Protein 9A5B (pdb70)

Sequence (1148 aa):
MEEKLKQLEQEALEQVEAASSLKVVNDIRVQYLGKKGPITEVLRGMGKLSAEERPKMGALANEVRERIANAIADKNEKLEEEEMKQKLAGQTIDVTLPGNPVAVGGRHPLTVVIEEIEDLFIGMGYTVEEGPEVETDYYNFESLNLPKEHPARDMQDSFYITEETLMRTQTSPVQTRTMEKHEGKGPVKIICPGKVYRRDNDDATHSHQFMQIEGLVVDKNISMSDLKGTLELVAKKMFGQDREIRLRPSFFPFTEPSVEVDVTCFKCGGNGCSVCKGTGWIEILGAGMVHPNVLKMAGFDPKEYQGFAFGMGVERIAMLKYGIDDIRHFYTNDVRFISQFKQAMFVSYKWLEDYVDLKGMDPAVLAEKITRAGIEVEGIEYKGEGIKGVVIGHVLEREQHPNADKLNKCLVDIGAEAPVQIICGAPNVDKGQKVAVATVGAVLPGNFKIKKAKLRGEESNGMICSLQELGIESKLVAKEYAEGIFVFPNDAETGSDALAALQLDDAILELGLTPNRADAMNMLGVAYEVAAILDTEVKLPQTDYPAASEQASDYISVKIEDQEANPLYTAKIIKNVTIAPSPLWMQTKLMNAGIRPHNNVVDITNFVLLEYGQPLHAFDYDRFGSKEVVVRKAAENEMIVTLDDQERKLSADHLVITNGTKAQAVAGVMGGAESEVQEDTKTILLEAAYFNGQKVRKASKDLGLRSESSVRFEKGIDPARVRLAAERAAQLIHLYAGGEVLAGTVEEDHLTIEANNIHVSADKVSSVLGLTISKEELISIYKRLGFTVGEADDLLVVTVPSRRGDITIEEDLIEEAARLYGYDNIPSTLPETAGTTGGLTPYQAKRRKVRRFLEGAGLSQAITYSLTNEKKATAFAIEKSLNTVLALPMSEERSILRHSLVPNLLDSVSYNLARQTDSVALYEVGSVFLTKEEDTKPVETERVAGAVTGLWRKQLWQGEKKPVDFFVVKGIVEGLLDKLNVLDSIEFVQSERKQLHPGRTANILLNGSLIGFIGQVHPSLEKELDIKETYVFELDLHALLAAETAPLVYTAIPKYPSVTRDIALVTDKTVTSGQLESVIKEAGGKLLKEVTVFDVYEGEHMEEGKKSVAFSLQYVNPEQTLTEEEVTKAHSKVLKALEDTYQAVLRG

Secondary structure (DSSP, 8-state):
-HHHHHHHHHHHHHHHHH--SHHHHHHHHHHHHSTTSHHHHHHGGGGGS-TTHHHHHHHHHHHHHHHHHHHHHHHHHHHHHHHHHHHHHHT---TTS-------PPPPHHHHHHHHHHHHHHHTT-EE----SEEEHHHHTGGGT--TT-GGGGGG---BSSSSEEE-SSSHHHHHHHHHHTTT-S-EEEEEEEEEE------SS--SEEEEEEEEEEETT--HHHHHHHHHHHHHHHH-TT--EEEEEEEETTEEEEEEEEEE-TTTTTS--TTTTTSSEEEEEEEEEEPHHHHHHTT--TTT-EEEEEEEEHHHHHHHHHT---TTHHHH--HHHHGGGTT-/-EEEHHHHHTTB--TT--HHHHHHHHHHHT-EEEEEEETTTT-EEEEEEEEEEEEE-TT-SS-EEEEEE-SSSS-EEEEE--TT--TT-EEEEEEEEEEEGGGEE---EEETTEEE-EEEPPTGGGT--TTTS-HHHHSS--EE-TTSPTTSBHHHHTTTT-EEEEEE--TT-GGGSSHHHHHHHHHHHHT--B-PPP---PPPSSBGGGT-EEEES-TTT-SEEEEEEEES----PPPHHHHHHHHHTT-----HHHHHHHHHHHHHS--EEEEEHHHH-SSEEEEEEPPTT-EEEBTTS-EEE--TTSEEEESSSSEEEETTTEEBSTT---TT--EEEEEEEE--HHHHHHHHHHHT---HHHHHHHH---TTHHHHHHHHHHHHHHHHH--EEPBS-EEEE------EEEEEEHHHHHHHHTS---HHHHHHHHHHTT-EEEEETTEEEEEE-GGGTT--SHHHHHHHHHHHH-GGGS-------S----B--HHHHHHHHHHHHHHHHTPEEP---SEE-HHHHTTT-SS--B--B-SS-S-GGGSEE-S-SHHHHHHHHHHHHTTT---EEEEEEEEEEEBSSTTSPPEEEEEEEEEEESEEEEEGGGTEEEE--HHHHHHHHHHHHHHTT-GGGEEEEE---TTEEEEEEEEEEETTEEEEEEEEEPHHHHHHTT--SEEEEEEEHHHHHHS--------PPPSS--EEEEEEEEEETTS-HHHHHHHHHHHHGGGEEEEEEEEEE-STTSPTTEEEEEEEEEE--SSSPPPHHHHHHHHHHHHHHHHHHH--EE--

Solvent-accessible surface area: 55040 Å² total; per-residue (Å²): 92,89,156,132,1,116,114,22,14,119,88,0,64,114,71,4,139,84,3,99,45,55,164,63,0,67,87,8,116,98,96,6,51,19,202,200,5,42,0,39,123,21,49,210,29,65,67,201,39,60,95,156,89,96,90,165,29,28,65,36,4,97,91,4,74,118,133,0,41,93,22,8,56,88,44,45,124,141,18,94,92,105,102,112,134,138,136,114,75,69,114,112,134,79,126,117,69,89,59,89,97,130,54,74,4,0,24,0,0,0,8,2,0,21,14,51,0,15,78,24,0,35,70,42,11,0,45,5,48,80,27,37,18,0,0,42,2,77,40,0,1,59,3,3,33,0,72,102,109,43,58,9,30,59,132,25,65,15,5,67,27,46,157,86,14,0,0,6,0,10,0,2,0,6,9,2,57,8,2,59,157,64,146,13,142,24,33,0,19,4,0,1,14,16,16,0,0,75,91,44,111,43,60,44,79,93,4,3,0,28,21,24,0,12,0,1,0,0,20,114,130,1,10,0,0,10,0,22,7,0,2,38,63,2,0,70,110,6,36,33,140,131,40,110,17,24,8,12,6,12,39,52,15,35,2,12,0,0,0,30,0,3,6,14,0,84,130,23,44,30,136,24,32,100,66,7,189,51,81,0,63,15,84,12,7,17,4,0,6,12,20,12,58,4,4,125,82,6,52,4,67,19,191,97,25,23,1,0,9,4,19,0,17,0,3,106,2,0,26,20,63,65,54,18,115,22,10,96,72,0,12,38,1,12,28,132,25,0,38,135,19,105,185,59,43,76,1,4,23,75,5,0,82,81,9,2,82,3,125,77,37,80,22,49,74,0,8,76,80,2,14,120,7,10,2,75,21,112,31,47,92,94,40,17,141,50,11,146,37,2,29,2,0,51,0,67,96,94,110,114,5,89,93,12,138,179,40,14,52,1,58,0,42,27,55,57,195,62,58,31,42,0,13,10,44,12,106,43,0,64,143,34,32,23,0,0,0,0,29,65,56,2,24,7,56,84,116,120,125,12,150,154,51,143,75,159,60,39,90,5,27,9,49,7,0,9,2,65,71,1,50,19,93,78,130,17,0,6,168,89,32,37,146,17,6,5,33,5,61,121,132,20,135,38,29,39,76,0,18,49,37,0,34,8,76,5,5,2,0,66,4,20,32,33,28,28,11,18,18,0,14,8,0,0,3,1,0,55,6,0,5,0,24,13,94,41,150,31,139,99,27,143,34,118,45,91,68,27,114,73,80,0,76,93,50,5,55,19,107,8,105,27,95,154,3,0,20,0,1,2,0,7,0,0,39,86,7,92,26,39,82,7,32,28,76,0,15,2,18,0,9,13,15,39,25,64,5,114,21,0,0,41,1,0,12,33,2,0,8,3,1,13,7,2,7,21,46,12,1,2,26,95,73,0,60,34,130,72,0,10,1,49,92,5,58,111,84,30,98,9,63,0,68,62,123,102,120,35,128,5,32,48,53,5,6,0,3,1,19,39,116,120,12,4,2,1,1,9,8,53,2,5,26,100,1,72,8,78,157,104,4,136,13,0,2,2,10,0,1,50,4,54,20,96,42,3,42,101,2,2,134,86,21,62,16,181,34,84,27,0,37,6,7,30,71,35,20,26,23,50,19,0,92,88,0,5,50,29,0,0,16,4,0,54,103,80,2,50,1,90,0,2,19,43,50,22,72,39,66,73,35,114,86,146,75,46,74,13,101,1,20,21,119,46,0,25,55,6,0,28,18,128,9,56,59,131,87,0,28,54,7,0,127,73,7,44,8,98,27,33,118,49,145,125,76,0,35,0,48,6,40,36,34,5,56,40,2,84,55,47,28,17,0,0,15,2,0,1,10,23,69,19,7,78,90,4,56,56,60,87,14,165,31,72,88,52,132,25,31,53,64,107,50,16,37,47,28,45,113,0,38,124,50,0,9,46,26,11,0,6,8,0,9,5,34,0,3,6,26,119,144,51,0,70,8,13,25,19,86,213,27,78,49,6,73,5,65,123,51,74,52,155,109,64,14,10,0,2,3,1,0,0,10,16,0,1,47,7,0,26,62,1,24,86,104,165,25,88,49,2,19,0,0,1,23,10,21,0,0,17,10,171,118,141,132,64,71,6,80,47,21,30,4,0,0,0,0,1,1,20,62,62,153,116,18,104,131,87,60,76,132,86,76,7,32,32,154,17,0,41,37,12,0,54,22,0,0,92,120,13,88,7,62,157,49,25,102,54,56,127,19,146,46,199,52,1,48,58,51,103,4,8,29,0,35,16,120,60,71,72,5,0,0,0,0,9,0,58,61,74,31,17,178,106,35,127,14,110,80,0,4,0,0,1,0,18,0,96,34,1,7,65,22,184,50,77,110,177,116,174,114,90,142,54,186,78,96,50,38,72,92,94,5,35,1,26,2,68,112,115,16,65,46,44,77,0,40,67,21,0,115,154,31,4,47,208,45,24,136,94,13,70,52,116,76,82,78,86,31,173,152,26,126,182,45,73,23,6,1,10,0,26,0,51,0,16,19,92,148,89,75,17,75,133,147,57,4,80,149,13,26,56,134,0,37,133,27,0,96,109,81,63,141,3,79,87,112,136

Structure (mmCIF, N/CA/C/O backbone):
data_9A5B
#
_entry.id   9A5B
#
loop_
_entity.id
_entity.type
_entity.pdbx_description
1 POLYMER SYFA_BACSU
2 POLYMER SYFB_BACSU
#
loop_
_atom_site.group_PDB
_atom_site.id
_atom_site.type_symbol
_atom_site.label_atom_id
_atom_site.label_alt_id
_atom_site.label_comp_id
_atom_site.label_asym_id
_atom_site.label_entity_id
_atom_site.label_seq_id
_atom_site.pdbx_PDB_ins_code
_atom_site.Cartn_x
_atom_site.Cartn_y
_atom_site.Cartn_z
_atom_site.occupancy
_atom_site.B_iso_or_equiv
_atom_site.auth_seq_id
_atom_site.auth_comp_id
_atom_site.auth_asym_id
_atom_site.auth_atom_id
_atom_site.pdbx_PDB_model_num
ATOM 1 N N . MET A 1 1 ? -26.107 111.690 8.197 1.000 0.720 1 MET A N 1
ATOM 2 C CA . MET A 1 1 ? -25.424 110.645 9.003 1.000 0.720 1 MET A CA 1
ATOM 3 C C . MET A 1 1 ? -25.959 109.275 8.615 1.000 0.720 1 MET A C 1
ATOM 4 O O . MET A 1 1 ? -25.156 108.430 8.255 1.000 0.720 1 MET A O 1
ATOM 20 N N . GLU A 1 2 ? -27.285 109.118 8.561 1.000 0.750 2 GLU A N 1
ATOM 21 C CA . GLU A 1 2 ? -27.970 107.980 7.925 1.000 0.750 2 GLU A CA 1
ATOM 22 C C . GLU A 1 2 ? -27.469 107.719 6.488 1.000 0.750 2 GLU A C 1
ATOM 23 O O . GLU A 1 2 ? -27.072 106.596 6.186 1.000 0.750 2 GLU A O 1
ATOM 35 N N . GLU A 1 3 ? -27.340 108.780 5.663 1.000 0.770 3 GLU A N 1
ATOM 36 C CA . GLU A 1 3 ? -26.726 108.700 4.318 1.000 0.770 3 GLU A CA 1
ATOM 37 C C . GLU A 1 3 ? -25.304 108.110 4.340 1.000 0.770 3 GLU A C 1
ATOM 38 O O . GLU A 1 3 ? -25.000 107.244 3.534 1.000 0.770 3 GLU A O 1
ATOM 50 N N . LYS A 1 4 ? -24.444 108.495 5.297 1.000 0.780 4 LYS A N 1
ATOM 51 C CA . LYS A 1 4 ? -23.063 107.974 5.407 1.000 0.780 4 LYS A CA 1
ATOM 52 C C . LYS A 1 4 ? -22.996 106.539 5.924 1.000 0.780 4 LYS A C 1
ATOM 53 O O . LYS A 1 4 ? -22.109 105.793 5.532 1.000 0.780 4 LYS A O 1
ATOM 72 N N . LEU A 1 5 ? -23.888 106.180 6.846 1.000 0.820 5 LEU A N 1
ATOM 73 C CA . LEU A 1 5 ? -23.940 104.842 7.434 1.000 0.820 5 LEU A CA 1
ATOM 74 C C . LEU A 1 5 ? -24.357 103.794 6.395 1.000 0.820 5 LEU A C 1
ATOM 75 O O . LEU A 1 5 ? -23.665 102.791 6.274 1.000 0.820 5 LEU A O 1
ATOM 91 N N . LYS A 1 6 ? -25.400 104.052 5.595 1.000 0.810 6 LYS A N 1
ATOM 92 C CA . LYS A 1 6 ? -25.767 103.187 4.457 1.000 0.810 6 LYS A CA 1
ATOM 93 C C . LYS A 1 6 ? -24.706 103.176 3.364 1.000 0.810 6 LYS A C 1
ATOM 94 O O . LYS A 1 6 ? -24.460 102.125 2.795 1.000 0.810 6 LYS A O 1
ATOM 113 N N . GLN A 1 7 ? -24.057 104.314 3.093 1.000 0.830 7 GLN A N 1
ATOM 114 C CA . GLN A 1 7 ? -22.962 104.359 2.119 1.000 0.830 7 GLN A CA 1
ATOM 115 C C . GLN A 1 7 ? -21.794 103.452 2.550 1.000 0.830 7 GLN A C 1
ATOM 116 O O . GLN A 1 7 ? -21.266 102.713 1.729 1.000 0.830 7 GLN A O 1
ATOM 130 N N . LEU A 1 8 ? -21.458 103.427 3.847 1.000 0.820 8 LEU A N 1
ATOM 131 C CA . LEU A 1 8 ? -20.473 102.497 4.417 1.000 0.820 8 LEU A CA 1
ATOM 132 C C . LEU A 1 8 ? -20.950 101.038 4.438 1.000 0.820 8 LEU A C 1
ATOM 133 O O . LEU A 1 8 ? -20.138 100.144 4.231 1.000 0.820 8 LEU A O 1
ATOM 149 N N . GLU A 1 9 ? -22.234 100.786 4.708 1.000 0.840 9 GLU A N 1
ATOM 150 C CA . GLU A 1 9 ? -22.832 99.446 4.593 1.000 0.840 9 GLU A CA 1
ATOM 151 C C . GLU A 1 9 ? -22.671 98.908 3.169 1.000 0.840 9 GLU A C 1
ATOM 152 O O . GLU A 1 9 ? -22.227 97.779 2.979 1.000 0.840 9 GLU A O 1
ATOM 164 N N . GLN A 1 10 ? -22.987 99.743 2.179 1.000 0.860 10 GLN A N 1
ATOM 165 C CA . GLN A 1 10 ? -22.931 99.398 0.765 1.000 0.860 10 GLN A CA 1
ATOM 166 C C . GLN A 1 10 ? -21.485 99.148 0.314 1.000 0.860 10 GLN A C 1
ATOM 167 O O . GLN A 1 10 ? -21.210 98.094 -0.254 1.000 0.860 10 GLN A O 1
ATOM 181 N N . GLU A 1 11 ? -20.546 100.034 0.682 1.000 0.840 11 GLU A N 1
ATOM 182 C CA . GLU A 1 11 ? -19.108 99.815 0.449 1.000 0.840 11 GLU A CA 1
ATOM 183 C C . GLU A 1 11 ? -18.597 98.514 1.104 1.000 0.840 11 GLU A C 1
ATOM 184 O O . GLU A 1 11 ? -17.816 97.784 0.495 1.000 0.840 11 GLU A O 1
ATOM 196 N N . ALA A 1 12 ? -19.024 98.190 2.331 1.000 0.850 12 ALA A N 1
ATOM 197 C CA . ALA A 1 12 ? -18.576 96.985 3.034 1.000 0.850 12 ALA A CA 1
ATOM 198 C C . ALA A 1 12 ? -19.143 95.688 2.431 1.000 0.850 12 ALA A C 1
ATOM 199 O O . ALA A 1 12 ? -18.404 94.715 2.274 1.000 0.850 12 ALA A O 1
ATOM 206 N N . LEU A 1 13 ? -20.440 95.661 2.099 1.000 0.880 13 LEU A N 1
ATOM 207 C CA . LEU A 1 13 ? -21.089 94.498 1.485 1.000 0.880 13 LEU A CA 1
ATOM 208 C C . LEU A 1 13 ? -20.469 94.174 0.117 1.000 0.880 13 LEU A C 1
ATOM 209 O O . LEU A 1 13 ? -20.150 93.012 -0.132 1.000 0.880 13 LEU A O 1
ATOM 225 N N . GLU A 1 14 ? -20.201 95.189 -0.714 1.000 0.870 14 GLU A N 1
ATOM 226 C CA . GLU A 1 14 ? -19.509 95.015 -2.002 1.000 0.870 14 GLU A CA 1
ATOM 227 C C . GLU A 1 14 ? -18.086 94.465 -1.823 1.000 0.870 14 GLU A C 1
ATOM 228 O O . GLU A 1 14 ? -17.672 93.562 -2.555 1.000 0.870 14 GLU A O 1
ATOM 240 N N . GLN A 1 15 ? -17.332 94.956 -0.828 1.000 0.860 15 GLN A N 1
ATOM 241 C CA . GLN A 1 15 ? -15.990 94.435 -0.551 1.000 0.860 15 GLN A CA 1
ATOM 242 C C . GLN A 1 15 ? -16.010 92.967 -0.095 1.000 0.860 15 GLN A C 1
ATOM 243 O O . GLN A 1 15 ? -15.139 92.203 -0.508 1.000 0.860 15 GLN A O 1
ATOM 257 N N . VAL A 1 16 ? -16.984 92.540 0.719 1.000 0.860 16 VAL A N 1
ATOM 258 C CA . VAL A 1 16 ? -17.132 91.132 1.149 1.000 0.860 16 VAL A CA 1
ATOM 259 C C . VAL A 1 16 ? -17.523 90.231 -0.024 1.000 0.860 16 VAL A C 1
ATOM 260 O O . VAL A 1 16 ? -17.015 89.115 -0.156 1.000 0.860 16 VAL A O 1
ATOM 273 N N . GLU A 1 17 ? -18.399 90.715 -0.902 1.000 0.840 17 GLU A N 1
ATOM 274 C CA . GLU A 1 17 ? -18.843 89.958 -2.069 1.000 0.840 17 GLU A CA 1
ATOM 275 C C . GLU A 1 17 ? -17.692 89.746 -3.067 1.000 0.840 17 GLU A C 1
ATOM 276 O O . GLU A 1 17 ? -17.495 88.626 -3.545 1.000 0.840 17 GLU A O 1
ATOM 288 N N . ALA A 1 18 ? -16.863 90.771 -3.283 1.000 0.850 18 ALA A N 1
ATOM 289 C CA . ALA A 1 18 ? -15.680 90.726 -4.144 1.000 0.850 18 ALA A CA 1
ATOM 290 C C . ALA A 1 18 ? -14.450 90.067 -3.500 1.000 0.850 18 ALA A C 1
ATOM 291 O O . ALA A 1 18 ? -13.504 89.707 -4.206 1.000 0.850 18 ALA A O 1
ATOM 298 N N . ALA A 1 19 ? -14.430 89.921 -2.173 1.000 0.830 19 ALA A N 1
ATOM 299 C CA . ALA A 1 19 ? -13.346 89.234 -1.490 1.000 0.830 19 ALA A CA 1
ATOM 300 C C . ALA A 1 19 ? -13.214 87.794 -2.027 1.000 0.830 19 ALA A C 1
ATOM 301 O O . ALA A 1 19 ? -14.171 87.021 -2.031 1.000 0.830 19 ALA A O 1
ATOM 308 N N . SER A 1 20 ? -12.018 87.426 -2.486 1.000 0.810 20 SER A N 1
ATOM 309 C CA . SER A 1 20 ? -11.710 86.130 -3.116 1.000 0.810 20 SER A CA 1
ATOM 310 C C . SER A 1 20 ? -10.880 85.195 -2.231 1.000 0.810 20 SER A C 1
ATOM 311 O O . SER A 1 20 ? -10.497 84.109 -2.655 1.000 0.810 20 SER A O 1
ATOM 319 N N . SER A 1 21 ? -10.537 85.635 -1.017 1.000 0.830 21 SER A N 1
ATOM 320 C CA . SER A 1 21 ? -9.734 84.858 -0.073 1.000 0.830 21 SER A CA 1
ATOM 321 C C . SER A 1 21 ? -10.078 85.205 1.374 1.000 0.830 21 SER A C 1
ATOM 322 O O . SER A 1 21 ? -10.485 86.329 1.674 1.000 0.830 21 SER A O 1
ATOM 330 N N . LEU A 1 22 ? -9.847 84.259 2.287 1.000 0.830 22 LEU A N 1
ATOM 331 C CA . LEU A 1 22 ? -10.112 84.415 3.725 1.000 0.830 22 LEU A CA 1
ATOM 332 C C . LEU A 1 22 ? -9.339 85.577 4.357 1.000 0.830 22 LEU A C 1
ATOM 333 O O . LEU A 1 22 ? -9.828 86.250 5.263 1.000 0.830 22 LEU A O 1
ATOM 349 N N . LYS A 1 23 ? -8.133 85.852 3.852 1.000 0.830 23 LYS A N 1
ATOM 350 C CA . LYS A 1 23 ? -7.303 86.963 4.325 1.000 0.830 23 LYS A CA 1
ATOM 351 C C . LYS A 1 23 ? -7.979 88.307 4.054 1.000 0.830 23 LYS A C 1
ATOM 352 O O . LYS A 1 23 ? -8.072 89.137 4.952 1.000 0.830 23 LYS A O 1
ATOM 371 N N . VAL A 1 24 ? -8.531 88.459 2.848 1.000 0.850 24 VAL A N 1
ATOM 372 C CA . VAL A 1 24 ? -9.227 89.680 2.424 1.000 0.850 24 VAL A CA 1
ATOM 373 C C . VAL A 1 24 ? -10.505 89.887 3.236 1.000 0.850 24 VAL A C 1
ATOM 374 O O . VAL A 1 24 ? -10.736 90.986 3.728 1.000 0.850 24 VAL A O 1
ATOM 387 N N . VAL A 1 25 ? -11.304 88.841 3.467 1.000 0.870 25 VAL A N 1
ATOM 388 C CA . VAL A 1 25 ? -12.510 88.938 4.315 1.000 0.870 25 VAL A CA 1
ATOM 389 C C . VAL A 1 25 ? -12.160 89.395 5.738 1.000 0.870 25 VAL A C 1
ATOM 390 O O . VAL A 1 25 ? -12.855 90.221 6.335 1.000 0.870 25 VAL A O 1
ATOM 403 N N . ASN A 1 26 ? -11.045 88.911 6.281 1.000 0.850 26 ASN A N 1
ATOM 404 C CA . ASN A 1 26 ? -10.600 89.274 7.621 1.000 0.850 26 ASN A CA 1
ATOM 405 C C . ASN A 1 26 ? -10.067 90.713 7.694 1.000 0.850 26 ASN A C 1
ATOM 406 O O . ASN A 1 26 ? -10.330 91.418 8.669 1.000 0.850 26 ASN A O 1
ATOM 417 N N . ASP A 1 27 ? -9.378 91.171 6.652 1.000 0.860 27 ASP A N 1
ATOM 418 C CA . ASP A 1 27 ? -8.933 92.558 6.546 1.000 0.860 27 ASP A CA 1
ATOM 419 C C . ASP A 1 27 ? -10.145 93.512 6.522 1.000 0.860 27 ASP A C 1
ATOM 420 O O . ASP A 1 27 ? -10.165 94.485 7.277 1.000 0.860 27 ASP A O 1
ATOM 429 N N . ILE A 1 28 ? -11.218 93.175 5.791 1.000 0.870 28 ILE A N 1
ATOM 430 C CA . ILE A 1 28 ? -12.497 93.916 5.796 1.000 0.870 28 ILE A CA 1
ATOM 431 C C . ILE A 1 28 ? -13.164 93.860 7.182 1.000 0.870 28 ILE A C 1
ATOM 432 O O . ILE A 1 28 ? -13.629 94.887 7.688 1.000 0.870 28 ILE A O 1
ATOM 448 N N . ARG A 1 29 ? -13.162 92.694 7.855 1.000 0.850 29 ARG A N 1
ATOM 449 C CA . ARG A 1 29 ? -13.655 92.543 9.241 1.000 0.850 29 ARG A CA 1
ATOM 450 C C . ARG A 1 29 ? -12.943 93.510 10.183 1.000 0.850 29 ARG A C 1
ATOM 451 O O . ARG A 1 29 ? -13.588 94.203 10.969 1.000 0.850 29 ARG A O 1
ATOM 472 N N . VAL A 1 30 ? -11.617 93.584 10.102 1.000 0.850 30 VAL A N 1
ATOM 473 C CA . VAL A 1 30 ? -10.809 94.498 10.919 1.000 0.850 30 VAL A CA 1
ATOM 474 C C . VAL A 1 30 ? -11.058 95.956 10.516 1.000 0.850 30 VAL A C 1
ATOM 475 O O . VAL A 1 30 ? -11.155 96.821 11.391 1.000 0.850 30 VAL A O 1
ATOM 488 N N . GLN A 1 31 ? -11.221 96.231 9.222 1.000 0.830 31 GLN A N 1
ATOM 489 C CA . GLN A 1 31 ? -11.435 97.572 8.689 1.000 0.830 31 GLN A CA 1
ATOM 490 C C . GLN A 1 31 ? -12.800 98.159 9.081 1.000 0.830 31 GLN A C 1
ATOM 491 O O . GLN A 1 31 ? -12.836 99.307 9.514 1.000 0.830 31 GLN A O 1
ATOM 505 N N . TYR A 1 32 ? -13.906 97.409 9.005 1.000 0.830 32 TYR A N 1
ATOM 506 C CA . TYR A 1 32 ? -15.263 97.923 9.276 1.000 0.830 32 TYR A CA 1
ATOM 507 C C . TYR A 1 32 ? -15.798 97.591 10.679 1.000 0.830 32 TYR A C 1
ATOM 508 O O . TYR A 1 32 ? -16.456 98.437 11.291 1.000 0.830 32 TYR A O 1
ATOM 526 N N . LEU A 1 33 ? -15.504 96.402 11.226 1.000 0.810 33 LEU A N 1
ATOM 527 C CA . LEU A 1 33 ? -15.966 95.974 12.561 1.000 0.810 33 LEU A CA 1
ATOM 528 C C . LEU A 1 33 ? -14.931 96.231 13.678 1.000 0.810 33 LEU A C 1
ATOM 529 O O . LEU A 1 33 ? -15.232 96.038 14.858 1.000 0.810 33 LEU A O 1
ATOM 545 N N . GLY A 1 34 ? -13.722 96.702 13.349 1.000 0.770 34 GLY A N 1
ATOM 546 C CA . GLY A 1 34 ? -12.681 97.035 14.325 1.000 0.770 34 GLY A CA 1
ATOM 547 C C . GLY A 1 34 ? -12.930 98.332 15.114 1.000 0.770 34 GLY A C 1
ATOM 548 O O . GLY A 1 34 ? -13.617 99.257 14.676 1.000 0.770 34 GLY A O 1
ATOM 552 N N . LYS A 1 35 ? -12.281 98.466 16.282 1.000 0.740 35 LYS A N 1
ATOM 553 C CA . LYS A 1 35 ? -12.408 99.637 17.187 1.000 0.740 35 LYS A CA 1
ATOM 554 C C . LYS A 1 35 ? -12.047 101.008 16.564 1.000 0.740 35 LYS A C 1
ATOM 555 O O . LYS A 1 35 ? -12.420 102.029 17.137 1.000 0.740 35 LYS A O 1
ATOM 574 N N . LYS A 1 36 ? -11.309 101.053 15.445 1.000 0.730 36 LYS A N 1
ATOM 575 C CA . LYS A 1 36 ? -10.954 102.273 14.679 1.000 0.730 36 LYS A CA 1
ATOM 576 C C . LYS A 1 36 ? -11.600 102.320 13.277 1.000 0.730 36 LYS A C 1
ATOM 577 O O . LYS A 1 36 ? -11.260 103.212 12.510 1.000 0.730 36 LYS A O 1
ATOM 596 N N . GLY A 1 37 ? -12.501 101.386 12.942 1.000 0.740 37 GLY A N 1
ATOM 597 C CA . GLY A 1 37 ? -13.174 101.357 11.636 1.000 0.740 37 GLY A CA 1
ATOM 598 C C . GLY A 1 37 ? -14.114 102.559 11.408 1.000 0.740 37 GLY A C 1
ATOM 599 O O . GLY A 1 37 ? -14.613 103.105 12.398 1.000 0.740 37 GLY A O 1
ATOM 603 N N . PRO A 1 38 ? -14.402 102.974 10.152 1.000 0.750 38 PRO A N 1
ATOM 604 C CA . PRO A 1 38 ? -15.125 104.208 9.792 1.000 0.750 38 PRO A CA 1
ATOM 605 C C . PRO A 1 38 ? -16.553 104.294 10.364 1.000 0.750 38 PRO A C 1
ATOM 606 O O . PRO A 1 38 ? -17.026 105.391 10.663 1.000 0.750 38 PRO A O 1
ATOM 617 N N . ILE A 1 39 ? -17.210 103.154 10.642 1.000 0.780 39 ILE A N 1
ATOM 618 C CA . ILE A 1 39 ? -18.496 103.089 11.372 1.000 0.780 39 ILE A CA 1
ATOM 619 C C . ILE A 1 39 ? -18.365 103.719 12.776 1.000 0.780 39 ILE A C 1
ATOM 620 O O . ILE A 1 39 ? -19.257 104.424 13.249 1.000 0.780 39 ILE A O 1
ATOM 636 N N . THR A 1 40 ? -17.225 103.521 13.443 1.000 0.760 40 THR A N 1
ATOM 637 C CA . THR A 1 40 ? -16.949 104.065 14.784 1.000 0.760 40 THR A CA 1
ATOM 638 C C . THR A 1 40 ? -16.606 105.560 14.745 1.000 0.760 40 THR A C 1
ATOM 639 O O . THR A 1 40 ? -16.962 106.295 15.670 1.000 0.760 40 THR A O 1
ATOM 650 N N . GLU A 1 41 ? -15.965 106.049 13.676 1.000 0.760 41 GLU A N 1
ATOM 651 C CA . GLU A 1 41 ? -15.752 107.492 13.466 1.000 0.760 41 GLU A CA 1
ATOM 652 C C . GLU A 1 41 ? -17.069 108.240 13.251 1.000 0.760 41 GLU A C 1
ATOM 653 O O . GLU A 1 41 ? -17.241 109.340 13.786 1.000 0.760 41 GLU A O 1
ATOM 665 N N . VAL A 1 42 ? -18.027 107.623 12.548 1.000 0.750 42 VAL A N 1
ATOM 666 C CA . VAL A 1 42 ? -19.367 108.201 12.389 1.000 0.750 42 VAL A CA 1
ATOM 667 C C . VAL A 1 42 ? -20.082 108.317 13.744 1.000 0.750 42 VAL A C 1
ATOM 668 O O . VAL A 1 42 ? -20.717 109.337 14.013 1.000 0.750 42 VAL A O 1
ATOM 681 N N . LEU A 1 43 ? -19.905 107.353 14.653 1.000 0.740 43 LEU A N 1
ATOM 682 C CA . LEU A 1 43 ? -20.499 107.382 15.998 1.000 0.740 43 LEU A CA 1
ATOM 683 C C . LEU A 1 43 ? -19.879 108.430 16.947 1.000 0.740 43 LEU A C 1
ATOM 684 O O . LEU A 1 43 ? -20.579 108.946 17.821 1.000 0.740 43 LEU A O 1
ATOM 700 N N . ARG A 1 44 ? -18.612 108.843 16.766 1.000 0.690 44 ARG A N 1
ATOM 701 C CA . ARG A 1 44 ? -18.021 109.967 17.539 1.000 0.690 44 ARG A CA 1
ATOM 702 C C . ARG A 1 44 ? -18.738 111.303 17.302 1.000 0.690 44 ARG A C 1
ATOM 703 O O . ARG A 1 44 ? -18.603 112.227 18.104 1.000 0.690 44 ARG A O 1
ATOM 724 N N . GLY A 1 45 ? -19.536 111.400 16.239 1.000 0.680 45 GLY A N 1
ATOM 725 C CA . GLY A 1 45 ? -20.376 112.557 15.938 1.000 0.680 45 GLY A CA 1
ATOM 726 C C . GLY A 1 45 ? -21.622 112.729 16.825 1.000 0.680 45 GLY A C 1
ATOM 727 O O . GLY A 1 45 ? -22.304 113.744 16.697 1.000 0.680 45 GLY A O 1
ATOM 731 N N . MET A 1 46 ? -21.933 111.806 17.743 1.000 0.660 46 MET A N 1
ATOM 732 C CA . MET A 1 46 ? -23.186 111.803 18.528 1.000 0.660 46 MET A CA 1
ATOM 733 C C . MET A 1 46 ? -23.395 112.987 19.486 1.000 0.660 46 MET A C 1
ATOM 734 O O . MET A 1 46 ? -24.530 113.250 19.898 1.000 0.660 46 MET A O 1
ATOM 748 N N . GLY A 1 47 ? -22.336 113.716 19.851 1.000 0.670 47 GLY A N 1
ATOM 749 C CA . GLY A 1 47 ? -22.438 114.877 20.743 1.000 0.670 47 GLY A CA 1
ATOM 750 C C . GLY A 1 47 ? -23.332 115.990 20.191 1.000 0.670 47 GLY A C 1
ATOM 751 O O . GLY A 1 47 ? -23.881 116.764 20.967 1.000 0.670 47 GLY A O 1
ATOM 755 N N . LYS A 1 48 ? -23.526 116.024 18.866 1.000 0.680 48 LYS A N 1
ATOM 756 C CA . LYS A 1 48 ? -24.324 117.036 18.164 1.000 0.680 48 LYS A CA 1
ATOM 757 C C . LYS A 1 48 ? -25.777 116.625 17.885 1.000 0.680 48 LYS A C 1
ATOM 758 O O . LYS A 1 48 ? -26.535 117.463 17.415 1.000 0.680 48 LYS A O 1
ATOM 777 N N . LEU A 1 49 ? -26.168 115.371 18.135 1.000 0.680 49 LEU A N 1
ATOM 778 C CA . LEU A 1 49 ? -27.548 114.909 17.924 1.000 0.680 49 LEU A CA 1
ATOM 779 C C . LEU A 1 49 ? -28.442 115.261 19.117 1.000 0.680 49 LEU A C 1
ATOM 780 O O . LEU A 1 49 ? -27.996 115.210 20.270 1.000 0.680 49 LEU A O 1
ATOM 796 N N . SER A 1 50 ? -29.699 115.584 18.808 1.000 0.690 50 SER A N 1
ATOM 797 C CA . SER A 1 50 ? -30.754 115.856 19.783 1.000 0.690 50 SER A CA 1
ATOM 798 C C . SER A 1 50 ? -31.033 114.642 20.678 1.000 0.690 50 SER A C 1
ATOM 799 O O . SER A 1 50 ? -30.619 113.510 20.398 1.000 0.690 50 SER A O 1
ATOM 807 N N . ALA A 1 51 ? -31.751 114.877 21.777 1.000 0.710 51 ALA A N 1
ATOM 808 C CA . ALA A 1 51 ? -32.072 113.824 22.731 1.000 0.710 51 ALA A CA 1
ATOM 809 C C . ALA A 1 51 ? -32.915 112.676 22.122 1.000 0.710 51 ALA A C 1
ATOM 810 O O . ALA A 1 51 ? -32.670 111.526 22.474 1.000 0.710 51 ALA A O 1
ATOM 817 N N . GLU A 1 52 ? -33.846 112.949 21.195 1.000 0.680 52 GLU A N 1
ATOM 818 C CA . GLU A 1 52 ? -34.734 111.931 20.590 1.000 0.680 52 GLU A CA 1
ATOM 819 C C . GLU A 1 52 ? -34.080 111.102 19.466 1.000 0.680 52 GLU A C 1
ATOM 820 O O . GLU A 1 52 ? -34.431 109.938 19.264 1.000 0.680 52 GLU A O 1
ATOM 832 N N . GLU A 1 53 ? -33.117 111.657 18.725 1.000 0.730 53 GLU A N 1
ATOM 833 C CA . GLU A 1 53 ? -32.529 110.976 17.556 1.000 0.730 53 GLU A CA 1
ATOM 834 C C . GLU A 1 53 ? -31.412 109.994 17.908 1.000 0.730 53 GLU A C 1
ATOM 835 O O . GLU A 1 53 ? -31.190 109.014 17.190 1.000 0.730 53 GLU A O 1
ATOM 847 N N . ARG A 1 54 ? -30.705 110.240 19.019 1.000 0.740 54 ARG A N 1
ATOM 848 C CA . ARG A 1 54 ? -29.618 109.370 19.491 1.000 0.740 54 ARG A CA 1
ATOM 849 C C . ARG A 1 54 ? -29.986 107.874 19.505 1.000 0.740 54 ARG A C 1
ATOM 850 O O . ARG A 1 54 ? -29.206 107.104 18.945 1.000 0.740 54 ARG A O 1
ATOM 871 N N . PRO A 1 55 ? -31.122 107.428 20.080 1.000 0.760 55 PRO A N 1
ATOM 872 C CA . PRO A 1 55 ? -31.460 106.003 20.122 1.000 0.760 55 PRO A CA 1
ATOM 873 C C . PRO A 1 55 ? -31.743 105.381 18.742 1.000 0.760 55 PRO A C 1
ATOM 874 O O . PRO A 1 55 ? -31.234 104.296 18.471 1.000 0.760 55 PRO A O 1
ATOM 885 N N . LYS A 1 56 ? -32.477 106.057 17.840 1.000 0.740 56 LYS A N 1
ATOM 886 C CA . LYS A 1 56 ? -32.744 105.541 16.477 1.000 0.740 56 LYS A CA 1
ATOM 887 C C . LYS A 1 56 ? -31.458 105.332 15.680 1.000 0.740 56 LYS A C 1
ATOM 888 O O . LYS A 1 56 ? -31.326 104.342 14.971 1.000 0.740 56 LYS A O 1
ATOM 907 N N . MET A 1 57 ? -30.499 106.245 15.815 1.000 0.760 57 MET A N 1
ATOM 908 C CA . MET A 1 57 ? -29.238 106.157 15.080 1.000 0.760 57 MET A CA 1
ATOM 909 C C . MET A 1 57 ? -28.271 105.135 15.681 1.000 0.760 57 MET A C 1
ATOM 910 O O . MET A 1 57 ? -27.545 104.476 14.944 1.000 0.760 57 MET A O 1
ATOM 924 N N . GLY A 1 58 ? -28.284 104.963 17.007 1.000 0.770 58 GLY A N 1
ATOM 925 C CA . GLY A 1 58 ? -27.574 103.865 17.665 1.000 0.770 58 GLY A CA 1
ATOM 926 C C . GLY A 1 58 ? -28.074 102.484 17.216 1.000 0.770 58 GLY A C 1
ATOM 927 O O . GLY A 1 58 ? -27.258 101.602 16.961 1.000 0.770 58 GLY A O 1
ATOM 931 N N . ALA A 1 59 ? -29.394 102.311 17.057 1.000 0.800 59 ALA A N 1
ATOM 932 C CA . ALA A 1 59 ? -29.990 101.086 16.517 1.000 0.800 59 ALA A CA 1
ATOM 933 C C . ALA A 1 59 ? -29.593 100.848 15.049 1.000 0.800 59 ALA A C 1
ATOM 934 O O . ALA A 1 59 ? -29.117 99.761 14.727 1.000 0.800 59 ALA A O 1
ATOM 941 N N . LEU A 1 60 ? -29.681 101.886 14.200 1.000 0.810 60 LEU A N 1
ATOM 942 C CA . LEU A 1 60 ? -29.259 101.812 12.795 1.000 0.810 60 LEU A CA 1
ATOM 943 C C . LEU A 1 60 ? -27.768 101.456 12.664 1.000 0.810 60 LEU A C 1
ATOM 944 O O . LEU A 1 60 ? -27.387 100.628 11.843 1.000 0.810 60 LEU A O 1
ATOM 960 N N . ALA A 1 61 ? -26.909 102.043 13.504 1.000 0.810 61 ALA A N 1
ATOM 961 C CA . ALA A 1 61 ? -25.487 101.713 13.524 1.000 0.810 61 ALA A CA 1
ATOM 962 C C . ALA A 1 61 ? -25.201 100.249 13.941 1.000 0.810 61 ALA A C 1
ATOM 963 O O . ALA A 1 61 ? -24.198 99.692 13.495 1.000 0.810 61 ALA A O 1
ATOM 970 N N . ASN A 1 62 ? -26.050 99.609 14.760 1.000 0.810 62 ASN A N 1
ATOM 971 C CA . ASN A 1 62 ? -25.944 98.183 15.116 1.000 0.810 62 ASN A CA 1
ATOM 972 C C . ASN A 1 62 ? -26.482 97.261 14.014 1.000 0.810 62 ASN A C 1
ATOM 973 O O . ASN A 1 62 ? -25.871 96.234 13.738 1.000 0.810 62 ASN A O 1
ATOM 984 N N . GLU A 1 63 ? -27.570 97.659 13.357 1.000 0.840 63 GLU A N 1
ATOM 985 C CA . GLU A 1 63 ? -28.171 96.920 12.243 1.000 0.840 63 GLU A CA 1
ATOM 986 C C . GLU A 1 63 ? -27.202 96.829 11.050 1.000 0.840 63 GLU A C 1
ATOM 987 O O . GLU A 1 63 ? -27.003 95.761 10.472 1.000 0.840 63 GLU A O 1
ATOM 999 N N . VAL A 1 64 ? -26.496 97.928 10.749 1.000 0.840 64 VAL A N 1
ATOM 1000 C CA . VAL A 1 64 ? -25.412 97.949 9.751 1.000 0.840 64 VAL A CA 1
ATOM 1001 C C . VAL A 1 64 ? -24.263 97.002 10.144 1.000 0.840 64 VAL A C 1
ATOM 1002 O O . VAL A 1 64 ? -23.743 96.281 9.293 1.000 0.840 64 VAL A O 1
ATOM 1015 N N . ARG A 1 65 ? -23.864 96.950 11.429 1.000 0.830 65 ARG A N 1
ATOM 1016 C CA . ARG A 1 65 ? -22.820 96.014 11.903 1.000 0.830 65 ARG A CA 1
ATOM 1017 C C . ARG A 1 65 ? -23.253 94.553 11.809 1.000 0.830 65 ARG A C 1
ATOM 1018 O O . ARG A 1 65 ? -22.435 93.728 11.414 1.000 0.830 65 ARG A O 1
ATOM 1039 N N . GLU A 1 66 ? -24.496 94.242 12.170 1.000 0.860 66 GLU A N 1
ATOM 1040 C CA . GLU A 1 66 ? -25.055 92.888 12.067 1.000 0.860 66 GLU A CA 1
ATOM 1041 C C . GLU A 1 66 ? -25.085 92.402 10.619 1.000 0.860 66 GLU A C 1
ATOM 1042 O O . GLU A 1 66 ? -24.647 91.286 10.347 1.000 0.860 66 GLU A O 1
ATOM 1054 N N . ARG A 1 67 ? -25.513 93.248 9.671 1.000 0.860 67 ARG A N 1
ATOM 1055 C CA . ARG A 1 67 ? -25.519 92.879 8.246 1.000 0.860 67 ARG A CA 1
ATOM 1056 C C . ARG A 1 67 ? -24.127 92.546 7.717 1.000 0.860 67 ARG A C 1
ATOM 1057 O O . ARG A 1 67 ? -23.966 91.537 7.039 1.000 0.860 67 ARG A O 1
ATOM 1078 N N . ILE A 1 68 ? -23.117 93.342 8.065 1.000 0.860 68 ILE A N 1
ATOM 1079 C CA . ILE A 1 68 ? -21.729 93.080 7.655 1.000 0.860 68 ILE A CA 1
ATOM 1080 C C . ILE A 1 68 ? -21.186 91.822 8.342 1.000 0.860 68 ILE A C 1
ATOM 1081 O O . ILE A 1 68 ? -20.500 91.025 7.710 1.000 0.860 68 ILE A O 1
ATOM 1097 N N . ALA A 1 69 ? -21.489 91.619 9.626 1.000 0.860 69 ALA A N 1
ATOM 1098 C CA . ALA A 1 69 ? -21.044 90.436 10.357 1.000 0.860 69 ALA A CA 1
ATOM 1099 C C . ALA A 1 69 ? -21.621 89.138 9.765 1.000 0.860 69 ALA A C 1
ATOM 1100 O O . ALA A 1 69 ? -20.869 88.181 9.592 1.000 0.860 69 ALA A O 1
ATOM 1107 N N . ASN A 1 70 ? -22.905 89.132 9.389 1.000 0.880 70 ASN A N 1
ATOM 1108 C CA . ASN A 1 70 ? -23.520 88.002 8.691 1.000 0.880 70 ASN A CA 1
ATOM 1109 C C . ASN A 1 70 ? -22.933 87.828 7.288 1.000 0.880 70 ASN A C 1
ATOM 1110 O O . ASN A 1 70 ? -22.569 86.717 6.936 1.000 0.880 70 ASN A O 1
ATOM 1121 N N . ALA A 1 71 ? -22.726 88.915 6.529 1.000 0.880 71 ALA A N 1
ATOM 1122 C CA . ALA A 1 71 ? -22.093 88.833 5.210 1.000 0.880 71 ALA A CA 1
ATOM 1123 C C . ALA A 1 71 ? -20.666 88.262 5.285 1.000 0.880 71 ALA A C 1
ATOM 1124 O O . ALA A 1 71 ? -20.263 87.478 4.433 1.000 0.880 71 ALA A O 1
ATOM 1131 N N . ILE A 1 72 ? -19.902 88.626 6.317 1.000 0.880 72 ILE A N 1
ATOM 1132 C CA . ILE A 1 72 ? -18.560 88.093 6.575 1.000 0.880 72 ILE A CA 1
ATOM 1133 C C . ILE A 1 72 ? -18.625 86.624 6.981 1.000 0.880 72 ILE A C 1
ATOM 1134 O O . ILE A 1 72 ? -17.816 85.841 6.496 1.000 0.880 72 ILE A O 1
ATOM 1150 N N . ALA A 1 73 ? -19.553 86.249 7.862 1.000 0.880 73 ALA A N 1
ATOM 1151 C CA . ALA A 1 73 ? -19.731 84.863 8.277 1.000 0.880 73 ALA A CA 1
ATOM 1152 C C . ALA A 1 73 ? -20.129 83.981 7.083 1.000 0.880 73 ALA A C 1
ATOM 1153 O O . ALA A 1 73 ? -19.446 82.996 6.813 1.000 0.880 73 ALA A O 1
ATOM 1160 N N . ASP A 1 74 ? -21.128 84.412 6.308 1.000 0.880 74 ASP A N 1
ATOM 1161 C CA . ASP A 1 74 ? -21.610 83.733 5.102 1.000 0.880 74 ASP A CA 1
ATOM 1162 C C . ASP A 1 74 ? -20.504 83.599 4.050 1.000 0.880 74 ASP A C 1
ATOM 1163 O O . ASP A 1 74 ? -20.391 82.585 3.358 1.000 0.880 74 ASP A O 1
ATOM 1172 N N . LYS A 1 75 ? -19.665 84.628 3.898 1.000 0.880 75 LYS A N 1
ATOM 1173 C CA . LYS A 1 75 ? -18.535 84.580 2.971 1.000 0.880 75 LYS A CA 1
ATOM 1174 C C . LYS A 1 75 ? -17.417 83.676 3.488 1.000 0.880 75 LYS A C 1
ATOM 1175 O O . LYS A 1 75 ? -16.850 82.936 2.689 1.000 0.880 75 LYS A O 1
ATOM 1194 N N . ASN A 1 76 ? -17.107 83.723 4.784 1.000 0.870 76 ASN A N 1
ATOM 1195 C CA . ASN A 1 76 ? -16.126 82.835 5.406 1.000 0.870 76 ASN A CA 1
ATOM 1196 C C . ASN A 1 76 ? -16.535 81.368 5.253 1.000 0.870 76 ASN A C 1
ATOM 1197 O O . ASN A 1 76 ? -15.719 80.603 4.766 1.000 0.870 76 ASN A O 1
ATOM 1208 N N . GLU A 1 77 ? -17.773 80.983 5.579 1.000 0.870 77 GLU A N 1
ATOM 1209 C CA . GLU A 1 77 ? -18.237 79.587 5.494 1.000 0.870 77 GLU A CA 1
ATOM 1210 C C . GLU A 1 77 ? -18.176 79.057 4.051 1.000 0.870 77 GLU A C 1
ATOM 1211 O O . GLU A 1 77 ? -17.689 77.954 3.811 1.000 0.870 77 GLU A O 1
ATOM 1223 N N . LYS A 1 78 ? -18.556 79.883 3.062 1.000 0.870 78 LYS A N 1
ATOM 1224 C CA . LYS A 1 78 ? -18.389 79.559 1.634 1.000 0.870 78 LYS A CA 1
ATOM 1225 C C . LYS A 1 78 ? -16.926 79.439 1.205 1.000 0.870 78 LYS A C 1
ATOM 1226 O O . LYS A 1 78 ? -16.597 78.499 0.488 1.000 0.870 78 LYS A O 1
ATOM 1245 N N . LEU A 1 79 ? -16.065 80.392 1.589 1.000 0.890 79 LEU A N 1
ATOM 1246 C CA . LEU A 1 79 ? -14.636 80.356 1.246 1.000 0.890 79 LEU A CA 1
ATOM 1247 C C . LEU A 1 79 ? -13.937 79.164 1.918 1.000 0.890 79 LEU A C 1
ATOM 1248 O O . LEU A 1 79 ? -13.102 78.524 1.286 1.000 0.890 79 LEU A O 1
ATOM 1264 N N . GLU A 1 80 ? -14.293 78.840 3.163 1.000 0.880 80 GLU A N 1
ATOM 1265 C CA . GLU A 1 80 ? -13.812 77.658 3.889 1.000 0.880 80 GLU A CA 1
ATOM 1266 C C . GLU A 1 80 ? -14.317 76.344 3.244 1.000 0.880 80 GLU A C 1
ATOM 1267 O O . GLU A 1 80 ? -13.530 75.412 3.060 1.000 0.880 80 GLU A O 1
ATOM 1279 N N . GLU A 1 81 ? -15.589 76.249 2.822 1.000 0.890 81 GLU A N 1
ATOM 1280 C CA . GLU A 1 81 ? -16.110 75.103 2.049 1.000 0.890 81 GLU A CA 1
ATOM 1281 C C . GLU A 1 81 ? -15.402 74.935 0.693 1.000 0.890 81 GLU A C 1
ATOM 1282 O O . GLU A 1 81 ? -15.119 73.805 0.281 1.000 0.890 81 GLU A O 1
ATOM 1294 N N . GLU A 1 82 ? -15.126 76.034 -0.020 1.000 0.870 82 GLU A N 1
ATOM 1295 C CA . GLU A 1 82 ? -14.377 76.012 -1.284 1.000 0.870 82 GLU A CA 1
ATOM 1296 C C . GLU A 1 82 ? -12.951 75.492 -1.075 1.000 0.870 82 GLU A C 1
ATOM 1297 O O . GLU A 1 82 ? -12.503 74.621 -1.827 1.000 0.870 82 GLU A O 1
ATOM 1309 N N . GLU A 1 83 ? -12.256 75.962 -0.037 1.000 0.860 83 GLU A N 1
ATOM 1310 C CA . GLU A 1 83 ? -10.901 75.510 0.286 1.000 0.860 83 GLU A CA 1
ATOM 1311 C C . GLU A 1 83 ? -10.882 74.016 0.660 1.000 0.860 83 GLU A C 1
ATOM 1312 O O . GLU A 1 83 ? -10.027 73.255 0.199 1.000 0.860 83 GLU A O 1
ATOM 1324 N N . MET A 1 84 ? -11.874 73.548 1.421 1.000 0.900 84 MET A N 1
ATOM 1325 C CA . MET A 1 84 ? -12.012 72.139 1.788 1.000 0.900 84 MET A CA 1
ATOM 1326 C C . MET A 1 84 ? -12.356 71.246 0.587 1.000 0.900 84 MET A C 1
ATOM 1327 O O . MET A 1 84 ? -11.765 70.173 0.444 1.000 0.900 84 MET A O 1
ATOM 1341 N N . LYS A 1 85 ? -13.228 71.694 -0.330 1.000 0.890 85 LYS A N 1
ATOM 1342 C CA . LYS A 1 85 ? -13.486 70.996 -1.604 1.000 0.890 85 LYS A CA 1
ATOM 1343 C C . LYS A 1 85 ? -12.233 70.913 -2.471 1.000 0.890 85 LYS A C 1
ATOM 1344 O O . LYS A 1 85 ? -11.968 69.852 -3.034 1.000 0.890 85 LYS A O 1
ATOM 1363 N N . GLN A 1 86 ? -11.442 71.986 -2.557 1.000 0.880 86 GLN A N 1
ATOM 1364 C CA . GLN A 1 86 ? -10.162 71.955 -3.272 1.000 0.880 86 GLN A CA 1
ATOM 1365 C C . GLN A 1 86 ? -9.181 70.966 -2.634 1.000 0.880 86 GLN A C 1
ATOM 1366 O O . GLN A 1 86 ? -8.558 70.172 -3.341 1.000 0.880 86 GLN A O 1
ATOM 1380 N N . LYS A 1 87 ? -9.075 70.966 -1.301 1.000 0.870 87 LYS A N 1
ATOM 1381 C CA . LYS A 1 87 ? -8.192 70.055 -0.565 1.000 0.870 87 LYS A CA 1
ATOM 1382 C C . LYS A 1 87 ? -8.590 68.590 -0.757 1.000 0.870 87 LYS A C 1
ATOM 1383 O O . LYS A 1 87 ? -7.727 67.759 -1.027 1.000 0.870 87 LYS A O 1
ATOM 1402 N N . LEU A 1 88 ? -9.885 68.287 -0.677 1.000 0.890 88 LEU A N 1
ATOM 1403 C CA . LEU A 1 88 ? -10.419 66.942 -0.903 1.000 0.890 88 LEU A CA 1
ATOM 1404 C C . LEU A 1 88 ? -10.164 66.457 -2.335 1.000 0.890 88 LEU A C 1
ATOM 1405 O O . LEU A 1 88 ? -9.717 65.328 -2.516 1.000 0.890 88 LEU A O 1
ATOM 1421 N N . ALA A 1 89 ? -10.367 67.309 -3.346 1.000 0.900 89 ALA A N 1
ATOM 1422 C CA . ALA A 1 89 ? -10.087 66.954 -4.739 1.000 0.900 89 ALA A CA 1
ATOM 1423 C C . ALA A 1 89 ? -8.610 66.564 -4.950 1.000 0.900 89 ALA A C 1
ATOM 1424 O O . ALA A 1 89 ? -8.322 65.590 -5.650 1.000 0.900 89 ALA A O 1
ATOM 1431 N N . GLY A 1 90 ? -7.686 67.270 -4.287 1.000 0.890 90 GLY A N 1
ATOM 1432 C CA . GLY A 1 90 ? -6.248 66.983 -4.325 1.000 0.890 90 GLY A CA 1
ATOM 1433 C C . GLY A 1 90 ? -5.800 65.739 -3.543 1.000 0.890 90 GLY A C 1
ATOM 1434 O O . GLY A 1 90 ? -4.686 65.268 -3.752 1.000 0.890 90 GLY A O 1
ATOM 1438 N N . GLN A 1 91 ? -6.640 65.192 -2.660 1.000 0.900 91 GLN A N 1
ATOM 1439 C CA . GLN A 1 91 ? -6.336 64.013 -1.832 1.000 0.900 91 GLN A CA 1
ATOM 1440 C C . GLN A 1 91 ? -6.926 62.705 -2.386 1.000 0.900 91 GLN A C 1
ATOM 1441 O O . GLN A 1 91 ? -6.924 61.684 -1.700 1.000 0.900 91 GLN A O 1
ATOM 1455 N N . THR A 1 92 ? -7.434 62.717 -3.620 1.000 0.880 92 THR A N 1
ATOM 1456 C CA . THR A 1 92 ? -7.981 61.519 -4.272 1.000 0.880 92 THR A CA 1
ATOM 1457 C C . THR A 1 92 ? -6.887 60.468 -4.488 1.000 0.880 92 THR A C 1
ATOM 1458 O O . THR A 1 92 ? -5.805 60.788 -4.980 1.000 0.880 92 THR A O 1
ATOM 1469 N N . ILE A 1 93 ? -7.185 59.207 -4.159 1.000 0.880 93 ILE A N 1
ATOM 1470 C CA . ILE A 1 93 ? -6.311 58.050 -4.404 1.000 0.880 93 ILE A CA 1
ATOM 1471 C C . ILE A 1 93 ? -6.928 57.109 -5.438 1.000 0.880 93 ILE A C 1
ATOM 1472 O O . ILE A 1 93 ? -8.150 57.029 -5.572 1.000 0.880 93 ILE A O 1
ATOM 1488 N N . ASP A 1 94 ? -6.083 56.357 -6.138 1.000 0.900 94 ASP A N 1
ATOM 1489 C CA . ASP A 1 94 ? -6.537 55.243 -6.965 1.000 0.900 94 ASP A CA 1
ATOM 1490 C C . ASP A 1 94 ? -6.870 54.037 -6.072 1.000 0.900 94 ASP A C 1
ATOM 1491 O O . ASP A 1 94 ? -5.994 53.299 -5.621 1.000 0.900 94 ASP A O 1
ATOM 1500 N N . VAL A 1 95 ? -8.163 53.855 -5.809 1.000 0.870 95 VAL A N 1
ATOM 1501 C CA . VAL A 1 95 ? -8.701 52.757 -4.989 1.000 0.870 95 VAL A CA 1
ATOM 1502 C C . VAL A 1 95 ? -8.624 51.386 -5.667 1.000 0.870 95 VAL A C 1
ATOM 1503 O O . VAL A 1 95 ? -8.939 50.386 -5.029 1.000 0.870 95 VAL A O 1
ATOM 1516 N N . THR A 1 96 ? -8.229 51.320 -6.943 1.000 0.870 96 THR A N 1
ATOM 1517 C CA . THR A 1 96 ? -8.044 50.058 -7.677 1.000 0.870 96 THR A CA 1
ATOM 1518 C C . THR A 1 96 ? -6.633 49.491 -7.525 1.000 0.870 96 THR A C 1
ATOM 1519 O O . THR A 1 96 ? -6.390 48.339 -7.893 1.000 0.870 96 THR A O 1
ATOM 1530 N N . LEU A 1 97 ? -5.706 50.266 -6.946 1.000 0.850 97 LEU A N 1
ATOM 1531 C CA . LEU A 1 97 ? -4.366 49.787 -6.631 1.000 0.850 97 LEU A CA 1
ATOM 1532 C C . LEU A 1 97 ? -4.426 48.643 -5.606 1.000 0.850 97 LEU A C 1
ATOM 1533 O O . LEU A 1 97 ? -5.222 48.702 -4.664 1.000 0.850 97 LEU A O 1
ATOM 1549 N N . PRO A 1 98 ? -3.561 47.617 -5.735 1.000 0.840 98 PRO A N 1
ATOM 1550 C CA . PRO A 1 98 ? -3.487 46.544 -4.755 1.000 0.840 98 PRO A CA 1
ATOM 1551 C C . PRO A 1 98 ? -3.233 47.104 -3.355 1.000 0.840 98 PRO A C 1
ATOM 1552 O O . PRO A 1 98 ? -2.248 47.815 -3.130 1.000 0.840 98 PRO A O 1
ATOM 1563 N N . GLY A 1 99 ? -4.111 46.762 -2.413 1.000 0.810 99 GLY A N 1
ATOM 1564 C CA . GLY A 1 99 ? -3.895 47.019 -0.992 1.000 0.810 99 GLY A CA 1
ATOM 1565 C C . GLY A 1 99 ? -2.722 46.205 -0.439 1.000 0.810 99 GLY A C 1
ATOM 1566 O O . GLY A 1 99 ? -2.115 45.394 -1.144 1.000 0.810 99 GLY A O 1
ATOM 1570 N N . ASN A 1 100 ? -2.404 46.403 0.840 1.000 0.780 100 ASN A N 1
ATOM 1571 C CA . ASN A 1 100 ? -1.304 45.686 1.477 1.000 0.780 100 ASN A CA 1
ATOM 1572 C C . ASN A 1 100 ? -1.693 44.236 1.779 1.000 0.780 100 ASN A C 1
ATOM 1573 O O . ASN A 1 100 ? -2.622 44.003 2.558 1.000 0.780 100 ASN A O 1
ATOM 1584 N N . PRO A 1 101 ? -1.010 43.258 1.160 1.000 0.760 101 PRO A N 1
ATOM 1585 C CA . PRO A 1 101 ? -1.418 41.873 1.270 1.000 0.760 101 PRO A CA 1
ATOM 1586 C C . PRO A 1 101 ? -1.152 41.353 2.683 1.000 0.760 101 PRO A C 1
ATOM 1587 O O . PRO A 1 101 ? -0.092 41.588 3.265 1.000 0.760 101 PRO A O 1
ATOM 1598 N N . VAL A 1 102 ? -2.109 40.589 3.202 1.000 0.760 102 VAL A N 1
ATOM 1599 C CA . VAL A 1 102 ? -1.903 39.719 4.360 1.000 0.760 102 VAL A CA 1
ATOM 1600 C C . VAL A 1 102 ? -1.466 38.364 3.814 1.000 0.760 102 VAL A C 1
ATOM 1601 O O . VAL A 1 102 ? -2.208 37.722 3.070 1.000 0.760 102 VAL A O 1
ATOM 1614 N N . ALA A 1 103 ? -0.233 37.958 4.109 1.000 0.770 103 ALA A N 1
ATOM 1615 C CA . ALA A 1 103 ? 0.286 36.678 3.645 1.000 0.770 103 ALA A CA 1
ATOM 1616 C C . ALA A 1 103 ? -0.392 35.528 4.404 1.000 0.770 103 ALA A C 1
ATOM 1617 O O . ALA A 1 103 ? -0.413 35.526 5.629 1.000 0.770 103 ALA A O 1
ATOM 1624 N N . VAL A 1 104 ? -0.922 34.549 3.668 1.000 0.870 104 VAL A N 1
ATOM 1625 C CA . VAL A 1 104 ? -1.506 33.317 4.219 1.000 0.870 104 VAL A CA 1
ATOM 1626 C C . VAL A 1 104 ? -0.827 32.129 3.549 1.000 0.870 104 VAL A C 1
ATOM 1627 O O . VAL A 1 104 ? -0.735 32.077 2.312 1.000 0.870 104 VAL A O 1
ATOM 1640 N N . GLY A 1 105 ? -0.315 31.217 4.370 1.000 0.920 105 GLY A N 1
ATOM 1641 C CA . GLY A 1 105 ? 0.306 29.971 3.948 1.000 0.920 105 GLY A CA 1
ATOM 1642 C C . GLY A 1 105 ? -0.718 28.967 3.431 1.000 0.920 105 GLY A C 1
ATOM 1643 O O . GLY A 1 105 ? -1.900 29.041 3.759 1.000 0.920 105 GLY A O 1
ATOM 1647 N N . GLY A 1 106 ? -0.276 28.050 2.574 1.000 0.910 106 GLY A N 1
ATOM 1648 C CA . GLY A 1 106 ? -1.111 26.931 2.141 1.000 0.910 106 GLY A CA 1
ATOM 1649 C C . GLY A 1 106 ? -1.073 25.785 3.148 1.000 0.910 106 GLY A C 1
ATOM 1650 O O . GLY A 1 106 ? -0.019 25.485 3.716 1.000 0.910 106 GLY A O 1
ATOM 1654 N N . ARG A 1 107 ? -2.221 25.134 3.341 1.000 0.940 107 ARG A N 1
ATOM 1655 C CA . ARG A 1 107 ? -2.312 23.861 4.059 1.000 0.940 107 ARG A CA 1
ATOM 1656 C C . ARG A 1 107 ? -1.822 22.738 3.167 1.000 0.940 107 ARG A C 1
ATOM 1657 O O . ARG A 1 107 ? -2.049 22.762 1.959 1.000 0.940 107 ARG A O 1
ATOM 1678 N N . HIS A 1 108 ? -1.191 21.734 3.761 1.000 0.970 108 HIS A N 1
ATOM 1679 C CA . HIS A 1 108 ? -0.824 20.557 2.995 1.000 0.970 108 HIS A CA 1
ATOM 1680 C C . HIS A 1 108 ? -2.088 19.742 2.658 1.000 0.970 108 HIS A C 1
ATOM 1681 O O . HIS A 1 108 ? -2.860 19.447 3.575 1.000 0.970 108 HIS A O 1
ATOM 1695 N N . PRO A 1 109 ? -2.324 19.333 1.397 1.000 0.960 109 PRO A N 1
ATOM 1696 C CA . PRO A 1 109 ? -3.545 18.617 1.007 1.000 0.960 109 PRO A CA 1
ATOM 1697 C C . PRO A 1 109 ? -3.772 17.319 1.797 1.000 0.960 109 PRO A C 1
ATOM 1698 O O . PRO A 1 109 ? -4.915 16.991 2.107 1.000 0.960 109 PRO A O 1
ATOM 1709 N N . LEU A 1 110 ? -2.700 16.619 2.192 1.000 0.970 110 LEU A N 1
ATOM 1710 C CA . LEU A 1 110 ? -2.801 15.440 3.066 1.000 0.970 110 LEU A CA 1
ATOM 1711 C C . LEU A 1 110 ? -3.337 15.798 4.458 1.000 0.970 110 LEU A C 1
ATOM 1712 O O . LEU A 1 110 ? -4.233 15.130 4.958 1.000 0.970 110 LEU A O 1
ATOM 1728 N N . THR A 1 111 ? -2.858 16.894 5.054 1.000 0.970 111 THR A N 1
ATOM 1729 C CA . THR A 1 111 ? -3.369 17.390 6.341 1.000 0.970 111 THR A CA 1
ATOM 1730 C C . THR A 1 111 ? -4.841 17.766 6.246 1.000 0.970 111 THR A C 1
ATOM 1731 O O . THR A 1 111 ? -5.592 17.509 7.179 1.000 0.970 111 THR A O 1
ATOM 1742 N N . VAL A 1 112 ? -5.271 18.353 5.125 1.000 0.960 112 VAL A N 1
ATOM 1743 C CA . VAL A 1 112 ? -6.689 18.668 4.896 1.000 0.960 112 VAL A CA 1
ATOM 1744 C C . VAL A 1 112 ? -7.528 17.390 4.908 1.000 0.960 112 VAL A C 1
ATOM 1745 O O . VAL A 1 112 ? -8.539 17.341 5.599 1.000 0.960 112 VAL A O 1
ATOM 1758 N N . VAL A 1 113 ? -7.103 16.355 4.174 1.000 0.960 113 VAL A N 1
ATOM 1759 C CA . VAL A 1 113 ? -7.803 15.062 4.128 1.000 0.960 113 VAL A CA 1
ATOM 1760 C C . VAL A 1 113 ? -7.843 14.399 5.505 1.000 0.960 113 VAL A C 1
ATOM 1761 O O . VAL A 1 113 ? -8.907 13.948 5.918 1.000 0.960 113 VAL A O 1
ATOM 1774 N N . ILE A 1 114 ? -6.723 14.392 6.232 1.000 0.970 114 ILE A N 1
ATOM 1775 C CA . ILE A 1 114 ? -6.652 13.832 7.587 1.000 0.970 114 ILE A CA 1
ATOM 1776 C C . ILE A 1 114 ? -7.605 14.562 8.526 1.000 0.970 114 ILE A C 1
ATOM 1777 O O . ILE A 1 114 ? -8.434 13.916 9.152 1.000 0.970 114 ILE A O 1
ATOM 1793 N N . GLU A 1 115 ? -7.538 15.893 8.599 1.000 0.960 115 GLU A N 1
ATOM 1794 C CA . GLU A 1 115 ? -8.383 16.664 9.516 1.000 0.960 115 GLU A CA 1
ATOM 1795 C C . GLU A 1 115 ? -9.877 16.525 9.178 1.000 0.960 115 GLU A C 1
ATOM 1796 O O . GLU A 1 115 ? -10.698 16.458 10.089 1.000 0.960 115 GLU A O 1
ATOM 1808 N N . GLU A 1 116 ? -10.247 16.429 7.895 1.000 0.960 116 GLU A N 1
ATOM 1809 C CA . GLU A 1 116 ? -11.640 16.191 7.490 1.000 0.960 116 GLU A CA 1
ATOM 1810 C C . GLU A 1 116 ? -12.162 14.810 7.902 1.000 0.960 116 GLU A C 1
ATOM 1811 O O . GLU A 1 116 ? -13.309 14.695 8.346 1.000 0.960 116 GLU A O 1
ATOM 1823 N N . ILE A 1 117 ? -11.342 13.768 7.749 1.000 0.970 117 ILE A N 1
ATOM 1824 C CA . ILE A 1 117 ? -11.689 12.407 8.169 1.000 0.970 117 ILE A CA 1
ATOM 1825 C C . ILE A 1 117 ? -11.730 12.339 9.699 1.000 0.970 117 ILE A C 1
ATOM 1826 O O . ILE A 1 117 ? -12.701 11.830 10.255 1.000 0.970 117 ILE A O 1
ATOM 1842 N N . GLU A 1 118 ? -10.745 12.922 10.387 1.000 0.980 118 GLU A N 1
ATOM 1843 C CA . GLU A 1 118 ? -10.743 13.048 11.846 1.000 0.980 118 GLU A CA 1
ATOM 1844 C C . GLU A 1 118 ? -12.035 13.699 12.351 1.000 0.980 118 GLU A C 1
ATOM 1845 O O . GLU A 1 118 ? -12.705 13.142 13.218 1.000 0.980 118 GLU A O 1
ATOM 1857 N N . ASP A 1 119 ? -12.432 14.838 11.780 1.000 0.970 119 ASP A N 1
ATOM 1858 C CA . ASP A 1 119 ? -13.634 15.563 12.196 1.000 0.970 119 ASP A CA 1
ATOM 1859 C C . ASP A 1 119 ? -14.923 14.756 11.942 1.000 0.970 119 ASP A C 1
ATOM 1860 O O . ASP A 1 119 ? -15.849 14.803 12.758 1.000 0.970 119 ASP A O 1
ATOM 1869 N N . LEU A 1 120 ? -14.991 13.985 10.846 1.000 0.970 120 LEU A N 1
ATOM 1870 C CA . LEU A 1 120 ? -16.112 13.079 10.565 1.000 0.970 120 LEU A CA 1
ATOM 1871 C C . LEU A 1 120 ? -16.248 12.010 11.658 1.000 0.970 120 LEU A C 1
ATOM 1872 O O . LEU A 1 120 ? -17.323 11.848 12.237 1.000 0.970 120 LEU A O 1
ATOM 1888 N N . PHE A 1 121 ? -15.159 11.299 11.946 1.000 0.970 121 PHE A N 1
ATOM 1889 C CA . PHE A 1 121 ? -15.152 10.194 12.902 1.000 0.970 121 PHE A CA 1
ATOM 1890 C C . PHE A 1 121 ? -15.320 10.678 14.349 1.000 0.970 121 PHE A C 1
ATOM 1891 O O . PHE A 1 121 ? -16.066 10.065 15.114 1.000 0.970 121 PHE A O 1
ATOM 1908 N N . ILE A 1 122 ? -14.742 11.826 14.717 1.000 0.960 122 ILE A N 1
ATOM 1909 C CA . ILE A 1 122 ? -15.015 12.489 16.002 1.000 0.960 122 ILE A CA 1
ATOM 1910 C C . ILE A 1 122 ? -16.516 12.772 16.148 1.000 0.960 122 ILE A C 1
ATOM 1911 O O . ILE A 1 122 ? -17.094 12.484 17.197 1.000 0.960 122 ILE A O 1
ATOM 1927 N N . GLY A 1 123 ? -17.170 13.262 15.087 1.000 0.940 123 GLY A N 1
ATOM 1928 C CA . GLY A 1 123 ? -18.622 13.468 15.054 1.000 0.940 123 GLY A CA 1
ATOM 1929 C C . GLY A 1 123 ? -19.442 12.185 15.246 1.000 0.940 123 GLY A C 1
ATOM 1930 O O . GLY A 1 123 ? -20.572 12.248 15.724 1.000 0.940 123 GLY A O 1
ATOM 1934 N N . MET A 1 124 ? -18.864 11.023 14.930 1.000 0.930 124 MET A N 1
ATOM 1935 C CA . MET A 1 124 ? -19.445 9.689 15.136 1.000 0.930 124 MET A CA 1
ATOM 1936 C C . MET A 1 124 ? -19.027 9.032 16.473 1.000 0.930 124 MET A C 1
ATOM 1937 O O . MET A 1 124 ? -19.388 7.879 16.734 1.000 0.930 124 MET A O 1
ATOM 1951 N N . GLY A 1 125 ? -18.277 9.741 17.327 1.000 0.930 125 GLY A N 1
ATOM 1952 C CA . GLY A 1 125 ? -17.884 9.292 18.668 1.000 0.930 125 GLY A CA 1
ATOM 1953 C C . GLY A 1 125 ? -16.554 8.535 18.753 1.000 0.930 125 GLY A C 1
ATOM 1954 O O . GLY A 1 125 ? -16.312 7.873 19.762 1.000 0.930 125 GLY A O 1
ATOM 1958 N N . TYR A 1 126 ? -15.715 8.610 17.718 1.000 0.950 126 TYR A N 1
ATOM 1959 C CA . TYR A 1 126 ? -14.377 8.015 17.717 1.000 0.950 126 TYR A CA 1
ATOM 1960 C C . TYR A 1 126 ? -13.361 8.945 18.391 1.000 0.950 126 TYR A C 1
ATOM 1961 O O . TYR A 1 126 ? -13.475 10.174 18.308 1.000 0.950 126 TYR A O 1
ATOM 1979 N N . THR A 1 127 ? -12.341 8.368 19.023 1.000 0.960 127 THR A N 1
ATOM 1980 C CA . THR A 1 127 ? -11.145 9.103 19.461 1.000 0.960 127 THR A CA 1
ATOM 1981 C C . THR A 1 127 ? -10.022 8.977 18.435 1.000 0.960 127 THR A C 1
ATOM 1982 O O . THR A 1 127 ? -9.978 8.032 17.646 1.000 0.960 127 THR A O 1
ATOM 1993 N N . VAL A 1 128 ? -9.120 9.959 18.424 1.000 0.980 128 VAL A N 1
ATOM 1994 C CA . VAL A 1 128 ? -7.916 9.924 17.586 1.000 0.980 128 VAL A CA 1
ATOM 1995 C C . VAL A 1 128 ? -6.774 9.361 18.419 1.000 0.980 128 VAL A C 1
ATOM 1996 O O . VAL A 1 128 ? -6.329 10.015 19.363 1.000 0.980 128 VAL A O 1
ATOM 2009 N N . GLU A 1 129 ? -6.300 8.171 18.065 1.000 0.980 129 GLU A N 1
ATOM 2010 C CA . GLU A 1 129 ? -5.170 7.509 18.717 1.000 0.980 129 GLU A CA 1
ATOM 2011 C C . GLU A 1 129 ? -3.936 7.561 17.819 1.000 0.980 129 GLU A C 1
ATOM 2012 O O . GLU A 1 129 ? -4.009 7.356 16.610 1.000 0.980 129 GLU A O 1
ATOM 2024 N N . GLU A 1 130 ? -2.777 7.813 18.416 1.000 0.960 130 GLU A N 1
ATOM 2025 C CA . GLU A 1 130 ? -1.498 7.887 17.714 1.000 0.960 130 GLU A CA 1
ATOM 2026 C C . GLU A 1 130 ? -0.493 6.951 18.394 1.000 0.960 130 GLU A C 1
ATOM 2027 O O . GLU A 1 130 ? -0.600 6.633 19.580 1.000 0.960 130 GLU A O 1
ATOM 2039 N N . GLY A 1 131 ? 0.514 6.517 17.645 1.000 0.960 131 GLY A N 1
ATOM 2040 C CA . GLY A 1 131 ? 1.600 5.693 18.158 1.000 0.960 131 GLY A CA 1
ATOM 2041 C C . GLY A 1 131 ? 2.876 5.877 17.343 1.000 0.960 131 GLY A C 1
ATOM 2042 O O . GLY A 1 131 ? 2.871 6.636 16.366 1.000 0.960 131 GLY A O 1
ATOM 2046 N N . PRO A 1 132 ? 3.959 5.202 17.749 1.000 0.970 132 PRO A N 1
ATOM 2047 C CA . PRO A 1 132 ? 5.290 5.431 17.201 1.000 0.970 132 PRO A CA 1
ATOM 2048 C C . PRO A 1 132 ? 5.376 5.009 15.726 1.000 0.970 132 PRO A C 1
ATOM 2049 O O . PRO A 1 132 ? 4.658 4.111 15.282 1.000 0.970 132 PRO A O 1
ATOM 2060 N N . GLU A 1 133 ? 6.225 5.687 14.958 1.000 0.970 133 GLU A N 1
ATOM 2061 C CA . GLU A 1 133 ? 6.544 5.380 13.557 1.000 0.970 133 GLU A CA 1
ATOM 2062 C C . GLU A 1 133 ? 7.574 4.246 13.442 1.000 0.970 133 GLU A C 1
ATOM 2063 O O . GLU A 1 133 ? 7.548 3.478 12.479 1.000 0.970 133 GLU A O 1
ATOM 2075 N N . VAL A 1 134 ? 8.449 4.107 14.437 1.000 0.970 134 VAL A N 1
ATOM 2076 C CA . VAL A 1 134 ? 9.305 2.936 14.617 1.000 0.970 134 VAL A CA 1
ATOM 2077 C C . VAL A 1 134 ? 8.564 1.955 15.515 1.000 0.970 134 VAL A C 1
ATOM 2078 O O . VAL A 1 134 ? 8.145 2.304 16.616 1.000 0.970 134 VAL A O 1
ATOM 2091 N N . GLU A 1 135 ? 8.406 0.710 15.091 1.000 0.960 135 GLU A N 1
ATOM 2092 C CA . GLU A 1 135 ? 7.697 -0.325 15.839 1.000 0.960 135 GLU A CA 1
ATOM 2093 C C . GLU A 1 135 ? 8.556 -1.557 16.114 1.000 0.960 135 GLU A C 1
ATOM 2094 O O . GLU A 1 135 ? 9.651 -1.713 15.572 1.000 0.960 135 GLU A O 1
ATOM 2106 N N . THR A 1 136 ? 8.072 -2.401 17.029 1.000 0.950 136 THR A N 1
ATOM 2107 C CA . THR A 1 136 ? 8.631 -3.745 17.210 1.000 0.950 136 THR A CA 1
ATOM 2108 C C . THR A 1 136 ? 7.919 -4.739 16.300 1.000 0.950 136 THR A C 1
ATOM 2109 O O . THR A 1 136 ? 6.736 -4.566 15.995 1.000 0.950 136 THR A O 1
ATOM 2120 N N . ASP A 1 137 ? 8.617 -5.805 15.912 1.000 0.930 137 ASP A N 1
ATOM 2121 C CA . ASP A 1 137 ? 8.085 -6.877 15.062 1.000 0.930 137 ASP A CA 1
ATOM 2122 C C . ASP A 1 137 ? 6.772 -7.458 15.613 1.000 0.930 137 ASP A C 1
ATOM 2123 O O . ASP A 1 137 ? 5.803 -7.635 14.873 1.000 0.930 137 ASP A O 1
ATOM 2132 N N . TYR A 1 138 ? 6.701 -7.628 16.939 1.000 0.950 138 TYR A N 1
ATOM 2133 C CA . TYR A 1 138 ? 5.492 -8.063 17.635 1.000 0.950 138 TYR A CA 1
ATOM 2134 C C . TYR A 1 138 ? 4.273 -7.185 17.324 1.000 0.950 138 TYR A C 1
ATOM 2135 O O . TYR A 1 138 ? 3.252 -7.700 16.882 1.000 0.950 138 TYR A O 1
ATOM 2153 N N . TYR A 1 139 ? 4.362 -5.865 17.523 1.000 0.960 139 TYR A N 1
ATOM 2154 C CA . TYR A 1 139 ? 3.207 -4.984 17.323 1.000 0.960 139 TYR A CA 1
ATOM 2155 C C . TYR A 1 139 ? 2.879 -4.752 15.845 1.000 0.960 139 TYR A C 1
ATOM 2156 O O . TYR A 1 139 ? 1.713 -4.543 15.517 1.000 0.960 139 TYR A O 1
ATOM 2174 N N . ASN A 1 140 ? 3.884 -4.772 14.960 1.000 0.950 140 ASN A N 1
ATOM 2175 C CA . ASN A 1 140 ? 3.671 -4.574 13.526 1.000 0.950 140 ASN A CA 1
ATOM 2176 C C . ASN A 1 140 ? 3.149 -5.819 12.805 1.000 0.950 140 ASN A C 1
ATOM 2177 O O . ASN A 1 140 ? 2.500 -5.680 11.769 1.000 0.950 140 ASN A O 1
ATOM 2188 N N . PHE A 1 141 ? 3.409 -7.014 13.342 1.000 0.950 141 PHE A N 1
ATOM 2189 C CA . PHE A 1 141 ? 3.066 -8.270 12.685 1.000 0.950 141 PHE A CA 1
ATOM 2190 C C . PHE A 1 141 ? 2.442 -9.304 13.629 1.000 0.950 141 PHE A C 1
ATOM 2191 O O . PHE A 1 141 ? 1.280 -9.653 13.438 1.000 0.950 141 PHE A O 1
ATOM 2208 N N . GLU A 1 142 ? 3.155 -9.819 14.637 1.000 0.940 142 GLU A N 1
ATOM 2209 C CA . GLU A 1 142 ? 2.666 -10.987 15.398 1.000 0.940 142 GLU A CA 1
ATOM 2210 C C . GLU A 1 142 ? 1.315 -10.740 16.085 1.000 0.940 142 GLU A C 1
ATOM 2211 O O . GLU A 1 142 ? 0.416 -11.569 15.956 1.000 0.940 142 GLU A O 1
ATOM 2223 N N . SER A 1 143 ? 1.129 -9.586 16.737 1.000 0.960 143 SER A N 1
ATOM 2224 C CA . SER A 1 143 ? -0.138 -9.199 17.382 1.000 0.960 143 SER A CA 1
ATOM 2225 C C . SER A 1 143 ? -1.295 -8.999 16.395 1.000 0.960 143 SER A C 1
ATOM 2226 O O . SER A 1 143 ? -2.459 -8.984 16.793 1.000 0.960 143 SER A O 1
ATOM 2234 N N . LEU A 1 144 ? -0.977 -8.885 15.104 1.000 0.950 144 LEU A N 1
ATOM 2235 C CA . LEU A 1 144 ? -1.893 -8.772 13.971 1.000 0.950 144 LEU A CA 1
ATOM 2236 C C . LEU A 1 144 ? -1.986 -10.095 13.195 1.000 0.950 144 LEU A C 1
ATOM 2237 O O . LEU A 1 144 ? -2.206 -10.099 11.985 1.000 0.950 144 LEU A O 1
ATOM 2253 N N . ASN A 1 145 ? -1.800 -11.226 13.887 1.000 0.940 145 ASN A N 1
ATOM 2254 C CA . ASN A 1 145 ? -1.937 -12.572 13.325 1.000 0.940 145 ASN A CA 1
ATOM 2255 C C . ASN A 1 145 ? -0.954 -12.850 12.157 1.000 0.940 145 ASN A C 1
ATOM 2256 O O . ASN A 1 145 ? -1.227 -13.672 11.286 1.000 0.940 145 ASN A O 1
ATOM 2267 N N . LEU A 1 146 ? 0.211 -12.180 12.144 1.000 0.900 146 LEU A N 1
ATOM 2268 C CA . LEU A 1 146 ? 1.297 -12.349 11.165 1.000 0.900 146 LEU A CA 1
ATOM 2269 C C . LEU A 1 146 ? 2.570 -12.907 11.836 1.000 0.900 146 LEU A C 1
ATOM 2270 O O . LEU A 1 146 ? 3.532 -12.168 12.087 1.000 0.900 146 LEU A O 1
ATOM 2286 N N . PRO A 1 147 ? 2.627 -14.219 12.125 1.000 0.860 147 PRO A N 1
ATOM 2287 C CA . PRO A 1 147 ? 3.836 -14.836 12.671 1.000 0.860 147 PRO A CA 1
ATOM 2288 C C . PRO A 1 147 ? 5.030 -14.693 11.707 1.000 0.860 147 PRO A C 1
ATOM 2289 O O . PRO A 1 147 ? 4.846 -14.475 10.507 1.000 0.860 147 PRO A O 1
ATOM 2300 N N . LYS A 1 148 ? 6.266 -14.819 12.219 1.000 0.790 148 LYS A N 1
ATOM 2301 C CA . LYS A 1 148 ? 7.516 -14.623 11.445 1.000 0.790 148 LYS A CA 1
ATOM 2302 C C . LYS A 1 148 ? 7.580 -15.418 10.141 1.000 0.790 148 LYS A C 1
ATOM 2303 O O . LYS A 1 148 ? 8.010 -14.894 9.119 1.000 0.790 148 LYS A O 1
ATOM 2322 N N . GLU A 1 149 ? 7.072 -16.643 10.161 1.000 0.730 149 GLU A N 1
ATOM 2323 C CA . GLU A 1 149 ? 7.113 -17.551 9.014 1.000 0.730 149 GLU A CA 1
ATOM 2324 C C . GLU A 1 149 ? 5.970 -17.333 7.998 1.000 0.730 149 GLU A C 1
ATOM 2325 O O . GLU A 1 149 ? 5.905 -18.019 6.974 1.000 0.730 149 GLU A O 1
ATOM 2337 N N . HIS A 1 150 ? 5.045 -16.398 8.250 1.000 0.750 150 HIS A N 1
ATOM 2338 C CA . HIS A 1 150 ? 3.854 -16.234 7.417 1.000 0.750 150 HIS A CA 1
ATOM 2339 C C . HIS A 1 150 ? 4.212 -15.774 5.983 1.000 0.750 150 HIS A C 1
ATOM 2340 O O . HIS A 1 150 ? 5.040 -14.871 5.812 1.000 0.750 150 HIS A O 1
ATOM 2354 N N . PRO A 1 151 ? 3.591 -16.327 4.919 1.000 0.660 151 PRO A N 1
ATOM 2355 C CA . PRO A 1 151 ? 3.849 -15.923 3.529 1.000 0.660 151 PRO A CA 1
ATOM 2356 C C . PRO A 1 151 ? 3.689 -14.418 3.285 1.000 0.660 151 PRO A C 1
ATOM 2357 O O . PRO A 1 151 ? 4.537 -13.793 2.649 1.000 0.660 151 PRO A O 1
ATOM 2368 N N . ALA A 1 152 ? 2.654 -13.816 3.874 1.000 0.660 152 ALA A N 1
ATOM 2369 C CA . ALA A 1 152 ? 2.342 -12.397 3.697 1.000 0.660 152 ALA A CA 1
ATOM 2370 C C . ALA A 1 152 ? 3.367 -11.419 4.316 1.000 0.660 152 ALA A C 1
ATOM 2371 O O . ALA A 1 152 ? 3.286 -10.227 4.038 1.000 0.660 152 ALA A O 1
ATOM 2378 N N . ARG A 1 153 ? 4.362 -11.883 5.093 1.000 0.700 153 ARG A N 1
ATOM 2379 C CA . ARG A 1 153 ? 5.452 -11.013 5.577 1.000 0.700 153 ARG A CA 1
ATOM 2380 C C . ARG A 1 153 ? 6.314 -10.438 4.453 1.000 0.700 153 ARG A C 1
ATOM 2381 O O . ARG A 1 153 ? 6.756 -9.301 4.553 1.000 0.700 153 ARG A O 1
ATOM 2402 N N . ASP A 1 154 ? 6.521 -11.193 3.373 1.000 0.610 154 ASP A N 1
ATOM 2403 C CA . ASP A 1 154 ? 7.335 -10.725 2.240 1.000 0.610 154 ASP A CA 1
ATOM 2404 C C . ASP A 1 154 ? 6.611 -9.669 1.395 1.000 0.610 154 ASP A C 1
ATOM 2405 O O . ASP A 1 154 ? 7.267 -8.872 0.740 1.000 0.610 154 ASP A O 1
ATOM 2414 N N . MET A 1 155 ? 5.275 -9.639 1.428 1.000 0.610 155 MET A N 1
ATOM 2415 C CA . MET A 1 155 ? 4.465 -8.666 0.680 1.000 0.610 155 MET A CA 1
ATOM 2416 C C . MET A 1 155 ? 4.453 -7.273 1.322 1.000 0.610 155 MET A C 1
ATOM 2417 O O . MET A 1 155 ? 3.867 -6.344 0.779 1.000 0.610 155 MET A O 1
ATOM 2431 N N . GLN A 1 156 ? 5.032 -7.139 2.515 1.000 0.670 156 GLN A N 1
ATOM 2432 C CA . GLN A 1 156 ? 4.997 -5.903 3.293 1.000 0.670 156 GLN A CA 1
ATOM 2433 C C . GLN A 1 156 ? 6.204 -5.001 3.029 1.000 0.670 156 GLN A C 1
ATOM 2434 O O . GLN A 1 156 ? 6.219 -3.880 3.534 1.000 0.670 156 GLN A O 1
ATOM 2448 N N . ASP A 1 157 ? 7.214 -5.482 2.290 1.000 0.780 157 ASP A N 1
ATOM 2449 C CA . ASP A 1 157 ? 8.363 -4.693 1.833 1.000 0.780 157 ASP A CA 1
ATOM 2450 C C . ASP A 1 157 ? 8.923 -3.761 2.927 1.000 0.780 157 ASP A C 1
ATOM 2451 O O . ASP A 1 157 ? 8.982 -2.546 2.795 1.000 0.780 157 ASP A O 1
ATOM 2460 N N . SER A 1 158 ? 9.279 -4.312 4.086 1.000 0.880 158 SER A N 1
ATOM 2461 C CA . SER A 1 158 ? 9.486 -3.518 5.309 1.000 0.880 158 SER A CA 1
ATOM 2462 C C . SER A 1 158 ? 10.917 -2.996 5.482 1.000 0.880 158 SER A C 1
ATOM 2463 O O . SER A 1 158 ? 11.889 -3.643 5.084 1.000 0.880 158 SER A O 1
ATOM 2471 N N . PHE A 1 159 ? 11.073 -1.840 6.139 1.000 0.930 159 PHE A N 1
ATOM 2472 C CA . PHE A 1 159 ? 12.379 -1.278 6.504 1.000 0.930 159 PHE A CA 1
ATOM 2473 C C . PHE A 1 159 ? 12.784 -1.668 7.928 1.000 0.930 159 PHE A C 1
ATOM 2474 O O . PHE A 1 159 ? 12.379 -1.029 8.898 1.000 0.930 159 PHE A O 1
ATOM 2491 N N . TYR A 1 160 ? 13.628 -2.689 8.044 1.000 0.920 160 TYR A N 1
ATOM 2492 C CA . TYR A 1 160 ? 14.188 -3.119 9.323 1.000 0.920 160 TYR A CA 1
ATOM 2493 C C . TYR A 1 160 ? 15.385 -2.259 9.751 1.000 0.920 160 TYR A C 1
ATOM 2494 O O . TYR A 1 160 ? 16.220 -1.868 8.930 1.000 0.920 160 TYR A O 1
ATOM 2512 N N . ILE A 1 161 ? 15.462 -1.991 11.054 1.000 0.930 161 ILE A N 1
ATOM 2513 C CA . ILE A 1 161 ? 16.612 -1.388 11.744 1.000 0.930 161 ILE A CA 1
ATOM 2514 C C . ILE A 1 161 ? 17.432 -2.510 12.396 1.000 0.930 161 ILE A C 1
ATOM 2515 O O . ILE A 1 161 ? 18.639 -2.596 12.199 1.000 0.930 161 ILE A O 1
ATOM 2531 N N . THR A 1 162 ? 16.755 -3.408 13.113 1.000 0.910 162 THR A N 1
ATOM 2532 C CA . THR A 1 162 ? 17.297 -4.658 13.675 1.000 0.910 162 THR A CA 1
ATOM 2533 C C . THR A 1 162 ? 16.332 -5.806 13.360 1.000 0.910 162 THR A C 1
ATOM 2534 O O . THR A 1 162 ? 15.306 -5.570 12.732 1.000 0.910 162 THR A O 1
ATOM 2545 N N . GLU A 1 163 ? 16.600 -7.040 13.799 1.000 0.850 163 GLU A N 1
ATOM 2546 C CA . GLU A 1 163 ? 15.644 -8.154 13.621 1.000 0.850 163 GLU A CA 1
ATOM 2547 C C . GLU A 1 163 ? 14.300 -7.941 14.339 1.000 0.850 163 GLU A C 1
ATOM 2548 O O . GLU A 1 163 ? 13.293 -8.514 13.939 1.000 0.850 163 GLU A O 1
ATOM 2560 N N . GLU A 1 164 ? 14.274 -7.115 15.388 1.000 0.900 164 GLU A N 1
ATOM 2561 C CA . GLU A 1 164 ? 13.082 -6.878 16.215 1.000 0.900 164 GLU A CA 1
ATOM 2562 C C . GLU A 1 164 ? 12.495 -5.473 16.043 1.000 0.900 164 GLU A C 1
ATOM 2563 O O . GLU A 1 164 ? 11.384 -5.216 16.499 1.000 0.900 164 GLU A O 1
ATOM 2575 N N . THR A 1 165 ? 13.224 -4.543 15.417 1.000 0.940 165 THR A N 1
ATOM 2576 C CA . THR A 1 165 ? 12.815 -3.134 15.292 1.000 0.940 165 THR A CA 1
ATOM 2577 C C . THR A 1 165 ? 12.763 -2.718 13.828 1.000 0.940 165 THR A C 1
ATOM 2578 O O . THR A 1 165 ? 13.729 -2.915 13.091 1.000 0.940 165 THR A O 1
ATOM 2589 N N . LEU A 1 166 ? 11.661 -2.098 13.410 1.000 0.940 166 LEU A N 1
ATOM 2590 C CA . LEU A 1 166 ? 11.413 -1.699 12.026 1.000 0.940 166 LEU A CA 1
ATOM 2591 C C . LEU A 1 166 ? 10.618 -0.396 11.939 1.000 0.940 166 LEU A C 1
ATOM 2592 O O . LEU A 1 166 ? 9.972 0.024 12.895 1.000 0.940 166 LEU A O 1
ATOM 2608 N N . MET A 1 167 ? 10.621 0.230 10.768 1.000 0.960 167 MET A N 1
ATOM 2609 C CA . MET A 1 167 ? 9.632 1.253 10.437 1.000 0.960 167 MET A CA 1
ATOM 2610 C C . MET A 1 167 ? 8.277 0.580 10.213 1.000 0.960 167 MET A C 1
ATOM 2611 O O . MET A 1 167 ? 8.202 -0.403 9.473 1.000 0.960 167 MET A O 1
ATOM 2625 N N . ARG A 1 168 ? 7.207 1.099 10.820 1.000 0.960 168 ARG A N 1
ATOM 2626 C CA . ARG A 1 168 ? 5.874 0.492 10.696 1.000 0.960 168 ARG A CA 1
ATOM 2627 C C . ARG A 1 168 ? 5.366 0.511 9.251 1.000 0.960 168 ARG A C 1
ATOM 2628 O O . ARG A 1 168 ? 5.509 1.516 8.549 1.000 0.960 168 ARG A O 1
ATOM 2649 N N . THR A 1 169 ? 4.708 -0.564 8.831 1.000 0.950 169 THR A N 1
ATOM 2650 C CA . THR A 1 169 ? 4.146 -0.698 7.470 1.000 0.950 169 THR A CA 1
ATOM 2651 C C . THR A 1 169 ? 2.689 -0.249 7.366 1.000 0.950 169 THR A C 1
ATOM 2652 O O . THR A 1 169 ? 2.169 -0.096 6.260 1.000 0.950 169 THR A O 1
ATOM 2663 N N . GLN A 1 170 ? 2.051 -0.040 8.520 1.000 0.960 170 GLN A N 1
ATOM 2664 C CA . GLN A 1 170 ? 0.628 0.238 8.711 1.000 0.960 170 GLN A CA 1
ATOM 2665 C C . GLN A 1 170 ? 0.410 0.898 10.092 1.000 0.960 170 GLN A C 1
ATOM 2666 O O . GLN A 1 170 ? 1.332 0.909 10.915 1.000 0.960 170 GLN A O 1
ATOM 2680 N N . THR A 1 171 ? -0.759 1.487 10.368 1.000 0.980 171 THR A N 1
ATOM 2681 C CA . THR A 1 171 ? -1.075 2.101 11.681 1.000 0.980 171 THR A CA 1
ATOM 2682 C C . THR A 1 171 ? -1.848 1.175 12.624 1.000 0.980 171 THR A C 1
ATOM 2683 O O . THR A 1 171 ? -2.035 1.514 13.796 1.000 0.980 171 THR A O 1
ATOM 2694 N N . SER A 1 172 ? -2.166 -0.046 12.186 1.000 0.970 172 SER A N 1
ATOM 2695 C CA . SER A 1 172 ? -2.724 -1.133 13.005 1.000 0.970 172 SER A CA 1
ATOM 2696 C C . SER A 1 172 ? -1.980 -1.429 14.329 1.000 0.970 172 SER A C 1
ATOM 2697 O O . SER A 1 172 ? -2.639 -1.819 15.294 1.000 0.970 172 SER A O 1
ATOM 2705 N N . PRO A 1 173 ? -0.654 -1.202 14.482 1.000 0.970 173 PRO A N 1
ATOM 2706 C CA . PRO A 1 173 ? 0.018 -1.311 15.786 1.000 0.970 173 PRO A CA 1
ATOM 2707 C C . PRO A 1 173 ? -0.606 -0.424 16.872 1.000 0.970 173 PRO A C 1
ATOM 2708 O O . PRO A 1 173 ? -0.644 -0.779 18.050 1.000 0.970 173 PRO A O 1
ATOM 2719 N N . VAL A 1 174 ? -1.145 0.736 16.486 1.000 0.980 174 VAL A N 1
ATOM 2720 C CA . VAL A 1 174 ? -1.854 1.645 17.398 1.000 0.980 174 VAL A CA 1
ATOM 2721 C C . VAL A 1 174 ? -3.177 1.030 17.864 1.000 0.980 174 VAL A C 1
ATOM 2722 O O . VAL A 1 174 ? -3.580 1.229 19.014 1.000 0.980 174 VAL A O 1
ATOM 2735 N N . GLN A 1 175 ? -3.824 0.235 17.008 1.000 0.980 175 GLN A N 1
ATOM 2736 C CA . GLN A 1 175 ? -5.063 -0.469 17.327 1.000 0.980 175 GLN A CA 1
ATOM 2737 C C . GLN A 1 175 ? -4.838 -1.556 18.380 1.000 0.980 175 GLN A C 1
ATOM 2738 O O . GLN A 1 175 ? -5.522 -1.555 19.404 1.000 0.980 175 GLN A O 1
ATOM 2752 N N . THR A 1 176 ? -3.846 -2.433 18.188 1.000 0.970 176 THR A N 1
ATOM 2753 C CA . THR A 1 176 ? -3.523 -3.501 19.153 1.000 0.970 176 THR A CA 1
ATOM 2754 C C . THR A 1 176 ? -3.076 -2.929 20.496 1.000 0.970 176 THR A C 1
ATOM 2755 O O . THR A 1 176 ? -3.618 -3.315 21.531 1.000 0.970 176 THR A O 1
ATOM 2766 N N . ARG A 1 177 ? -2.208 -1.906 20.499 1.000 0.970 177 ARG A N 1
ATOM 2767 C CA . ARG A 1 177 ? -1.824 -1.168 21.721 1.000 0.970 177 ARG A CA 1
ATOM 2768 C C . ARG A 1 177 ? -3.019 -0.553 22.450 1.000 0.970 177 ARG A C 1
ATOM 2769 O O . ARG A 1 177 ? -3.030 -0.493 23.678 1.000 0.970 177 ARG A O 1
ATOM 2790 N N . THR A 1 178 ? -4.001 -0.034 21.717 1.000 0.970 178 THR A N 1
ATOM 2791 C CA . THR A 1 178 ? -5.196 0.564 22.324 1.000 0.970 178 THR A CA 1
ATOM 2792 C C . THR A 1 178 ? -6.133 -0.499 22.887 1.000 0.970 178 THR A C 1
ATOM 2793 O O . THR A 1 178 ? -6.632 -0.320 23.998 1.000 0.970 178 THR A O 1
ATOM 2804 N N . MET A 1 179 ? -6.336 -1.614 22.179 1.000 0.980 179 MET A N 1
ATOM 2805 C CA . MET A 1 179 ? -7.106 -2.748 22.695 1.000 0.980 179 MET A CA 1
ATOM 2806 C C . MET A 1 179 ? -6.481 -3.317 23.979 1.000 0.980 179 MET A C 1
ATOM 2807 O O . MET A 1 179 ? -7.195 -3.485 24.962 1.000 0.980 179 MET A O 1
ATOM 2821 N N . GLU A 1 180 ? -5.157 -3.497 24.039 1.000 0.970 180 GLU A N 1
ATOM 2822 C CA . GLU A 1 180 ? -4.471 -3.960 25.260 1.000 0.970 180 GLU A CA 1
ATOM 2823 C C . GLU A 1 180 ? -4.759 -3.055 26.475 1.000 0.970 180 GLU A C 1
ATOM 2824 O O . GLU A 1 180 ? -5.059 -3.544 27.565 1.000 0.970 180 GLU A O 1
ATOM 2836 N N . LYS A 1 181 ? -4.751 -1.724 26.292 1.000 0.950 181 LYS A N 1
ATOM 2837 C CA . LYS A 1 181 ? -5.073 -0.750 27.359 1.000 0.950 181 LYS A CA 1
ATOM 2838 C C . LYS A 1 181 ? -6.517 -0.843 27.868 1.000 0.950 181 LYS A C 1
ATOM 2839 O O . LYS A 1 181 ? -6.796 -0.339 28.952 1.000 0.950 181 LYS A O 1
ATOM 2858 N N . HIS A 1 182 ? -7.430 -1.431 27.095 1.000 0.950 182 HIS A N 1
ATOM 2859 C CA . HIS A 1 182 ? -8.824 -1.637 27.498 1.000 0.950 182 HIS A CA 1
ATOM 2860 C C . HIS A 1 182 ? -9.023 -2.903 28.344 1.000 0.950 182 HIS A C 1
ATOM 2861 O O . HIS A 1 182 ? -10.124 -3.122 28.851 1.000 0.950 182 HIS A O 1
ATOM 2875 N N . GLU A 1 183 ? -7.985 -3.734 28.515 1.000 0.960 183 GLU A N 1
ATOM 2876 C CA . GLU A 1 183 ? -8.010 -4.929 29.371 1.000 0.960 183 GLU A CA 1
ATOM 2877 C C . GLU A 1 183 ? -9.199 -5.866 29.061 1.000 0.960 183 GLU A C 1
ATOM 2878 O O . GLU A 1 183 ? -9.879 -6.365 29.963 1.000 0.960 183 GLU A O 1
ATOM 2890 N N . GLY A 1 184 ? -9.496 -6.060 27.770 1.000 0.940 184 GLY A N 1
ATOM 2891 C CA . GLY A 1 184 ? -10.581 -6.932 27.306 1.000 0.940 184 GLY A CA 1
ATOM 2892 C C . GLY A 1 184 ? -11.997 -6.373 27.486 1.000 0.940 184 GLY A C 1
ATOM 2893 O O . GLY A 1 184 ? -12.969 -7.129 27.414 1.000 0.940 184 GLY A O 1
ATOM 2897 N N . LYS A 1 185 ? -12.150 -5.067 27.753 1.000 0.930 185 LYS A N 1
ATOM 2898 C CA . LYS A 1 185 ? -13.455 -4.414 27.945 1.000 0.930 185 LYS A CA 1
ATOM 2899 C C . LYS A 1 185 ? -13.711 -3.338 26.897 1.000 0.930 185 LYS A C 1
ATOM 2900 O O . LYS A 1 185 ? -13.054 -2.304 26.884 1.000 0.930 185 LYS A O 1
ATOM 2919 N N . GLY A 1 186 ? -14.719 -3.564 26.060 1.000 0.890 186 GLY A N 1
ATOM 2920 C CA . GLY A 1 186 ? -15.208 -2.560 25.117 1.000 0.890 186 GLY A CA 1
ATOM 2921 C C . GLY A 1 186 ? -16.078 -1.477 25.785 1.000 0.890 186 GLY A C 1
ATOM 2922 O O . GLY A 1 186 ? -16.361 -1.553 26.987 1.000 0.890 186 GLY A O 1
ATOM 2926 N N . PRO A 1 187 ? -16.553 -0.489 25.010 1.000 0.940 187 PRO A N 1
ATOM 2927 C CA . PRO A 1 187 ? -16.312 -0.340 23.576 1.000 0.940 187 PRO A CA 1
ATOM 2928 C C . PRO A 1 187 ? -14.936 0.272 23.270 1.000 0.940 187 PRO A C 1
ATOM 2929 O O . PRO A 1 187 ? -14.514 1.214 23.936 1.000 0.940 187 PRO A O 1
ATOM 2940 N N . VAL A 1 188 ? -14.277 -0.209 22.215 1.000 0.950 188 VAL A N 1
ATOM 2941 C CA . VAL A 1 188 ? -13.132 0.467 21.579 1.000 0.950 188 VAL A CA 1
ATOM 2942 C C . VAL A 1 188 ? -13.648 1.138 20.315 1.000 0.950 188 VAL A C 1
ATOM 2943 O O . VAL A 1 188 ? -14.305 0.480 19.514 1.000 0.950 188 VAL A O 1
ATOM 2956 N N . LYS A 1 189 ? -13.392 2.435 20.130 1.000 0.950 189 LYS A N 1
ATOM 2957 C CA . LYS A 1 189 ? -13.874 3.186 18.961 1.000 0.950 189 LYS A CA 1
ATOM 2958 C C . LYS A 1 189 ? -12.884 4.283 18.586 1.000 0.950 189 LYS A C 1
ATOM 2959 O O . LYS A 1 189 ? -12.926 5.378 19.147 1.000 0.950 189 LYS A O 1
ATOM 2978 N N . ILE A 1 190 ? -11.968 3.966 17.673 1.000 0.970 190 ILE A N 1
ATOM 2979 C CA . ILE A 1 190 ? -10.776 4.785 17.409 1.000 0.970 190 ILE A CA 1
ATOM 2980 C C . ILE A 1 190 ? -10.472 4.928 15.920 1.000 0.970 190 ILE A C 1
ATOM 2981 O O . ILE A 1 190 ? -10.836 4.073 15.112 1.000 0.970 190 ILE A O 1
ATOM 2997 N N . ILE A 1 191 ? -9.771 6.003 15.578 1.000 0.980 191 ILE A N 1
ATOM 2998 C CA . ILE A 1 191 ? -9.061 6.159 14.309 1.000 0.980 191 ILE A CA 1
ATOM 2999 C C . ILE A 1 191 ? -7.585 6.467 14.569 1.000 0.980 191 ILE A C 1
ATOM 3000 O O . ILE A 1 191 ? -7.243 7.148 15.535 1.000 0.980 191 ILE A O 1
ATOM 3016 N N . CYS A 1 192 ? -6.722 5.973 13.691 1.000 0.980 192 CYS A N 1
ATOM 3017 C CA . CYS A 1 192 ? -5.273 5.953 13.827 1.000 0.980 192 CYS A CA 1
ATOM 3018 C C . CYS A 1 192 ? -4.614 6.562 12.579 1.000 0.980 192 CYS A C 1
ATOM 3019 O O . CYS A 1 192 ? -4.113 5.822 11.725 1.000 0.980 192 CYS A O 1
ATOM 3027 N N . PRO A 1 193 ? -4.646 7.899 12.413 1.000 0.980 193 PRO A N 1
ATOM 3028 C CA . PRO A 1 193 ? -3.925 8.574 11.342 1.000 0.980 193 PRO A CA 1
ATOM 3029 C C . PRO A 1 193 ? -2.409 8.532 11.589 1.000 0.980 193 PRO A C 1
ATOM 3030 O O . PRO A 1 193 ? -1.946 8.694 12.718 1.000 0.980 193 PRO A O 1
ATOM 3041 N N . GLY A 1 194 ? -1.605 8.369 10.538 1.000 0.980 194 GLY A N 1
ATOM 3042 C CA . GLY A 1 194 ? -0.152 8.440 10.681 1.000 0.980 194 GLY A CA 1
ATOM 3043 C C . GLY A 1 194 ? 0.647 8.107 9.425 1.000 0.980 194 GLY A C 1
ATOM 3044 O O . GLY A 1 194 ? 0.120 7.564 8.458 1.000 0.980 194 GLY A O 1
ATOM 3048 N N . LYS A 1 195 ? 1.948 8.433 9.447 1.000 0.970 195 LYS A N 1
ATOM 3049 C CA . LYS A 1 195 ? 2.907 8.013 8.411 1.000 0.970 195 LYS A CA 1
ATOM 3050 C C . LYS A 1 195 ? 3.229 6.528 8.514 1.000 0.970 195 LYS A C 1
ATOM 3051 O O . LYS A 1 195 ? 3.353 6.021 9.622 1.000 0.970 195 LYS A O 1
ATOM 3070 N N . VAL A 1 196 ? 3.426 5.862 7.390 1.000 0.970 196 VAL A N 1
ATOM 3071 C CA . VAL A 1 196 ? 3.814 4.451 7.284 1.000 0.970 196 VAL A CA 1
ATOM 3072 C C . VAL A 1 196 ? 4.859 4.295 6.175 1.000 0.970 196 VAL A C 1
ATOM 3073 O O . VAL A 1 196 ? 5.064 5.220 5.379 1.000 0.970 196 VAL A O 1
ATOM 3086 N N . TYR A 1 197 ? 5.545 3.152 6.146 1.000 0.960 197 TYR A N 1
ATOM 3087 C CA . TYR A 1 197 ? 6.734 2.951 5.320 1.000 0.960 197 TYR A CA 1
ATOM 3088 C C . TYR A 1 197 ? 6.722 1.608 4.591 1.000 0.960 197 TYR A C 1
ATOM 3089 O O . TYR A 1 197 ? 6.455 0.576 5.201 1.000 0.960 197 TYR A O 1
ATOM 3107 N N . ARG A 1 198 ? 7.078 1.617 3.303 1.000 0.910 198 ARG A N 1
ATOM 3108 C CA . ARG A 1 198 ? 7.261 0.419 2.463 1.000 0.910 198 ARG A CA 1
ATOM 3109 C C . ARG A 1 198 ? 8.460 0.600 1.536 1.000 0.910 198 ARG A C 1
ATOM 3110 O O . ARG A 1 198 ? 8.806 1.723 1.191 1.000 0.910 198 ARG A O 1
ATOM 3131 N N . ARG A 1 199 ? 9.110 -0.480 1.116 1.000 0.880 199 ARG A N 1
ATOM 3132 C CA . ARG A 1 199 ? 10.296 -0.490 0.240 1.000 0.880 199 ARG A CA 1
ATOM 3133 C C . ARG A 1 199 ? 9.927 -0.395 -1.240 1.000 0.880 199 ARG A C 1
ATOM 3134 O O . ARG A 1 199 ? 10.566 -1.014 -2.086 1.000 0.880 199 ARG A O 1
ATOM 3155 N N . ASP A 1 200 ? 8.936 0.428 -1.546 1.000 0.820 200 ASP A N 1
ATOM 3156 C CA . ASP A 1 200 ? 8.550 0.735 -2.913 1.000 0.820 200 ASP A CA 1
ATOM 3157 C C . ASP A 1 200 ? 9.423 1.849 -3.486 1.000 0.820 200 ASP A C 1
ATOM 3158 O O . ASP A 1 200 ? 9.790 2.811 -2.803 1.000 0.820 200 ASP A O 1
ATOM 3167 N N . ASN A 1 201 ? 9.744 1.737 -4.775 1.000 0.830 201 ASN A N 1
ATOM 3168 C CA . ASN A 1 201 ? 10.388 2.829 -5.491 1.000 0.830 201 ASN A CA 1
ATOM 3169 C C . ASN A 1 201 ? 9.420 4.003 -5.643 1.000 0.830 201 ASN A C 1
ATOM 3170 O O . ASN A 1 201 ? 8.266 3.821 -6.018 1.000 0.830 201 ASN A O 1
ATOM 3181 N N . ASP A 1 202 ? 9.928 5.213 -5.400 1.000 0.810 202 ASP A N 1
ATOM 3182 C CA . ASP A 1 202 ? 9.165 6.442 -5.611 1.000 0.810 202 ASP A CA 1
ATOM 3183 C C . ASP A 1 202 ? 8.866 6.625 -7.112 1.000 0.810 202 ASP A C 1
ATOM 3184 O O . ASP A 1 202 ? 9.700 7.119 -7.884 1.000 0.810 202 ASP A O 1
ATOM 3193 N N . ASP A 1 203 ? 7.655 6.264 -7.518 1.000 0.840 203 ASP A N 1
ATOM 3194 C CA . ASP A 1 203 ? 7.127 6.450 -8.865 1.000 0.840 203 ASP A CA 1
ATOM 3195 C C . ASP A 1 203 ? 5.907 7.391 -8.848 1.000 0.840 203 ASP A C 1
ATOM 3196 O O . ASP A 1 203 ? 5.755 8.205 -7.941 1.000 0.840 203 ASP A O 1
ATOM 3205 N N . ALA A 1 204 ? 5.079 7.385 -9.894 1.000 0.810 204 ALA A N 1
ATOM 3206 C CA . ALA A 1 204 ? 3.903 8.259 -9.955 1.000 0.810 204 ALA A CA 1
ATOM 3207 C C . ALA A 1 204 ? 2.778 7.838 -8.985 1.000 0.810 204 ALA A C 1
ATOM 3208 O O . ALA A 1 204 ? 1.901 8.639 -8.661 1.000 0.810 204 ALA A O 1
ATOM 3215 N N . THR A 1 205 ? 2.796 6.583 -8.540 1.000 0.810 205 THR A N 1
ATOM 3216 C CA . THR A 1 205 ? 1.729 5.907 -7.793 1.000 0.810 205 THR A CA 1
ATOM 3217 C C . THR A 1 205 ? 2.160 5.397 -6.420 1.000 0.810 205 THR A C 1
ATOM 3218 O O . THR A 1 205 ? 1.310 5.305 -5.538 1.000 0.810 205 THR A O 1
ATOM 3229 N N . HIS A 1 206 ? 3.450 5.131 -6.215 1.000 0.850 206 HIS A N 1
ATOM 3230 C CA . HIS A 1 206 ? 4.014 4.621 -4.970 1.000 0.850 206 HIS A CA 1
ATOM 3231 C C . HIS A 1 206 ? 5.080 5.562 -4.417 1.000 0.850 206 HIS A C 1
ATOM 3232 O O . HIS A 1 206 ? 5.788 6.255 -5.149 1.000 0.850 206 HIS A O 1
ATOM 3246 N N . SER A 1 207 ? 5.185 5.581 -3.094 1.000 0.920 207 SER A N 1
ATOM 3247 C CA . SER A 1 207 ? 6.202 6.309 -2.346 1.000 0.920 207 SER A CA 1
ATOM 3248 C C . SER A 1 207 ? 6.608 5.454 -1.159 1.000 0.920 207 SER A C 1
ATOM 3249 O O . SER A 1 207 ? 5.746 4.912 -0.466 1.000 0.920 207 SER A O 1
ATOM 3257 N N . HIS A 1 208 ? 7.906 5.385 -0.877 1.000 0.940 208 HIS A N 1
ATOM 3258 C CA . HIS A 1 208 ? 8.426 4.628 0.265 1.000 0.940 208 HIS A CA 1
ATOM 3259 C C . HIS A 1 208 ? 7.918 5.131 1.634 1.000 0.940 208 HIS A C 1
ATOM 3260 O O . HIS A 1 208 ? 8.007 4.430 2.643 1.000 0.940 208 HIS A O 1
ATOM 3274 N N . GLN A 1 209 ? 7.419 6.370 1.676 1.000 0.960 209 GLN A N 1
ATOM 3275 C CA . GLN A 1 209 ? 6.738 6.983 2.811 1.000 0.960 209 GLN A CA 1
ATOM 3276 C C . GLN A 1 209 ? 5.386 7.515 2.341 1.000 0.960 209 GLN A C 1
ATOM 3277 O O . GLN A 1 209 ? 5.322 8.272 1.370 1.000 0.960 209 GLN A O 1
ATOM 3291 N N . PHE A 1 210 ? 4.329 7.183 3.069 1.000 0.960 210 PHE A N 1
ATOM 3292 C CA . PHE A 1 210 ? 2.976 7.672 2.811 1.000 0.960 210 PHE A CA 1
ATOM 3293 C C . PHE A 1 210 ? 2.178 7.755 4.115 1.000 0.960 210 PHE A C 1
ATOM 3294 O O . PHE A 1 210 ? 2.719 7.482 5.189 1.000 0.960 210 PHE A O 1
ATOM 3311 N N . MET A 1 211 ? 0.919 8.180 4.060 1.000 0.970 211 MET A N 1
ATOM 3312 C CA . MET A 1 211 ? 0.055 8.296 5.232 1.000 0.970 211 MET A CA 1
ATOM 3313 C C . MET A 1 211 ? -1.167 7.386 5.114 1.000 0.970 211 MET A C 1
ATOM 3314 O O . MET A 1 211 ? -1.794 7.276 4.061 1.000 0.970 211 MET A O 1
ATOM 3328 N N . GLN A 1 212 ? -1.547 6.770 6.228 1.000 0.970 212 GLN A N 1
ATOM 3329 C CA . GLN A 1 212 ? -2.773 5.988 6.349 1.000 0.970 212 GLN A CA 1
ATOM 3330 C C . GLN A 1 212 ? -3.631 6.494 7.501 1.000 0.970 212 GLN A C 1
ATOM 3331 O O . GLN A 1 212 ? -3.139 7.112 8.445 1.000 0.970 212 GLN A O 1
ATOM 3345 N N . ILE A 1 213 ? -4.929 6.223 7.402 1.000 0.980 213 ILE A N 1
ATOM 3346 C CA . ILE A 1 213 ? -5.868 6.321 8.515 1.000 0.980 213 ILE A CA 1
ATOM 3347 C C . ILE A 1 213 ? -6.521 4.963 8.634 1.000 0.980 213 ILE A C 1
ATOM 3348 O O . ILE A 1 213 ? -7.226 4.530 7.721 1.000 0.980 213 ILE A O 1
ATOM 3364 N N . GLU A 1 214 ? -6.298 4.309 9.760 1.000 0.980 214 GLU A N 1
ATOM 3365 C CA . GLU A 1 214 ? -6.997 3.074 10.063 1.000 0.980 214 GLU A CA 1
ATOM 3366 C C . GLU A 1 214 ? -7.990 3.282 11.189 1.000 0.980 214 GLU A C 1
ATOM 3367 O O . GLU A 1 214 ? -7.685 3.972 12.153 1.000 0.980 214 GLU A O 1
ATOM 3379 N N . GLY A 1 215 ? -9.177 2.703 11.085 1.000 0.980 215 GLY A N 1
ATOM 3380 C CA . GLY A 1 215 ? -10.170 2.747 12.148 1.000 0.980 215 GLY A CA 1
ATOM 3381 C C . GLY A 1 215 ? -10.448 1.372 12.712 1.000 0.980 215 GLY A C 1
ATOM 3382 O O . GLY A 1 215 ? -10.307 0.367 12.020 1.000 0.980 215 GLY A O 1
ATOM 3386 N N . LEU A 1 216 ? -10.873 1.354 13.970 1.000 0.980 216 LEU A N 1
ATOM 3387 C CA . LEU A 1 216 ? -11.242 0.148 14.693 1.000 0.980 216 LEU A CA 1
ATOM 3388 C C . LEU A 1 216 ? -12.483 0.421 15.539 1.000 0.980 216 LEU A C 1
ATOM 3389 O O . LEU A 1 216 ? -12.550 1.419 16.268 1.000 0.980 216 LEU A O 1
ATOM 3405 N N . VAL A 1 217 ? -13.425 -0.518 15.494 1.000 0.970 217 VAL A N 1
ATOM 3406 C CA . VAL A 1 217 ? -14.522 -0.615 16.457 1.000 0.970 217 VAL A CA 1
ATOM 3407 C C . VAL A 1 217 ? -14.557 -2.021 17.032 1.000 0.970 217 VAL A C 1
ATOM 3408 O O . VAL A 1 217 ? -14.566 -2.975 16.265 1.000 0.970 217 VAL A O 1
ATOM 3421 N N . VAL A 1 218 ? -14.620 -2.150 18.358 1.000 0.970 218 VAL A N 1
ATOM 3422 C CA . VAL A 1 218 ? -14.832 -3.428 19.057 1.000 0.970 218 VAL A CA 1
ATOM 3423 C C . VAL A 1 218 ? -15.892 -3.243 20.135 1.000 0.970 218 VAL A C 1
ATOM 3424 O O . VAL A 1 218 ? -15.711 -2.450 21.060 1.000 0.970 218 VAL A O 1
ATOM 3437 N N . ASP A 1 219 ? -16.993 -3.978 20.025 1.000 0.960 219 ASP A N 1
ATOM 3438 C CA . ASP A 1 219 ? -18.075 -4.048 21.013 1.000 0.960 219 ASP A CA 1
ATOM 3439 C C . ASP A 1 219 ? -18.865 -5.360 20.805 1.000 0.960 219 ASP A C 1
ATOM 3440 O O . ASP A 1 219 ? -18.512 -6.185 19.967 1.000 0.960 219 ASP A O 1
ATOM 3449 N N . LYS A 1 220 ? -19.929 -5.607 21.566 1.000 0.930 220 LYS A N 1
ATOM 3450 C CA . LYS A 1 220 ? -20.631 -6.905 21.545 1.000 0.930 220 LYS A CA 1
ATOM 3451 C C . LYS A 1 220 ? -21.407 -7.203 20.260 1.000 0.930 220 LYS A C 1
ATOM 3452 O O . LYS A 1 220 ? -21.504 -8.354 19.857 1.000 0.930 220 LYS A O 1
ATOM 3471 N N . ASN A 1 221 ? -21.959 -6.173 19.623 1.000 0.890 221 ASN A N 1
ATOM 3472 C CA . ASN A 1 221 ? -22.873 -6.307 18.484 1.000 0.890 221 ASN A CA 1
ATOM 3473 C C . ASN A 1 221 ? -22.373 -5.513 17.275 1.000 0.890 221 ASN A C 1
ATOM 3474 O O . ASN A 1 221 ? -23.098 -4.692 16.725 1.000 0.890 221 ASN A O 1
ATOM 3485 N N . ILE A 1 222 ? -21.115 -5.726 16.900 1.000 0.960 222 ILE A N 1
ATOM 3486 C CA . ILE A 1 222 ? -20.528 -5.098 15.715 1.000 0.960 222 ILE A CA 1
ATOM 3487 C C . ILE A 1 222 ? -20.562 -6.083 14.553 1.000 0.960 222 ILE A C 1
ATOM 3488 O O . ILE A 1 222 ? -20.090 -7.214 14.685 1.000 0.960 222 ILE A O 1
ATOM 3504 N N . SER A 1 223 ? -21.097 -5.640 13.420 1.000 0.970 223 SER A N 1
ATOM 3505 C CA . SER A 1 223 ? -21.292 -6.452 12.221 1.000 0.970 223 SER A CA 1
ATOM 3506 C C . SER A 1 223 ? -20.652 -5.831 10.976 1.000 0.970 223 SER A C 1
ATOM 3507 O O . SER A 1 223 ? -20.283 -4.654 10.944 1.000 0.970 223 SER A O 1
ATOM 3515 N N . MET A 1 224 ? -20.578 -6.611 9.900 1.000 0.980 224 MET A N 1
ATOM 3516 C CA . MET A 1 224 ? -20.112 -6.140 8.599 1.000 0.980 224 MET A CA 1
ATOM 3517 C C . MET A 1 224 ? -21.083 -5.131 7.957 1.000 0.980 224 MET A C 1
ATOM 3518 O O . MET A 1 224 ? -20.650 -4.280 7.179 1.000 0.980 224 MET A O 1
ATOM 3532 N N . SER A 1 225 ? -22.372 -5.154 8.327 1.000 0.970 225 SER A N 1
ATOM 3533 C CA . SER A 1 225 ? -23.351 -4.122 7.940 1.000 0.970 225 SER A CA 1
ATOM 3534 C C . SER A 1 225 ? -23.006 -2.748 8.529 1.000 0.970 225 SER A C 1
ATOM 3535 O O . SER A 1 225 ? -23.167 -1.723 7.857 1.000 0.970 225 SER A O 1
ATOM 3543 N N . ASP A 1 226 ? -22.440 -2.728 9.742 1.000 0.980 226 ASP A N 1
ATOM 3544 C CA . ASP A 1 226 ? -21.964 -1.506 10.402 1.000 0.980 226 ASP A CA 1
ATOM 3545 C C . ASP A 1 226 ? -20.684 -0.971 9.759 1.000 0.980 226 ASP A C 1
ATOM 3546 O O . ASP A 1 226 ? -20.518 0.245 9.601 1.000 0.980 226 ASP A O 1
ATOM 3555 N N . LEU A 1 227 ? -19.790 -1.879 9.349 1.000 0.980 227 LEU A N 1
ATOM 3556 C CA . LEU A 1 227 ? -18.619 -1.540 8.544 1.000 0.980 227 LEU A CA 1
ATOM 3557 C C . LEU A 1 227 ? -19.058 -0.889 7.224 1.000 0.980 227 LEU A C 1
ATOM 3558 O O . LEU A 1 227 ? -18.597 0.206 6.895 1.000 0.980 227 LEU A O 1
ATOM 3574 N N . LYS A 1 228 ? -19.995 -1.521 6.500 1.000 0.970 228 LYS A N 1
ATOM 3575 C CA . LYS A 1 228 ? -20.514 -1.028 5.215 1.000 0.970 228 LYS A CA 1
ATOM 3576 C C . LYS A 1 228 ? -21.096 0.379 5.342 1.000 0.970 228 LYS A C 1
ATOM 3577 O O . LYS A 1 228 ? -20.693 1.273 4.598 1.000 0.970 228 LYS A O 1
ATOM 3596 N N . GLY A 1 229 ? -21.987 0.611 6.307 1.000 0.960 229 GLY A N 1
ATOM 3597 C CA . GLY A 1 229 ? -22.594 1.932 6.483 1.000 0.960 229 GLY A CA 1
ATOM 3598 C C . GLY A 1 229 ? -21.612 2.998 6.981 1.000 0.960 229 GLY A C 1
ATOM 3599 O O . GLY A 1 229 ? -21.696 4.150 6.549 1.000 0.960 229 GLY A O 1
ATOM 3603 N N . THR A 1 230 ? -20.628 2.632 7.813 1.000 0.970 230 THR A N 1
ATOM 3604 C CA . THR A 1 230 ? -19.543 3.546 8.221 1.000 0.970 230 THR A CA 1
ATOM 3605 C C . THR A 1 230 ? -18.740 4.015 7.005 1.000 0.970 230 THR A C 1
ATOM 3606 O O . THR A 1 230 ? -18.527 5.217 6.825 1.000 0.970 230 THR A O 1
ATOM 3617 N N . LEU A 1 231 ? -18.341 3.087 6.133 1.000 0.960 231 LEU A N 1
ATOM 3618 C CA . LEU A 1 231 ? -17.549 3.390 4.942 1.000 0.960 231 LEU A CA 1
ATOM 3619 C C . LEU A 1 231 ? -18.339 4.150 3.867 1.000 0.960 231 LEU A C 1
ATOM 3620 O O . LEU A 1 231 ? -17.779 5.034 3.216 1.000 0.960 231 LEU A O 1
ATOM 3636 N N . GLU A 1 232 ? -19.645 3.894 3.719 1.000 0.940 232 GLU A N 1
ATOM 3637 C CA . GLU A 1 232 ? -20.513 4.704 2.851 1.000 0.940 232 GLU A CA 1
ATOM 3638 C C . GLU A 1 232 ? -20.531 6.172 3.286 1.000 0.940 232 GLU A C 1
ATOM 3639 O O . GLU A 1 232 ? -20.538 7.076 2.448 1.000 0.940 232 GLU A O 1
ATOM 3651 N N . LEU A 1 233 ? -20.519 6.424 4.596 1.000 0.940 233 LEU A N 1
ATOM 3652 C CA . LEU A 1 233 ? -20.496 7.772 5.156 1.000 0.940 233 LEU A CA 1
ATOM 3653 C C . LEU A 1 233 ? -19.175 8.487 4.849 1.000 0.940 233 LEU A C 1
ATOM 3654 O O . LEU A 1 233 ? -19.198 9.660 4.466 1.000 0.940 233 LEU A O 1
ATOM 3670 N N . VAL A 1 234 ? -18.045 7.774 4.936 1.000 0.940 234 VAL A N 1
ATOM 3671 C CA . VAL A 1 234 ? -16.725 8.283 4.522 1.000 0.940 234 VAL A CA 1
ATOM 3672 C C . VAL A 1 234 ? -16.724 8.620 3.033 1.000 0.940 234 VAL A C 1
ATOM 3673 O O . VAL A 1 234 ? -16.360 9.737 2.661 1.000 0.940 234 VAL A O 1
ATOM 3686 N N . ALA A 1 235 ? -17.187 7.706 2.175 1.000 0.920 235 ALA A N 1
ATOM 3687 C CA . ALA A 1 235 ? -17.227 7.927 0.732 1.000 0.920 235 ALA A CA 1
ATOM 3688 C C . ALA A 1 235 ? -18.105 9.133 0.362 1.000 0.920 235 ALA A C 1
ATOM 3689 O O . ALA A 1 235 ? -17.670 10.012 -0.387 1.000 0.920 235 ALA A O 1
ATOM 3696 N N . LYS A 1 236 ? -19.301 9.241 0.957 1.000 0.910 236 LYS A N 1
ATOM 3697 C CA . LYS A 1 236 ? -20.207 10.381 0.751 1.000 0.910 236 LYS A CA 1
ATOM 3698 C C . LYS A 1 236 ? -19.605 11.698 1.233 1.000 0.910 236 LYS A C 1
ATOM 3699 O O . LYS A 1 236 ? -19.763 12.726 0.571 1.000 0.910 236 LYS A O 1
ATOM 3718 N N . LYS A 1 237 ? -18.899 11.687 2.369 1.000 0.910 237 LYS A N 1
ATOM 3719 C CA . LYS A 1 237 ? -18.239 12.873 2.931 1.000 0.910 237 LYS A CA 1
ATOM 3720 C C . LYS A 1 237 ? -17.070 13.348 2.068 1.000 0.910 237 LYS A C 1
ATOM 3721 O O . LYS A 1 237 ? -16.950 14.551 1.847 1.000 0.910 237 LYS A O 1
ATOM 3740 N N . MET A 1 238 ? -16.234 12.426 1.594 1.000 0.910 238 MET A N 1
ATOM 3741 C CA . MET A 1 238 ? -14.995 12.760 0.886 1.000 0.910 238 MET A CA 1
ATOM 3742 C C . MET A 1 238 ? -15.196 13.016 -0.609 1.000 0.910 238 MET A C 1
ATOM 3743 O O . MET A 1 238 ? -14.485 13.845 -1.179 1.000 0.910 238 MET A O 1
ATOM 3757 N N . PHE A 1 239 ? -16.164 12.342 -1.239 1.000 0.890 239 PHE A N 1
ATOM 3758 C CA . PHE A 1 239 ? -16.337 12.344 -2.697 1.000 0.890 239 PHE A CA 1
ATOM 3759 C C . PHE A 1 239 ? -17.720 12.820 -3.176 1.000 0.890 239 PHE A C 1
ATOM 3760 O O . PHE A 1 239 ? -17.928 12.973 -4.382 1.000 0.890 239 PHE A O 1
ATOM 3777 N N . GLY A 1 240 ? -18.654 13.080 -2.258 1.000 0.880 240 GLY A N 1
ATOM 3778 C CA . GLY A 1 240 ? -19.985 13.617 -2.551 1.000 0.880 240 GLY A CA 1
ATOM 3779 C C . GLY A 1 240 ? -21.125 12.614 -2.354 1.000 0.880 240 GLY A C 1
ATOM 3780 O O . GLY A 1 240 ? -20.928 11.405 -2.364 1.000 0.880 240 GLY A O 1
ATOM 3784 N N . GLN A 1 241 ? -22.344 13.134 -2.188 1.000 0.880 241 GLN A N 1
ATOM 3785 C CA . GLN A 1 241 ? -23.533 12.362 -1.786 1.000 0.880 241 GLN A CA 1
ATOM 3786 C C . GLN A 1 241 ? -23.977 11.291 -2.795 1.000 0.880 241 GLN A C 1
ATOM 3787 O O . GLN A 1 241 ? -24.546 10.285 -2.384 1.000 0.880 241 GLN A O 1
ATOM 3801 N N . ASP A 1 242 ? -23.682 11.479 -4.083 1.000 0.850 242 ASP A N 1
ATOM 3802 C CA . ASP A 1 242 ? -24.070 10.558 -5.164 1.000 0.850 242 ASP A CA 1
ATOM 3803 C C . ASP A 1 242 ? -23.083 9.387 -5.333 1.000 0.850 242 ASP A C 1
ATOM 3804 O O . ASP A 1 242 ? -23.089 8.690 -6.348 1.000 0.850 242 ASP A O 1
ATOM 3813 N N . ARG A 1 243 ? -22.153 9.216 -4.387 1.000 0.870 243 ARG A N 1
ATOM 3814 C CA . ARG A 1 243 ? -21.119 8.184 -4.449 1.000 0.870 243 ARG A CA 1
ATOM 3815 C C . ARG A 1 243 ? -21.610 6.914 -3.787 1.000 0.870 243 ARG A C 1
ATOM 3816 O O . ARG A 1 243 ? -22.011 6.915 -2.625 1.000 0.870 243 ARG A O 1
ATOM 3837 N N . GLU A 1 244 ? -21.494 5.834 -4.540 1.000 0.880 244 GLU A N 1
ATOM 3838 C CA . GLU A 1 244 ? -21.703 4.479 -4.051 1.000 0.880 244 GLU A CA 1
ATOM 3839 C C . GLU A 1 244 ? -20.366 3.803 -3.771 1.000 0.880 244 GLU A C 1
ATOM 3840 O O . GLU A 1 244 ? -19.355 4.100 -4.429 1.000 0.880 244 GLU A O 1
ATOM 3852 N N . ILE A 1 245 ? -20.397 2.898 -2.795 1.000 0.920 245 ILE A N 1
ATOM 3853 C CA . ILE A 1 245 ? -19.305 1.981 -2.493 1.000 0.920 245 ILE A CA 1
ATOM 3854 C C . ILE A 1 245 ? -19.699 0.572 -2.921 1.000 0.920 245 ILE A C 1
ATOM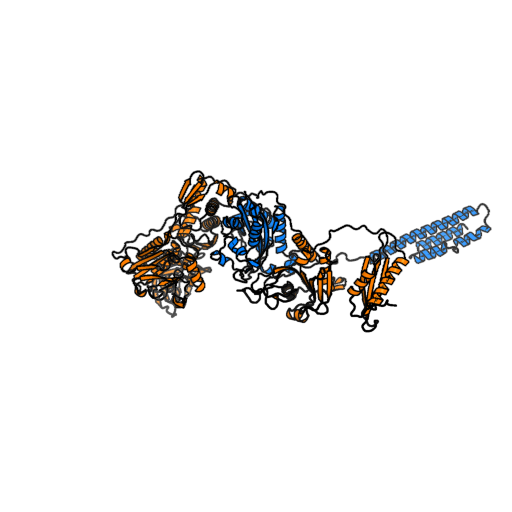 3855 O O . ILE A 1 245 ? -20.876 0.215 -2.930 1.000 0.920 245 ILE A O 1
ATOM 3871 N N . ARG A 1 246 ? -18.697 -0.245 -3.197 1.000 0.900 246 ARG A N 1
ATOM 3872 C CA . ARG A 1 246 ? -18.816 -1.676 -3.448 1.000 0.900 246 ARG A CA 1
ATOM 3873 C C . ARG A 1 246 ? -17.829 -2.386 -2.537 1.000 0.900 246 ARG A C 1
ATOM 3874 O O . ARG A 1 246 ? -16.678 -1.971 -2.473 1.000 0.900 246 ARG A O 1
ATOM 3895 N N . LEU A 1 247 ? -18.274 -3.441 -1.860 1.000 0.940 247 LEU A N 1
ATOM 3896 C CA . LEU A 1 247 ? -17.390 -4.339 -1.119 1.000 0.940 247 LEU A CA 1
ATOM 3897 C C . LEU A 1 247 ? -17.080 -5.547 -2.005 1.000 0.940 247 LEU A C 1
ATOM 3898 O O . LEU A 1 247 ? -17.999 -6.150 -2.562 1.000 0.940 247 LEU A O 1
ATOM 3914 N N . ARG A 1 248 ? -15.806 -5.900 -2.128 1.000 0.930 248 ARG A N 1
ATOM 3915 C CA . ARG A 1 248 ? -15.351 -7.155 -2.730 1.000 0.930 248 ARG A CA 1
ATOM 3916 C C . ARG A 1 248 ? -14.648 -7.987 -1.668 1.000 0.930 248 ARG A C 1
ATOM 3917 O O . ARG A 1 248 ? -13.928 -7.391 -0.872 1.000 0.930 248 ARG A O 1
ATOM 3938 N N . PRO A 1 249 ? -14.802 -9.317 -1.662 1.000 0.940 249 PRO A N 1
ATOM 3939 C CA . PRO A 1 249 ? -13.976 -10.166 -0.812 1.000 0.940 249 PRO A CA 1
ATOM 3940 C C . PRO A 1 249 ? -12.491 -9.954 -1.143 1.000 0.940 249 PRO A C 1
ATOM 3941 O O . PRO A 1 249 ? -12.142 -9.739 -2.306 1.000 0.940 249 PRO A O 1
ATOM 3952 N N . SER A 1 250 ? -11.645 -9.971 -0.120 1.000 0.930 250 SER A N 1
ATOM 3953 C CA . SER A 1 250 ? -10.183 -9.868 -0.223 1.000 0.930 250 SER A CA 1
ATOM 3954 C C . SER A 1 250 ? -9.571 -10.591 0.983 1.000 0.930 250 SER A C 1
ATOM 3955 O O . SER A 1 250 ? -10.275 -11.304 1.686 1.000 0.930 250 SER A O 1
ATOM 3963 N N . PHE A 1 251 ? -8.279 -10.428 1.252 1.000 0.920 251 PHE A N 1
ATOM 3964 C CA . PHE A 1 251 ? -7.600 -11.122 2.344 1.000 0.920 251 PHE A CA 1
ATOM 3965 C C . PHE A 1 251 ? -6.658 -10.202 3.118 1.000 0.920 251 PHE A C 1
ATOM 3966 O O . PHE A 1 251 ? -5.691 -9.677 2.563 1.000 0.920 251 PHE A O 1
ATOM 3983 N N . PHE A 1 252 ? -6.868 -10.113 4.432 1.000 0.930 252 PHE A N 1
ATOM 3984 C CA . PHE A 1 252 ? -5.912 -9.538 5.372 1.000 0.930 252 PHE A CA 1
ATOM 3985 C C . PHE A 1 252 ? -5.788 -10.455 6.597 1.000 0.930 252 PHE A C 1
ATOM 3986 O O . PHE A 1 252 ? -6.798 -10.767 7.209 1.000 0.930 252 PHE A O 1
ATOM 4003 N N . PRO A 1 253 ? -4.580 -10.838 7.046 1.000 0.920 253 PRO A N 1
ATOM 4004 C CA . PRO A 1 253 ? -4.414 -11.804 8.144 1.000 0.920 253 PRO A CA 1
ATOM 4005 C C . PRO A 1 253 ? -5.088 -11.417 9.471 1.000 0.920 253 PRO A C 1
ATOM 4006 O O . PRO A 1 253 ? -5.366 -12.273 10.307 1.000 0.920 253 PRO A O 1
ATOM 4017 N N . PHE A 1 254 ? -5.312 -10.121 9.689 1.000 0.960 254 PHE A N 1
ATOM 4018 C CA . PHE A 1 254 ? -5.890 -9.558 10.908 1.000 0.960 254 PHE A CA 1
ATOM 4019 C C . PHE A 1 254 ? -7.402 -9.304 10.816 1.000 0.960 254 PHE A C 1
ATOM 4020 O O . PHE A 1 254 ? -7.998 -8.900 11.818 1.000 0.960 254 PHE A O 1
ATOM 4037 N N . THR A 1 255 ? -8.037 -9.564 9.669 1.000 0.970 255 THR A N 1
ATOM 4038 C CA . THR A 1 255 ? -9.495 -9.505 9.522 1.000 0.970 255 THR A CA 1
ATOM 4039 C C . THR A 1 255 ? -10.058 -10.740 8.833 1.000 0.970 255 THR A C 1
ATOM 4040 O O . THR A 1 255 ? -9.456 -11.252 7.907 1.000 0.970 255 THR A O 1
ATOM 4051 N N . GLU A 1 256 ? -11.229 -11.201 9.259 1.000 0.970 256 GLU A N 1
ATOM 4052 C CA . GLU A 1 256 ? -11.943 -12.327 8.662 1.000 0.970 256 GLU A CA 1
ATOM 4053 C C . GLU A 1 256 ? -13.441 -12.247 9.026 1.000 0.970 256 GLU A C 1
ATOM 4054 O O . GLU A 1 256 ? -13.771 -12.293 10.217 1.000 0.970 256 GLU A O 1
ATOM 4066 N N . PRO A 1 257 ? -14.369 -12.079 8.062 1.000 0.970 257 PRO A N 1
ATOM 4067 C CA . PRO A 1 257 ? -14.143 -11.874 6.627 1.000 0.970 257 PRO A CA 1
ATOM 4068 C C . PRO A 1 257 ? -13.436 -10.550 6.294 1.000 0.970 257 PRO A C 1
ATOM 4069 O O . PRO A 1 257 ? -13.650 -9.531 6.964 1.000 0.970 257 PRO A O 1
ATOM 4080 N N . SER A 1 258 ? -12.654 -10.548 5.214 1.000 0.960 258 SER A N 1
ATOM 4081 C CA . SER A 1 258 ? -11.913 -9.392 4.690 1.000 0.960 258 SER A CA 1
ATOM 4082 C C . SER A 1 258 ? -12.559 -8.810 3.423 1.000 0.960 258 SER A C 1
ATOM 4083 O O . SER A 1 258 ? -13.197 -9.520 2.648 1.000 0.960 258 SER A O 1
ATOM 4091 N N . VAL A 1 259 ? -12.420 -7.499 3.201 1.000 0.960 259 VAL A N 1
ATOM 4092 C CA . VAL A 1 259 ? -12.953 -6.800 2.023 1.000 0.960 259 VAL A CA 1
ATOM 4093 C C . VAL A 1 259 ? -12.045 -5.704 1.492 1.000 0.960 259 VAL A C 1
ATOM 4094 O O . VAL A 1 259 ? -11.445 -4.938 2.241 1.000 0.960 259 VAL A O 1
ATOM 4107 N N . GLU A 1 260 ? -12.057 -5.544 0.179 1.000 0.940 260 GLU A N 1
ATOM 4108 C CA . GLU A 1 260 ? -11.663 -4.313 -0.493 1.000 0.940 260 GLU A CA 1
ATOM 4109 C C . GLU A 1 260 ? -12.879 -3.475 -0.837 1.000 0.940 260 GLU A C 1
ATOM 4110 O O . GLU A 1 260 ? -13.982 -3.982 -1.070 1.000 0.940 260 GLU A O 1
ATOM 4122 N N . VAL A 1 261 ? -12.671 -2.164 -0.867 1.000 0.940 261 VAL A N 1
ATOM 4123 C CA . VAL A 1 261 ? -13.755 -1.209 -1.025 1.000 0.940 261 VAL A CA 1
ATOM 4124 C C . VAL A 1 261 ? -13.473 -0.321 -2.214 1.000 0.940 261 VAL A C 1
ATOM 4125 O O . VAL A 1 261 ? -12.538 0.484 -2.224 1.000 0.940 261 VAL A O 1
ATOM 4138 N N . ASP A 1 262 ? -14.336 -0.460 -3.209 1.000 0.920 262 ASP A N 1
ATOM 4139 C CA . ASP A 1 262 ? -14.313 0.349 -4.409 1.000 0.920 262 ASP A CA 1
ATOM 4140 C C . ASP A 1 262 ? -15.327 1.487 -4.288 1.000 0.920 262 ASP A C 1
ATOM 4141 O O . ASP A 1 262 ? -16.414 1.318 -3.739 1.000 0.920 262 ASP A O 1
ATOM 4150 N N . VAL A 1 263 ? -15.014 2.643 -4.865 1.000 0.920 263 VAL A N 1
ATOM 4151 C CA . VAL A 1 263 ? -15.947 3.768 -5.013 1.000 0.920 263 VAL A CA 1
ATOM 4152 C C . VAL A 1 263 ? -16.179 4.053 -6.487 1.000 0.920 263 VAL A C 1
ATOM 4153 O O . VAL A 1 263 ? -15.277 3.924 -7.321 1.000 0.920 263 VAL A O 1
ATOM 4166 N N . THR A 1 264 ? -17.397 4.473 -6.825 1.000 0.890 264 THR A N 1
ATOM 4167 C CA . THR A 1 264 ? -17.715 4.935 -8.184 1.000 0.890 264 THR A CA 1
ATOM 4168 C C . THR A 1 264 ? -16.750 6.033 -8.644 1.000 0.890 264 THR A C 1
ATOM 4169 O O . THR A 1 264 ? -16.512 7.033 -7.964 1.000 0.890 264 THR A O 1
ATOM 4180 N N . CYS A 1 265 ? -16.196 5.860 -9.842 1.000 0.830 265 CYS A N 1
ATOM 4181 C CA . CYS A 1 265 ? -15.175 6.735 -10.401 1.000 0.830 265 CYS A CA 1
ATOM 4182 C C . CYS A 1 265 ? -15.659 8.190 -10.461 1.000 0.830 265 CYS A C 1
ATOM 4183 O O . CYS A 1 265 ? -16.629 8.505 -11.151 1.000 0.830 265 CYS A O 1
ATOM 4191 N N . PHE A 1 266 ? -14.924 9.099 -9.820 1.000 0.770 266 PHE A N 1
ATOM 4192 C CA . PHE A 1 266 ? -15.253 10.527 -9.763 1.000 0.770 266 PHE A CA 1
ATOM 4193 C C . PHE A 1 266 ? -15.354 11.190 -11.148 1.000 0.770 266 PHE A C 1
ATOM 4194 O O . PHE A 1 266 ? -16.141 12.115 -11.334 1.000 0.770 266 PHE A O 1
ATOM 4211 N N . LYS A 1 267 ? -14.574 10.710 -12.128 1.000 0.770 267 LYS A N 1
ATOM 4212 C CA . LYS A 1 267 ? -14.500 11.301 -13.470 1.000 0.770 267 LYS A CA 1
ATOM 4213 C C . LYS A 1 267 ? -15.667 10.901 -14.371 1.000 0.770 267 LYS A C 1
ATOM 4214 O O . LYS A 1 267 ? -16.158 11.736 -15.121 1.000 0.770 267 LYS A O 1
ATOM 4233 N N . CYS A 1 268 ? -16.082 9.634 -14.339 1.000 0.830 268 CYS A N 1
ATOM 4234 C CA . CYS A 1 268 ? -17.143 9.119 -15.215 1.000 0.830 268 CYS A CA 1
ATOM 4235 C C . CYS A 1 268 ? -18.461 8.830 -14.490 1.000 0.830 268 CYS A C 1
ATOM 4236 O O . CYS A 1 268 ? -19.443 8.503 -15.150 1.000 0.830 268 CYS A O 1
ATOM 4244 N N . GLY A 1 269 ? -18.489 8.923 -13.158 1.000 0.800 269 GLY A N 1
ATOM 4245 C CA . GLY A 1 269 ? -19.658 8.618 -12.336 1.000 0.800 269 GLY A CA 1
ATOM 4246 C C . GLY A 1 269 ? -20.088 7.150 -12.379 1.000 0.800 269 GLY A C 1
ATOM 4247 O O . GLY A 1 269 ? -21.268 6.888 -12.202 1.000 0.800 269 GLY A O 1
ATOM 4251 N N . GLY A 1 270 ? -19.170 6.217 -12.662 1.000 0.820 270 GLY A N 1
ATOM 4252 C CA . GLY A 1 270 ? -19.471 4.781 -12.779 1.000 0.820 270 GLY A CA 1
ATOM 4253 C C . GLY A 1 270 ? -19.608 4.245 -14.211 1.000 0.820 270 GLY A C 1
ATOM 4254 O O . GLY A 1 270 ? -19.681 3.040 -14.394 1.000 0.820 270 GLY A O 1
ATOM 4258 N N . ASN A 1 271 ? -19.575 5.097 -15.241 1.000 0.840 271 ASN A N 1
ATOM 4259 C CA . ASN A 1 271 ? -19.789 4.674 -16.639 1.000 0.840 271 ASN A CA 1
ATOM 4260 C C . ASN A 1 271 ? -18.583 4.000 -17.332 1.000 0.840 271 ASN A C 1
ATOM 4261 O O . ASN A 1 271 ? -18.707 3.559 -18.471 1.000 0.840 271 ASN A O 1
ATOM 4272 N N . GLY A 1 272 ? -17.410 3.979 -16.696 1.000 0.820 272 GLY A N 1
ATOM 4273 C CA . GLY A 1 272 ? -16.158 3.522 -17.306 1.000 0.820 272 GLY A CA 1
ATOM 4274 C C . GLY A 1 272 ? -15.415 4.625 -18.074 1.000 0.820 272 GLY A C 1
ATOM 4275 O O . GLY A 1 272 ? -15.974 5.351 -18.893 1.000 0.820 272 GLY A O 1
ATOM 4279 N N . CYS A 1 273 ? -14.124 4.800 -17.788 1.000 0.840 273 CYS A N 1
ATOM 4280 C CA . CYS A 1 273 ? -13.228 5.710 -18.508 1.000 0.840 273 CYS A CA 1
ATOM 4281 C C . CYS A 1 273 ? -11.763 5.295 -18.311 1.000 0.840 273 CYS A C 1
ATOM 4282 O O . CYS A 1 273 ? -11.475 4.346 -17.589 1.000 0.840 273 CYS A O 1
ATOM 4290 N N . SER A 1 274 ? -10.824 6.048 -18.886 1.000 0.770 274 SER A N 1
ATOM 4291 C CA . SER A 1 274 ? -9.389 5.754 -18.778 1.000 0.770 274 SER A CA 1
ATOM 4292 C C . SER A 1 274 ? -8.842 5.749 -17.343 1.000 0.770 274 SER A C 1
ATOM 4293 O O . SER A 1 274 ? -7.854 5.078 -17.087 1.000 0.770 274 SER A O 1
ATOM 4301 N N . VAL A 1 275 ? -9.459 6.485 -16.408 1.000 0.750 275 VAL A N 1
ATOM 4302 C CA . VAL A 1 275 ? -8.984 6.580 -15.010 1.000 0.750 275 VAL A CA 1
ATOM 4303 C C . VAL A 1 275 ? -9.306 5.313 -14.220 1.000 0.750 275 VAL A C 1
ATOM 4304 O O . VAL A 1 275 ? -8.464 4.826 -13.481 1.000 0.750 275 VAL A O 1
ATOM 4317 N N . CYS A 1 276 ? -10.503 4.758 -14.403 1.000 0.790 276 CYS A N 1
ATOM 4318 C CA . CYS A 1 276 ? -10.920 3.497 -13.787 1.000 0.790 276 CYS A CA 1
ATOM 4319 C C . CYS A 1 276 ? -10.679 2.287 -14.704 1.000 0.790 276 CYS A C 1
ATOM 4320 O O . CYS A 1 276 ? -11.341 1.270 -14.548 1.000 0.790 276 CYS A O 1
ATOM 4328 N N . LYS A 1 277 ? -9.809 2.405 -15.719 1.000 0.760 277 LYS A N 1
ATOM 4329 C CA . LYS A 1 277 ? -9.539 1.340 -16.707 1.000 0.760 277 LYS A CA 1
ATOM 4330 C C . LYS A 1 277 ? -10.814 0.726 -17.328 1.000 0.760 277 LYS A C 1
ATOM 4331 O O . LYS A 1 277 ? -10.852 -0.448 -17.662 1.000 0.760 277 LYS A O 1
ATOM 4350 N N . GLY A 1 278 ? -11.872 1.525 -17.484 1.000 0.790 278 GLY A N 1
ATOM 4351 C CA . GLY A 1 278 ? -13.150 1.101 -18.064 1.000 0.790 278 GLY A CA 1
ATOM 4352 C C . GLY A 1 278 ? -14.162 0.480 -17.093 1.000 0.790 278 GLY A C 1
ATOM 4353 O O . GLY A 1 278 ? -15.321 0.370 -17.472 1.000 0.790 278 GLY A O 1
ATOM 4357 N N . THR A 1 279 ? -13.798 0.165 -15.846 1.000 0.790 279 THR A N 1
ATOM 4358 C CA . THR A 1 279 ? -14.683 -0.569 -14.911 1.000 0.790 279 THR A CA 1
ATOM 4359 C C . THR A 1 279 ? -15.768 0.311 -14.287 1.000 0.790 279 THR A C 1
ATOM 4360 O O . THR A 1 279 ? -16.802 -0.174 -13.848 1.000 0.790 279 THR A O 1
ATOM 4371 N N . GLY A 1 280 ? -15.522 1.622 -14.201 1.000 0.860 280 GLY A N 1
ATOM 4372 C CA . GLY A 1 280 ? -16.378 2.544 -13.450 1.000 0.860 280 GLY A CA 1
ATOM 4373 C C . GLY A 1 280 ? -16.075 2.597 -11.949 1.000 0.860 280 GLY A C 1
ATOM 4374 O O . GLY A 1 280 ? -16.571 3.504 -11.284 1.000 0.860 280 GLY A O 1
ATOM 4378 N N . TRP A 1 281 ? -15.200 1.730 -11.444 1.000 0.880 281 TRP A N 1
ATOM 4379 C CA . TRP A 1 281 ? -14.885 1.561 -10.025 1.000 0.880 281 TRP A CA 1
ATOM 4380 C C . TRP A 1 281 ? -13.410 1.843 -9.741 1.000 0.880 281 TRP A C 1
ATOM 4381 O O . TRP A 1 281 ? -12.556 1.684 -10.614 1.000 0.880 281 TRP A O 1
ATOM 4402 N N . ILE A 1 282 ? -13.112 2.324 -8.537 1.000 0.850 282 ILE A N 1
ATOM 4403 C CA . ILE A 1 282 ? -11.747 2.592 -8.080 1.000 0.850 282 ILE A CA 1
ATOM 4404 C C . ILE A 1 282 ? -11.610 2.084 -6.649 1.000 0.850 282 ILE A C 1
ATOM 4405 O O . ILE A 1 282 ? -12.317 2.575 -5.772 1.000 0.850 282 ILE A O 1
ATOM 4421 N N . GLU A 1 283 ? -10.673 1.169 -6.422 1.000 0.870 283 GLU A N 1
ATOM 4422 C CA . GLU A 1 283 ? -10.281 0.716 -5.086 1.000 0.870 283 GLU A CA 1
ATOM 4423 C C . GLU A 1 283 ? -9.656 1.870 -4.285 1.000 0.870 283 GLU A C 1
ATOM 4424 O O . GLU A 1 283 ? -8.806 2.627 -4.793 1.000 0.870 283 GLU A O 1
ATOM 4436 N N . ILE A 1 284 ? -10.109 2.029 -3.039 1.000 0.850 284 ILE A N 1
ATOM 4437 C CA . ILE A 1 284 ? -9.677 3.115 -2.152 1.000 0.850 284 ILE A CA 1
ATOM 4438 C C . ILE A 1 284 ? -9.161 2.662 -0.784 1.000 0.850 284 ILE A C 1
ATOM 4439 O O . ILE A 1 284 ? -8.398 3.415 -0.173 1.000 0.850 284 ILE A O 1
ATOM 4455 N N . LEU A 1 285 ? -9.598 1.507 -0.274 1.000 0.870 285 LEU A N 1
ATOM 4456 C CA . LEU A 1 285 ? -9.249 1.029 1.066 1.000 0.870 285 LEU A CA 1
ATOM 4457 C C . LEU A 1 285 ? -9.528 -0.468 1.240 1.000 0.870 285 LEU A C 1
ATOM 4458 O O . LEU A 1 285 ? -10.364 -1.032 0.533 1.000 0.870 285 LEU A O 1
ATOM 4474 N N . GLY A 1 286 ? -8.873 -1.060 2.240 1.000 0.950 286 GLY A N 1
ATOM 4475 C CA . GLY A 1 286 ? -9.159 -2.401 2.752 1.000 0.950 286 GLY A CA 1
ATOM 4476 C C . GLY A 1 286 ? -9.874 -2.339 4.102 1.000 0.950 286 GLY A C 1
ATOM 4477 O O . GLY A 1 286 ? -9.719 -1.373 4.854 1.000 0.950 286 GLY A O 1
ATOM 4481 N N . ALA A 1 287 ? -10.682 -3.345 4.411 1.000 0.980 287 ALA A N 1
ATOM 4482 C CA . ALA A 1 287 ? -11.405 -3.464 5.669 1.000 0.980 287 ALA A CA 1
ATOM 4483 C C . ALA A 1 287 ? -11.791 -4.916 5.968 1.000 0.980 287 ALA A C 1
ATOM 4484 O O . ALA A 1 287 ? -11.535 -5.813 5.175 1.000 0.980 287 ALA A O 1
ATOM 4491 N N . GLY A 1 288 ? -12.435 -5.155 7.104 1.000 0.980 288 GLY A N 1
ATOM 4492 C CA . GLY A 1 288 ? -12.981 -6.464 7.435 1.000 0.980 288 GLY A CA 1
ATOM 4493 C C . GLY A 1 288 ? -13.411 -6.568 8.888 1.000 0.980 288 GLY A C 1
ATOM 4494 O O . GLY A 1 288 ? -13.271 -5.620 9.664 1.000 0.980 288 GLY A O 1
ATOM 4498 N N . MET A 1 289 ? -13.943 -7.728 9.257 1.000 0.980 289 MET A N 1
ATOM 4499 C CA . MET A 1 289 ? -14.244 -8.048 10.653 1.000 0.980 289 MET A CA 1
ATOM 4500 C C . MET A 1 289 ? -12.951 -8.432 11.364 1.000 0.980 289 MET A C 1
ATOM 4501 O O . MET A 1 289 ? -12.168 -9.180 10.809 1.000 0.980 289 MET A O 1
ATOM 4515 N N . VAL A 1 290 ? -12.674 -7.927 12.564 1.000 0.980 290 VAL A N 1
ATOM 4516 C CA . VAL A 1 290 ? -11.409 -8.210 13.269 1.000 0.980 290 VAL A CA 1
ATOM 4517 C C . VAL A 1 290 ? -11.286 -9.712 13.528 1.000 0.980 290 VAL A C 1
ATOM 4518 O O . VAL A 1 290 ? -12.157 -10.298 14.171 1.000 0.980 290 VAL A O 1
ATOM 4531 N N . HIS A 1 291 ? -10.193 -10.322 13.064 1.000 0.980 291 HIS A N 1
ATOM 4532 C CA . HIS A 1 291 ? -9.971 -11.762 13.170 1.000 0.980 291 HIS A CA 1
ATOM 4533 C C . HIS A 1 291 ? -9.962 -12.190 14.657 1.000 0.980 291 HIS A C 1
ATOM 4534 O O . HIS A 1 291 ? -9.321 -11.529 15.486 1.000 0.980 291 HIS A O 1
ATOM 4548 N N . PRO A 1 292 ? -10.601 -13.314 15.043 1.000 0.970 292 PRO A N 1
ATOM 4549 C CA . PRO A 1 292 ? -10.744 -13.730 16.445 1.000 0.970 292 PRO A CA 1
ATOM 4550 C C . PRO A 1 292 ? -9.406 -13.898 17.182 1.000 0.970 292 PRO A C 1
ATOM 4551 O O . PRO A 1 292 ? -9.323 -13.642 18.383 1.000 0.970 292 PRO A O 1
ATOM 4562 N N . ASN A 1 293 ? -8.342 -14.306 16.483 1.000 0.970 293 ASN A N 1
ATOM 4563 C CA . ASN A 1 293 ? -6.986 -14.352 17.047 1.000 0.970 293 ASN A CA 1
ATOM 4564 C C . ASN A 1 293 ? -6.459 -12.973 17.463 1.000 0.970 293 ASN A C 1
ATOM 4565 O O . ASN A 1 293 ? -5.871 -12.872 18.534 1.000 0.970 293 ASN A O 1
ATOM 4576 N N . VAL A 1 294 ? -6.705 -11.917 16.683 1.000 0.980 294 VAL A N 1
ATOM 4577 C CA . VAL A 1 294 ? -6.268 -10.552 17.028 1.000 0.980 294 VAL A CA 1
ATOM 4578 C C . VAL A 1 294 ? -6.994 -10.067 18.281 1.000 0.980 294 VAL A C 1
ATOM 4579 O O . VAL A 1 294 ? -6.364 -9.533 19.193 1.000 0.980 294 VAL A O 1
ATOM 4592 N N . LEU A 1 295 ? -8.303 -10.337 18.379 1.000 0.980 295 LEU A N 1
ATOM 4593 C CA . LEU A 1 295 ? -9.082 -10.050 19.588 1.000 0.980 295 LEU A CA 1
ATOM 4594 C C . LEU A 1 295 ? -8.508 -10.784 20.810 1.000 0.980 295 LEU A C 1
ATOM 4595 O O . LEU A 1 295 ? -8.214 -10.144 21.820 1.000 0.980 295 LEU A O 1
ATOM 4611 N N . LYS A 1 296 ? -8.276 -12.101 20.701 1.000 0.970 296 LYS A N 1
ATOM 4612 C CA . LYS A 1 296 ? -7.684 -12.917 21.779 1.000 0.970 296 LYS A CA 1
ATOM 4613 C C . LYS A 1 296 ? -6.312 -12.400 22.209 1.000 0.970 296 LYS A C 1
ATOM 4614 O O . LYS A 1 296 ? -6.065 -12.286 23.407 1.000 0.970 296 LYS A O 1
ATOM 4633 N N . MET A 1 297 ? -5.430 -12.091 21.254 1.000 0.970 297 MET A N 1
ATOM 4634 C CA . MET A 1 297 ? -4.080 -11.581 21.530 1.000 0.970 297 MET A CA 1
ATOM 4635 C C . MET A 1 297 ? -4.113 -10.226 22.241 1.000 0.970 297 MET A C 1
ATOM 4636 O O . MET A 1 297 ? -3.271 -9.974 23.097 1.000 0.970 297 MET A O 1
ATOM 4650 N N . ALA A 1 298 ? -5.119 -9.395 21.960 1.000 0.960 298 ALA A N 1
ATOM 4651 C CA . ALA A 1 298 ? -5.334 -8.126 22.647 1.000 0.960 298 ALA A CA 1
ATOM 4652 C C . ALA A 1 298 ? -6.162 -8.237 23.949 1.000 0.960 298 ALA A C 1
ATOM 4653 O O . ALA A 1 298 ? -6.488 -7.218 24.560 1.000 0.960 298 ALA A O 1
ATOM 4660 N N . GLY A 1 299 ? -6.512 -9.453 24.387 1.000 0.970 299 GLY A N 1
ATOM 4661 C CA . GLY A 1 299 ? -7.207 -9.722 25.652 1.000 0.970 299 GLY A CA 1
ATOM 4662 C C . GLY A 1 299 ? -8.738 -9.698 25.594 1.000 0.970 299 GLY A C 1
ATOM 4663 O O . GLY A 1 299 ? -9.383 -9.802 26.636 1.000 0.970 299 GLY A O 1
ATOM 4667 N N . PHE A 1 300 ? -9.335 -9.581 24.409 1.000 0.970 300 PHE A N 1
ATOM 4668 C CA . PHE A 1 300 ? -10.784 -9.646 24.214 1.000 0.970 300 PHE A CA 1
ATOM 4669 C C . PHE A 1 300 ? -11.247 -11.084 23.959 1.000 0.970 300 PHE A C 1
ATOM 4670 O O . PHE A 1 300 ? -10.556 -11.869 23.312 1.000 0.970 300 PHE A O 1
ATOM 4687 N N . ASP A 1 301 ? -12.448 -11.429 24.430 1.000 0.970 301 ASP A N 1
ATOM 4688 C CA . ASP A 1 301 ? -13.079 -12.708 24.093 1.000 0.970 301 ASP A CA 1
ATOM 4689 C C . ASP A 1 301 ? -13.893 -12.570 22.795 1.000 0.970 301 ASP A C 1
ATOM 4690 O O . ASP A 1 301 ? -14.923 -11.891 22.811 1.000 0.970 301 ASP A O 1
ATOM 4699 N N . PRO A 1 302 ? -13.505 -13.229 21.687 1.000 0.950 302 PRO A N 1
ATOM 4700 C CA . PRO A 1 302 ? -14.255 -13.178 20.431 1.000 0.950 302 PRO A CA 1
ATOM 4701 C C . PRO A 1 302 ? -15.639 -13.852 20.499 1.000 0.950 302 PRO A C 1
ATOM 4702 O O . PRO A 1 302 ? -16.430 -13.736 19.563 1.000 0.950 302 PRO A O 1
ATOM 4713 N N . LYS A 1 303 ? -15.961 -14.564 21.592 1.000 0.930 303 LYS A N 1
ATOM 4714 C CA . LYS A 1 303 ? -17.321 -15.066 21.854 1.000 0.930 303 LYS A CA 1
ATOM 4715 C C . LYS A 1 303 ? -18.251 -13.998 22.420 1.000 0.930 303 LYS A C 1
ATOM 4716 O O . LYS A 1 303 ? -19.463 -14.125 22.276 1.000 0.930 303 LYS A O 1
ATOM 4735 N N . GLU A 1 304 ? -17.699 -12.979 23.077 1.000 0.950 304 GLU A N 1
ATOM 4736 C CA . GLU A 1 304 ? -18.470 -11.863 23.631 1.000 0.950 304 GLU A CA 1
ATOM 4737 C C . GLU A 1 304 ? -18.358 -10.586 22.798 1.000 0.950 304 GLU A C 1
ATOM 4738 O O . GLU A 1 304 ? -19.289 -9.783 22.806 1.000 0.950 304 GLU A O 1
ATOM 4750 N N . TYR A 1 305 ? -17.231 -10.385 22.116 1.000 0.960 305 TYR A N 1
ATOM 4751 C CA . TYR A 1 305 ? -16.924 -9.174 21.369 1.000 0.960 305 TYR A CA 1
ATOM 4752 C C . TYR A 1 305 ? -16.681 -9.478 19.898 1.000 0.960 305 TYR A C 1
ATOM 4753 O O . TYR A 1 305 ? -16.059 -10.471 19.535 1.000 0.960 305 TYR A O 1
ATOM 4771 N N . GLN A 1 306 ? -17.135 -8.561 19.057 1.000 0.960 306 GLN A N 1
ATOM 4772 C CA . GLN A 1 306 ? -16.843 -8.508 17.636 1.000 0.960 306 GLN A CA 1
ATOM 4773 C C . GLN A 1 306 ? -16.314 -7.120 17.303 1.000 0.960 306 GLN A C 1
ATOM 4774 O O . GLN A 1 306 ? -16.451 -6.166 18.071 1.000 0.960 306 GLN A O 1
ATOM 4788 N N . GLY A 1 307 ? -15.716 -6.985 16.135 1.000 0.970 307 GLY A N 1
ATOM 4789 C CA . GLY A 1 307 ? -15.268 -5.691 15.675 1.000 0.970 307 GLY A CA 1
ATOM 4790 C C . GLY A 1 307 ? -15.088 -5.661 14.182 1.000 0.970 307 GLY A C 1
ATOM 4791 O O . GLY A 1 307 ? -15.005 -6.708 13.549 1.000 0.970 307 GLY A O 1
ATOM 4795 N N . PHE A 1 308 ? -14.977 -4.460 13.637 1.000 0.980 308 PHE A N 1
ATOM 4796 C CA . PHE A 1 308 ? -14.451 -4.259 12.297 1.000 0.980 308 PHE A CA 1
ATOM 4797 C C . PHE A 1 308 ? -13.253 -3.322 12.356 1.000 0.980 308 PHE A C 1
ATOM 4798 O O . PHE A 1 308 ? -13.162 -2.455 13.231 1.000 0.980 308 PHE A O 1
ATOM 4815 N N . ALA A 1 309 ? -12.365 -3.478 11.387 1.000 0.990 309 ALA A N 1
ATOM 4816 C CA . ALA A 1 309 ? -11.277 -2.559 11.127 1.000 0.990 309 ALA A CA 1
ATOM 4817 C C . ALA A 1 309 ? -11.288 -2.148 9.653 1.000 0.990 309 ALA A C 1
ATOM 4818 O O . ALA A 1 309 ? -11.836 -2.845 8.799 1.000 0.990 309 ALA A O 1
ATOM 4825 N N . PHE A 1 310 ? -10.701 -0.998 9.353 1.000 0.980 310 PHE A N 1
ATOM 4826 C CA . PHE A 1 310 ? -10.491 -0.526 7.987 1.000 0.980 310 PHE A CA 1
ATOM 4827 C C . PHE A 1 310 ? -9.213 0.296 7.909 1.000 0.980 310 PHE A C 1
ATOM 4828 O O . PHE A 1 310 ? -8.808 0.882 8.908 1.000 0.980 310 PHE A O 1
ATOM 4845 N N . GLY A 1 311 ? -8.615 0.396 6.725 1.000 0.980 311 GLY A N 1
ATOM 4846 C CA . GLY A 1 311 ? -7.405 1.170 6.479 1.000 0.980 311 GLY A CA 1
ATOM 4847 C C . GLY A 1 311 ? -7.400 1.820 5.106 1.000 0.980 311 GLY A C 1
ATOM 4848 O O . GLY A 1 311 ? -7.503 1.139 4.090 1.000 0.980 311 GLY A O 1
ATOM 4852 N N . MET A 1 312 ? -7.268 3.148 5.075 1.000 0.970 312 MET A N 1
ATOM 4853 C CA . MET A 1 312 ? -7.316 3.943 3.846 1.000 0.970 312 MET A CA 1
ATOM 4854 C C . MET A 1 312 ? -6.058 4.794 3.650 1.000 0.970 312 MET A C 1
ATOM 4855 O O . MET A 1 312 ? -5.556 5.407 4.594 1.000 0.970 312 MET A O 1
ATOM 4869 N N . GLY A 1 313 ? -5.558 4.851 2.412 1.000 0.950 313 GLY A N 1
ATOM 4870 C CA . GLY A 1 313 ? -4.400 5.668 2.035 1.000 0.950 313 GLY A CA 1
ATOM 4871 C C . GLY A 1 313 ? -4.771 7.139 1.831 1.000 0.950 313 GLY A C 1
ATOM 4872 O O . GLY A 1 313 ? -5.619 7.467 0.997 1.000 0.950 313 GLY A O 1
ATOM 4876 N N . VAL A 1 314 ? -4.117 8.047 2.557 1.000 0.970 314 VAL A N 1
ATOM 4877 C CA . VAL A 1 314 ? -4.428 9.488 2.537 1.000 0.970 314 VAL A CA 1
ATOM 4878 C C . VAL A 1 314 ? -4.059 10.114 1.194 1.000 0.970 314 VAL A C 1
ATOM 4879 O O . VAL A 1 314 ? -4.841 10.893 0.649 1.000 0.970 314 VAL A O 1
ATOM 4892 N N . GLU A 1 315 ? -2.906 9.756 0.627 1.000 0.960 315 GLU A N 1
ATOM 4893 C CA . GLU A 1 315 ? -2.464 10.207 -0.695 1.000 0.960 315 GLU A CA 1
ATOM 4894 C C . GLU A 1 315 ? -3.460 9.792 -1.769 1.000 0.960 315 GLU A C 1
ATOM 4895 O O . GLU A 1 315 ? -3.860 10.617 -2.588 1.000 0.960 315 GLU A O 1
ATOM 4907 N N . ARG A 1 316 ? -3.922 8.538 -1.724 1.000 0.910 316 ARG A N 1
ATOM 4908 C CA . ARG A 1 316 ? -4.907 8.008 -2.669 1.000 0.910 316 ARG A CA 1
ATOM 4909 C C . ARG A 1 316 ? -6.203 8.814 -2.616 1.000 0.910 316 ARG A C 1
ATOM 4910 O O . ARG A 1 316 ? -6.695 9.249 -3.656 1.000 0.910 316 ARG A O 1
ATOM 4931 N N . ILE A 1 317 ? -6.722 9.085 -1.417 1.000 0.940 317 ILE A N 1
ATOM 4932 C CA . ILE A 1 317 ? -7.918 9.919 -1.232 1.000 0.940 317 ILE A CA 1
ATOM 4933 C C . ILE A 1 317 ? -7.678 11.347 -1.737 1.000 0.940 317 ILE A C 1
ATOM 4934 O O . ILE A 1 317 ? -8.520 11.890 -2.453 1.000 0.940 317 ILE A O 1
ATOM 4950 N N . ALA A 1 318 ? -6.534 11.955 -1.412 1.000 0.930 318 ALA A N 1
ATOM 4951 C CA . ALA A 1 318 ? -6.193 13.308 -1.846 1.000 0.930 318 ALA A CA 1
ATOM 4952 C C . ALA A 1 318 ? -6.075 13.416 -3.377 1.000 0.930 318 ALA A C 1
ATOM 4953 O O . ALA A 1 318 ? -6.607 14.359 -3.966 1.000 0.930 318 ALA A O 1
ATOM 4960 N N . MET A 1 319 ? -5.433 12.442 -4.028 1.000 0.890 319 MET A N 1
ATOM 4961 C CA . MET A 1 319 ? -5.323 12.358 -5.486 1.000 0.890 319 MET A CA 1
ATOM 4962 C C . MET A 1 319 ? -6.693 12.273 -6.148 1.000 0.890 319 MET A C 1
ATOM 4963 O O . MET A 1 319 ? -6.980 13.047 -7.060 1.000 0.890 319 MET A O 1
ATOM 4977 N N . LEU A 1 320 ? -7.569 11.397 -5.651 1.000 0.850 320 LEU A N 1
ATOM 4978 C CA . LEU A 1 320 ? -8.922 11.238 -6.185 1.000 0.850 320 LEU A CA 1
ATOM 4979 C C . LEU A 1 320 ? -9.800 12.477 -5.939 1.000 0.850 320 LEU A C 1
ATOM 4980 O O . LEU A 1 320 ? -10.542 12.880 -6.833 1.000 0.850 320 LEU A O 1
ATOM 4996 N N . LYS A 1 321 ? -9.705 13.108 -4.760 1.000 0.880 321 LYS A N 1
ATOM 4997 C CA . LYS A 1 321 ? -10.508 14.286 -4.388 1.000 0.880 321 LYS A CA 1
ATOM 4998 C C . LYS A 1 321 ? -10.100 15.549 -5.150 1.000 0.880 321 LYS A C 1
ATOM 4999 O O . LYS A 1 321 ? -10.966 16.332 -5.535 1.000 0.880 321 LYS A O 1
ATOM 5018 N N . TYR A 1 322 ? -8.798 15.760 -5.350 1.000 0.890 322 TYR A N 1
ATOM 5019 C CA . TYR A 1 322 ? -8.257 16.997 -5.926 1.000 0.890 322 TYR A CA 1
ATOM 5020 C C . TYR A 1 322 ? -7.727 16.849 -7.358 1.000 0.890 322 TYR A C 1
ATOM 5021 O O . TYR A 1 322 ? -7.323 17.842 -7.956 1.000 0.890 322 TYR A O 1
ATOM 5039 N N . GLY A 1 323 ? -7.744 15.638 -7.922 1.000 0.840 323 GLY A N 1
ATOM 5040 C CA . GLY A 1 323 ? -7.251 15.367 -9.274 1.000 0.840 323 GLY A CA 1
ATOM 5041 C C . GLY A 1 323 ? -5.730 15.463 -9.400 1.000 0.840 323 GLY A C 1
ATOM 5042 O O . GLY A 1 323 ? -5.242 15.911 -10.434 1.000 0.840 323 GLY A O 1
ATOM 5046 N N . ILE A 1 324 ? -4.994 15.083 -8.350 1.000 0.880 324 ILE A N 1
ATOM 5047 C CA . ILE A 1 324 ? -3.524 15.045 -8.358 1.000 0.880 324 ILE A CA 1
ATOM 5048 C C . ILE A 1 324 ? -3.089 13.737 -9.022 1.000 0.880 324 ILE A C 1
ATOM 5049 O O . ILE A 1 324 ? -3.618 12.674 -8.705 1.000 0.880 324 ILE A O 1
ATOM 5065 N N . ASP A 1 325 ? -2.149 13.821 -9.953 1.000 0.820 325 ASP A N 1
ATOM 5066 C CA . ASP A 1 325 ? -1.738 12.740 -10.852 1.000 0.820 325 ASP A CA 1
ATOM 5067 C C . ASP A 1 325 ? -0.405 12.077 -10.477 1.000 0.820 325 ASP A C 1
ATOM 5068 O O . ASP A 1 325 ? -0.136 10.968 -10.930 1.000 0.820 325 ASP A O 1
ATOM 5077 N N . ASP A 1 326 ? 0.399 12.718 -9.630 1.000 0.900 326 ASP A N 1
ATOM 5078 C CA . ASP A 1 326 ? 1.699 12.213 -9.188 1.000 0.900 326 ASP A CA 1
ATOM 5079 C C . ASP A 1 326 ? 1.846 12.345 -7.667 1.000 0.900 326 ASP A C 1
ATOM 5080 O O . ASP A 1 326 ? 1.847 13.450 -7.111 1.000 0.900 326 ASP A O 1
ATOM 5089 N N . ILE A 1 327 ? 1.996 11.207 -6.985 1.000 0.900 327 ILE A N 1
ATOM 5090 C CA . ILE A 1 327 ? 2.128 11.141 -5.525 1.000 0.900 327 ILE A CA 1
ATOM 5091 C C . ILE A 1 327 ? 3.349 11.920 -5.005 1.000 0.900 327 ILE A C 1
ATOM 5092 O O . ILE A 1 327 ? 3.330 12.468 -3.901 1.000 0.900 327 ILE A O 1
ATOM 5108 N N . ARG A 1 328 ? 4.407 12.066 -5.811 1.000 0.900 328 ARG A N 1
ATOM 5109 C CA . ARG A 1 328 ? 5.642 12.760 -5.407 1.000 0.900 328 ARG A CA 1
ATOM 5110 C C . ARG A 1 328 ? 5.417 14.255 -5.204 1.000 0.900 328 ARG A C 1
ATOM 5111 O O . ARG A 1 328 ? 6.176 14.905 -4.480 1.000 0.900 328 ARG A O 1
ATOM 5132 N N . HIS A 1 329 ? 4.357 14.823 -5.782 1.000 0.930 329 HIS A N 1
ATOM 5133 C CA . HIS A 1 329 ? 3.989 16.219 -5.546 1.000 0.930 329 HIS A CA 1
ATOM 5134 C C . HIS A 1 329 ? 3.731 16.519 -4.065 1.000 0.930 329 HIS A C 1
ATOM 5135 O O . HIS A 1 329 ? 4.093 17.605 -3.613 1.000 0.930 329 HIS A O 1
ATOM 5149 N N . PHE A 1 330 ? 3.249 15.547 -3.284 1.000 0.960 330 PHE A N 1
ATOM 5150 C CA . PHE A 1 330 ? 3.058 15.696 -1.838 1.000 0.960 330 PHE A CA 1
ATOM 5151 C C . PHE A 1 330 ? 4.362 15.853 -1.041 1.000 0.960 330 PHE A C 1
ATOM 5152 O O . PHE A 1 330 ? 4.333 16.376 0.064 1.000 0.960 330 PHE A O 1
ATOM 5169 N N . TYR A 1 331 ? 5.507 15.433 -1.584 1.000 0.950 331 TYR A N 1
ATOM 5170 C CA . TYR A 1 331 ? 6.774 15.381 -0.840 1.000 0.950 331 TYR A CA 1
ATOM 5171 C C . TYR A 1 331 ? 7.871 16.282 -1.413 1.000 0.950 331 TYR A C 1
ATOM 5172 O O . TYR A 1 331 ? 8.883 16.538 -0.764 1.000 0.950 331 TYR A O 1
ATOM 5190 N N . THR A 1 332 ? 7.663 16.823 -2.616 1.000 0.930 332 THR A N 1
ATOM 5191 C CA . THR A 1 332 ? 8.537 17.864 -3.190 1.000 0.930 332 THR A CA 1
ATOM 5192 C C . THR A 1 332 ? 8.389 19.225 -2.508 1.000 0.930 332 THR A C 1
ATOM 5193 O O . THR A 1 332 ? 9.271 20.070 -2.649 1.000 0.930 332 THR A O 1
ATOM 5204 N N . ASN A 1 333 ? 7.287 19.450 -1.780 1.000 0.960 333 ASN A N 1
ATOM 5205 C CA . ASN A 1 333 ? 6.992 20.704 -1.079 1.000 0.960 333 ASN A CA 1
ATOM 5206 C C . ASN A 1 333 ? 7.095 21.955 -1.979 1.000 0.960 333 ASN A C 1
ATOM 5207 O O . ASN A 1 333 ? 7.557 23.019 -1.556 1.000 0.960 333 ASN A O 1
ATOM 5218 N N . ASP A 1 334 ? 6.673 21.840 -3.243 1.000 0.960 334 ASP A N 1
ATOM 5219 C CA . ASP A 1 334 ? 6.604 22.979 -4.161 1.000 0.960 334 ASP A CA 1
ATOM 5220 C C . ASP A 1 334 ? 5.534 23.963 -3.672 1.000 0.960 334 ASP A C 1
ATOM 5221 O O . ASP A 1 334 ? 4.348 23.633 -3.571 1.000 0.960 334 ASP A O 1
ATOM 5230 N N . VAL A 1 335 ? 5.933 25.202 -3.389 1.000 0.940 335 VAL A N 1
ATOM 5231 C CA . VAL A 1 335 ? 5.014 26.223 -2.876 1.000 0.940 335 VAL A CA 1
ATOM 5232 C C . VAL A 1 335 ? 3.891 26.499 -3.878 1.000 0.940 335 VAL A C 1
ATOM 5233 O O . VAL A 1 335 ? 2.768 26.797 -3.474 1.000 0.940 335 VAL A O 1
ATOM 5246 N N . ARG A 1 336 ? 4.134 26.346 -5.186 1.000 0.930 336 ARG A N 1
ATOM 5247 C CA . ARG A 1 336 ? 3.112 26.523 -6.231 1.000 0.930 336 ARG A CA 1
ATOM 5248 C C . ARG A 1 336 ? 2.063 25.414 -6.181 1.000 0.930 336 ARG A C 1
ATOM 5249 O O . ARG A 1 336 ? 0.898 25.688 -6.449 1.000 0.930 336 ARG A O 1
ATOM 5270 N N . PHE A 1 337 ? 2.451 24.200 -5.796 1.000 0.940 337 PHE A N 1
ATOM 5271 C CA . PHE A 1 337 ? 1.524 23.100 -5.531 1.000 0.940 337 PHE A CA 1
ATOM 5272 C C . PHE A 1 337 ? 0.729 23.362 -4.243 1.000 0.940 337 PHE A C 1
ATOM 5273 O O . PHE A 1 337 ? -0.492 23.483 -4.293 1.000 0.940 337 PHE A O 1
ATOM 5290 N N . ILE A 1 338 ? 1.409 23.584 -3.112 1.000 0.940 338 ILE A N 1
ATOM 5291 C CA . ILE A 1 338 ? 0.763 23.777 -1.798 1.000 0.940 338 ILE A CA 1
ATOM 5292 C C . ILE A 1 338 ? -0.161 25.014 -1.785 1.000 0.940 338 ILE A C 1
ATOM 5293 O O . ILE A 1 338 ? -1.229 25.005 -1.174 1.000 0.940 338 ILE A O 1
ATOM 5309 N N . SER A 1 339 ? 0.199 26.087 -2.499 1.000 0.910 339 SER A N 1
ATOM 5310 C CA . SER A 1 339 ? -0.594 27.327 -2.553 1.000 0.910 339 SER A CA 1
ATOM 5311 C C . SER A 1 339 ? -1.979 27.177 -3.195 1.000 0.910 339 SER A C 1
ATOM 5312 O O . SER A 1 339 ? -2.832 28.040 -2.971 1.000 0.910 339 SER A O 1
ATOM 5320 N N . GLN A 1 340 ? -2.229 26.093 -3.939 1.000 0.920 340 GLN A N 1
ATOM 5321 C CA . GLN A 1 340 ? -3.545 25.788 -4.513 1.000 0.920 340 GLN A CA 1
ATOM 5322 C C . GLN A 1 340 ? -4.562 25.364 -3.443 1.000 0.920 340 GLN A C 1
ATOM 5323 O O . GLN A 1 340 ? -5.763 25.508 -3.645 1.000 0.920 340 GLN A O 1
ATOM 5337 N N . PHE A 1 341 ? -4.092 24.941 -2.266 1.000 0.900 341 PHE A N 1
ATOM 5338 C CA . PHE A 1 341 ? -4.922 24.470 -1.155 1.000 0.900 341 PHE A CA 1
ATOM 5339 C C . PHE A 1 341 ? -5.126 25.536 -0.064 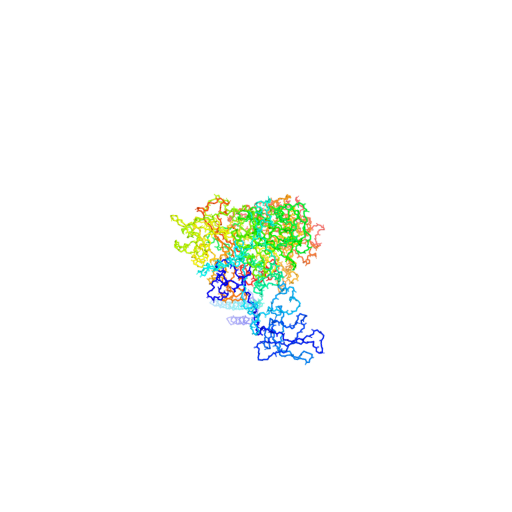1.000 0.900 341 PHE A C 1
ATOM 5340 O O . PHE A 1 341 ? -5.439 25.213 1.075 1.000 0.900 341 PHE A O 1
ATOM 5357 N N . LYS A 1 342 ? -4.971 26.833 -0.387 1.000 0.820 342 LYS A N 1
ATOM 5358 C CA . LYS A 1 342 ? -5.220 27.944 0.562 1.000 0.820 342 LYS A CA 1
ATOM 5359 C C . LYS A 1 342 ? -6.690 28.119 0.960 1.000 0.820 342 LYS A C 1
ATOM 5360 O O . LYS A 1 342 ? -6.958 28.731 1.988 1.000 0.820 342 LYS A O 1
ATOM 5379 N N . GLN A 1 343 ? -7.624 27.673 0.116 1.000 0.710 343 GLN A N 1
ATOM 5380 C CA . GLN A 1 343 ? -9.071 27.808 0.351 1.000 0.710 343 GLN A CA 1
ATOM 5381 C C . GLN A 1 343 ? -9.712 26.583 1.004 1.000 0.710 343 GLN A C 1
ATOM 5382 O O . GLN A 1 343 ? -10.873 26.661 1.396 1.000 0.710 343 GLN A O 1
ATOM 5396 N N . ALA A 1 344 ? -8.983 25.473 1.081 1.000 0.650 344 ALA A N 1
ATOM 5397 C CA . ALA A 1 344 ? -9.420 24.290 1.798 1.000 0.650 344 ALA A CA 1
ATOM 5398 C C . ALA A 1 344 ? -9.074 24.495 3.270 1.000 0.650 344 ALA A C 1
ATOM 5399 O O . ALA A 1 344 ? -9.927 24.685 4.150 1.000 0.650 344 ALA A O 1
ATOM 5407 N N . MET B 2 1 ? -2.376 -15.647 -12.100 1.000 0.910 1 MET B N 1
ATOM 5408 C CA . MET B 2 1 ? -2.591 -16.991 -12.702 1.000 0.910 1 MET B CA 1
ATOM 5409 C C . MET B 2 1 ? -3.308 -16.800 -14.021 1.000 0.910 1 MET B C 1
ATOM 5410 O O . MET B 2 1 ? -4.283 -16.065 -14.041 1.000 0.910 1 MET B O 1
ATOM 5426 N N . PHE B 2 2 ? -2.852 -17.442 -15.095 1.000 0.960 2 PHE B N 1
ATOM 5427 C CA . PHE B 2 2 ? -3.498 -17.343 -16.404 1.000 0.960 2 PHE B CA 1
ATOM 5428 C C . PHE B 2 2 ? -4.497 -18.480 -16.600 1.000 0.960 2 PHE B C 1
ATOM 5429 O O . PHE B 2 2 ? -4.132 -19.654 -16.551 1.000 0.960 2 PHE B O 1
ATOM 5446 N N . VAL B 2 3 ? -5.758 -18.124 -16.822 1.000 0.970 3 VAL B N 1
ATOM 5447 C CA . VAL B 2 3 ? -6.859 -19.066 -17.017 1.000 0.970 3 VAL B CA 1
ATOM 5448 C C . VAL B 2 3 ? -7.405 -18.892 -18.422 1.000 0.970 3 VAL B C 1
ATOM 5449 O O . VAL B 2 3 ? -8.032 -17.885 -18.739 1.000 0.970 3 VAL B O 1
ATOM 5462 N N . SER B 2 4 ? -7.170 -19.889 -19.269 1.000 0.970 4 SER B N 1
ATOM 5463 C CA . SER B 2 4 ? -7.786 -19.968 -20.594 1.000 0.970 4 SER B CA 1
ATOM 5464 C C . SER B 2 4 ? -9.284 -20.226 -20.460 1.000 0.970 4 SER B C 1
ATOM 5465 O O . SER B 2 4 ? -9.691 -21.172 -19.782 1.000 0.970 4 SER B O 1
ATOM 5473 N N . TYR B 2 5 ? -10.097 -19.403 -21.121 1.000 0.960 5 TYR B N 1
ATOM 5474 C CA . TYR B 2 5 ? -11.548 -19.545 -21.130 1.000 0.960 5 TYR B CA 1
ATOM 5475 C C . TYR B 2 5 ? -11.965 -20.884 -21.758 1.000 0.960 5 TYR B C 1
ATOM 5476 O O . TYR B 2 5 ? -12.666 -21.664 -21.116 1.000 0.960 5 TYR B O 1
ATOM 5494 N N . LYS B 2 6 ? -11.470 -21.212 -22.961 1.000 0.940 6 LYS B N 1
ATOM 5495 C CA . LYS B 2 6 ? -11.782 -22.490 -23.629 1.000 0.940 6 LYS B CA 1
ATOM 5496 C C . LYS B 2 6 ? -11.286 -23.713 -22.865 1.000 0.940 6 LYS B C 1
ATOM 5497 O O . LYS B 2 6 ? -11.938 -24.749 -22.882 1.000 0.940 6 LYS B O 1
ATOM 5516 N N . TRP B 2 7 ? -10.132 -23.631 -22.198 1.000 0.960 7 TRP B N 1
ATOM 5517 C CA . TRP B 2 7 ? -9.672 -24.738 -21.358 1.000 0.960 7 TRP B CA 1
ATOM 5518 C C . TRP B 2 7 ? -10.578 -24.906 -20.134 1.000 0.960 7 TRP B C 1
ATOM 5519 O O . TRP B 2 7 ? -10.875 -26.028 -19.736 1.000 0.960 7 TRP B O 1
ATOM 5540 N N . LEU B 2 8 ? -11.072 -23.813 -19.554 1.000 0.970 8 LEU B N 1
ATOM 5541 C CA . LEU B 2 8 ? -12.002 -23.886 -18.431 1.000 0.970 8 LEU B CA 1
ATOM 5542 C C . LEU B 2 8 ? -13.320 -24.593 -18.808 1.000 0.970 8 LEU B C 1
ATOM 5543 O O . LEU B 2 8 ? -13.864 -25.333 -17.985 1.000 0.970 8 LEU B O 1
ATOM 5559 N N . GLU B 2 9 ? -13.780 -24.446 -20.056 1.000 0.960 9 GLU B N 1
ATOM 5560 C CA . GLU B 2 9 ? -14.955 -25.155 -20.593 1.000 0.960 9 GLU B CA 1
ATOM 5561 C C . GLU B 2 9 ? -14.806 -26.688 -20.608 1.000 0.960 9 GLU B C 1
ATOM 5562 O O . GLU B 2 9 ? -15.814 -27.397 -20.547 1.000 0.960 9 GLU B O 1
ATOM 5574 N N . ASP B 2 10 ? -13.574 -27.221 -20.625 1.000 0.950 10 ASP B N 1
ATOM 5575 C CA . ASP B 2 10 ? -13.334 -28.669 -20.521 1.000 0.950 10 ASP B CA 1
ATOM 5576 C C . ASP B 2 10 ? -13.832 -29.227 -19.167 1.000 0.950 10 ASP B C 1
ATOM 5577 O O . ASP B 2 10 ? -14.181 -30.408 -19.071 1.000 0.950 10 ASP B O 1
ATOM 5586 N N . TYR B 2 11 ? -13.893 -28.383 -18.125 1.000 0.980 11 TYR B N 1
ATOM 5587 C CA . TYR B 2 11 ? -14.225 -28.781 -16.752 1.000 0.980 11 TYR B CA 1
ATOM 5588 C C . TYR B 2 11 ? -15.562 -28.228 -16.249 1.000 0.980 11 TYR B C 1
ATOM 5589 O O . TYR B 2 11 ? -16.197 -28.872 -15.415 1.000 0.980 11 TYR B O 1
ATOM 5607 N N . VAL B 2 12 ? -16.012 -27.062 -16.722 1.000 0.970 12 VAL B N 1
ATOM 5608 C CA . VAL B 2 12 ? -17.253 -26.415 -16.263 1.000 0.970 12 VAL B CA 1
ATOM 5609 C C . VAL B 2 12 ? -18.049 -25.851 -17.426 1.000 0.970 12 VAL B C 1
ATOM 5610 O O . VAL B 2 12 ? -17.513 -25.210 -18.321 1.000 0.970 12 VAL B O 1
ATOM 5623 N N . ASP B 2 13 ? -19.369 -26.027 -17.368 1.000 0.960 13 ASP B N 1
ATOM 5624 C CA . ASP B 2 13 ? -20.275 -25.363 -18.300 1.000 0.960 13 ASP B CA 1
ATOM 5625 C C . ASP B 2 13 ? -20.410 -23.873 -17.962 1.000 0.960 13 ASP B C 1
ATOM 5626 O O . ASP B 2 13 ? -21.070 -23.483 -16.993 1.000 0.960 13 ASP B O 1
ATOM 5635 N N . LEU B 2 14 ? -19.802 -23.039 -18.801 1.000 0.950 14 LEU B N 1
ATOM 5636 C CA . LEU B 2 14 ? -19.843 -21.585 -18.688 1.000 0.950 14 LEU B CA 1
ATOM 5637 C C . LEU B 2 14 ? -21.147 -20.975 -19.234 1.000 0.950 14 LEU B C 1
ATOM 5638 O O . LEU B 2 14 ? -21.292 -19.753 -19.241 1.000 0.950 14 LEU B O 1
ATOM 5654 N N . LYS B 2 15 ? -22.121 -21.786 -19.681 1.000 0.900 15 LYS B N 1
ATOM 5655 C CA . LYS B 2 15 ? -23.445 -21.360 -20.183 1.000 0.900 15 LYS B CA 1
ATOM 5656 C C . LYS B 2 15 ? -23.363 -20.362 -21.356 1.000 0.900 15 LYS B C 1
ATOM 5657 O O . LYS B 2 15 ? -24.272 -19.552 -21.541 1.000 0.900 15 LYS B O 1
ATOM 5676 N N . GLY B 2 16 ? -22.278 -20.409 -22.140 1.000 0.900 16 GLY B N 1
ATOM 5677 C CA . GLY B 2 16 ? -22.015 -19.504 -23.271 1.000 0.900 16 GLY B CA 1
ATOM 5678 C C . GLY B 2 16 ? -21.791 -18.043 -22.867 1.000 0.900 16 GLY B C 1
ATOM 5679 O O . GLY B 2 16 ? -22.077 -17.132 -23.644 1.000 0.900 16 GLY B O 1
ATOM 5683 N N . MET B 2 17 ? -21.362 -17.810 -21.627 1.000 0.930 17 MET B N 1
ATOM 5684 C CA . MET B 2 17 ? -21.205 -16.479 -21.053 1.000 0.930 17 MET B CA 1
ATOM 5685 C C . MET B 2 17 ? -19.977 -15.764 -21.609 1.000 0.930 17 MET B C 1
ATOM 5686 O O . MET B 2 17 ? -18.900 -16.341 -21.662 1.000 0.930 17 MET B O 1
ATOM 5700 N N . ASP B 2 18 ? -20.110 -14.487 -21.958 1.000 0.950 18 ASP B N 1
ATOM 5701 C CA . ASP B 2 18 ? -18.973 -13.689 -22.422 1.000 0.950 18 ASP B CA 1
ATOM 5702 C C . ASP B 2 18 ? -17.829 -13.654 -21.374 1.000 0.950 18 ASP B C 1
ATOM 5703 O O . ASP B 2 18 ? -18.124 -13.519 -20.177 1.000 0.950 18 ASP B O 1
ATOM 5712 N N . PRO B 2 19 ? -16.542 -13.747 -21.777 1.000 0.950 19 PRO B N 1
ATOM 5713 C CA . PRO B 2 19 ? -15.404 -13.739 -20.854 1.000 0.950 19 PRO B CA 1
ATOM 5714 C C . PRO B 2 19 ? -15.383 -12.531 -19.918 1.000 0.950 19 PRO B C 1
ATOM 5715 O O . PRO B 2 19 ? -15.037 -12.679 -18.747 1.000 0.950 19 PRO B O 1
ATOM 5726 N N . ALA B 2 20 ? -15.809 -11.352 -20.387 1.000 0.920 20 ALA B N 1
ATOM 5727 C CA . ALA B 2 20 ? -15.875 -10.153 -19.555 1.000 0.920 20 ALA B CA 1
ATOM 5728 C C . ALA B 2 20 ? -16.933 -10.268 -18.450 1.000 0.920 20 ALA B C 1
ATOM 5729 O O . ALA B 2 20 ? -16.738 -9.781 -17.338 1.000 0.920 20 ALA B O 1
ATOM 5736 N N . VAL B 2 21 ? -18.044 -10.955 -18.723 1.000 0.940 21 VAL B N 1
ATOM 5737 C CA . VAL B 2 21 ? -19.101 -11.188 -17.729 1.000 0.940 21 VAL B CA 1
ATOM 5738 C C . VAL B 2 21 ? -18.670 -12.247 -16.719 1.000 0.940 21 VAL B C 1
ATOM 5739 O O . VAL B 2 21 ? -18.955 -12.105 -15.527 1.000 0.940 21 VAL B O 1
ATOM 5752 N N . LEU B 2 22 ? -17.971 -13.291 -17.174 1.000 0.950 22 LEU B N 1
ATOM 5753 C CA . LEU B 2 22 ? -17.377 -14.282 -16.282 1.000 0.950 22 LEU B CA 1
ATOM 5754 C C . LEU B 2 22 ? -16.334 -13.628 -15.367 1.000 0.950 22 LEU B C 1
ATOM 5755 O O . LEU B 2 22 ? -16.396 -13.824 -14.155 1.000 0.950 22 LEU B O 1
ATOM 5771 N N . ALA B 2 23 ? -15.444 -12.807 -15.929 1.000 0.940 23 ALA B N 1
ATOM 5772 C CA . ALA B 2 23 ? -14.435 -12.067 -15.182 1.000 0.940 23 ALA B CA 1
ATOM 5773 C C . ALA B 2 23 ? -15.058 -11.206 -14.078 1.000 0.940 23 ALA B C 1
ATOM 5774 O O . ALA B 2 23 ? -14.672 -11.317 -12.919 1.000 0.940 23 ALA B O 1
ATOM 5781 N N . GLU B 2 24 ? -16.088 -10.418 -14.404 1.000 0.900 24 GLU B N 1
ATOM 5782 C CA . GLU B 2 24 ? -16.775 -9.575 -13.420 1.000 0.900 24 GLU B CA 1
ATOM 5783 C C . GLU B 2 24 ? -17.434 -10.408 -12.305 1.000 0.900 24 GLU B C 1
ATOM 5784 O O . GLU B 2 24 ? -17.426 -10.011 -11.139 1.000 0.900 24 GLU B O 1
ATOM 5796 N N . LYS B 2 25 ? -17.989 -11.585 -12.631 1.000 0.930 25 LYS B N 1
ATOM 5797 C CA . LYS B 2 25 ? -18.559 -12.508 -11.635 1.000 0.930 25 LYS B CA 1
ATOM 5798 C C . LYS B 2 25 ? -17.497 -13.116 -10.717 1.000 0.930 25 LYS B C 1
ATOM 5799 O O . LYS B 2 25 ? -17.759 -13.223 -9.523 1.000 0.930 25 LYS B O 1
ATOM 5818 N N . ILE B 2 26 ? -16.337 -13.495 -11.252 1.000 0.950 26 ILE B N 1
ATOM 5819 C CA . ILE B 2 26 ? -15.210 -14.031 -10.472 1.000 0.950 26 ILE B CA 1
ATOM 5820 C C . ILE B 2 26 ? -14.651 -12.941 -9.541 1.000 0.950 26 ILE B C 1
ATOM 5821 O O . ILE B 2 26 ? -14.565 -13.161 -8.332 1.000 0.950 26 ILE B O 1
ATOM 5837 N N . THR B 2 27 ? -14.427 -11.729 -10.062 1.000 0.920 27 THR B N 1
ATOM 5838 C CA . THR B 2 27 ? -13.998 -10.554 -9.281 1.000 0.920 27 THR B CA 1
ATOM 5839 C C . THR B 2 27 ? -14.968 -10.220 -8.151 1.000 0.920 27 THR B C 1
ATOM 5840 O O . THR B 2 27 ? -14.545 -9.957 -7.027 1.000 0.920 27 THR B O 1
ATOM 5851 N N . ARG B 2 28 ? -16.283 -10.263 -8.404 1.000 0.900 28 ARG B N 1
ATOM 5852 C CA . ARG B 2 28 ? -17.299 -10.023 -7.360 1.000 0.900 28 ARG B CA 1
ATOM 5853 C C . ARG B 2 28 ? -17.381 -11.133 -6.310 1.000 0.900 28 ARG B C 1
ATOM 5854 O O . ARG B 2 28 ? -17.878 -10.869 -5.220 1.000 0.900 28 ARG B O 1
ATOM 5875 N N . ALA B 2 29 ? -16.922 -12.342 -6.627 1.000 0.920 29 ALA B N 1
ATOM 5876 C CA . ALA B 2 29 ? -16.965 -13.497 -5.734 1.000 0.920 29 ALA B CA 1
ATOM 5877 C C . ALA B 2 29 ? -15.668 -13.716 -4.930 1.000 0.920 29 ALA B C 1
ATOM 5878 O O . ALA B 2 29 ? -15.654 -14.599 -4.069 1.000 0.920 29 ALA B O 1
ATOM 5885 N N . GLY B 2 30 ? -14.620 -12.915 -5.174 1.000 0.910 30 GLY B N 1
ATOM 5886 C CA . GLY B 2 30 ? -13.426 -12.844 -4.321 1.000 0.910 30 GLY B CA 1
ATOM 5887 C C . GLY B 2 30 ? -12.083 -13.143 -4.987 1.000 0.910 30 GLY B C 1
ATOM 5888 O O . GLY B 2 30 ? -11.077 -13.177 -4.289 1.000 0.910 30 GLY B O 1
ATOM 5892 N N . ILE B 2 31 ? -12.028 -13.362 -6.304 1.000 0.940 31 ILE B N 1
ATOM 5893 C CA . ILE B 2 31 ? -10.752 -13.466 -7.027 1.000 0.940 31 ILE B CA 1
ATOM 5894 C C . ILE B 2 31 ? -10.689 -12.350 -8.056 1.000 0.940 31 ILE B C 1
ATOM 5895 O O . ILE B 2 31 ? -11.446 -12.365 -9.023 1.000 0.940 31 ILE B O 1
ATOM 5911 N N . GLU B 2 32 ? -9.790 -11.392 -7.875 1.000 0.900 32 GLU B N 1
ATOM 5912 C CA . GLU B 2 32 ? -9.659 -10.289 -8.819 1.000 0.900 32 GLU B CA 1
ATOM 5913 C C . GLU B 2 32 ? -9.193 -10.795 -10.190 1.000 0.900 32 GLU B C 1
ATOM 5914 O O . GLU B 2 32 ? -8.186 -11.490 -10.305 1.000 0.900 32 GLU B O 1
ATOM 5926 N N . VAL B 2 33 ? -9.928 -10.437 -11.244 1.000 0.930 33 VAL B N 1
ATOM 5927 C CA . VAL B 2 33 ? -9.452 -10.566 -12.623 1.000 0.930 33 VAL B CA 1
ATOM 5928 C C . VAL B 2 33 ? -8.844 -9.235 -13.051 1.000 0.930 33 VAL B C 1
ATOM 5929 O O . VAL B 2 33 ? -9.569 -8.288 -13.357 1.000 0.930 33 VAL B O 1
ATOM 5942 N N . GLU B 2 34 ? -7.516 -9.165 -13.086 1.000 0.860 34 GLU B N 1
ATOM 5943 C CA . GLU B 2 34 ? -6.764 -7.938 -13.381 1.000 0.860 34 GLU B CA 1
ATOM 5944 C C . GLU B 2 34 ? -6.914 -7.501 -14.847 1.000 0.860 34 GLU B C 1
ATOM 5945 O O . GLU B 2 34 ? -6.897 -6.307 -15.170 1.000 0.860 34 GLU B O 1
ATOM 5957 N N . GLY B 2 35 ? -7.083 -8.473 -15.748 1.000 0.880 35 GLY B N 1
ATOM 5958 C CA . GLY B 2 35 ? -7.208 -8.244 -17.179 1.000 0.880 35 GLY B CA 1
ATOM 5959 C C . GLY B 2 35 ? -7.679 -9.474 -17.946 1.000 0.880 35 GLY B C 1
ATOM 5960 O O . GLY B 2 35 ? -7.634 -10.606 -17.463 1.000 0.880 35 GLY B O 1
ATOM 5964 N N . ILE B 2 36 ? -8.146 -9.229 -19.169 1.000 0.930 36 ILE B N 1
ATOM 5965 C CA . ILE B 2 36 ? -8.495 -10.270 -20.134 1.000 0.930 36 ILE B CA 1
ATOM 5966 C C . ILE B 2 36 ? -7.664 -10.018 -21.382 1.000 0.930 36 ILE B C 1
ATOM 5967 O O . ILE B 2 36 ? -7.806 -8.977 -22.027 1.000 0.930 36 ILE B O 1
ATOM 5983 N N . GLU B 2 37 ? -6.805 -10.968 -21.725 1.000 0.920 37 GLU B N 1
ATOM 5984 C CA . GLU B 2 37 ? -6.055 -10.942 -22.971 1.000 0.920 37 GLU B CA 1
ATOM 5985 C C . GLU B 2 37 ? -6.819 -11.749 -24.022 1.000 0.920 37 GLU B C 1
ATOM 5986 O O . GLU B 2 37 ? -6.876 -12.980 -23.972 1.000 0.920 37 GLU B O 1
ATOM 5998 N N . TYR B 2 38 ? -7.411 -11.055 -24.989 1.000 0.910 38 TYR B N 1
ATOM 5999 C CA . TYR B 2 38 ? -7.996 -11.706 -26.153 1.000 0.910 38 TYR B CA 1
ATOM 6000 C C . TYR B 2 38 ? -6.878 -12.090 -27.113 1.000 0.910 38 TYR B C 1
ATOM 6001 O O . TYR B 2 38 ? -6.265 -11.236 -27.765 1.000 0.910 38 TYR B O 1
ATOM 6019 N N . LYS B 2 39 ? -6.605 -13.392 -27.204 1.000 0.870 39 LYS B N 1
ATOM 6020 C CA . LYS B 2 39 ? -5.628 -13.895 -28.163 1.000 0.870 39 LYS B CA 1
ATOM 6021 C C . LYS B 2 39 ? -6.127 -13.573 -29.574 1.000 0.870 39 LYS B C 1
ATOM 6022 O O . LYS B 2 39 ? -7.326 -13.477 -29.829 1.000 0.870 39 LYS B O 1
ATOM 6041 N N . GLY B 2 40 ? -5.187 -13.292 -30.474 1.000 0.820 40 GLY B N 1
ATOM 6042 C CA . GLY B 2 40 ? -5.483 -12.999 -31.877 1.000 0.820 40 GLY B CA 1
ATOM 6043 C C . GLY B 2 40 ? -6.325 -11.747 -32.143 1.000 0.820 40 GLY B C 1
ATOM 6044 O O . GLY B 2 40 ? -6.775 -11.564 -33.279 1.000 0.820 40 GLY B O 1
ATOM 6048 N N . GLU B 2 41 ? -6.537 -10.864 -31.159 1.000 0.820 41 GLU B N 1
ATOM 6049 C CA . GLU B 2 41 ? -7.304 -9.637 -31.368 1.000 0.820 41 GLU B CA 1
ATOM 6050 C C . GLU B 2 41 ? -6.715 -8.813 -32.531 1.000 0.820 41 GLU B C 1
ATOM 6051 O O . GLU B 2 41 ? -5.527 -8.488 -32.588 1.000 0.820 41 GLU B O 1
ATOM 6063 N N . GLY B 2 42 ? -7.560 -8.501 -33.518 1.000 0.840 42 GLY B N 1
ATOM 6064 C CA . GLY B 2 42 ? -7.157 -7.786 -34.731 1.000 0.840 42 GLY B CA 1
ATOM 6065 C C . GLY B 2 42 ? -6.523 -8.649 -35.831 1.000 0.840 42 GLY B C 1
ATOM 6066 O O . GLY B 2 42 ? -6.290 -8.120 -36.921 1.000 0.840 42 GLY B O 1
ATOM 6070 N N . ILE B 2 43 ? -6.304 -9.951 -35.609 1.000 0.910 43 ILE B N 1
ATOM 6071 C CA . ILE B 2 43 ? -5.798 -10.882 -36.626 1.000 0.910 43 ILE B CA 1
ATOM 6072 C C . ILE B 2 43 ? -6.959 -11.439 -37.452 1.000 0.910 43 ILE B C 1
ATOM 6073 O O . ILE B 2 43 ? -7.977 -11.869 -36.915 1.000 0.910 43 ILE B O 1
ATOM 6089 N N . LYS B 2 44 ? -6.836 -11.422 -38.784 1.000 0.900 44 LYS B N 1
ATOM 6090 C CA . LYS B 2 44 ? -7.853 -11.965 -39.701 1.000 0.900 44 LYS B CA 1
ATOM 6091 C C . LYS B 2 44 ? -7.226 -12.553 -40.950 1.000 0.900 44 LYS B C 1
ATOM 6092 O O . LYS B 2 44 ? -6.271 -11.993 -41.475 1.000 0.900 44 LYS B O 1
ATOM 6111 N N . GLY B 2 45 ? -7.843 -13.601 -41.494 1.000 0.920 45 GLY B N 1
ATOM 6112 C CA . GLY B 2 45 ? -7.485 -14.157 -42.803 1.000 0.920 45 GLY B CA 1
ATOM 6113 C C . GLY B 2 45 ? -6.222 -15.022 -42.802 1.000 0.920 45 GLY B C 1
ATOM 6114 O O . GLY B 2 45 ? -5.542 -15.088 -43.830 1.000 0.920 45 GLY B O 1
ATOM 6118 N N . VAL B 2 46 ? -5.905 -15.658 -41.670 1.000 0.940 46 VAL B N 1
ATOM 6119 C CA . VAL B 2 46 ? -4.805 -16.623 -41.542 1.000 0.940 46 VAL B CA 1
ATOM 6120 C C . VAL B 2 46 ? -5.384 -18.035 -41.587 1.000 0.940 46 VAL B C 1
ATOM 6121 O O . VAL B 2 46 ? -6.244 -18.378 -40.783 1.000 0.940 46 VAL B O 1
ATOM 6134 N N . VAL B 2 47 ? -4.931 -18.844 -42.539 1.000 0.950 47 VAL B N 1
ATOM 6135 C CA . VAL B 2 47 ? -5.426 -20.213 -42.771 1.000 0.950 47 VAL B CA 1
ATOM 6136 C C . VAL B 2 47 ? -4.273 -21.207 -42.806 1.000 0.950 47 VAL B C 1
ATOM 6137 O O . VAL B 2 47 ? -3.119 -20.814 -42.987 1.000 0.950 47 VAL B O 1
ATOM 6150 N N . ILE B 2 48 ? -4.562 -22.496 -42.653 1.000 0.960 48 ILE B N 1
ATOM 6151 C CA . ILE B 2 48 ? -3.551 -23.551 -42.782 1.000 0.960 48 ILE B CA 1
ATOM 6152 C C . ILE B 2 48 ? -3.292 -23.825 -44.268 1.000 0.960 48 ILE B C 1
ATOM 6153 O O . ILE B 2 48 ? -4.179 -24.274 -44.990 1.000 0.960 48 ILE B O 1
ATOM 6169 N N . GLY B 2 49 ? -2.076 -23.562 -44.745 1.000 0.950 49 GLY B N 1
ATOM 6170 C CA . GLY B 2 49 ? -1.634 -23.885 -46.100 1.000 0.950 49 GLY B CA 1
ATOM 6171 C C . GLY B 2 49 ? -0.746 -25.131 -46.148 1.000 0.950 49 GLY B C 1
ATOM 6172 O O . GLY B 2 49 ? -0.043 -25.431 -45.189 1.000 0.950 49 GLY B O 1
ATOM 6176 N N . HIS B 2 50 ? -0.734 -25.852 -47.266 1.000 0.960 50 HIS B N 1
ATOM 6177 C CA . HIS B 2 50 ? 0.136 -27.007 -47.501 1.000 0.960 50 HIS B CA 1
ATOM 6178 C C . HIS B 2 50 ? 1.131 -26.716 -48.634 1.000 0.960 50 HIS B C 1
ATOM 6179 O O . HIS B 2 50 ? 0.722 -26.423 -49.757 1.000 0.960 50 HIS B O 1
ATOM 6193 N N . VAL B 2 51 ? 2.437 -26.779 -48.360 1.000 0.950 51 VAL B N 1
ATOM 6194 C CA . VAL B 2 51 ? 3.496 -26.469 -49.338 1.000 0.950 51 VAL B CA 1
ATOM 6195 C C . VAL B 2 51 ? 3.707 -27.651 -50.288 1.000 0.950 51 VAL B C 1
ATOM 6196 O O . VAL B 2 51 ? 4.361 -28.638 -49.951 1.000 0.950 51 VAL B O 1
ATOM 6209 N N . LEU B 2 52 ? 3.171 -27.550 -51.501 1.000 0.950 52 LEU B N 1
ATOM 6210 C CA . LEU B 2 52 ? 3.248 -28.596 -52.523 1.000 0.950 52 LEU B CA 1
ATOM 6211 C C . LEU B 2 52 ? 4.655 -28.708 -53.120 1.000 0.950 52 LEU B C 1
ATOM 6212 O O . LEU B 2 52 ? 5.186 -29.806 -53.319 1.000 0.950 52 LEU B O 1
ATOM 6228 N N . GLU B 2 53 ? 5.256 -27.553 -53.401 1.000 0.930 53 GLU B N 1
ATOM 6229 C CA . GLU B 2 53 ? 6.561 -27.433 -54.038 1.000 0.930 53 GLU B CA 1
ATOM 6230 C C . GLU B 2 53 ? 7.344 -26.263 -53.451 1.000 0.930 53 GLU B C 1
ATOM 6231 O O . GLU B 2 53 ? 6.780 -25.234 -53.069 1.000 0.930 53 GLU B O 1
ATOM 6243 N N . ARG B 2 54 ? 8.665 -26.436 -53.415 1.000 0.900 54 ARG B N 1
ATOM 6244 C CA . ARG B 2 54 ? 9.632 -25.425 -53.009 1.000 0.900 54 ARG B CA 1
ATOM 6245 C C . ARG B 2 54 ? 10.754 -25.394 -54.038 1.000 0.900 54 ARG B C 1
ATOM 6246 O O . ARG B 2 54 ? 11.433 -26.395 -54.247 1.000 0.900 54 ARG B O 1
ATOM 6267 N N . GLU B 2 55 ? 10.978 -24.228 -54.623 1.000 0.890 55 GLU B N 1
ATOM 6268 C CA . GLU B 2 55 ? 12.093 -23.957 -55.528 1.000 0.890 55 GLU B CA 1
ATOM 6269 C C . GLU B 2 55 ? 12.922 -22.767 -55.019 1.000 0.890 55 GLU B C 1
ATOM 6270 O O . GLU B 2 55 ? 12.415 -21.871 -54.339 1.000 0.890 55 GLU B O 1
ATOM 6282 N N . GLN B 2 56 ? 14.217 -22.734 -55.340 1.000 0.870 56 GLN B N 1
ATOM 6283 C CA . GLN B 2 56 ? 15.089 -21.598 -55.023 1.000 0.870 56 GLN B CA 1
ATOM 6284 C C . GLN B 2 56 ? 14.638 -20.363 -55.819 1.000 0.870 56 GLN B C 1
ATOM 6285 O O . GLN B 2 56 ? 14.335 -20.456 -57.009 1.000 0.870 56 GLN B O 1
ATOM 6299 N N . HIS B 2 57 ? 14.623 -19.184 -55.199 1.000 0.850 57 HIS B N 1
ATOM 6300 C CA . HIS B 2 57 ? 14.276 -17.962 -55.918 1.000 0.850 57 HIS B CA 1
ATOM 6301 C C . HIS B 2 57 ? 15.322 -17.643 -57.016 1.000 0.850 57 HIS B C 1
ATOM 6302 O O . HIS B 2 57 ? 16.512 -17.557 -56.712 1.000 0.850 57 HIS B O 1
ATOM 6316 N N . PRO B 2 58 ? 14.922 -17.363 -58.276 1.000 0.800 58 PRO B N 1
ATOM 6317 C CA . PRO B 2 58 ? 15.856 -17.257 -59.409 1.000 0.800 58 PRO B CA 1
ATOM 6318 C C . PRO B 2 58 ? 16.851 -16.092 -59.282 1.000 0.800 58 PRO B C 1
ATOM 6319 O O . PRO B 2 58 ? 17.976 -16.174 -59.759 1.000 0.800 58 PRO B O 1
ATOM 6330 N N . ASN B 2 59 ? 16.440 -15.010 -58.611 1.000 0.820 59 ASN B N 1
ATOM 6331 C CA . ASN B 2 59 ? 17.241 -13.792 -58.413 1.000 0.820 59 ASN B CA 1
ATOM 6332 C C . ASN B 2 59 ? 17.629 -13.525 -56.936 1.000 0.820 59 ASN B C 1
ATOM 6333 O O . ASN B 2 59 ? 17.859 -12.364 -56.560 1.000 0.820 59 ASN B O 1
ATOM 6344 N N . ALA B 2 60 ? 17.588 -14.533 -56.049 1.000 0.770 60 ALA B N 1
ATOM 6345 C CA . ALA B 2 60 ? 17.856 -14.323 -54.617 1.000 0.770 60 ALA B CA 1
ATOM 6346 C C . ALA B 2 60 ? 18.285 -15.585 -53.842 1.000 0.770 60 ALA B C 1
ATOM 6347 O O . ALA B 2 60 ? 17.610 -16.605 -53.894 1.000 0.770 60 ALA B O 1
ATOM 6354 N N . ASP B 2 61 ? 19.325 -15.464 -53.009 1.000 0.800 61 ASP B N 1
ATOM 6355 C CA . ASP B 2 61 ? 19.912 -16.621 -52.304 1.000 0.800 61 ASP B CA 1
ATOM 6356 C C . ASP B 2 61 ? 19.185 -17.014 -51.005 1.000 0.800 61 ASP B C 1
ATOM 6357 O O . ASP B 2 61 ? 19.186 -18.178 -50.623 1.000 0.800 61 ASP B O 1
ATOM 6366 N N . LYS B 2 62 ? 18.556 -16.057 -50.311 1.000 0.830 62 LYS B N 1
ATOM 6367 C CA . LYS B 2 62 ? 17.883 -16.284 -49.012 1.000 0.830 62 LYS B CA 1
ATOM 6368 C C . LYS B 2 62 ? 16.363 -16.438 -49.106 1.000 0.830 62 LYS B C 1
ATOM 6369 O O . LYS B 2 62 ? 15.692 -16.446 -48.082 1.000 0.830 62 LYS B O 1
ATOM 6388 N N . LEU B 2 63 ? 15.806 -16.462 -50.315 1.000 0.880 63 LEU B N 1
ATOM 6389 C CA . LEU B 2 63 ? 14.363 -16.546 -50.531 1.000 0.880 63 LEU B CA 1
ATOM 6390 C C . LEU B 2 63 ? 14.029 -17.845 -51.257 1.000 0.880 63 LEU B C 1
ATOM 6391 O O . LEU B 2 63 ? 14.719 -18.240 -52.196 1.000 0.880 63 LEU B O 1
ATOM 6407 N N . ASN B 2 64 ? 12.934 -18.467 -50.843 1.000 0.920 64 ASN B N 1
ATOM 6408 C CA . ASN B 2 64 ? 12.375 -19.659 -51.455 1.000 0.920 64 ASN B CA 1
ATOM 6409 C C . ASN B 2 64 ? 11.034 -19.311 -52.106 1.000 0.920 64 ASN B C 1
ATOM 6410 O O . ASN B 2 64 ? 10.230 -18.555 -51.553 1.000 0.920 64 ASN B O 1
ATOM 6421 N N . LYS B 2 65 ? 10.796 -19.878 -53.284 1.000 0.920 65 LYS B N 1
ATOM 6422 C CA . LYS B 2 65 ? 9.541 -19.809 -54.021 1.000 0.920 65 LYS B CA 1
ATOM 6423 C C . LYS B 2 65 ? 8.715 -21.037 -53.654 1.000 0.920 65 LYS B C 1
ATOM 6424 O O . LYS B 2 65 ? 9.101 -22.158 -53.967 1.000 0.920 65 LYS B O 1
ATOM 6443 N N . CYS B 2 66 ? 7.614 -20.822 -52.950 1.000 0.940 66 CYS B N 1
ATOM 6444 C CA . CYS B 2 66 ? 6.766 -21.886 -52.431 1.000 0.940 66 CYS B CA 1
ATOM 6445 C C . CYS B 2 66 ? 5.422 -21.861 -53.157 1.000 0.940 66 CYS B C 1
ATOM 6446 O O . CYS B 2 66 ? 4.812 -20.800 -53.309 1.000 0.940 66 CYS B O 1
ATOM 6454 N N . LEU B 2 67 ? 4.955 -23.024 -53.595 1.000 0.950 67 LEU B N 1
ATOM 6455 C CA . LEU B 2 67 ? 3.594 -23.202 -54.081 1.000 0.950 67 LEU B CA 1
ATOM 6456 C C . LEU B 2 67 ? 2.767 -23.811 -52.952 1.000 0.950 67 LEU B C 1
ATOM 6457 O O . LEU B 2 67 ? 3.060 -24.917 -52.500 1.000 0.950 67 LEU B O 1
ATOM 6473 N N . VAL B 2 68 ? 1.763 -23.081 -52.476 1.000 0.960 68 VAL B N 1
ATOM 6474 C CA . VAL B 2 68 ? 1.018 -23.441 -51.267 1.000 0.960 68 VAL B CA 1
ATOM 6475 C C . VAL B 2 68 ? -0.458 -23.590 -51.599 1.000 0.960 68 VAL B C 1
ATOM 6476 O O . VAL B 2 68 ? -1.084 -22.671 -52.128 1.000 0.960 68 VAL B O 1
ATOM 6489 N N . ASP B 2 69 ? -1.019 -24.753 -51.295 1.000 0.960 69 ASP B N 1
ATOM 6490 C CA . ASP B 2 69 ? -2.462 -24.963 -51.303 1.000 0.960 69 ASP B CA 1
ATOM 6491 C C . ASP B 2 69 ? -3.061 -24.359 -50.028 1.000 0.960 69 ASP B C 1
ATOM 6492 O O . ASP B 2 69 ? -2.684 -24.754 -48.931 1.000 0.960 69 ASP B O 1
ATOM 6501 N N . ILE B 2 70 ? -3.961 -23.387 -50.170 1.000 0.940 70 ILE B N 1
ATOM 6502 C CA . ILE B 2 70 ? -4.652 -22.698 -49.065 1.000 0.940 70 ILE B CA 1
ATOM 6503 C C . ILE B 2 70 ? -6.142 -23.073 -48.991 1.000 0.940 70 ILE B C 1
ATOM 6504 O O . ILE B 2 70 ? -6.928 -22.332 -48.406 1.000 0.940 70 ILE B O 1
ATOM 6520 N N . GLY B 2 71 ? -6.556 -24.168 -49.640 1.000 0.920 71 GLY B N 1
ATOM 6521 C CA . GLY B 2 71 ? -7.962 -24.582 -49.722 1.000 0.920 71 GLY B CA 1
ATOM 6522 C C . GLY B 2 71 ? -8.795 -23.782 -50.731 1.000 0.920 71 GLY B C 1
ATOM 6523 O O . GLY B 2 71 ? -10.023 -23.783 -50.670 1.000 0.920 71 GLY B O 1
ATOM 6527 N N . ALA B 2 72 ? -8.141 -23.075 -51.656 1.000 0.880 72 ALA B N 1
ATOM 6528 C CA . ALA B 2 72 ? -8.789 -22.378 -52.767 1.000 0.880 72 ALA B CA 1
ATOM 6529 C C . ALA B 2 72 ? -8.860 -23.276 -54.019 1.000 0.880 72 ALA B C 1
ATOM 6530 O O . ALA B 2 72 ? -8.292 -24.362 -54.051 1.000 0.880 72 ALA B O 1
ATOM 6537 N N . GLU B 2 73 ? -9.516 -22.812 -55.089 1.000 0.880 73 GLU B N 1
ATOM 6538 C CA . GLU B 2 73 ? -9.596 -23.569 -56.354 1.000 0.880 73 GLU B CA 1
ATOM 6539 C C . GLU B 2 73 ? -8.223 -23.893 -56.965 1.000 0.880 73 GLU B C 1
ATOM 6540 O O . GLU B 2 73 ? -8.060 -24.919 -57.624 1.000 0.880 73 GLU B O 1
ATOM 6552 N N . ALA B 2 74 ? -7.244 -23.007 -56.775 1.000 0.890 74 ALA B N 1
ATOM 6553 C CA . ALA B 2 74 ? -5.887 -23.174 -57.270 1.000 0.890 74 ALA B CA 1
ATOM 6554 C C . ALA B 2 74 ? -4.870 -22.794 -56.183 1.000 0.890 74 ALA B C 1
ATOM 6555 O O . ALA B 2 74 ? -5.109 -21.839 -55.434 1.000 0.890 74 ALA B O 1
ATOM 6562 N N . PRO B 2 75 ? -3.721 -23.491 -56.116 1.000 0.930 75 PRO B N 1
ATOM 6563 C CA . PRO B 2 75 ? -2.657 -23.150 -55.186 1.000 0.930 75 PRO B CA 1
ATOM 6564 C C . PRO B 2 75 ? -2.064 -21.779 -55.521 1.000 0.930 75 PRO B C 1
ATOM 6565 O O . PRO B 2 75 ? -2.061 -21.332 -56.671 1.000 0.930 75 PRO B O 1
ATOM 6576 N N . VAL B 2 76 ? -1.531 -21.109 -54.505 1.000 0.940 76 VAL B N 1
ATOM 6577 C CA . VAL B 2 76 ? -0.958 -19.768 -54.623 1.000 0.940 76 VAL B CA 1
ATOM 6578 C C . VAL B 2 76 ? 0.553 -19.798 -54.477 1.000 0.940 76 VAL B C 1
ATOM 6579 O O . VAL B 2 76 ? 1.120 -20.533 -53.672 1.000 0.940 76 VAL B O 1
ATOM 6592 N N . GLN B 2 77 ? 1.221 -18.949 -55.250 1.000 0.940 77 GLN B N 1
ATOM 6593 C CA . GLN B 2 77 ? 2.652 -18.731 -55.109 1.000 0.940 77 GLN B CA 1
ATOM 6594 C C . GLN B 2 77 ? 2.934 -17.744 -53.978 1.000 0.940 77 GLN B C 1
ATOM 6595 O O . GLN B 2 77 ? 2.389 -16.633 -53.966 1.000 0.940 77 GLN B O 1
ATOM 6609 N N . ILE B 2 78 ? 3.828 -18.130 -53.074 1.000 0.940 78 ILE B N 1
ATOM 6610 C CA . ILE B 2 78 ? 4.290 -17.321 -51.949 1.000 0.940 78 ILE B CA 1
ATOM 6611 C C . ILE B 2 78 ? 5.816 -17.352 -51.912 1.000 0.940 78 ILE B C 1
ATOM 6612 O O . ILE B 2 78 ? 6.439 -18.400 -52.068 1.000 0.940 78 ILE B O 1
ATOM 6628 N N . ILE B 2 79 ? 6.431 -16.192 -51.702 1.000 0.920 79 ILE B N 1
ATOM 6629 C CA . ILE B 2 79 ? 7.875 -16.079 -51.497 1.000 0.920 79 ILE B CA 1
ATOM 6630 C C . ILE B 2 79 ? 8.144 -16.019 -49.992 1.000 0.920 79 ILE B C 1
ATOM 6631 O O . ILE B 2 79 ? 7.626 -15.136 -49.313 1.000 0.920 79 ILE B O 1
ATOM 6647 N N . CYS B 2 80 ? 8.956 -16.938 -49.469 1.000 0.900 80 CYS B N 1
ATOM 6648 C CA . CYS B 2 80 ? 9.262 -17.043 -48.042 1.000 0.900 80 CYS B CA 1
ATOM 6649 C C . CYS B 2 80 ? 10.778 -17.075 -47.813 1.000 0.900 80 CYS B C 1
ATOM 6650 O O . CYS B 2 80 ? 11.506 -17.790 -48.501 1.000 0.900 80 CYS B O 1
ATOM 6658 N N . GLY B 2 81 ? 11.257 -16.283 -46.854 1.000 0.870 81 GLY B N 1
ATOM 6659 C CA . GLY B 2 81 ? 12.675 -16.206 -46.487 1.000 0.870 81 GLY B CA 1
ATOM 6660 C C . GLY B 2 81 ? 13.071 -17.067 -45.290 1.000 0.870 81 GLY B C 1
ATOM 6661 O O . GLY B 2 81 ? 14.189 -16.935 -44.803 1.000 0.870 81 GLY B O 1
ATOM 6665 N N . ALA B 2 82 ? 12.161 -17.896 -44.781 1.000 0.890 82 ALA B N 1
ATOM 6666 C CA . ALA B 2 82 ? 12.412 -18.673 -43.578 1.000 0.890 82 ALA B CA 1
ATOM 6667 C C . ALA B 2 82 ? 13.414 -19.814 -43.833 1.000 0.890 82 ALA B C 1
ATOM 6668 O O . ALA B 2 82 ? 13.343 -20.457 -44.886 1.000 0.890 82 ALA B O 1
ATOM 6675 N N . PRO B 2 83 ? 14.333 -20.091 -42.885 1.000 0.870 83 PRO B N 1
ATOM 6676 C CA . PRO B 2 83 ? 15.355 -21.124 -43.052 1.000 0.870 83 PRO B CA 1
ATOM 6677 C C . PRO B 2 83 ? 14.776 -22.547 -43.026 1.000 0.870 83 PRO B C 1
ATOM 6678 O O . PRO B 2 83 ? 15.364 -23.448 -43.617 1.000 0.870 83 PRO B O 1
ATOM 6689 N N . ASN B 2 84 ? 13.620 -22.740 -42.388 1.000 0.890 84 ASN B N 1
ATOM 6690 C CA . ASN B 2 84 ? 12.985 -24.037 -42.157 1.000 0.890 84 ASN B CA 1
ATOM 6691 C C . ASN B 2 84 ? 11.799 -24.349 -43.092 1.000 0.890 84 ASN B C 1
ATOM 6692 O O . ASN B 2 84 ? 11.206 -25.419 -42.963 1.000 0.890 84 ASN B O 1
ATOM 6703 N N . VAL B 2 85 ? 11.443 -23.452 -44.025 1.000 0.910 85 VAL B N 1
ATOM 6704 C CA . VAL B 2 85 ? 10.348 -23.713 -44.976 1.000 0.910 85 VAL B CA 1
ATOM 6705 C C . VAL B 2 85 ? 10.745 -24.813 -45.957 1.000 0.910 85 VAL B C 1
ATOM 6706 O O . VAL B 2 85 ? 11.800 -24.745 -46.591 1.000 0.910 85 VAL B O 1
ATOM 6719 N N . ASP B 2 86 ? 9.891 -25.817 -46.108 1.000 0.910 86 ASP B N 1
ATOM 6720 C CA . ASP B 2 86 ? 10.156 -26.962 -46.964 1.000 0.910 86 ASP B CA 1
ATOM 6721 C C . ASP B 2 86 ? 8.894 -27.607 -47.537 1.000 0.910 86 ASP B C 1
ATOM 6722 O O . ASP B 2 86 ? 7.760 -27.299 -47.167 1.000 0.910 86 ASP B O 1
ATOM 6731 N N . LYS B 2 87 ? 9.107 -28.515 -48.487 1.000 0.920 87 LYS B N 1
ATOM 6732 C CA . LYS B 2 87 ? 8.036 -29.277 -49.124 1.000 0.920 87 LYS B CA 1
ATOM 6733 C C . LYS B 2 87 ? 7.323 -30.203 -48.133 1.000 0.920 87 LYS B C 1
ATOM 6734 O O . LYS B 2 87 ? 7.954 -30.864 -47.315 1.000 0.920 87 LYS B O 1
ATOM 6753 N N . GLY B 2 88 ? 6.008 -30.334 -48.312 1.000 0.920 88 GLY B N 1
ATOM 6754 C CA . GLY B 2 88 ? 5.159 -31.254 -47.553 1.000 0.920 88 GLY B CA 1
ATOM 6755 C C . GLY B 2 88 ? 4.729 -30.710 -46.195 1.000 0.920 88 GLY B C 1
ATOM 6756 O O . GLY B 2 88 ? 4.047 -31.406 -45.456 1.000 0.920 88 GLY B O 1
ATOM 6760 N N . GLN B 2 89 ? 5.110 -29.475 -45.867 1.000 0.930 89 GLN B N 1
ATOM 6761 C CA . GLN B 2 89 ? 4.792 -28.848 -44.590 1.000 0.930 89 GLN B CA 1
ATOM 6762 C C . GLN B 2 89 ? 3.391 -28.225 -44.587 1.000 0.930 89 GLN B C 1
ATOM 6763 O O . GLN B 2 89 ? 2.962 -27.622 -45.579 1.000 0.930 89 GLN B O 1
ATOM 6777 N N . LYS B 2 90 ? 2.711 -28.326 -43.438 1.000 0.950 90 LYS B N 1
ATOM 6778 C CA . LYS B 2 90 ? 1.496 -27.572 -43.098 1.000 0.950 90 LYS B CA 1
ATOM 6779 C C . LYS B 2 90 ? 1.906 -26.300 -42.367 1.000 0.950 90 LYS B C 1
ATOM 6780 O O . LYS B 2 90 ? 2.580 -26.378 -41.351 1.000 0.950 90 LYS B O 1
ATOM 6799 N N . VAL B 2 91 ? 1.544 -25.132 -42.880 1.000 0.950 91 VAL B N 1
ATOM 6800 C CA . VAL B 2 91 ? 2.069 -23.842 -42.407 1.000 0.950 91 VAL B CA 1
ATOM 6801 C C . VAL B 2 91 ? 0.952 -22.814 -42.224 1.000 0.950 91 VAL B C 1
ATOM 6802 O O . VAL B 2 91 ? -0.077 -22.893 -42.892 1.000 0.950 91 VAL B O 1
ATOM 6815 N N . ALA B 2 92 ? 1.139 -21.826 -41.346 1.000 0.940 92 ALA B N 1
ATOM 6816 C CA . ALA B 2 92 ? 0.197 -20.710 -41.214 1.000 0.940 92 ALA B CA 1
ATOM 6817 C C . ALA B 2 92 ? 0.380 -19.732 -42.384 1.000 0.940 92 ALA B C 1
ATOM 6818 O O . ALA B 2 92 ? 1.457 -19.160 -42.535 1.000 0.940 92 ALA B O 1
ATOM 6825 N N . VAL B 2 93 ? -0.651 -19.522 -43.207 1.000 0.950 93 VAL B N 1
ATOM 6826 C CA . VAL B 2 93 ? -0.630 -18.597 -44.348 1.000 0.950 93 VAL B CA 1
ATOM 6827 C C . VAL B 2 93 ? -1.578 -17.429 -44.102 1.000 0.950 93 VAL B C 1
ATOM 6828 O O . VAL B 2 93 ? -2.798 -17.582 -44.151 1.000 0.950 93 VAL B O 1
ATOM 6841 N N . ALA B 2 94 ? -1.026 -16.232 -43.914 1.000 0.950 94 ALA B N 1
ATOM 6842 C CA . ALA B 2 94 ? -1.788 -14.993 -43.994 1.000 0.950 94 ALA B CA 1
ATOM 6843 C C . ALA B 2 94 ? -2.101 -14.687 -45.471 1.000 0.950 94 ALA B C 1
ATOM 6844 O O . ALA B 2 94 ? -1.214 -14.384 -46.278 1.000 0.950 94 ALA B O 1
ATOM 6851 N N . THR B 2 95 ? -3.374 -14.813 -45.843 1.000 0.950 95 THR B N 1
ATOM 6852 C CA . THR B 2 95 ? -3.858 -14.663 -47.227 1.000 0.950 95 THR B CA 1
ATOM 6853 C C . THR B 2 95 ? -3.849 -13.205 -47.708 1.000 0.950 95 THR B C 1
ATOM 6854 O O . THR B 2 95 ? -3.688 -12.264 -46.931 1.000 0.950 95 THR B O 1
ATOM 6865 N N . VAL B 2 96 ? -4.023 -12.962 -49.014 1.000 0.930 96 VAL B N 1
ATOM 6866 C CA . VAL B 2 96 ? -4.160 -11.586 -49.529 1.000 0.930 96 VAL B CA 1
ATOM 6867 C C . VAL B 2 96 ? -5.407 -10.929 -48.935 1.000 0.930 96 VAL B C 1
ATOM 6868 O O . VAL B 2 96 ? -6.523 -11.365 -49.193 1.000 0.930 96 VAL B O 1
ATOM 6881 N N . GLY B 2 97 ? -5.217 -9.827 -48.210 1.000 0.920 97 GLY B N 1
ATOM 6882 C CA . GLY B 2 97 ? -6.272 -9.142 -47.461 1.000 0.920 97 GLY B CA 1
ATOM 6883 C C . GLY B 2 97 ? -6.262 -9.436 -45.959 1.000 0.920 97 GLY B C 1
ATOM 6884 O O . GLY B 2 97 ? -6.974 -8.748 -45.228 1.000 0.920 97 GLY B O 1
ATOM 6888 N N . ALA B 2 98 ? -5.439 -10.384 -45.497 1.000 0.920 98 ALA B N 1
ATOM 6889 C CA . ALA B 2 98 ? -5.248 -10.685 -44.084 1.000 0.920 98 ALA B CA 1
ATOM 6890 C C . ALA B 2 98 ? -4.688 -9.490 -43.299 1.000 0.920 98 ALA B C 1
ATOM 6891 O O . ALA B 2 98 ? -4.021 -8.610 -43.857 1.000 0.920 98 ALA B O 1
ATOM 6898 N N . VAL B 2 99 ? -4.953 -9.482 -41.995 1.000 0.940 99 VAL B N 1
ATOM 6899 C CA . VAL B 2 99 ? -4.450 -8.497 -41.035 1.000 0.940 99 VAL B CA 1
ATOM 6900 C C . VAL B 2 99 ? -3.703 -9.251 -39.945 1.000 0.940 99 VAL B C 1
ATOM 6901 O O . VAL B 2 99 ? -4.243 -10.204 -39.396 1.000 0.940 99 VAL B O 1
ATOM 6914 N N . LEU B 2 100 ? -2.470 -8.839 -39.670 1.000 0.920 100 LEU B N 1
ATOM 6915 C CA . LEU B 2 100 ? -1.617 -9.360 -38.602 1.000 0.920 100 LEU B CA 1
ATOM 6916 C C . LEU B 2 100 ? -1.514 -8.340 -37.449 1.000 0.920 100 LEU B C 1
ATOM 6917 O O . LEU B 2 100 ? -1.952 -7.188 -37.613 1.000 0.920 100 LEU B O 1
ATOM 6933 N N . PRO B 2 101 ? -0.928 -8.719 -36.297 1.000 0.880 101 PRO B N 1
ATOM 6934 C CA . PRO B 2 101 ? -0.682 -7.803 -35.187 1.000 0.880 101 PRO B CA 1
ATOM 6935 C C . PRO B 2 101 ? -0.006 -6.501 -35.643 1.000 0.880 101 PRO B C 1
ATOM 6936 O O . PRO B 2 101 ? 0.764 -6.468 -36.606 1.000 0.880 101 PRO B O 1
ATOM 6947 N N . GLY B 2 102 ? -0.343 -5.388 -34.988 1.000 0.840 102 GLY B N 1
ATOM 6948 C CA . GLY B 2 102 ? 0.094 -4.057 -35.430 1.000 0.840 102 GLY B CA 1
ATOM 6949 C C . GLY B 2 102 ? -0.621 -3.545 -36.690 1.000 0.840 102 GLY B C 1
ATOM 6950 O O . GLY B 2 102 ? -0.160 -2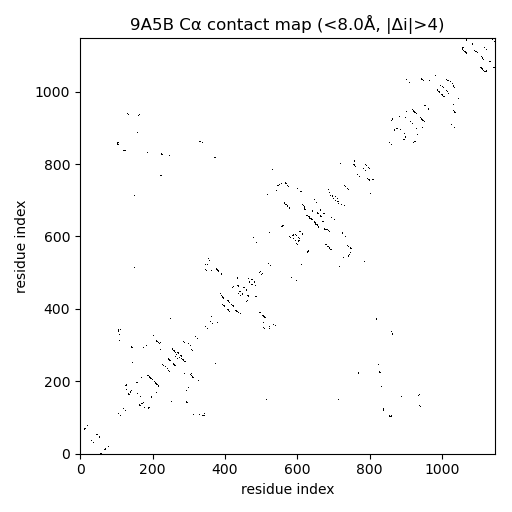.589 -37.313 1.000 0.840 102 GLY B O 1
ATOM 6954 N N . ASN B 2 103 ? -1.759 -4.147 -37.062 1.000 0.860 103 ASN B N 1
ATOM 6955 C CA . ASN B 2 103 ? -2.587 -3.752 -38.209 1.000 0.860 103 ASN B CA 1
ATOM 6956 C C . ASN B 2 103 ? -1.858 -3.912 -39.569 1.000 0.860 103 ASN B C 1
ATOM 6957 O O . ASN B 2 103 ? -2.121 -3.175 -40.528 1.000 0.860 103 ASN B O 1
ATOM 6968 N N . PHE B 2 104 ? -0.926 -4.871 -39.662 1.000 0.900 104 PHE B N 1
ATOM 6969 C CA . PHE B 2 104 ? -0.136 -5.142 -40.866 1.000 0.900 104 PHE B CA 1
ATOM 6970 C C . PHE B 2 104 ? -0.975 -5.899 -41.902 1.000 0.900 104 PHE B C 1
ATOM 6971 O O . PHE B 2 104 ? -1.305 -7.072 -41.735 1.000 0.900 104 PHE B O 1
ATOM 6988 N N . LYS B 2 105 ? -1.355 -5.206 -42.980 1.000 0.920 105 LYS B N 1
ATOM 6989 C CA . LYS B 2 105 ? -2.218 -5.758 -44.033 1.000 0.920 105 LYS B CA 1
ATOM 6990 C C . LYS B 2 105 ? -1.414 -6.449 -45.125 1.000 0.920 105 LYS B C 1
ATOM 6991 O O . LYS B 2 105 ? -0.618 -5.799 -45.807 1.000 0.920 105 LYS B O 1
ATOM 7010 N N . ILE B 2 106 ? -1.721 -7.716 -45.380 1.000 0.920 106 ILE B N 1
ATOM 7011 C CA . ILE B 2 106 ? -1.116 -8.498 -46.458 1.000 0.920 106 ILE B CA 1
ATOM 7012 C C . ILE B 2 106 ? -1.726 -8.102 -47.803 1.000 0.920 106 ILE B C 1
ATOM 7013 O O . ILE B 2 106 ? -2.942 -8.099 -48.000 1.000 0.920 106 ILE B O 1
ATOM 7029 N N . LYS B 2 107 ? -0.868 -7.770 -48.765 1.000 0.900 107 LYS B N 1
ATOM 7030 C CA . LYS B 2 107 ? -1.254 -7.375 -50.125 1.000 0.900 107 LYS B CA 1
ATOM 7031 C C . LYS B 2 107 ? -0.510 -8.227 -51.148 1.000 0.900 107 LYS B C 1
ATOM 7032 O O . LYS B 2 107 ? 0.550 -8.766 -50.845 1.000 0.900 107 LYS B O 1
ATOM 7051 N N . LYS B 2 108 ? -1.027 -8.282 -52.383 1.000 0.890 108 LYS B N 1
ATOM 7052 C CA . LYS B 2 108 ? -0.261 -8.809 -53.523 1.000 0.890 108 LYS B CA 1
ATOM 7053 C C . LYS B 2 108 ? 1.005 -7.980 -53.711 1.000 0.890 108 LYS B C 1
ATOM 7054 O O . LYS B 2 108 ? 0.927 -6.752 -53.780 1.000 0.890 108 LYS B O 1
ATOM 7073 N N . ALA B 2 109 ? 2.144 -8.649 -53.820 1.000 0.860 109 ALA B N 1
ATOM 7074 C CA . ALA B 2 109 ? 3.443 -8.005 -53.959 1.000 0.860 109 ALA B CA 1
ATOM 7075 C C . ALA B 2 109 ? 4.297 -8.691 -55.030 1.000 0.860 109 ALA B C 1
ATOM 7076 O O . ALA B 2 109 ? 4.042 -9.831 -55.422 1.000 0.860 109 ALA B O 1
ATOM 7083 N N . LYS B 2 110 ? 5.337 -7.984 -55.484 1.000 0.840 110 LYS B N 1
ATOM 7084 C CA . LYS B 2 110 ? 6.428 -8.558 -56.275 1.000 0.840 110 LYS B CA 1
ATOM 7085 C C . LYS B 2 110 ? 7.730 -8.461 -55.497 1.000 0.840 110 LYS B C 1
ATOM 7086 O O . LYS B 2 110 ? 8.205 -7.360 -55.223 1.000 0.840 110 LYS B O 1
ATOM 7105 N N . LEU B 2 111 ? 8.311 -9.608 -55.171 1.000 0.840 111 LEU B N 1
ATOM 7106 C CA . LEU B 2 111 ? 9.605 -9.722 -54.508 1.000 0.840 111 LEU B CA 1
ATOM 7107 C C . LEU B 2 111 ? 10.631 -10.134 -55.569 1.000 0.840 111 LEU B C 1
ATOM 7108 O O . LEU B 2 111 ? 10.590 -11.239 -56.087 1.000 0.840 111 LEU B O 1
ATOM 7124 N N . ARG B 2 112 ? 11.520 -9.205 -55.953 1.000 0.830 112 ARG B N 1
ATOM 7125 C CA . ARG B 2 112 ? 12.617 -9.429 -56.927 1.000 0.830 112 ARG B CA 1
ATOM 7126 C C . ARG B 2 112 ? 12.195 -10.049 -58.274 1.000 0.830 112 ARG B C 1
ATOM 7127 O O . ARG B 2 112 ? 12.934 -10.829 -58.875 1.000 0.830 112 ARG B O 1
ATOM 7148 N N . GLY B 2 113 ? 11.029 -9.632 -58.764 1.000 0.830 113 GLY B N 1
ATOM 7149 C CA . GLY B 2 113 ? 10.484 -10.016 -60.070 1.000 0.830 113 GLY B CA 1
ATOM 7150 C C . GLY B 2 113 ? 9.420 -11.109 -60.005 1.000 0.830 113 GLY B C 1
ATOM 7151 O O . GLY B 2 113 ? 8.595 -11.182 -60.911 1.000 0.830 113 GLY B O 1
ATOM 7155 N N . GLU B 2 114 ? 9.372 -11.871 -58.915 1.000 0.890 114 GLU B N 1
ATOM 7156 C CA . GLU B 2 114 ? 8.401 -12.944 -58.702 1.000 0.890 114 GLU B CA 1
ATOM 7157 C C . GLU B 2 114 ? 7.202 -12.453 -57.879 1.000 0.890 114 GLU B C 1
ATOM 7158 O O . GLU B 2 114 ? 7.338 -11.584 -57.016 1.000 0.890 114 GLU B O 1
ATOM 7170 N N . GLU B 2 115 ? 6.010 -12.988 -58.145 1.000 0.890 115 GLU B N 1
ATOM 7171 C CA . GLU B 2 115 ? 4.785 -12.637 -57.411 1.000 0.890 115 GLU B CA 1
ATOM 7172 C C . GLU B 2 115 ? 4.678 -13.393 -56.077 1.000 0.890 115 GLU B C 1
ATOM 7173 O O . GLU B 2 115 ? 5.034 -14.567 -55.997 1.000 0.890 115 GLU B O 1
ATOM 7185 N N . SER B 2 116 ? 4.161 -12.730 -55.036 1.000 0.910 116 SER B N 1
ATOM 7186 C CA . SER B 2 116 ? 3.821 -13.341 -53.743 1.000 0.910 116 SER B CA 1
ATOM 7187 C C . SER B 2 116 ? 2.384 -12.990 -53.356 1.000 0.910 116 SER B C 1
ATOM 7188 O O . SER B 2 116 ? 2.028 -11.809 -53.271 1.000 0.910 116 SER B O 1
ATOM 7196 N N . ASN B 2 117 ? 1.558 -14.011 -53.128 1.000 0.920 117 ASN B N 1
ATOM 7197 C CA . ASN B 2 117 ? 0.117 -13.901 -52.872 1.000 0.920 117 ASN B CA 1
ATOM 7198 C C . ASN B 2 117 ? -0.247 -14.300 -51.435 1.000 0.920 117 ASN B C 1
ATOM 7199 O O . ASN B 2 117 ? -1.203 -15.034 -51.199 1.000 0.920 117 ASN B O 1
ATOM 7210 N N . GLY B 2 118 ? 0.526 -13.816 -50.474 1.000 0.920 118 GLY B N 1
ATOM 7211 C CA . GLY B 2 118 ? 0.360 -14.141 -49.068 1.000 0.920 118 GLY B CA 1
ATOM 7212 C C . GLY B 2 118 ? 1.699 -14.117 -48.358 1.000 0.920 118 GLY B C 1
ATOM 7213 O O . GLY B 2 118 ? 2.717 -13.710 -48.932 1.000 0.920 118 GLY B O 1
ATOM 7217 N N . MET B 2 119 ? 1.677 -14.570 -47.116 1.000 0.930 119 MET B N 1
ATOM 7218 C CA . MET B 2 119 ? 2.850 -14.685 -46.270 1.000 0.930 119 MET B CA 1
ATOM 7219 C C . MET B 2 119 ? 2.710 -15.931 -45.405 1.000 0.930 119 MET B C 1
ATOM 7220 O O . MET B 2 119 ? 1.661 -16.148 -44.807 1.000 0.930 119 MET B O 1
ATOM 7234 N N . ILE B 2 120 ? 3.759 -16.747 -45.370 1.000 0.940 120 ILE B N 1
ATOM 7235 C CA . ILE B 2 120 ? 3.862 -17.840 -44.403 1.000 0.940 120 ILE B CA 1
ATOM 7236 C C . ILE B 2 120 ? 4.376 -17.232 -43.092 1.000 0.940 120 ILE B C 1
ATOM 7237 O O . ILE B 2 120 ? 5.376 -16.516 -43.146 1.000 0.940 120 ILE B O 1
ATOM 7253 N N . CYS B 2 121 ? 3.700 -17.489 -41.968 1.000 0.930 121 CYS B N 1
ATOM 7254 C CA . CYS B 2 121 ? 3.922 -16.800 -40.695 1.000 0.930 121 CYS B CA 1
ATOM 7255 C C . CYS B 2 121 ? 4.714 -17.628 -39.674 1.000 0.930 121 CYS B C 1
ATOM 7256 O O . CYS B 2 121 ? 4.522 -18.841 -39.533 1.000 0.930 121 CYS B O 1
ATOM 7264 N N . SER B 2 122 ? 5.564 -16.948 -38.911 1.000 0.920 122 SER B N 1
ATOM 7265 C CA . SER B 2 122 ? 6.051 -17.441 -37.622 1.000 0.920 122 SER B CA 1
ATOM 7266 C C . SER B 2 122 ? 5.009 -17.241 -36.517 1.000 0.920 122 SER B C 1
ATOM 7267 O O . SER B 2 122 ? 4.054 -16.477 -36.666 1.000 0.920 122 SER B O 1
ATOM 7275 N N . LEU B 2 123 ? 5.212 -17.885 -35.365 1.000 0.910 123 LEU B N 1
ATOM 7276 C CA . LEU B 2 123 ? 4.371 -17.645 -34.187 1.000 0.910 123 LEU B CA 1
ATOM 7277 C C . LEU B 2 123 ? 4.513 -16.214 -33.649 1.000 0.910 123 LEU B C 1
ATOM 7278 O O . LEU B 2 123 ? 3.522 -15.634 -33.207 1.000 0.910 123 LEU B O 1
ATOM 7294 N N . GLN B 2 124 ? 5.706 -15.609 -33.741 1.000 0.890 124 GLN B N 1
ATOM 7295 C CA . GLN B 2 124 ? 5.890 -14.212 -33.327 1.000 0.890 124 GLN B CA 1
ATOM 7296 C C . GLN B 2 124 ? 5.125 -13.243 -34.238 1.000 0.890 124 GLN B C 1
ATOM 7297 O O . GLN B 2 124 ? 4.550 -12.271 -33.754 1.000 0.890 124 GLN B O 1
ATOM 7311 N N . GLU B 2 125 ? 5.063 -13.523 -35.546 1.000 0.890 125 GLU B N 1
ATOM 7312 C CA . GLU B 2 125 ? 4.280 -12.739 -36.515 1.000 0.890 125 GLU B CA 1
ATOM 7313 C C . GLU B 2 125 ? 2.763 -12.881 -36.313 1.000 0.890 125 GLU B C 1
ATOM 7314 O O . GLU B 2 125 ? 2.003 -12.036 -36.783 1.000 0.890 125 GLU B O 1
ATOM 7326 N N . LEU B 2 126 ? 2.327 -13.917 -35.590 1.000 0.900 126 LEU B N 1
ATOM 7327 C CA . LEU B 2 126 ? 0.951 -14.115 -35.128 1.000 0.900 126 LEU B CA 1
ATOM 7328 C C . LEU B 2 126 ? 0.711 -13.596 -33.696 1.000 0.900 126 LEU B C 1
ATOM 7329 O O . LEU B 2 126 ? -0.393 -13.741 -33.183 1.000 0.900 126 LEU B O 1
ATOM 7345 N N . GLY B 2 127 ? 1.702 -12.959 -33.060 1.000 0.880 127 GLY B N 1
ATOM 7346 C CA . GLY B 2 127 ? 1.548 -12.270 -31.772 1.000 0.880 127 GLY B CA 1
ATOM 7347 C C . GLY B 2 127 ? 2.020 -13.039 -30.534 1.000 0.880 127 GLY B C 1
ATOM 7348 O O . GLY B 2 127 ? 1.888 -12.518 -29.432 1.000 0.880 127 GLY B O 1
ATOM 7352 N N . ILE B 2 128 ? 2.596 -14.238 -30.680 1.000 0.900 128 ILE B N 1
ATOM 7353 C CA . ILE B 2 128 ? 3.149 -14.995 -29.544 1.000 0.900 128 ILE B CA 1
ATOM 7354 C C . ILE B 2 128 ? 4.530 -14.445 -29.169 1.000 0.900 128 ILE B C 1
ATOM 7355 O O . ILE B 2 128 ? 5.416 -14.310 -30.014 1.000 0.900 128 ILE B O 1
ATOM 7371 N N . GLU B 2 129 ? 4.749 -14.155 -27.887 1.000 0.880 129 GLU B N 1
ATOM 7372 C CA . GLU B 2 129 ? 6.041 -13.662 -27.407 1.000 0.880 129 GLU B CA 1
ATOM 7373 C C . GLU B 2 129 ? 7.182 -14.649 -27.693 1.000 0.880 129 GLU B C 1
ATOM 7374 O O . GLU B 2 129 ? 7.075 -15.850 -27.447 1.000 0.880 129 GLU B O 1
ATOM 7386 N N . SER B 2 130 ? 8.336 -14.134 -28.126 1.000 0.890 130 SER B N 1
ATOM 7387 C CA . SER B 2 130 ? 9.512 -14.948 -28.468 1.000 0.890 130 SER B CA 1
ATOM 7388 C C . SER B 2 130 ? 9.991 -15.858 -27.330 1.000 0.890 130 SER B C 1
ATOM 7389 O O . SER B 2 130 ? 10.506 -16.941 -27.604 1.000 0.890 130 SER B O 1
ATOM 7397 N N . LYS B 2 131 ? 9.788 -15.455 -26.066 1.000 0.890 131 LYS B N 1
ATOM 7398 C CA . LYS B 2 131 ? 10.127 -16.244 -24.866 1.000 0.890 131 LYS B CA 1
ATOM 7399 C C . LYS B 2 131 ? 9.290 -17.528 -24.725 1.000 0.890 131 LYS B C 1
ATOM 7400 O O . LYS B 2 131 ? 9.754 -18.478 -24.104 1.000 0.890 131 LYS B O 1
ATOM 7419 N N . LEU B 2 132 ? 8.096 -17.561 -25.325 1.000 0.910 132 LEU B N 1
ATOM 7420 C CA . LEU B 2 132 ? 7.142 -18.675 -25.264 1.000 0.910 132 LEU B CA 1
ATOM 7421 C C . LEU B 2 132 ? 7.212 -19.589 -26.495 1.000 0.910 132 LEU B C 1
ATOM 7422 O O . LEU B 2 132 ? 6.747 -20.722 -26.445 1.000 0.910 132 LEU B O 1
ATOM 7438 N N . VAL B 2 133 ? 7.824 -19.133 -27.594 1.000 0.890 133 VAL B N 1
ATOM 7439 C CA . VAL B 2 133 ? 7.976 -19.931 -28.821 1.000 0.890 133 VAL B CA 1
ATOM 7440 C C . VAL B 2 133 ? 8.988 -21.058 -28.602 1.000 0.890 133 VAL B C 1
ATOM 7441 O O . VAL B 2 133 ? 10.138 -20.787 -28.247 1.000 0.890 133 VAL B O 1
ATOM 7454 N N . ALA B 2 134 ? 8.603 -22.318 -28.836 1.000 0.850 134 ALA B N 1
ATOM 7455 C CA . ALA B 2 134 ? 9.500 -23.480 -28.766 1.000 0.850 134 ALA B CA 1
ATOM 7456 C C . ALA B 2 134 ? 10.778 -23.269 -29.609 1.000 0.850 134 ALA B C 1
ATOM 7457 O O . ALA B 2 134 ? 10.748 -22.601 -30.644 1.000 0.850 134 ALA B O 1
ATOM 7464 N N . LYS B 2 135 ? 11.929 -23.809 -29.173 1.000 0.810 135 LYS B N 1
ATOM 7465 C CA . LYS B 2 135 ? 13.243 -23.541 -29.809 1.000 0.810 135 LYS B CA 1
ATOM 7466 C C . LYS B 2 135 ? 13.261 -23.842 -31.313 1.000 0.810 135 LYS B C 1
ATOM 7467 O O . LYS B 2 135 ? 13.866 -23.097 -32.075 1.000 0.810 135 LYS B O 1
ATOM 7486 N N . GLU B 2 136 ? 12.569 -24.894 -31.723 1.000 0.800 136 GLU B N 1
ATOM 7487 C CA . GLU B 2 136 ? 12.461 -25.360 -33.110 1.000 0.800 136 GLU B CA 1
ATOM 7488 C C . GLU B 2 136 ? 11.812 -24.355 -34.079 1.000 0.800 136 GLU B C 1
ATOM 7489 O O . GLU B 2 136 ? 12.199 -24.297 -35.245 1.000 0.800 136 GLU B O 1
ATOM 7501 N N . TYR B 2 137 ? 10.885 -23.516 -33.606 1.000 0.860 137 TYR B N 1
ATOM 7502 C CA . TYR B 2 137 ? 10.229 -22.476 -34.415 1.000 0.860 137 TYR B CA 1
ATOM 7503 C C . TYR B 2 137 ? 10.719 -21.066 -34.077 1.000 0.860 137 TYR B C 1
ATOM 7504 O O . TYR B 2 137 ? 10.192 -20.088 -34.607 1.000 0.860 137 TYR B O 1
ATOM 7522 N N . ALA B 2 138 ? 11.708 -20.941 -33.183 1.000 0.820 138 ALA B N 1
ATOM 7523 C CA . ALA B 2 138 ? 12.214 -19.646 -32.738 1.000 0.820 138 ALA B CA 1
ATOM 7524 C C . ALA B 2 138 ? 12.830 -18.846 -33.898 1.000 0.820 138 ALA B C 1
ATOM 7525 O O . ALA B 2 138 ? 12.633 -17.632 -33.974 1.000 0.820 138 ALA B O 1
ATOM 7532 N N . GLU B 2 139 ? 13.523 -19.536 -34.811 1.000 0.830 139 GLU B N 1
ATOM 7533 C CA . GLU B 2 139 ? 14.074 -18.978 -36.047 1.000 0.830 139 GLU B CA 1
ATOM 7534 C C . GLU B 2 139 ? 13.363 -19.564 -37.278 1.000 0.830 139 GLU B C 1
ATOM 7535 O O . GLU B 2 139 ? 13.809 -20.549 -37.864 1.000 0.830 139 GLU B O 1
ATOM 7547 N N . GLY B 2 140 ? 12.256 -18.953 -37.709 1.000 0.880 140 GLY B N 1
ATOM 7548 C CA . GLY B 2 140 ? 11.585 -19.324 -38.958 1.000 0.880 140 GLY B CA 1
ATOM 7549 C C . GLY B 2 140 ? 10.068 -19.352 -38.857 1.000 0.880 140 GLY B C 1
ATOM 7550 O O . GLY B 2 140 ? 9.485 -18.655 -38.036 1.000 0.880 140 GLY B O 1
ATOM 7554 N N . ILE B 2 141 ? 9.429 -20.125 -39.735 1.000 0.900 141 ILE B N 1
ATOM 7555 C CA . ILE B 2 141 ? 7.965 -20.262 -39.784 1.000 0.900 141 ILE B CA 1
ATOM 7556 C C . ILE B 2 141 ? 7.483 -21.391 -38.877 1.000 0.900 141 ILE B C 1
ATOM 7557 O O . ILE B 2 141 ? 8.253 -22.286 -38.524 1.000 0.900 141 ILE B O 1
ATOM 7573 N N . PHE B 2 142 ? 6.205 -21.358 -38.508 1.000 0.910 142 PHE B N 1
ATOM 7574 C CA . PHE B 2 142 ? 5.579 -22.447 -37.764 1.000 0.910 142 PHE B CA 1
ATOM 7575 C C . PHE B 2 142 ? 5.136 -23.578 -38.700 1.000 0.910 142 PHE B C 1
ATOM 7576 O O . PHE B 2 142 ? 4.575 -23.315 -39.771 1.000 0.910 142 PHE B O 1
ATOM 7593 N N . VAL B 2 143 ? 5.349 -24.826 -38.274 1.000 0.910 143 VAL B N 1
ATOM 7594 C CA . VAL B 2 143 ? 4.910 -26.024 -38.998 1.000 0.910 143 VAL B CA 1
ATOM 7595 C C . VAL B 2 143 ? 3.888 -26.772 -38.142 1.000 0.910 143 VAL B C 1
ATOM 7596 O O . VAL B 2 143 ? 4.202 -27.254 -37.060 1.000 0.910 143 VAL B O 1
ATOM 7609 N N . PHE B 2 144 ? 2.653 -26.857 -38.625 1.000 0.910 144 PHE B N 1
ATOM 7610 C CA . PHE B 2 144 ? 1.586 -27.637 -38.005 1.000 0.910 144 PHE B CA 1
ATOM 7611 C C . PHE B 2 144 ? 1.822 -29.151 -38.169 1.000 0.910 144 PHE B C 1
ATOM 7612 O O . PHE B 2 144 ? 2.501 -29.575 -39.111 1.000 0.910 144 PHE B O 1
ATOM 7629 N N . PRO B 2 145 ? 1.182 -29.980 -37.323 1.000 0.840 145 PRO B N 1
ATOM 7630 C CA . PRO B 2 145 ? 1.074 -31.422 -37.544 1.000 0.840 145 PRO B CA 1
ATOM 7631 C C . PRO B 2 145 ? 0.498 -31.759 -38.936 1.000 0.840 145 PRO B C 1
ATOM 7632 O O . PRO B 2 145 ? -0.365 -31.044 -39.447 1.000 0.840 145 PRO B O 1
ATOM 7643 N N . ASN B 2 146 ? 0.960 -32.846 -39.569 1.000 0.780 146 ASN B N 1
ATOM 7644 C CA . ASN B 2 146 ? 0.590 -33.215 -40.952 1.000 0.780 146 ASN B CA 1
ATOM 7645 C C . ASN B 2 146 ? -0.909 -33.499 -41.156 1.000 0.780 146 ASN B C 1
ATOM 7646 O O . ASN B 2 146 ? -1.418 -33.368 -42.271 1.000 0.780 146 ASN B O 1
ATOM 7657 N N . ASP B 2 147 ? -1.599 -33.905 -40.097 1.000 0.820 147 ASP B N 1
ATOM 7658 C CA . ASP B 2 147 ? -3.037 -34.156 -40.030 1.000 0.820 147 ASP B CA 1
ATOM 7659 C C . ASP B 2 147 ? -3.884 -32.871 -39.954 1.000 0.820 147 ASP B C 1
ATOM 7660 O O . ASP B 2 147 ? -5.102 -32.951 -40.100 1.000 0.820 147 ASP B O 1
ATOM 7669 N N . ALA B 2 148 ? -3.269 -31.683 -39.824 1.000 0.880 148 ALA B N 1
ATOM 7670 C CA . ALA B 2 148 ? -3.971 -30.401 -39.891 1.000 0.880 148 ALA B CA 1
ATOM 7671 C C . ALA B 2 148 ? -4.676 -30.216 -41.246 1.000 0.880 148 ALA B C 1
ATOM 7672 O O . ALA B 2 148 ? -4.070 -30.369 -42.312 1.000 0.880 148 ALA B O 1
ATOM 7679 N N . GLU B 2 149 ? -5.961 -29.872 -41.228 1.000 0.900 149 GLU B N 1
ATOM 7680 C CA . GLU B 2 149 ? -6.771 -29.760 -42.440 1.000 0.900 149 GLU B CA 1
ATOM 7681 C C . GLU B 2 149 ? -6.378 -28.512 -43.251 1.000 0.900 149 GLU B C 1
ATOM 7682 O O . GLU B 2 149 ? -6.236 -27.416 -42.719 1.000 0.900 149 GLU B O 1
ATOM 7694 N N . THR B 2 150 ? -6.144 -28.659 -44.557 1.000 0.920 150 THR B N 1
ATOM 7695 C CA . THR B 2 150 ? -5.757 -27.509 -45.391 1.000 0.920 150 THR B CA 1
ATOM 7696 C C . THR B 2 150 ? -6.951 -26.575 -45.593 1.000 0.920 150 THR B C 1
ATOM 7697 O O . THR B 2 150 ? -8.046 -27.031 -45.906 1.000 0.920 150 THR B O 1
ATOM 7708 N N . GLY B 2 151 ? -6.731 -25.265 -45.483 1.000 0.920 151 GLY B N 1
ATOM 7709 C CA . GLY B 2 151 ? -7.740 -24.220 -45.673 1.000 0.920 151 GLY B CA 1
ATOM 7710 C C . GLY B 2 151 ? -8.570 -23.909 -44.430 1.000 0.920 151 GLY B C 1
ATOM 7711 O O . GLY B 2 151 ? -9.320 -22.932 -44.433 1.000 0.920 151 GLY B O 1
ATOM 7715 N N . SER B 2 152 ? -8.422 -24.688 -43.358 1.000 0.930 152 SER B N 1
ATOM 7716 C CA . SER B 2 152 ? -9.054 -24.380 -42.080 1.000 0.930 152 SER B CA 1
ATOM 7717 C C . SER B 2 152 ? -8.462 -23.110 -41.457 1.000 0.930 152 SER B C 1
ATOM 7718 O O . SER B 2 152 ? -7.362 -22.670 -41.808 1.000 0.930 152 SER B O 1
ATOM 7726 N N . ASP B 2 153 ? -9.188 -22.521 -40.506 1.000 0.920 153 ASP B N 1
ATOM 7727 C CA . ASP B 2 153 ? -8.727 -21.348 -39.762 1.000 0.920 153 ASP B CA 1
ATOM 7728 C C . ASP B 2 153 ? -7.499 -21.706 -38.908 1.000 0.920 153 ASP B C 1
ATOM 7729 O O . ASP B 2 153 ? -7.560 -22.576 -38.034 1.000 0.920 153 ASP B O 1
ATOM 7738 N N . ALA B 2 154 ? -6.368 -21.049 -39.173 1.000 0.920 154 ALA B N 1
ATOM 7739 C CA . ALA B 2 154 ? -5.137 -21.287 -38.429 1.000 0.920 154 ALA B CA 1
ATOM 7740 C C . ALA B 2 154 ? -5.207 -20.723 -37.003 1.000 0.920 154 ALA B C 1
ATOM 7741 O O . ALA B 2 154 ? -4.533 -21.250 -36.123 1.000 0.920 154 ALA B O 1
ATOM 7748 N N . LEU B 2 155 ? -6.012 -19.679 -36.759 1.000 0.900 155 LEU B N 1
ATOM 7749 C CA . LEU B 2 155 ? -6.176 -19.088 -35.429 1.000 0.900 155 LEU B CA 1
ATOM 7750 C C . LEU B 2 155 ? -6.892 -20.059 -34.495 1.000 0.900 155 LEU B C 1
ATOM 7751 O O . LEU B 2 155 ? -6.413 -20.291 -33.391 1.000 0.900 155 LEU B O 1
ATOM 7767 N N . ALA B 2 156 ? -7.971 -20.693 -34.964 1.000 0.880 156 ALA B N 1
ATOM 7768 C CA . ALA B 2 156 ? -8.683 -21.717 -34.199 1.000 0.880 156 ALA B CA 1
ATOM 7769 C C . ALA B 2 156 ? -7.792 -22.939 -33.916 1.000 0.880 156 ALA B C 1
ATOM 7770 O O . ALA B 2 156 ? -7.783 -23.465 -32.804 1.000 0.880 156 ALA B O 1
ATOM 7777 N N . ALA B 2 157 ? -6.990 -23.364 -34.900 1.000 0.870 157 ALA B N 1
ATOM 7778 C CA . ALA B 2 157 ? -6.035 -24.457 -34.717 1.000 0.870 157 ALA B CA 1
ATOM 7779 C C . ALA B 2 157 ? -4.922 -24.115 -33.707 1.000 0.870 157 ALA B C 1
ATOM 7780 O O . ALA B 2 157 ? -4.458 -24.990 -32.979 1.000 0.870 157 ALA B O 1
ATOM 7787 N N . LEU B 2 158 ? -4.516 -22.845 -33.640 1.000 0.880 158 LEU B N 1
ATOM 7788 C CA . LEU B 2 158 ? -3.544 -22.315 -32.681 1.000 0.880 158 LEU B CA 1
ATO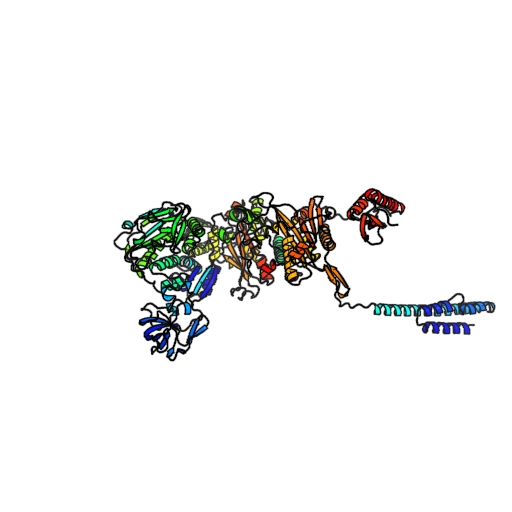M 7789 C C . LEU B 2 158 ? -4.189 -21.742 -31.405 1.000 0.880 158 LEU B C 1
ATOM 7790 O O . LEU B 2 158 ? -3.493 -21.045 -30.678 1.000 0.880 158 LEU B O 1
ATOM 7806 N N . GLN B 2 159 ? -5.482 -21.974 -31.130 1.000 0.870 159 GLN B N 1
ATOM 7807 C CA . GLN B 2 159 ? -6.236 -21.383 -30.000 1.000 0.870 159 GLN B CA 1
ATOM 7808 C C . GLN B 2 159 ? -5.981 -19.878 -29.780 1.000 0.870 159 GLN B C 1
ATOM 7809 O O . GLN B 2 159 ? -5.995 -19.374 -28.658 1.000 0.870 159 GLN B O 1
ATOM 7823 N N . LEU B 2 160 ? -5.747 -19.152 -30.875 1.000 0.880 160 LEU B N 1
ATOM 7824 C CA . LEU B 2 160 ? -5.625 -17.698 -30.897 1.000 0.880 160 LEU B CA 1
ATOM 7825 C C . LEU B 2 160 ? -6.998 -17.020 -30.993 1.000 0.880 160 LEU B C 1
ATOM 7826 O O . LEU B 2 160 ? -7.064 -15.827 -31.230 1.000 0.880 160 LEU B O 1
ATOM 7842 N N . ASP B 2 161 ? -8.088 -17.769 -30.856 1.000 0.870 161 ASP B N 1
ATOM 7843 C CA . ASP B 2 161 ? -9.464 -17.285 -30.738 1.000 0.870 161 ASP B CA 1
ATOM 7844 C C . ASP B 2 161 ? -10.008 -17.454 -29.301 1.000 0.870 161 ASP B C 1
ATOM 7845 O O . ASP B 2 161 ? -11.218 -17.524 -29.088 1.000 0.870 161 ASP B O 1
ATOM 7854 N N . ASP B 2 162 ? -9.104 -17.564 -28.323 1.000 0.920 162 ASP B N 1
ATOM 7855 C CA . ASP B 2 162 ? -9.389 -17.749 -26.899 1.000 0.920 162 ASP B CA 1
ATOM 7856 C C . ASP B 2 162 ? -9.189 -16.449 -26.093 1.000 0.920 162 ASP B C 1
ATOM 7857 O O . ASP B 2 162 ? -8.503 -15.520 -26.530 1.000 0.920 162 ASP B O 1
ATOM 7866 N N . ALA B 2 163 ? -9.772 -16.394 -24.896 1.000 0.950 163 ALA B N 1
ATOM 7867 C CA . ALA B 2 163 ? -9.602 -15.304 -23.940 1.000 0.950 163 ALA B CA 1
ATOM 7868 C C . ALA B 2 163 ? -8.884 -15.821 -22.692 1.000 0.950 163 ALA B C 1
ATOM 7869 O O . ALA B 2 163 ? -9.316 -16.799 -22.081 1.000 0.950 163 ALA B O 1
ATOM 7876 N N . ILE B 2 164 ? -7.793 -15.164 -22.302 1.000 0.970 164 ILE B N 1
ATOM 7877 C CA . ILE B 2 164 ? -7.039 -15.523 -21.100 1.000 0.970 164 ILE B CA 1
ATOM 7878 C C . ILE B 2 164 ? -7.393 -14.543 -19.991 1.000 0.970 164 ILE B C 1
ATOM 7879 O O . ILE B 2 164 ? -7.133 -13.348 -20.115 1.000 0.970 164 ILE B O 1
ATOM 7895 N N . LEU B 2 165 ? -7.985 -15.051 -18.914 1.000 0.970 165 LEU B N 1
ATOM 7896 C CA . LEU B 2 165 ? -8.234 -14.290 -17.696 1.000 0.970 165 LEU B CA 1
ATOM 7897 C C . LEU B 2 165 ? -6.977 -14.314 -16.820 1.000 0.970 165 LEU B C 1
ATOM 7898 O O . LEU B 2 165 ? -6.460 -15.390 -16.508 1.000 0.970 165 LEU B O 1
ATOM 7914 N N . GLU B 2 166 ? -6.498 -13.147 -16.400 1.000 0.960 166 GLU B N 1
ATOM 7915 C CA . GLU B 2 166 ? -5.404 -13.026 -15.436 1.000 0.960 166 GLU B CA 1
ATOM 7916 C C . GLU B 2 166 ? -5.964 -12.833 -14.027 1.000 0.960 166 GLU B C 1
ATOM 7917 O O . GLU B 2 166 ? -6.534 -11.794 -13.707 1.000 0.960 166 GLU B O 1
ATOM 7929 N N . LEU B 2 167 ? -5.822 -13.859 -13.190 1.000 0.950 167 LEU B N 1
ATOM 7930 C CA . LEU B 2 167 ? -6.281 -13.836 -11.805 1.000 0.950 167 LEU B CA 1
ATOM 7931 C C . LEU B 2 167 ? -5.192 -13.293 -10.870 1.000 0.950 167 LEU B C 1
ATOM 7932 O O . LEU B 2 167 ? -4.125 -13.918 -10.750 1.000 0.950 167 LEU B O 1
ATOM 7948 N N . GLY B 2 168 ? -5.505 -12.204 -10.171 1.000 0.910 168 GLY B N 1
ATOM 7949 C CA . GLY B 2 168 ? -4.789 -11.669 -9.016 1.000 0.910 168 GLY B CA 1
ATOM 7950 C C . GLY B 2 168 ? -5.179 -12.450 -7.763 1.000 0.910 168 GLY B C 1
ATOM 7951 O O . GLY B 2 168 ? -6.237 -12.245 -7.172 1.000 0.910 168 GLY B O 1
ATOM 7955 N N . LEU B 2 169 ? -4.351 -13.430 -7.392 1.000 0.900 169 LEU B N 1
ATOM 7956 C CA . LEU B 2 169 ? -4.654 -14.352 -6.296 1.000 0.900 169 LEU B CA 1
ATOM 7957 C C . LEU B 2 169 ? -4.089 -13.860 -4.967 1.000 0.900 169 LEU B C 1
ATOM 7958 O O . LEU B 2 169 ? -2.873 -13.690 -4.821 1.000 0.900 169 LEU B O 1
ATOM 7974 N N . THR B 2 170 ? -4.963 -13.767 -3.971 1.000 0.850 170 THR B N 1
ATOM 7975 C CA . THR B 2 170 ? -4.592 -13.552 -2.575 1.000 0.850 170 THR B CA 1
ATOM 7976 C C . THR B 2 170 ? -3.865 -14.774 -1.985 1.000 0.850 170 THR B C 1
ATOM 7977 O O . THR B 2 170 ? -3.961 -15.888 -2.514 1.000 0.850 170 THR B O 1
ATOM 7988 N N . PRO B 2 171 ? -3.107 -14.605 -0.884 1.000 0.800 171 PRO B N 1
ATOM 7989 C CA . PRO B 2 171 ? -2.352 -15.690 -0.255 1.000 0.800 171 PRO B CA 1
ATOM 7990 C C . PRO B 2 171 ? -3.187 -16.903 0.182 1.000 0.800 171 PRO B C 1
ATOM 7991 O O . PRO B 2 171 ? -2.674 -18.016 0.112 1.000 0.800 171 PRO B O 1
ATOM 8002 N N . ASN B 2 172 ? -4.443 -16.708 0.601 1.000 0.860 172 ASN B N 1
ATOM 8003 C CA . ASN B 2 172 ? -5.347 -17.789 1.016 1.000 0.860 172 ASN B CA 1
ATOM 8004 C C . ASN B 2 172 ? -5.924 -18.587 -0.168 1.000 0.860 172 ASN B C 1
ATOM 8005 O O . ASN B 2 172 ? -6.277 -19.750 -0.012 1.000 0.860 172 ASN B O 1
ATOM 8016 N N . ARG B 2 173 ? -5.955 -18.025 -1.383 1.000 0.920 173 ARG B N 1
ATOM 8017 C CA . ARG B 2 173 ? -6.541 -18.672 -2.571 1.000 0.920 173 ARG B CA 1
ATOM 8018 C C . ARG B 2 173 ? -5.536 -19.516 -3.362 1.000 0.920 173 ARG B C 1
ATOM 8019 O O . ARG B 2 173 ? -5.417 -19.406 -4.586 1.000 0.920 173 ARG B O 1
ATOM 8040 N N . ALA B 2 174 ? -4.786 -20.372 -2.664 1.000 0.900 174 ALA B N 1
ATOM 8041 C CA . ALA B 2 174 ? -3.856 -21.322 -3.288 1.000 0.900 174 ALA B CA 1
ATOM 8042 C C . ALA B 2 174 ? -4.588 -22.382 -4.137 1.000 0.900 174 ALA B C 1
ATOM 8043 O O . ALA B 2 174 ? -4.057 -22.855 -5.147 1.000 0.900 174 ALA B O 1
ATOM 8050 N N . ASP B 2 175 ? -5.836 -22.692 -3.774 1.000 0.930 175 ASP B N 1
ATOM 8051 C CA . ASP B 2 175 ? -6.736 -23.580 -4.508 1.000 0.930 175 ASP B CA 1
ATOM 8052 C C . ASP B 2 175 ? -6.907 -23.150 -5.971 1.000 0.930 175 ASP B C 1
ATOM 8053 O O . ASP B 2 175 ? -6.918 -24.002 -6.858 1.000 0.930 175 ASP B O 1
ATOM 8062 N N . ALA B 2 176 ? -6.943 -21.843 -6.240 1.000 0.950 176 ALA B N 1
ATOM 8063 C CA . ALA B 2 176 ? -7.126 -21.266 -7.568 1.000 0.950 176 ALA B CA 1
ATOM 8064 C C . ALA B 2 176 ? -5.827 -21.116 -8.396 1.000 0.950 176 ALA B C 1
ATOM 8065 O O . ALA B 2 176 ? -5.855 -20.568 -9.497 1.000 0.950 176 ALA B O 1
ATOM 8072 N N . MET B 2 177 ? -4.684 -21.655 -7.946 1.000 0.950 177 MET B N 1
ATOM 8073 C CA . MET B 2 177 ? -3.440 -21.714 -8.748 1.000 0.950 177 MET B CA 1
ATOM 8074 C C . MET B 2 177 ? -3.404 -22.852 -9.783 1.000 0.950 177 MET B C 1
ATOM 8075 O O . MET B 2 177 ? -2.337 -23.254 -10.263 1.000 0.950 177 MET B O 1
ATOM 8089 N N . ASN B 2 178 ? -4.567 -23.410 -10.104 1.000 0.970 178 ASN B N 1
ATOM 8090 C CA . ASN B 2 178 ? -4.730 -24.496 -11.056 1.000 0.970 178 ASN B CA 1
ATOM 8091 C C . ASN B 2 178 ? -6.133 -24.482 -11.671 1.000 0.970 178 ASN B C 1
ATOM 8092 O O . ASN B 2 178 ? -7.092 -24.025 -11.047 1.000 0.970 178 ASN B O 1
ATOM 8103 N N . MET B 2 179 ? -6.254 -25.018 -12.884 1.000 0.980 179 MET B N 1
ATOM 8104 C CA . MET B 2 179 ? -7.495 -24.992 -13.660 1.000 0.980 179 MET B CA 1
ATOM 8105 C C . MET B 2 179 ? -8.648 -25.700 -12.949 1.000 0.980 179 MET B C 1
ATOM 8106 O O . MET B 2 179 ? -9.766 -25.197 -12.971 1.000 0.980 179 MET B O 1
ATOM 8120 N N . LEU B 2 180 ? -8.396 -26.825 -12.272 1.000 0.980 180 LEU B N 1
ATOM 8121 C CA . LEU B 2 180 ? -9.449 -27.549 -11.555 1.000 0.980 180 LEU B CA 1
ATOM 8122 C C . LEU B 2 180 ? -9.985 -26.780 -10.342 1.000 0.980 180 LEU B C 1
ATOM 8123 O O . LEU B 2 180 ? -11.167 -26.873 -10.033 1.000 0.980 180 LEU B O 1
ATOM 8139 N N . GLY B 2 181 ? -9.140 -26.049 -9.620 1.000 0.970 181 GLY B N 1
ATOM 8140 C CA . GLY B 2 181 ? -9.551 -25.231 -8.481 1.000 0.970 181 GLY B CA 1
ATOM 8141 C C . GLY B 2 181 ? -10.335 -24.003 -8.921 1.000 0.970 181 GLY B C 1
ATOM 8142 O O . GLY B 2 181 ? -11.398 -23.733 -8.367 1.000 0.970 181 GLY B O 1
ATOM 8146 N N . VAL B 2 182 ? -9.898 -23.356 -10.005 1.000 0.980 182 VAL B N 1
ATOM 8147 C CA . VAL B 2 182 ? -10.690 -22.313 -10.671 1.000 0.980 182 VAL B CA 1
ATOM 8148 C C . VAL B 2 182 ? -12.019 -22.881 -11.182 1.000 0.980 182 VAL B C 1
ATOM 8149 O O . VAL B 2 182 ? -13.050 -22.235 -11.034 1.000 0.980 182 VAL B O 1
ATOM 8162 N N . ALA B 2 183 ? -12.043 -24.108 -11.712 1.000 0.980 183 ALA B N 1
ATOM 8163 C CA . ALA B 2 183 ? -13.283 -24.762 -12.125 1.000 0.980 183 ALA B CA 1
ATOM 8164 C C . ALA B 2 183 ? -14.243 -24.973 -10.942 1.000 0.980 183 ALA B C 1
ATOM 8165 O O . ALA B 2 183 ? -15.422 -24.667 -11.075 1.000 0.980 183 ALA B O 1
ATOM 8172 N N . TYR B 2 184 ? -13.768 -25.416 -9.770 1.000 0.970 184 TYR B N 1
ATOM 8173 C CA . TYR B 2 184 ? -14.606 -25.493 -8.561 1.000 0.970 184 TYR B CA 1
ATOM 8174 C C . TYR B 2 184 ? -15.157 -24.128 -8.135 1.000 0.970 184 TYR B C 1
ATOM 8175 O O . TYR B 2 184 ? -16.327 -24.036 -7.766 1.000 0.970 184 TYR B O 1
ATOM 8193 N N . GLU B 2 185 ? -14.346 -23.074 -8.214 1.000 0.960 185 GLU B N 1
ATOM 8194 C CA . GLU B 2 185 ? -14.781 -21.712 -7.901 1.000 0.960 185 GLU B CA 1
ATOM 8195 C C . GLU B 2 185 ? -15.876 -21.237 -8.867 1.000 0.960 185 GLU B C 1
ATOM 8196 O O . GLU B 2 185 ? -16.951 -20.802 -8.449 1.000 0.960 185 GLU B O 1
ATOM 8208 N N . VAL B 2 186 ? -15.644 -21.377 -10.174 1.000 0.970 186 VAL B N 1
ATOM 8209 C CA . VAL B 2 186 ? -16.608 -20.970 -11.201 1.000 0.970 186 VAL B CA 1
ATOM 8210 C C . VAL B 2 186 ? -17.877 -21.819 -11.142 1.000 0.970 186 VAL B C 1
ATOM 8211 O O . VAL B 2 186 ? -18.974 -21.283 -11.296 1.000 0.970 186 VAL B O 1
ATOM 8224 N N . ALA B 2 187 ? -17.764 -23.114 -10.847 1.000 0.970 187 ALA B N 1
ATOM 8225 C CA . ALA B 2 187 ? -18.911 -23.987 -10.625 1.000 0.970 187 ALA B CA 1
ATOM 8226 C C . ALA B 2 187 ? -19.790 -23.495 -9.466 1.000 0.970 187 ALA B C 1
ATOM 8227 O O . ALA B 2 187 ? -21.012 -23.402 -9.618 1.000 0.970 187 ALA B O 1
ATOM 8234 N N . ALA B 2 188 ? -19.175 -23.095 -8.347 1.000 0.970 188 ALA B N 1
ATOM 8235 C CA . ALA B 2 188 ? -19.890 -22.539 -7.206 1.000 0.970 188 ALA B CA 1
ATOM 8236 C C . ALA B 2 188 ? -20.602 -21.226 -7.571 1.000 0.970 188 ALA B C 1
ATOM 8237 O O . ALA B 2 188 ? -21.786 -21.066 -7.267 1.000 0.970 188 ALA B O 1
ATOM 8244 N N . ILE B 2 189 ? -19.932 -20.317 -8.292 1.000 0.960 189 ILE B N 1
ATOM 8245 C CA . ILE B 2 189 ? -20.493 -19.032 -8.751 1.000 0.960 189 ILE B CA 1
ATOM 8246 C C . ILE B 2 189 ? -21.674 -19.232 -9.718 1.000 0.960 189 ILE B C 1
ATOM 8247 O O . ILE B 2 189 ? -22.669 -18.505 -9.636 1.000 0.960 189 ILE B O 1
ATOM 8263 N N . LEU B 2 190 ? -21.579 -20.204 -10.633 1.000 0.950 190 LEU B N 1
ATOM 8264 C CA . LEU B 2 190 ? -22.569 -20.449 -11.690 1.000 0.950 190 LEU B CA 1
ATOM 8265 C C . LEU B 2 190 ? -23.669 -21.453 -11.322 1.000 0.950 190 LEU B C 1
ATOM 8266 O O . LEU B 2 190 ? -24.594 -21.618 -12.127 1.000 0.950 190 LEU B O 1
ATOM 8282 N N . ASP B 2 191 ? -23.582 -22.083 -10.148 1.000 0.940 191 ASP B N 1
ATOM 8283 C CA . ASP B 2 191 ? -24.471 -23.162 -9.699 1.000 0.940 191 ASP B CA 1
ATOM 8284 C C . ASP B 2 191 ? -24.531 -24.298 -10.739 1.000 0.940 191 ASP B C 1
ATOM 8285 O O . ASP B 2 191 ? -25.518 -24.487 -11.459 1.000 0.940 191 ASP B O 1
ATOM 8294 N N . THR B 2 192 ? -23.388 -24.970 -10.919 1.000 0.940 192 THR B N 1
ATOM 8295 C CA . THR B 2 192 ? -23.184 -26.080 -11.866 1.000 0.940 192 THR B CA 1
ATOM 8296 C C . THR B 2 192 ? -22.159 -27.088 -11.320 1.000 0.940 192 THR B C 1
ATOM 8297 O O . THR B 2 192 ? -21.585 -26.873 -10.256 1.000 0.940 192 THR B O 1
ATOM 8308 N N . GLU B 2 193 ? -21.932 -28.200 -12.020 1.000 0.940 193 GLU B N 1
ATOM 8309 C CA . GLU B 2 193 ? -21.017 -29.273 -11.597 1.000 0.940 193 GLU B CA 1
ATOM 8310 C C . GLU B 2 193 ? -19.649 -29.203 -12.296 1.000 0.940 193 GLU B C 1
ATOM 8311 O O . GLU B 2 193 ? -19.545 -28.790 -13.453 1.000 0.940 193 GLU B O 1
ATOM 8323 N N . VAL B 2 194 ? -18.602 -29.669 -11.602 1.000 0.960 194 VAL B N 1
ATOM 8324 C CA . VAL B 2 194 ? -17.245 -29.816 -12.155 1.000 0.960 194 VAL B CA 1
ATOM 8325 C C . VAL B 2 194 ? -17.069 -31.200 -12.763 1.000 0.960 194 VAL B C 1
ATOM 8326 O O . VAL B 2 194 ? -17.286 -32.222 -12.110 1.000 0.960 194 VAL B O 1
ATOM 8339 N N . LYS B 2 195 ? -16.581 -31.237 -13.998 1.000 0.960 195 LYS B N 1
ATOM 8340 C CA . LYS B 2 195 ? -16.135 -32.453 -14.674 1.000 0.960 195 LYS B CA 1
ATOM 8341 C C . LYS B 2 195 ? -14.637 -32.617 -14.472 1.000 0.960 195 LYS B C 1
ATOM 8342 O O . LYS B 2 195 ? -13.853 -31.816 -14.961 1.000 0.960 195 LYS B O 1
ATOM 8361 N N . LEU B 2 196 ? -14.236 -33.667 -13.763 1.000 0.950 196 LEU B N 1
ATOM 8362 C CA . LEU B 2 196 ? -12.827 -34.033 -13.622 1.000 0.950 196 LEU B CA 1
ATOM 8363 C C . LEU B 2 196 ? -12.348 -34.829 -14.848 1.000 0.950 196 LEU B C 1
ATOM 8364 O O . LEU B 2 196 ? -13.142 -35.566 -15.442 1.000 0.950 196 LEU B O 1
ATOM 8380 N N . PRO B 2 197 ? -11.066 -34.720 -15.233 1.000 0.940 197 PRO B N 1
ATOM 8381 C CA . PRO B 2 197 ? -10.518 -35.506 -16.328 1.000 0.940 197 PRO B CA 1
ATOM 8382 C C . PRO B 2 197 ? -10.427 -36.987 -15.937 1.000 0.940 197 PRO B C 1
ATOM 8383 O O . PRO B 2 197 ? -10.196 -37.331 -14.778 1.000 0.940 197 PRO B O 1
ATOM 8394 N N . GLN B 2 198 ? -10.585 -37.879 -16.915 1.000 0.910 198 GLN B N 1
ATOM 8395 C CA . GLN B 2 198 ? -10.373 -39.313 -16.704 1.000 0.910 198 GLN B CA 1
ATOM 8396 C C . GLN B 2 198 ? -8.885 -39.656 -16.713 1.000 0.910 198 GLN B C 1
ATOM 8397 O O . GLN B 2 198 ? -8.154 -39.155 -17.567 1.000 0.910 198 GLN B O 1
ATOM 8411 N N . THR B 2 199 ? -8.460 -40.548 -15.817 1.000 0.910 199 THR B N 1
ATOM 8412 C CA . THR B 2 199 ? -7.047 -40.907 -15.587 1.000 0.910 199 THR B CA 1
ATOM 8413 C C . THR B 2 199 ? -6.738 -42.381 -15.857 1.000 0.910 199 THR B C 1
ATOM 8414 O O . THR B 2 199 ? -5.689 -42.871 -15.455 1.000 0.910 199 THR B O 1
ATOM 8425 N N . ASP B 2 200 ? -7.633 -43.109 -16.523 1.000 0.910 200 ASP B N 1
ATOM 8426 C CA . ASP B 2 200 ? -7.443 -44.536 -16.789 1.000 0.910 200 ASP B CA 1
ATOM 8427 C C . ASP B 2 200 ? -6.407 -44.779 -17.904 1.000 0.910 200 ASP B C 1
ATOM 8428 O O . ASP B 2 200 ? -6.416 -44.099 -18.936 1.000 0.910 200 ASP B O 1
ATOM 8437 N N . TYR B 2 201 ? -5.538 -45.778 -17.710 1.000 0.930 201 TYR B N 1
ATOM 8438 C CA . TYR B 2 201 ? -4.560 -46.283 -18.685 1.000 0.930 201 TYR B CA 1
ATOM 8439 C C . TYR B 2 201 ? -4.256 -47.781 -18.435 1.000 0.930 201 TYR B C 1
ATOM 8440 O O . TYR B 2 201 ? -4.493 -48.286 -17.334 1.000 0.930 201 TYR B O 1
ATOM 8458 N N . PRO B 2 202 ? -3.739 -48.535 -19.428 1.000 0.930 202 PRO B N 1
ATOM 8459 C CA . PRO B 2 202 ? -3.395 -49.948 -19.256 1.000 0.930 202 PRO B CA 1
ATOM 8460 C C . PRO B 2 202 ? -2.044 -50.130 -18.541 1.000 0.930 202 PRO B C 1
ATOM 8461 O O . PRO B 2 202 ? -1.007 -49.713 -19.051 1.000 0.930 202 PRO B O 1
ATOM 8472 N N . ALA B 2 203 ? -2.039 -50.799 -17.383 1.000 0.920 203 ALA B N 1
ATOM 8473 C CA . ALA B 2 203 ? -0.807 -51.100 -16.652 1.000 0.920 203 ALA B CA 1
ATOM 8474 C C . ALA B 2 203 ? -0.004 -52.234 -17.313 1.000 0.920 203 ALA B C 1
ATOM 8475 O O . ALA B 2 203 ? -0.550 -53.285 -17.669 1.000 0.920 203 ALA B O 1
ATOM 8482 N N . ALA B 2 204 ? 1.307 -52.031 -17.432 1.000 0.930 204 ALA B N 1
ATOM 8483 C CA . ALA B 2 204 ? 2.241 -53.063 -17.854 1.000 0.930 204 ALA B CA 1
ATOM 8484 C C . ALA B 2 204 ? 2.342 -54.179 -16.801 1.000 0.930 204 ALA B C 1
ATOM 8485 O O . ALA B 2 204 ? 2.001 -54.002 -15.632 1.000 0.930 204 ALA B O 1
ATOM 8492 N N . SER B 2 205 ? 2.825 -55.351 -17.218 1.000 0.920 205 SER B N 1
ATOM 8493 C CA . SER B 2 205 ? 2.926 -56.531 -16.347 1.000 0.920 205 SER B CA 1
ATOM 8494 C C . SER B 2 205 ? 4.024 -56.434 -15.285 1.000 0.920 205 SER B C 1
ATOM 8495 O O . SER B 2 205 ? 3.949 -57.107 -14.260 1.000 0.920 205 SER B O 1
ATOM 8503 N N . GLU B 2 206 ? 5.067 -55.652 -15.551 1.000 0.950 206 GLU B N 1
ATOM 8504 C CA . GLU B 2 206 ? 6.192 -55.441 -14.639 1.000 0.950 206 GLU B CA 1
ATOM 8505 C C . GLU B 2 206 ? 5.813 -54.440 -13.521 1.000 0.950 206 GLU B C 1
ATOM 8506 O O . GLU B 2 206 ? 4.975 -53.559 -13.724 1.000 0.950 206 GLU B O 1
ATOM 8518 N N . GLN B 2 207 ? 6.429 -54.568 -12.340 1.000 0.960 207 GLN B N 1
ATOM 8519 C CA . GLN B 2 207 ? 6.138 -53.730 -11.169 1.000 0.960 207 GLN B CA 1
ATOM 8520 C C . GLN B 2 207 ? 7.162 -52.604 -11.012 1.000 0.960 207 GLN B C 1
ATOM 8521 O O . GLN B 2 207 ? 8.364 -52.832 -11.144 1.000 0.960 207 GLN B O 1
ATOM 8535 N N . ALA B 2 208 ? 6.713 -51.404 -10.631 1.000 0.960 208 ALA B N 1
ATOM 8536 C CA . ALA B 2 208 ? 7.616 -50.296 -10.309 1.000 0.960 208 ALA B CA 1
ATOM 8537 C C . ALA B 2 208 ? 8.545 -50.618 -9.112 1.000 0.960 208 ALA B C 1
ATOM 8538 O O . ALA B 2 208 ? 9.701 -50.190 -9.110 1.000 0.960 208 ALA B O 1
ATOM 8545 N N . SER B 2 209 ? 8.088 -51.448 -8.156 1.000 0.950 209 SER B N 1
ATOM 8546 C CA . SER B 2 209 ? 8.855 -51.879 -6.967 1.000 0.950 209 SER B CA 1
ATOM 8547 C C . SER B 2 209 ? 10.119 -52.678 -7.280 1.000 0.950 209 SER B C 1
ATOM 8548 O O . SER B 2 209 ? 10.993 -52.818 -6.428 1.000 0.950 209 SER B O 1
ATOM 8556 N N . ASP B 2 210 ? 10.227 -53.210 -8.497 1.000 0.960 210 ASP B N 1
ATOM 8557 C CA . ASP B 2 210 ? 11.387 -53.997 -8.924 1.000 0.960 210 ASP B CA 1
ATOM 8558 C C . ASP B 2 210 ? 12.519 -53.109 -9.469 1.000 0.960 210 ASP B C 1
ATOM 8559 O O . ASP B 2 210 ? 13.677 -53.528 -9.608 1.000 0.960 210 ASP B O 1
ATOM 8568 N N . TYR B 2 211 ? 12.177 -51.866 -9.795 1.000 0.950 211 TYR B N 1
ATOM 8569 C CA . TYR B 2 211 ? 13.060 -50.902 -10.432 1.000 0.950 211 TYR B CA 1
ATOM 8570 C C . TYR B 2 211 ? 13.485 -49.794 -9.474 1.000 0.950 211 TYR B C 1
ATOM 8571 O O . TYR B 2 211 ? 14.587 -49.265 -9.637 1.000 0.950 211 TYR B O 1
ATOM 8589 N N . ILE B 2 212 ? 12.660 -49.463 -8.479 1.000 0.950 212 ILE B N 1
ATOM 8590 C CA . ILE B 2 212 ? 12.941 -48.361 -7.563 1.000 0.950 212 ILE B CA 1
ATOM 8591 C C . ILE B 2 212 ? 12.411 -48.619 -6.144 1.000 0.950 212 ILE B C 1
ATOM 8592 O O . ILE B 2 212 ? 11.378 -49.262 -5.960 1.000 0.950 212 ILE B O 1
ATOM 8608 N N . SER B 2 213 ? 13.098 -48.062 -5.147 1.000 0.970 213 SER B N 1
ATOM 8609 C CA . SER B 2 213 ? 12.613 -47.847 -3.780 1.000 0.970 213 SER B CA 1
ATOM 8610 C C . SER B 2 213 ? 12.670 -46.362 -3.414 1.000 0.970 213 SER B C 1
ATOM 8611 O O . SER B 2 213 ? 13.533 -45.641 -3.908 1.000 0.970 213 SER B O 1
ATOM 8619 N N . VAL B 2 214 ? 11.788 -45.912 -2.524 1.000 0.970 214 VAL B N 1
ATOM 8620 C CA . VAL B 2 214 ? 11.766 -44.540 -1.992 1.000 0.970 214 VAL B CA 1
ATOM 8621 C C . VAL B 2 214 ? 12.068 -44.600 -0.500 1.000 0.970 214 VAL B C 1
ATOM 8622 O O . VAL B 2 214 ? 11.565 -45.492 0.184 1.000 0.970 214 VAL B O 1
ATOM 8635 N N . LYS B 2 215 ? 12.911 -43.681 -0.022 1.000 0.970 215 LYS B N 1
ATOM 8636 C CA . LYS B 2 215 ? 13.224 -43.498 1.390 1.000 0.970 215 LYS B CA 1
ATOM 8637 C C . LYS B 2 215 ? 13.195 -42.015 1.783 1.000 0.970 215 LYS B C 1
ATOM 8638 O O . LYS B 2 215 ? 13.827 -41.202 1.114 1.000 0.970 215 LYS B O 1
ATOM 8657 N N . ILE B 2 216 ? 12.552 -41.665 2.890 1.000 0.970 216 ILE B N 1
ATOM 8658 C CA . ILE B 2 216 ? 12.464 -40.306 3.431 1.000 0.970 216 ILE B CA 1
ATOM 8659 C C . ILE B 2 216 ? 13.162 -40.269 4.791 1.000 0.970 216 ILE B C 1
ATOM 8660 O O . ILE B 2 216 ? 12.773 -40.957 5.733 1.000 0.970 216 ILE B O 1
ATOM 8676 N N . GLU B 2 217 ? 14.212 -39.459 4.913 1.000 0.960 217 GLU B N 1
ATOM 8677 C CA . GLU B 2 217 ? 14.915 -39.279 6.189 1.000 0.960 217 GLU B CA 1
ATOM 8678 C C . GLU B 2 217 ? 14.299 -38.175 7.070 1.000 0.960 217 GLU B C 1
ATOM 8679 O O . GLU B 2 217 ? 14.326 -38.310 8.292 1.000 0.960 217 GLU B O 1
ATOM 8691 N N . ASP B 2 218 ? 13.728 -37.109 6.482 1.000 0.940 218 ASP B N 1
ATOM 8692 C CA . ASP B 2 218 ? 13.028 -36.020 7.197 1.000 0.940 218 ASP B CA 1
ATOM 8693 C C . ASP B 2 218 ? 11.526 -36.010 6.859 1.000 0.940 218 ASP B C 1
ATOM 8694 O O . ASP B 2 218 ? 11.089 -35.412 5.873 1.000 0.940 218 ASP B O 1
ATOM 8703 N N . GLN B 2 219 ? 10.745 -36.688 7.702 1.000 0.940 219 GLN B N 1
ATOM 8704 C CA . GLN B 2 219 ? 9.305 -36.916 7.523 1.000 0.940 219 GLN B CA 1
ATOM 8705 C C . GLN B 2 219 ? 8.455 -35.649 7.708 1.000 0.940 219 GLN B C 1
ATOM 8706 O O . GLN B 2 219 ? 7.376 -35.554 7.132 1.000 0.940 219 GLN B O 1
ATOM 8720 N N . GLU B 2 220 ? 8.928 -34.658 8.475 1.000 0.930 220 GLU B N 1
ATOM 8721 C CA . GLU B 2 220 ? 8.243 -33.361 8.604 1.000 0.930 220 GLU B CA 1
ATOM 8722 C C . GLU B 2 220 ? 8.459 -32.496 7.358 1.000 0.930 220 GLU B C 1
ATOM 8723 O O . GLU B 2 220 ? 7.550 -31.789 6.913 1.000 0.930 220 GLU B O 1
ATOM 8735 N N . ALA B 2 221 ? 9.666 -32.544 6.782 1.000 0.940 221 ALA B N 1
ATOM 8736 C CA . ALA B 2 221 ? 9.988 -31.792 5.574 1.000 0.940 221 ALA B CA 1
ATOM 8737 C C . ALA B 2 221 ? 9.408 -32.425 4.301 1.000 0.940 221 ALA B C 1
ATOM 8738 O O . ALA B 2 221 ? 9.097 -31.701 3.351 1.000 0.940 221 ALA B O 1
ATOM 8745 N N . ASN B 2 222 ? 9.248 -33.750 4.269 1.000 0.960 222 ASN B N 1
ATOM 8746 C CA . ASN B 2 222 ? 8.625 -34.473 3.165 1.000 0.960 222 ASN B CA 1
ATOM 8747 C C . ASN B 2 222 ? 7.654 -35.559 3.668 1.000 0.960 222 ASN B C 1
ATOM 8748 O O . ASN B 2 222 ? 8.021 -36.723 3.742 1.000 0.960 222 ASN B O 1
ATOM 8759 N N . PRO B 2 223 ? 6.399 -35.204 3.985 1.000 0.960 223 PRO B N 1
ATOM 8760 C CA . PRO B 2 223 ? 5.400 -36.159 4.475 1.000 0.960 223 PRO B CA 1
ATOM 8761 C C . PRO B 2 223 ? 5.004 -37.264 3.486 1.000 0.960 223 PRO B C 1
ATOM 8762 O O . PRO B 2 223 ? 4.544 -38.317 3.909 1.000 0.960 223 PRO B O 1
ATOM 8773 N N . LEU B 2 224 ? 5.130 -37.033 2.177 1.000 0.970 224 LEU B N 1
ATOM 8774 C CA . LEU B 2 224 ? 4.765 -38.010 1.150 1.000 0.970 224 LEU B CA 1
ATOM 8775 C C . LEU B 2 224 ? 5.685 -37.872 -0.055 1.000 0.970 224 LEU B C 1
ATOM 8776 O O . LEU B 2 224 ? 5.853 -36.777 -0.599 1.000 0.970 224 LEU B O 1
ATOM 8792 N N . TYR B 2 225 ? 6.213 -38.991 -0.527 1.000 0.980 225 TYR B N 1
ATOM 8793 C CA . TYR B 2 225 ? 6.910 -39.062 -1.803 1.000 0.980 225 TYR B CA 1
ATOM 8794 C C . TYR B 2 225 ? 6.448 -40.304 -2.555 1.000 0.980 225 TYR B C 1
ATOM 8795 O O . TYR B 2 225 ? 6.502 -41.414 -2.026 1.000 0.980 225 TYR B O 1
ATOM 8813 N N . THR B 2 226 ? 5.996 -40.119 -3.792 1.000 0.970 226 THR B N 1
ATOM 8814 C CA . THR B 2 226 ? 5.535 -41.198 -4.668 1.000 0.970 226 THR B CA 1
ATOM 8815 C C . THR B 2 226 ? 6.337 -41.203 -5.963 1.000 0.970 226 THR B C 1
ATOM 8816 O O . THR B 2 226 ? 6.715 -40.155 -6.489 1.000 0.970 226 THR B O 1
ATOM 8827 N N . ALA B 2 227 ? 6.591 -42.401 -6.472 1.000 0.970 227 ALA B N 1
ATOM 8828 C CA . ALA B 2 227 ? 7.376 -42.653 -7.662 1.000 0.970 227 ALA B CA 1
ATOM 8829 C C . ALA B 2 227 ? 6.687 -43.698 -8.552 1.000 0.970 227 ALA B C 1
ATOM 8830 O O . ALA B 2 227 ? 6.277 -44.770 -8.092 1.000 0.970 227 ALA B O 1
ATOM 8837 N N . LYS B 2 228 ? 6.616 -43.417 -9.853 1.000 0.970 228 LYS B N 1
ATOM 8838 C CA . LYS B 2 228 ? 6.215 -44.366 -10.902 1.000 0.970 228 LYS B CA 1
ATOM 8839 C C . LYS B 2 228 ? 7.341 -44.551 -11.905 1.000 0.970 228 LYS B C 1
ATOM 8840 O O . LYS B 2 228 ? 8.123 -43.637 -12.138 1.000 0.970 228 LYS B O 1
ATOM 8859 N N . ILE B 2 229 ? 7.387 -45.714 -12.543 1.000 0.980 229 ILE B N 1
ATOM 8860 C CA . ILE B 2 229 ? 8.328 -45.982 -13.631 1.000 0.980 229 ILE B CA 1
ATOM 8861 C C . ILE B 2 229 ? 7.534 -46.185 -14.924 1.000 0.980 229 ILE B C 1
ATOM 8862 O O . ILE B 2 229 ? 6.560 -46.942 -14.954 1.000 0.980 229 ILE B O 1
ATOM 8878 N N . ILE B 2 230 ? 7.942 -45.503 -15.992 1.000 0.980 230 ILE B N 1
ATOM 8879 C CA . ILE B 2 230 ? 7.293 -45.553 -17.305 1.000 0.980 230 ILE B CA 1
ATOM 8880 C C . ILE B 2 230 ? 8.361 -45.846 -18.358 1.000 0.980 230 ILE B C 1
ATOM 8881 O O . ILE B 2 230 ? 9.280 -45.054 -18.552 1.000 0.980 230 ILE B O 1
ATOM 8897 N N . LYS B 2 231 ? 8.265 -47.000 -19.020 1.000 0.970 231 LYS B N 1
ATOM 8898 C CA . LYS B 2 231 ? 9.273 -47.497 -19.971 1.000 0.970 231 LYS B CA 1
ATOM 8899 C C . LYS B 2 231 ? 8.916 -47.202 -21.423 1.000 0.970 231 LYS B C 1
ATOM 8900 O O . LYS B 2 231 ? 7.764 -46.940 -21.746 1.000 0.970 231 LYS B O 1
ATOM 8919 N N . ASN B 2 232 ? 9.905 -47.351 -22.302 1.000 0.970 232 ASN B N 1
ATOM 8920 C CA . ASN B 2 232 ? 9.761 -47.298 -23.757 1.000 0.970 232 ASN B CA 1
ATOM 8921 C C . ASN B 2 232 ? 9.152 -45.981 -24.273 1.000 0.970 232 ASN B C 1
ATOM 8922 O O . ASN B 2 232 ? 8.486 -45.974 -25.307 1.000 0.970 232 ASN B O 1
ATOM 8933 N N . VAL B 2 233 ? 9.398 -44.866 -23.574 1.000 0.980 233 VAL B N 1
ATOM 8934 C CA . VAL B 2 233 ? 8.943 -43.544 -24.024 1.000 0.980 233 VAL B CA 1
ATOM 8935 C C . VAL B 2 233 ? 9.705 -43.095 -25.275 1.000 0.980 233 VAL B C 1
ATOM 8936 O O . VAL B 2 233 ? 10.865 -43.454 -25.478 1.000 0.980 233 VAL B O 1
ATOM 8949 N N . THR B 2 234 ? 9.049 -42.306 -26.123 1.000 0.980 234 THR B N 1
ATOM 8950 C CA . THR B 2 234 ? 9.664 -41.630 -27.273 1.000 0.980 234 THR B CA 1
ATOM 8951 C C . THR B 2 234 ? 9.534 -40.131 -27.083 1.000 0.980 234 THR B C 1
ATOM 8952 O O . THR B 2 234 ? 8.423 -39.599 -27.121 1.000 0.980 234 THR B O 1
ATOM 8963 N N . ILE B 2 235 ? 10.661 -39.453 -26.882 1.000 0.960 235 ILE B N 1
ATOM 8964 C CA . ILE B 2 235 ? 10.683 -38.004 -26.706 1.000 0.960 235 ILE B CA 1
ATOM 8965 C C . ILE B 2 235 ? 10.445 -37.327 -28.051 1.000 0.960 235 ILE B C 1
ATOM 8966 O O . ILE B 2 235 ? 11.114 -37.610 -29.044 1.000 0.960 235 ILE B O 1
ATOM 8982 N N . ALA B 2 236 ? 9.441 -36.461 -28.086 1.000 0.920 236 ALA B N 1
ATOM 8983 C CA . ALA B 2 236 ? 8.996 -35.764 -29.283 1.000 0.920 236 ALA B CA 1
ATOM 8984 C C . ALA B 2 236 ? 8.302 -34.449 -28.890 1.000 0.920 236 ALA B C 1
ATOM 8985 O O . ALA B 2 236 ? 7.986 -34.257 -27.711 1.000 0.920 236 ALA B O 1
ATOM 8992 N N . PRO B 2 237 ? 8.026 -33.546 -29.845 1.000 0.900 237 PRO B N 1
ATOM 8993 C CA . PRO B 2 237 ? 7.173 -32.393 -29.590 1.000 0.900 237 PRO B CA 1
ATOM 8994 C C . PRO B 2 237 ? 5.787 -32.811 -29.085 1.000 0.900 237 PRO B C 1
ATOM 8995 O O . PRO B 2 237 ? 5.218 -33.815 -29.523 1.000 0.900 237 PRO B O 1
ATOM 9006 N N . SER B 2 238 ? 5.229 -32.019 -28.175 1.000 0.930 238 SER B N 1
ATOM 9007 C CA . SER B 2 238 ? 3.907 -32.270 -27.594 1.000 0.930 238 SER B CA 1
ATOM 9008 C C . SER B 2 238 ? 2.783 -32.063 -28.610 1.000 0.930 238 SER B C 1
ATOM 9009 O O . SER B 2 238 ? 2.957 -31.305 -29.569 1.000 0.930 238 SER B O 1
ATOM 9017 N N . PRO B 2 239 ? 1.596 -32.663 -28.400 1.000 0.920 239 PRO B N 1
ATOM 9018 C CA . PRO B 2 239 ? 0.420 -32.347 -29.200 1.000 0.920 239 PRO B CA 1
ATOM 9019 C C . PRO B 2 239 ? 0.156 -30.845 -29.208 1.000 0.920 239 PRO B C 1
ATOM 9020 O O . PRO B 2 239 ? 0.303 -30.190 -28.172 1.000 0.920 239 PRO B O 1
ATOM 9031 N N . LEU B 2 240 ? -0.299 -30.322 -30.350 1.000 0.890 240 LEU B N 1
ATOM 9032 C CA . LEU B 2 240 ? -0.489 -28.884 -30.525 1.000 0.890 240 LEU B CA 1
ATOM 9033 C C . LEU B 2 240 ? -1.328 -28.284 -29.394 1.000 0.890 240 LEU B C 1
ATOM 9034 O O . LEU B 2 240 ? -0.874 -27.342 -28.766 1.000 0.890 240 LEU B O 1
ATOM 9050 N N . TRP B 2 241 ? -2.467 -28.901 -29.060 1.000 0.910 241 TRP B N 1
ATOM 9051 C CA . TRP B 2 241 ? -3.371 -28.434 -28.002 1.000 0.910 241 TRP B CA 1
ATOM 9052 C C . TRP B 2 241 ? -2.688 -28.258 -26.633 1.000 0.910 241 TRP B C 1
ATOM 9053 O O . TRP B 2 241 ? -3.052 -27.362 -25.876 1.000 0.910 241 TRP B O 1
ATOM 9074 N N . MET B 2 242 ? -1.705 -29.100 -26.302 1.000 0.950 242 MET B N 1
ATOM 9075 C CA . MET B 2 242 ? -0.966 -29.019 -25.042 1.000 0.950 242 MET B CA 1
ATOM 9076 C C . MET B 2 242 ? 0.064 -27.893 -25.106 1.000 0.950 242 MET B C 1
ATOM 9077 O O . MET B 2 242 ? 0.160 -27.105 -24.167 1.000 0.950 242 MET B O 1
ATOM 9091 N N . GLN B 2 243 ? 0.772 -27.767 -26.237 1.000 0.930 243 GLN B N 1
ATOM 9092 C CA . GLN B 2 243 ? 1.691 -26.653 -26.470 1.000 0.930 243 GLN B CA 1
ATOM 9093 C C . GLN B 2 243 ? 0.968 -25.306 -26.354 1.000 0.930 243 GLN B C 1
ATOM 9094 O O . GLN B 2 243 ? 1.470 -24.394 -25.702 1.000 0.930 243 GLN B O 1
ATOM 9108 N N . THR B 2 244 ? -0.226 -25.174 -26.940 1.000 0.920 244 THR B N 1
ATOM 9109 C CA . THR B 2 244 ? -1.007 -23.934 -26.887 1.000 0.920 244 THR B CA 1
ATOM 9110 C C . THR B 2 244 ? -1.460 -23.590 -25.481 1.000 0.920 244 THR B C 1
ATOM 9111 O O . THR B 2 244 ? -1.303 -22.447 -25.059 1.000 0.920 244 THR B O 1
ATOM 9122 N N . LYS B 2 245 ? -1.969 -24.580 -24.736 1.000 0.950 245 LYS B N 1
ATOM 9123 C CA . LYS B 2 245 ? -2.367 -24.387 -23.337 1.000 0.950 245 LYS B CA 1
ATOM 9124 C C . LYS B 2 245 ? -1.183 -23.939 -22.468 1.000 0.950 245 LYS B C 1
ATOM 9125 O O . LYS B 2 245 ? -1.353 -23.033 -21.660 1.000 0.950 245 LYS B O 1
ATOM 9144 N N . LEU B 2 246 ? 0.017 -24.494 -22.677 1.000 0.960 246 LEU B N 1
ATOM 9145 C CA . LEU B 2 246 ? 1.238 -24.056 -21.985 1.000 0.960 246 LEU B CA 1
ATOM 9146 C C . LEU B 2 246 ? 1.638 -22.623 -22.351 1.000 0.960 246 LEU B C 1
ATOM 9147 O O . LEU B 2 246 ? 1.853 -21.807 -21.457 1.000 0.960 246 LEU B O 1
ATOM 9163 N N . MET B 2 247 ? 1.677 -22.293 -23.645 1.000 0.940 247 MET B N 1
ATOM 9164 C CA . MET B 2 247 ? 2.009 -20.938 -24.102 1.000 0.940 247 MET B CA 1
ATOM 9165 C C . MET B 2 247 ? 1.016 -19.902 -23.569 1.000 0.940 247 MET B C 1
ATOM 9166 O O . MET B 2 247 ? 1.429 -18.844 -23.100 1.000 0.940 247 MET B O 1
ATOM 9180 N N . ASN B 2 248 ? -0.282 -20.215 -23.580 1.000 0.930 248 ASN B N 1
ATOM 9181 C CA . ASN B 2 248 ? -1.330 -19.358 -23.023 1.000 0.930 248 ASN B CA 1
ATOM 9182 C C . ASN B 2 248 ? -1.208 -19.181 -21.502 1.000 0.930 248 ASN B C 1
ATOM 9183 O O . ASN B 2 248 ? -1.657 -18.168 -20.975 1.000 0.930 248 ASN B O 1
ATOM 9194 N N . ALA B 2 249 ? -0.564 -20.126 -20.815 1.000 0.940 249 ALA B N 1
ATOM 9195 C CA . ALA B 2 249 ? -0.229 -20.036 -19.399 1.000 0.940 249 ALA B CA 1
ATOM 9196 C C . ALA B 2 249 ? 1.151 -19.402 -19.122 1.000 0.940 249 ALA B C 1
ATOM 9197 O O . ALA B 2 249 ? 1.595 -19.377 -17.977 1.000 0.940 249 ALA B O 1
ATOM 9204 N N . GLY B 2 250 ? 1.851 -18.897 -20.143 1.000 0.930 250 GLY B N 1
ATOM 9205 C CA . GLY B 2 250 ? 3.168 -18.276 -19.985 1.000 0.930 250 GLY B CA 1
ATOM 9206 C C . GLY B 2 250 ? 4.329 -19.267 -19.835 1.000 0.930 250 GLY B C 1
ATOM 9207 O O . GLY B 2 250 ? 5.427 -18.864 -19.451 1.000 0.930 250 GLY B O 1
ATOM 9211 N N . ILE B 2 251 ? 4.122 -20.544 -20.166 1.000 0.950 251 ILE B N 1
ATOM 9212 C CA . ILE B 2 251 ? 5.146 -21.594 -20.114 1.000 0.950 251 ILE B CA 1
ATOM 9213 C C . ILE B 2 251 ? 5.574 -21.970 -21.536 1.000 0.950 251 ILE B C 1
ATOM 9214 O O . ILE B 2 251 ? 4.750 -22.214 -22.416 1.000 0.950 251 ILE B O 1
ATOM 9230 N N . ARG B 2 252 ? 6.888 -22.036 -21.773 1.000 0.940 252 ARG B N 1
ATOM 9231 C CA . ARG B 2 252 ? 7.453 -22.459 -23.060 1.000 0.940 252 ARG B CA 1
ATOM 9232 C C . ARG B 2 252 ? 7.351 -23.986 -23.213 1.000 0.940 252 ARG B C 1
ATOM 9233 O O . ARG B 2 252 ? 7.854 -24.686 -22.337 1.000 0.940 252 ARG B O 1
ATOM 9254 N N . PRO B 2 253 ? 6.794 -24.507 -24.319 1.000 0.940 253 PRO B N 1
ATOM 9255 C CA . PRO B 2 253 ? 6.833 -25.935 -24.615 1.000 0.940 253 PRO B CA 1
ATOM 9256 C C . PRO B 2 253 ? 8.268 -26.423 -24.863 1.000 0.940 253 PRO B C 1
ATOM 9257 O O . PRO B 2 253 ? 9.080 -25.724 -25.482 1.000 0.940 253 PRO B O 1
ATOM 9268 N N . HIS B 2 254 ? 8.561 -27.632 -24.403 1.000 0.920 254 HIS B N 1
ATOM 9269 C CA . HIS B 2 254 ? 9.847 -28.308 -24.509 1.000 0.920 254 HIS B CA 1
ATOM 9270 C C . HIS B 2 254 ? 9.716 -29.641 -25.253 1.000 0.920 254 HIS B C 1
ATOM 9271 O O . HIS B 2 254 ? 10.166 -29.748 -26.391 1.000 0.920 254 HIS B O 1
ATOM 9285 N N . ASN B 2 255 ? 9.133 -30.656 -24.612 1.000 0.930 255 ASN B N 1
ATOM 9286 C CA . ASN B 2 255 ? 8.900 -31.988 -25.173 1.000 0.930 255 ASN B CA 1
ATOM 9287 C C . ASN B 2 255 ? 7.719 -32.660 -24.466 1.000 0.930 255 ASN B C 1
ATOM 9288 O O . ASN B 2 255 ? 7.345 -32.247 -23.373 1.000 0.930 255 ASN B O 1
ATOM 9299 N N . ASN B 2 256 ? 7.178 -33.727 -25.053 1.000 0.960 256 ASN B N 1
ATOM 9300 C CA . ASN B 2 256 ? 5.999 -34.431 -24.554 1.000 0.960 256 ASN B CA 1
ATOM 9301 C C . ASN B 2 256 ? 6.074 -34.824 -23.076 1.000 0.960 256 ASN B C 1
ATOM 9302 O O . ASN B 2 256 ? 5.068 -34.710 -22.394 1.000 0.960 256 ASN B O 1
ATOM 9313 N N . VAL B 2 257 ? 7.222 -35.220 -22.535 1.000 0.980 257 VAL B N 1
ATOM 9314 C CA . VAL B 2 257 ? 7.315 -35.589 -21.115 1.000 0.980 257 VAL B CA 1
ATOM 9315 C C . VAL B 2 257 ? 7.349 -34.354 -20.208 1.000 0.980 257 VAL B C 1
ATOM 9316 O O . VAL B 2 257 ? 6.565 -34.265 -19.263 1.000 0.980 257 VAL B O 1
ATOM 9329 N N . VAL B 2 258 ? 8.210 -33.380 -20.507 1.000 0.950 258 VAL B N 1
ATOM 9330 C CA . VAL B 2 258 ? 8.360 -32.147 -19.706 1.000 0.950 258 VAL B CA 1
ATOM 9331 C C . VAL B 2 258 ? 7.101 -31.273 -19.773 1.000 0.950 258 VAL B C 1
ATOM 9332 O O . VAL B 2 258 ? 6.666 -30.674 -18.785 1.000 0.950 258 VAL B O 1
ATOM 9345 N N . ASP B 2 259 ? 6.467 -31.220 -20.937 1.000 0.970 259 ASP B N 1
ATOM 9346 C CA . ASP B 2 259 ? 5.238 -30.464 -21.148 1.000 0.970 259 ASP B CA 1
ATOM 9347 C C . ASP B 2 259 ? 4.069 -31.088 -20.404 1.000 0.970 259 ASP B C 1
ATOM 9348 O O . ASP B 2 259 ? 3.237 -30.357 -19.880 1.000 0.970 259 ASP B O 1
ATOM 9357 N N . ILE B 2 260 ? 4.027 -32.417 -20.277 1.000 0.980 260 ILE B N 1
ATOM 9358 C CA . ILE B 2 260 ? 3.023 -33.093 -19.454 1.000 0.980 260 ILE B CA 1
ATOM 9359 C C . ILE B 2 260 ? 3.186 -32.722 -17.982 1.000 0.980 260 ILE B C 1
ATOM 9360 O O . ILE B 2 260 ? 2.183 -32.449 -17.325 1.000 0.980 260 ILE B O 1
ATOM 9376 N N . THR B 2 261 ? 4.412 -32.671 -17.450 1.000 0.980 261 THR B N 1
ATOM 9377 C CA . THR B 2 261 ? 4.609 -32.282 -16.044 1.000 0.980 261 THR B CA 1
ATOM 9378 C C . THR B 2 261 ? 4.160 -30.842 -15.798 1.000 0.980 261 THR B C 1
ATOM 9379 O O . THR B 2 261 ? 3.471 -30.579 -14.815 1.000 0.980 261 THR B O 1
ATOM 9390 N N . ASN B 2 262 ? 4.445 -29.930 -16.732 1.000 0.970 262 ASN B N 1
ATOM 9391 C CA . ASN B 2 262 ? 3.972 -28.544 -16.661 1.000 0.970 262 ASN B CA 1
ATOM 9392 C C . ASN B 2 262 ? 2.454 -28.426 -16.883 1.000 0.970 262 ASN B C 1
ATOM 9393 O O . ASN B 2 262 ? 1.785 -27.619 -16.243 1.000 0.970 262 ASN B O 1
ATOM 9404 N N . PHE B 2 263 ? 1.882 -29.242 -17.765 1.000 0.980 263 PHE B N 1
ATOM 9405 C CA . PHE B 2 263 ? 0.449 -29.257 -18.033 1.000 0.980 263 PHE B CA 1
ATOM 9406 C C . PHE B 2 263 ? -0.332 -29.747 -16.812 1.000 0.980 263 PHE B C 1
ATOM 9407 O O . PHE B 2 263 ? -1.304 -29.114 -16.410 1.000 0.980 263 PHE B O 1
ATOM 9424 N N . VAL B 2 264 ? 0.109 -30.837 -16.180 1.000 0.980 264 VAL B N 1
ATOM 9425 C CA . VAL B 2 264 ? -0.540 -31.377 -14.978 1.000 0.980 264 VAL B CA 1
ATOM 9426 C C . VAL B 2 264 ? -0.340 -30.459 -13.772 1.000 0.980 264 VAL B C 1
ATOM 9427 O O . VAL B 2 264 ? -1.270 -30.299 -12.983 1.000 0.980 264 VAL B O 1
ATOM 9440 N N . LEU B 2 265 ? 0.806 -29.778 -13.666 1.000 0.980 265 LEU B N 1
ATOM 9441 C CA . LEU B 2 265 ? 1.010 -28.688 -12.706 1.000 0.980 265 LEU B CA 1
ATOM 9442 C C . LEU B 2 265 ? -0.086 -27.621 -12.838 1.000 0.980 265 LEU B C 1
ATOM 9443 O O . LEU B 2 265 ? -0.673 -27.219 -11.835 1.000 0.980 265 LEU B O 1
ATOM 9459 N N . LEU B 2 266 ? -0.392 -27.181 -14.059 1.000 0.980 266 LEU B N 1
ATOM 9460 C CA . LEU B 2 266 ? -1.446 -26.197 -14.317 1.000 0.980 266 LEU B CA 1
ATOM 9461 C C . LEU B 2 266 ? -2.859 -26.773 -14.127 1.000 0.980 266 LEU B C 1
ATOM 9462 O O . LEU B 2 266 ? -3.742 -26.069 -13.645 1.000 0.980 266 LEU B O 1
ATOM 9478 N N . GLU B 2 267 ? -3.090 -28.037 -14.486 1.000 0.980 267 GLU B N 1
ATOM 9479 C CA . GLU B 2 267 ? -4.397 -28.698 -14.383 1.000 0.980 267 GLU B CA 1
ATOM 9480 C C . GLU B 2 267 ? -4.768 -28.982 -12.915 1.000 0.980 267 GLU B C 1
ATOM 9481 O O . GLU B 2 267 ? -5.829 -28.565 -12.450 1.000 0.980 267 GLU B O 1
ATOM 9493 N N . TYR B 2 268 ? -3.875 -29.634 -12.163 1.000 0.980 268 TYR B N 1
ATOM 9494 C CA . TYR B 2 268 ? -4.113 -30.123 -10.798 1.000 0.980 268 TYR B CA 1
ATOM 9495 C C . TYR B 2 268 ? -3.524 -29.245 -9.695 1.000 0.980 268 TYR B C 1
ATOM 9496 O O . TYR B 2 268 ? -3.958 -29.361 -8.548 1.000 0.980 268 TYR B O 1
ATOM 9514 N N . GLY B 2 269 ? -2.550 -28.389 -10.004 1.000 0.970 269 GLY B N 1
ATOM 9515 C CA . GLY B 2 269 ? -1.815 -27.608 -9.003 1.000 0.970 269 GLY B CA 1
ATOM 9516 C C . GLY B 2 269 ? -0.700 -28.381 -8.308 1.000 0.970 269 GLY B C 1
ATOM 9517 O O . GLY B 2 269 ? -0.063 -27.828 -7.420 1.000 0.970 269 GLY B O 1
ATOM 9521 N N . GLN B 2 270 ? -0.459 -29.633 -8.705 1.000 0.980 270 GLN B N 1
ATOM 9522 C CA . GLN B 2 270 ? 0.573 -30.492 -8.137 1.000 0.980 270 GLN B CA 1
ATOM 9523 C C . GLN B 2 270 ? 1.854 -30.393 -8.969 1.000 0.980 270 GLN B C 1
ATOM 9524 O O . GLN B 2 270 ? 1.846 -30.816 -10.128 1.000 0.980 270 GLN B O 1
ATOM 9538 N N . PRO B 2 271 ? 2.968 -29.913 -8.398 1.000 0.980 271 PRO B N 1
ATOM 9539 C CA . PRO B 2 271 ? 4.255 -30.006 -9.059 1.000 0.980 271 PRO B CA 1
ATOM 9540 C C . PRO B 2 271 ? 4.710 -31.454 -9.195 1.000 0.980 271 PRO B C 1
ATOM 9541 O O . PRO B 2 271 ? 4.599 -32.255 -8.264 1.000 0.980 271 PRO B O 1
ATOM 9552 N N . LEU B 2 272 ? 5.220 -31.773 -10.377 1.000 0.980 272 LEU B N 1
ATOM 9553 C CA . LEU B 2 272 ? 5.746 -33.082 -10.729 1.000 0.980 272 LEU B CA 1
ATOM 9554 C C . LEU B 2 272 ? 7.162 -32.918 -11.264 1.000 0.980 272 LEU B C 1
ATOM 9555 O O . LEU B 2 272 ? 7.510 -31.868 -11.813 1.000 0.980 272 LEU B O 1
ATOM 9571 N N . HIS B 2 273 ? 7.952 -33.979 -11.153 1.000 0.960 273 HIS B N 1
ATOM 9572 C CA . HIS B 2 273 ? 9.272 -34.040 -11.761 1.000 0.960 273 HIS B CA 1
ATOM 9573 C C . HIS B 2 273 ? 9.448 -35.356 -12.513 1.000 0.960 273 HIS B C 1
ATOM 9574 O O . HIS B 2 273 ? 9.015 -36.405 -12.046 1.000 0.960 273 HIS B O 1
ATOM 9588 N N . ALA B 2 274 ? 10.064 -35.308 -13.689 1.000 0.970 274 ALA B N 1
ATOM 9589 C CA . ALA B 2 274 ? 10.380 -36.490 -14.479 1.000 0.970 274 ALA B CA 1
ATOM 9590 C C . ALA B 2 274 ? 11.899 -36.611 -14.573 1.000 0.970 274 ALA B C 1
ATOM 9591 O O . ALA B 2 274 ? 12.550 -35.750 -15.159 1.000 0.970 274 ALA B O 1
ATOM 9598 N N . PHE B 2 275 ? 12.450 -37.674 -13.999 1.000 0.970 275 PHE B N 1
ATOM 9599 C CA . PHE B 2 275 ? 13.860 -38.016 -14.127 1.000 0.970 275 PHE B CA 1
ATOM 9600 C C . PHE B 2 275 ? 14.051 -39.037 -15.254 1.000 0.970 275 PHE B C 1
ATOM 9601 O O . PHE B 2 275 ? 13.221 -39.934 -15.442 1.000 0.970 275 PHE B O 1
ATOM 9618 N N . ASP B 2 276 ? 15.177 -38.958 -15.958 1.000 0.970 276 ASP B N 1
ATOM 9619 C CA . ASP B 2 276 ? 15.684 -40.071 -16.757 1.000 0.970 276 ASP B CA 1
ATOM 9620 C C . ASP B 2 276 ? 16.196 -41.168 -15.809 1.000 0.970 276 ASP B C 1
ATOM 9621 O O . ASP B 2 276 ? 17.215 -41.005 -15.133 1.000 0.970 276 ASP B O 1
ATOM 9630 N N . TYR B 2 277 ? 15.486 -42.298 -15.752 1.000 0.970 277 TYR B N 1
ATOM 9631 C CA . TYR B 2 277 ? 15.816 -43.409 -14.856 1.000 0.970 277 TYR B CA 1
ATOM 9632 C C . TYR B 2 277 ? 17.201 -44.008 -15.145 1.000 0.970 277 TYR B C 1
ATOM 9633 O O . TYR B 2 277 ? 17.905 -44.417 -14.220 1.000 0.970 277 TYR B O 1
ATOM 9651 N N . ASP B 2 278 ? 17.615 -44.034 -16.413 1.000 0.950 278 ASP B N 1
ATOM 9652 C CA . ASP B 2 278 ? 18.887 -44.621 -16.827 1.000 0.950 278 ASP B CA 1
ATOM 9653 C C . ASP B 2 278 ? 20.074 -43.728 -16.422 1.000 0.950 278 ASP B C 1
ATOM 9654 O O . ASP B 2 278 ? 21.145 -44.236 -16.078 1.000 0.950 278 ASP B O 1
ATOM 9663 N N . ARG B 2 279 ? 19.886 -42.403 -16.386 1.000 0.950 279 ARG B N 1
ATOM 9664 C CA . ARG B 2 279 ? 20.904 -41.448 -15.907 1.000 0.950 279 ARG B CA 1
ATOM 9665 C C . ARG B 2 279 ? 20.861 -41.176 -14.408 1.000 0.950 279 ARG B C 1
ATOM 9666 O O . ARG B 2 279 ? 21.902 -40.873 -13.827 1.000 0.950 279 ARG B O 1
ATOM 9687 N N . PHE B 2 280 ? 19.699 -41.330 -13.769 1.000 0.930 280 PHE B N 1
ATOM 9688 C CA . PHE B 2 280 ? 19.546 -41.230 -12.312 1.000 0.930 280 PHE B CA 1
ATOM 9689 C C . PHE B 2 280 ? 20.551 -42.129 -11.574 1.000 0.930 280 PHE B C 1
ATOM 9690 O O . PHE B 2 280 ? 21.096 -41.764 -10.526 1.000 0.930 280 PHE B O 1
ATOM 9707 N N . GLY B 2 281 ? 20.857 -43.287 -12.169 1.000 0.880 281 GLY B N 1
ATOM 9708 C CA . GLY B 2 281 ? 22.048 -44.068 -11.845 1.000 0.880 281 GLY B CA 1
ATOM 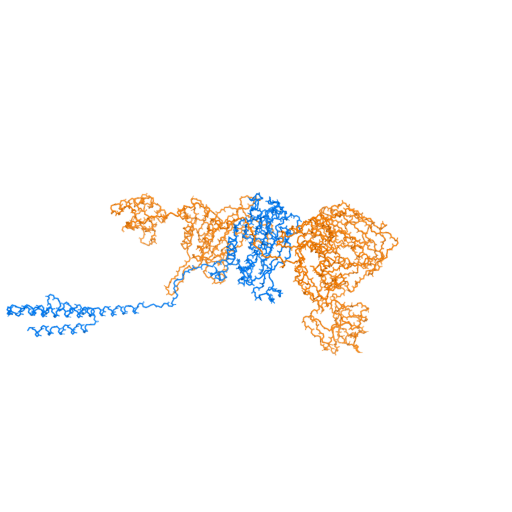9709 C C . GLY B 2 281 ? 21.950 -44.895 -10.562 1.000 0.880 281 GLY B C 1
ATOM 9710 O O . GLY B 2 281 ? 22.970 -45.375 -10.069 1.000 0.880 281 GLY B O 1
ATOM 9714 N N . SER B 2 282 ? 20.755 -45.088 -10.006 1.000 0.930 282 SER B N 1
ATOM 9715 C CA . SER B 2 282 ? 20.518 -46.012 -8.892 1.000 0.930 282 SER B CA 1
ATOM 9716 C C . SER B 2 282 ? 19.091 -46.573 -8.932 1.000 0.930 282 SER B C 1
ATOM 9717 O O . SER B 2 282 ? 18.291 -46.206 -9.789 1.000 0.930 282 SER B O 1
ATOM 9725 N N . LYS B 2 283 ? 18.784 -47.494 -8.012 1.000 0.950 283 LYS B N 1
ATOM 9726 C CA . LYS B 2 283 ? 17.441 -48.060 -7.811 1.000 0.950 283 LYS B CA 1
ATOM 9727 C C . LYS B 2 283 ? 16.762 -47.537 -6.544 1.000 0.950 283 LYS B C 1
ATOM 9728 O O . LYS B 2 283 ? 15.836 -48.158 -6.038 1.000 0.950 283 LYS B O 1
ATOM 9747 N N . GLU B 2 284 ? 17.248 -46.433 -6.002 1.000 0.950 284 GLU B N 1
ATOM 9748 C CA . GLU B 2 284 ? 16.842 -45.914 -4.705 1.000 0.950 284 GLU B CA 1
ATOM 9749 C C . GLU B 2 284 ? 16.778 -44.388 -4.762 1.000 0.950 284 GLU B C 1
ATOM 9750 O O . GLU B 2 284 ? 17.775 -43.723 -5.039 1.000 0.950 284 GLU B O 1
ATOM 9762 N N . VAL B 2 285 ? 15.603 -43.840 -4.475 1.000 0.960 285 VAL B N 1
ATOM 9763 C CA . VAL B 2 285 ? 15.399 -42.421 -4.198 1.000 0.960 285 VAL B CA 1
ATOM 9764 C C . VAL B 2 285 ? 15.499 -42.234 -2.691 1.000 0.960 285 VAL B C 1
ATOM 9765 O O . VAL B 2 285 ? 14.725 -42.833 -1.949 1.000 0.960 285 VAL B O 1
ATOM 9778 N N . VAL B 2 286 ? 16.427 -41.394 -2.237 1.000 0.970 286 VAL B N 1
ATOM 9779 C CA . VAL B 2 286 ? 16.492 -40.960 -0.836 1.000 0.970 286 VAL B CA 1
ATOM 9780 C C . VAL B 2 286 ? 16.275 -39.464 -0.771 1.000 0.970 286 VAL B C 1
ATOM 9781 O O . VAL B 2 286 ? 17.079 -38.693 -1.305 1.000 0.970 286 VAL B O 1
ATOM 9794 N N . VAL B 2 287 ? 15.217 -39.059 -0.081 1.000 0.970 287 VAL B N 1
ATOM 9795 C CA . VAL B 2 287 ? 14.932 -37.664 0.236 1.000 0.970 287 VAL B CA 1
ATOM 9796 C C . VAL B 2 287 ? 15.515 -37.354 1.609 1.000 0.970 287 VAL B C 1
ATOM 9797 O O . VAL B 2 287 ? 15.160 -37.985 2.608 1.000 0.970 287 VAL B O 1
ATOM 9810 N N . ARG B 2 288 ? 16.433 -36.388 1.664 1.000 0.950 288 ARG B N 1
ATOM 9811 C CA . ARG B 2 288 ? 17.138 -36.000 2.894 1.000 0.950 288 ARG B CA 1
ATOM 9812 C C . ARG B 2 288 ? 17.476 -34.514 2.908 1.000 0.950 288 ARG B C 1
ATOM 9813 O O . ARG B 2 288 ? 17.358 -33.827 1.893 1.000 0.950 288 ARG B O 1
ATOM 9834 N N . LYS B 2 289 ? 17.957 -34.019 4.050 1.000 0.960 289 LYS B N 1
ATOM 9835 C CA . LYS B 2 289 ? 18.615 -32.706 4.104 1.000 0.960 289 LYS B CA 1
ATOM 9836 C C . LYS B 2 289 ? 19.949 -32.751 3.367 1.000 0.960 289 LYS B C 1
ATOM 9837 O O . LYS B 2 289 ? 20.653 -33.768 3.394 1.000 0.960 289 LYS B O 1
ATOM 9856 N N . ALA B 2 290 ? 20.292 -31.645 2.722 1.000 0.950 290 ALA B N 1
ATOM 9857 C CA . ALA B 2 290 ? 21.613 -31.452 2.153 1.000 0.950 290 ALA B CA 1
ATOM 9858 C C . ALA B 2 290 ? 22.672 -31.407 3.267 1.000 0.950 290 ALA B C 1
ATOM 9859 O O . ALA B 2 290 ? 22.383 -31.073 4.416 1.000 0.950 290 ALA B O 1
ATOM 9866 N N . ALA B 2 291 ? 23.909 -31.772 2.944 1.000 0.940 291 ALA B N 1
ATOM 9867 C CA . ALA B 2 291 ? 25.039 -31.550 3.834 1.000 0.940 291 ALA B CA 1
ATOM 9868 C C . ALA B 2 291 ? 25.534 -30.100 3.721 1.000 0.940 291 ALA B C 1
ATOM 9869 O O . ALA B 2 291 ? 25.384 -29.446 2.688 1.000 0.940 291 ALA B O 1
ATOM 9876 N N . GLU B 2 292 ? 26.178 -29.601 4.775 1.000 0.940 292 GLU B N 1
ATOM 9877 C CA . GLU B 2 292 ? 26.734 -28.250 4.776 1.000 0.940 292 GLU B CA 1
ATOM 9878 C C . GLU B 2 292 ? 27.814 -28.111 3.691 1.000 0.940 292 GLU B C 1
ATOM 9879 O O . GLU B 2 292 ? 28.837 -28.798 3.743 1.000 0.940 292 GLU B O 1
ATOM 9891 N N . ASN B 2 293 ? 27.625 -27.192 2.739 1.000 0.930 293 ASN B N 1
ATOM 9892 C CA . ASN B 2 293 ? 28.465 -27.029 1.545 1.000 0.930 293 ASN B CA 1
ATOM 9893 C C . ASN B 2 293 ? 28.370 -28.177 0.516 1.000 0.930 293 ASN B C 1
ATOM 9894 O O . ASN B 2 293 ? 29.297 -28.339 -0.284 1.000 0.930 293 ASN B O 1
ATOM 9905 N N . GLU B 2 294 ? 27.284 -28.961 0.507 1.000 0.940 294 GLU B N 1
ATOM 9906 C CA . GLU B 2 294 ? 26.989 -29.899 -0.588 1.000 0.940 294 GLU B CA 1
ATOM 9907 C C . GLU B 2 294 ? 26.798 -29.127 -1.906 1.000 0.940 294 GLU B C 1
ATOM 9908 O O . GLU B 2 294 ? 26.214 -28.044 -1.926 1.000 0.940 294 GLU B O 1
ATOM 9920 N N . MET B 2 295 ? 27.337 -29.662 -3.004 1.000 0.940 295 MET B N 1
ATOM 9921 C CA . MET B 2 295 ? 27.312 -29.026 -4.325 1.000 0.940 295 MET B CA 1
ATOM 9922 C C . MET B 2 295 ? 26.388 -29.810 -5.260 1.000 0.940 295 MET B C 1
ATOM 9923 O O . MET B 2 295 ? 26.438 -31.040 -5.285 1.000 0.940 295 MET B O 1
ATOM 9937 N N . ILE B 2 296 ? 25.585 -29.103 -6.052 1.000 0.940 296 ILE B N 1
ATOM 9938 C CA . ILE B 2 296 ? 24.729 -29.670 -7.103 1.000 0.940 296 ILE B CA 1
ATOM 9939 C C . ILE B 2 296 ? 24.816 -28.791 -8.354 1.000 0.940 296 ILE B C 1
ATOM 9940 O O . ILE B 2 296 ? 24.950 -27.574 -8.241 1.000 0.940 296 ILE B O 1
ATOM 9956 N N . VAL B 2 297 ? 24.735 -29.391 -9.543 1.000 0.940 297 VAL B N 1
ATOM 9957 C CA . VAL B 2 297 ? 24.561 -28.648 -10.800 1.000 0.940 297 VAL B CA 1
ATOM 9958 C C . VAL B 2 297 ? 23.092 -28.708 -11.182 1.000 0.940 297 VAL B C 1
ATOM 9959 O O . VAL B 2 297 ? 22.555 -29.797 -11.398 1.000 0.940 297 VAL B O 1
ATOM 9972 N N . THR B 2 298 ? 22.439 -27.551 -11.214 1.000 0.910 298 THR B N 1
ATOM 9973 C CA . THR B 2 298 ? 21.024 -27.431 -11.578 1.000 0.910 298 THR B CA 1
ATOM 9974 C C . THR B 2 298 ? 20.825 -27.421 -13.096 1.000 0.910 298 THR B C 1
ATOM 9975 O O . THR B 2 298 ? 21.781 -27.287 -13.854 1.000 0.910 298 THR B O 1
ATOM 9986 N N . LEU B 2 299 ? 19.577 -27.586 -13.550 1.000 0.870 299 LEU B N 1
ATOM 9987 C CA . LEU B 2 299 ? 19.192 -27.643 -14.976 1.000 0.870 299 LEU B CA 1
ATOM 9988 C C . LEU B 2 299 ? 19.594 -26.412 -15.814 1.000 0.870 299 LEU B C 1
ATOM 9989 O O . LEU B 2 299 ? 19.590 -26.466 -17.037 1.000 0.870 299 LEU B O 1
ATOM 10005 N N . ASP B 2 300 ? 19.919 -25.294 -15.172 1.000 0.850 300 ASP B N 1
ATOM 10006 C CA . ASP B 2 300 ? 20.449 -24.078 -15.798 1.000 0.850 300 ASP B CA 1
ATOM 10007 C C . ASP B 2 300 ? 21.982 -24.105 -15.974 1.000 0.850 300 ASP B C 1
ATOM 10008 O O . ASP B 2 300 ? 22.595 -23.055 -16.184 1.000 0.850 300 ASP B O 1
ATOM 10017 N N . ASP B 2 301 ? 22.597 -25.288 -15.853 1.000 0.900 301 ASP B N 1
ATOM 10018 C CA . ASP B 2 301 ? 24.044 -25.533 -15.883 1.000 0.900 301 ASP B CA 1
ATOM 10019 C C . ASP B 2 301 ? 24.830 -24.739 -14.825 1.000 0.900 301 ASP B C 1
ATOM 10020 O O . ASP B 2 301 ? 26.047 -24.556 -14.935 1.000 0.900 301 ASP B O 1
ATOM 10029 N N . GLN B 2 302 ? 24.158 -24.256 -13.775 1.000 0.920 302 GLN B N 1
ATOM 10030 C CA . GLN B 2 302 ? 24.819 -23.553 -12.685 1.000 0.920 302 GLN B CA 1
ATOM 10031 C C . GLN B 2 302 ? 25.173 -24.488 -11.541 1.000 0.920 302 GLN B C 1
ATOM 10032 O O . GLN B 2 302 ? 24.366 -25.279 -11.057 1.000 0.920 302 GLN B O 1
ATOM 10046 N N . GLU B 2 303 ? 26.403 -24.343 -11.063 1.000 0.930 303 GLU B N 1
ATOM 10047 C CA . GLU B 2 303 ? 26.867 -25.023 -9.867 1.000 0.930 303 GLU B CA 1
ATOM 10048 C C . GLU B 2 303 ? 26.432 -24.233 -8.625 1.000 0.930 303 GLU B C 1
ATOM 10049 O O . GLU B 2 303 ? 26.711 -23.037 -8.498 1.000 0.930 303 GLU B O 1
ATOM 10061 N N . ARG B 2 304 ? 25.719 -24.895 -7.710 1.000 0.920 304 ARG B N 1
ATOM 10062 C CA . ARG B 2 304 ? 25.087 -24.262 -6.548 1.000 0.920 304 ARG B CA 1
ATOM 10063 C C . ARG B 2 304 ? 25.502 -24.928 -5.249 1.000 0.920 304 ARG B C 1
ATOM 10064 O O . ARG B 2 304 ? 25.631 -26.148 -5.167 1.000 0.920 304 ARG B O 1
ATOM 10085 N N . LYS B 2 305 ? 25.682 -24.089 -4.227 1.000 0.940 305 LYS B N 1
ATOM 10086 C CA . LYS B 2 305 ? 26.123 -24.479 -2.888 1.000 0.940 305 LYS B CA 1
ATOM 10087 C C . LYS B 2 305 ? 24.928 -24.547 -1.941 1.000 0.940 305 LYS B C 1
ATOM 10088 O O . LYS B 2 305 ? 24.228 -23.552 -1.769 1.000 0.940 305 LYS B O 1
ATOM 10107 N N . LEU B 2 306 ? 24.719 -25.709 -1.336 1.000 0.950 306 LEU B N 1
ATOM 10108 C CA . LEU B 2 306 ? 23.603 -25.989 -0.437 1.000 0.950 306 LEU B CA 1
ATOM 10109 C C . LEU B 2 306 ? 24.018 -25.844 1.036 1.000 0.950 306 LEU B C 1
ATOM 10110 O O . LEU B 2 306 ? 25.202 -25.946 1.382 1.000 0.950 306 LEU B O 1
ATOM 10126 N N . SER B 2 307 ? 23.031 -25.626 1.905 1.000 0.940 307 SER B N 1
ATOM 10127 C CA . SER B 2 307 ? 23.178 -25.638 3.368 1.000 0.940 307 SER B CA 1
ATOM 10128 C C . SER B 2 307 ? 22.407 -26.806 3.987 1.000 0.940 307 SER B C 1
ATOM 10129 O O . SER B 2 307 ? 21.537 -27.389 3.338 1.000 0.940 307 SER B O 1
ATOM 10137 N N . ALA B 2 308 ? 22.652 -27.110 5.266 1.000 0.930 308 ALA B N 1
ATOM 10138 C CA . ALA B 2 308 ? 21.906 -28.138 5.995 1.000 0.930 308 ALA B CA 1
ATOM 10139 C C . ALA B 2 308 ? 20.397 -27.861 6.138 1.000 0.930 308 ALA B C 1
ATOM 10140 O O . ALA B 2 308 ? 19.648 -28.732 6.586 1.000 0.930 308 ALA B O 1
ATOM 10147 N N . ASP B 2 309 ? 19.926 -26.666 5.770 1.000 0.910 309 ASP B N 1
ATOM 10148 C CA . ASP B 2 309 ? 18.507 -26.328 5.790 1.000 0.910 309 ASP B CA 1
ATOM 10149 C C . ASP B 2 309 ? 17.746 -26.777 4.538 1.000 0.910 309 ASP B C 1
ATOM 10150 O O . ASP B 2 309 ? 16.518 -26.898 4.607 1.000 0.910 309 ASP B O 1
ATOM 10159 N N . HIS B 2 310 ? 18.437 -27.045 3.427 1.000 0.950 310 HIS B N 1
ATOM 10160 C CA . HIS B 2 310 ? 17.825 -27.402 2.145 1.000 0.950 310 HIS B CA 1
ATOM 10161 C C . HIS B 2 310 ? 17.490 -28.889 2.069 1.000 0.950 310 HIS B C 1
ATOM 10162 O O . HIS B 2 310 ? 18.202 -29.734 2.611 1.000 0.950 310 HIS B O 1
ATOM 10176 N N . LEU B 2 311 ? 16.408 -29.211 1.366 1.000 0.960 311 LEU B N 1
ATOM 10177 C CA . LEU B 2 311 ? 15.978 -30.584 1.133 1.000 0.960 311 LEU B CA 1
ATOM 10178 C C . LEU B 2 311 ? 16.366 -31.012 -0.287 1.000 0.960 311 LEU B C 1
ATOM 10179 O O . LEU B 2 311 ? 16.193 -30.250 -1.240 1.000 0.960 311 LEU B O 1
ATOM 10195 N N . VAL B 2 312 ? 16.897 -32.222 -0.431 1.000 0.970 312 VAL B N 1
ATOM 10196 C CA . VAL B 2 312 ? 17.384 -32.761 -1.704 1.000 0.970 312 VAL B CA 1
ATOM 10197 C C . VAL B 2 312 ? 16.835 -34.151 -1.963 1.000 0.970 312 VAL B C 1
ATOM 10198 O O . VAL B 2 312 ? 16.695 -34.974 -1.057 1.000 0.970 312 VAL B O 1
ATOM 10211 N N . ILE B 2 313 ? 16.574 -34.412 -3.238 1.000 0.960 313 ILE B N 1
ATOM 10212 C CA . ILE B 2 313 ? 16.260 -35.742 -3.745 1.000 0.960 313 ILE B CA 1
ATOM 10213 C C . ILE B 2 313 ? 17.568 -36.317 -4.259 1.000 0.960 313 ILE B C 1
ATOM 10214 O O . ILE B 2 313 ? 18.247 -35.711 -5.089 1.000 0.960 313 ILE B O 1
ATOM 10230 N N . THR B 2 314 ? 17.960 -37.466 -3.734 1.000 0.960 314 THR B N 1
ATOM 10231 C CA . THR B 2 314 ? 19.247 -38.089 -4.039 1.000 0.960 314 THR B CA 1
ATOM 10232 C C . THR B 2 314 ? 19.034 -39.495 -4.582 1.000 0.960 314 THR B C 1
ATOM 10233 O O . THR B 2 314 ? 18.026 -40.135 -4.292 1.000 0.960 314 THR B O 1
ATOM 10244 N N . ASN B 2 315 ? 20.012 -40.016 -5.319 1.000 0.940 315 ASN B N 1
ATOM 10245 C CA . ASN B 2 315 ? 20.031 -41.416 -5.762 1.000 0.940 315 ASN B CA 1
ATOM 10246 C C . ASN B 2 315 ? 20.641 -42.369 -4.709 1.000 0.940 315 ASN B C 1
ATOM 10247 O O . ASN B 2 315 ? 21.229 -43.399 -5.051 1.000 0.940 315 ASN B O 1
ATOM 10258 N N . GLY B 2 316 ? 20.599 -41.965 -3.434 1.000 0.920 316 GLY B N 1
ATOM 10259 C CA . GLY B 2 316 ? 21.279 -42.612 -2.310 1.000 0.920 316 GLY B CA 1
ATOM 10260 C C . GLY B 2 316 ? 22.738 -42.183 -2.114 1.000 0.920 316 GLY B C 1
ATOM 10261 O O . GLY B 2 316 ? 23.313 -42.435 -1.058 1.000 0.920 316 GLY B O 1
ATOM 10265 N N . THR B 2 317 ? 23.353 -41.500 -3.089 1.000 0.880 317 THR B N 1
ATOM 10266 C CA . THR B 2 317 ? 24.722 -40.963 -2.947 1.000 0.880 317 THR B CA 1
ATOM 10267 C C . THR B 2 317 ? 24.813 -39.478 -3.274 1.000 0.880 317 THR B C 1
ATOM 10268 O O . THR B 2 317 ? 25.197 -38.691 -2.409 1.000 0.880 317 THR B O 1
ATOM 10279 N N . LYS B 2 318 ? 24.445 -39.078 -4.493 1.000 0.910 318 LYS B N 1
ATOM 10280 C CA . LYS B 2 318 ? 24.495 -37.688 -4.967 1.000 0.910 318 LYS B CA 1
ATOM 10281 C C . LYS B 2 318 ? 23.103 -37.066 -5.012 1.000 0.910 318 LYS B C 1
ATOM 10282 O O . LYS B 2 318 ? 22.138 -37.741 -5.374 1.000 0.910 318 LYS B O 1
ATOM 10301 N N . ALA B 2 319 ? 23.022 -35.771 -4.715 1.000 0.940 319 ALA B N 1
ATOM 10302 C CA . ALA B 2 319 ? 21.837 -34.973 -4.997 1.000 0.940 319 ALA B CA 1
ATOM 10303 C C . ALA B 2 319 ? 21.567 -34.920 -6.507 1.000 0.940 319 ALA B C 1
ATOM 10304 O O . ALA B 2 319 ? 22.452 -34.600 -7.297 1.000 0.940 319 ALA B O 1
ATOM 10311 N N . GLN B 2 320 ? 20.338 -35.266 -6.879 1.000 0.950 320 GLN B N 1
ATOM 10312 C CA . GLN B 2 320 ? 19.821 -35.270 -8.246 1.000 0.950 320 GLN B CA 1
ATOM 10313 C C . GLN B 2 320 ? 18.801 -34.148 -8.469 1.000 0.950 320 GLN B C 1
ATOM 10314 O O . GLN B 2 320 ? 18.536 -33.796 -9.609 1.000 0.950 320 GLN B O 1
ATOM 10328 N N . ALA B 2 321 ? 18.252 -33.554 -7.404 1.000 0.950 321 ALA B N 1
ATOM 10329 C CA . ALA B 2 321 ? 17.425 -32.352 -7.461 1.000 0.950 321 ALA B CA 1
ATOM 10330 C C . ALA B 2 321 ? 17.385 -31.641 -6.102 1.000 0.950 321 ALA B C 1
ATOM 10331 O O . ALA B 2 321 ? 17.594 -32.256 -5.050 1.000 0.950 321 ALA B O 1
ATOM 10338 N N . VAL B 2 322 ? 17.051 -30.353 -6.122 1.000 0.950 322 VAL B N 1
ATOM 10339 C CA . VAL B 2 322 ? 16.636 -29.609 -4.930 1.000 0.950 322 VAL B CA 1
ATOM 10340 C C . VAL B 2 322 ? 15.121 -29.732 -4.812 1.000 0.950 322 VAL B C 1
ATOM 10341 O O . VAL B 2 322 ? 14.386 -29.302 -5.705 1.000 0.950 322 VAL B O 1
ATOM 10354 N N . ALA B 2 323 ? 14.656 -30.336 -3.721 1.000 0.940 323 ALA B N 1
ATOM 10355 C CA . ALA B 2 323 ? 13.269 -30.756 -3.568 1.000 0.940 323 ALA B CA 1
ATOM 10356 C C . ALA B 2 323 ? 12.293 -29.572 -3.684 1.000 0.940 323 ALA B C 1
ATOM 10357 O O . ALA B 2 323 ? 12.435 -28.560 -2.997 1.000 0.940 323 ALA B O 1
ATOM 10364 N N . GLY B 2 324 ? 11.316 -29.693 -4.588 1.000 0.940 324 GLY B N 1
ATOM 10365 C CA . GLY B 2 324 ? 10.302 -28.671 -4.869 1.000 0.940 324 GLY B CA 1
ATOM 10366 C C . GLY B 2 324 ? 10.795 -27.406 -5.590 1.000 0.940 324 GLY B C 1
ATOM 10367 O O . GLY B 2 324 ? 9.970 -26.560 -5.944 1.000 0.940 324 GLY B O 1
ATOM 10371 N N . VAL B 2 325 ? 12.104 -27.274 -5.839 1.000 0.940 325 VAL B N 1
ATOM 10372 C CA . VAL B 2 325 ? 12.719 -26.067 -6.414 1.000 0.940 325 VAL B CA 1
ATOM 10373 C C . VAL B 2 325 ? 13.137 -26.291 -7.866 1.000 0.940 325 VAL B C 1
ATOM 10374 O O . VAL B 2 325 ? 12.573 -25.663 -8.765 1.000 0.940 325 VAL B O 1
ATOM 10387 N N . MET B 2 326 ? 14.124 -27.161 -8.104 1.000 0.930 326 MET B N 1
ATOM 10388 C CA . MET B 2 326 ? 14.701 -27.388 -9.432 1.000 0.930 326 MET B CA 1
ATOM 10389 C C . MET B 2 326 ? 15.415 -28.744 -9.514 1.000 0.930 326 MET B C 1
ATOM 10390 O O . MET B 2 326 ? 16.076 -29.168 -8.563 1.000 0.930 326 MET B O 1
ATOM 10404 N N . GLY B 2 327 ? 15.307 -29.400 -10.673 1.000 0.920 327 GLY B N 1
ATOM 10405 C CA . GLY B 2 327 ? 16.057 -30.616 -10.990 1.000 0.920 327 GLY B CA 1
ATOM 10406 C C . GLY B 2 327 ? 17.562 -30.373 -11.129 1.000 0.920 327 GLY B C 1
ATOM 10407 O O . GLY B 2 327 ? 18.018 -29.246 -11.344 1.000 0.920 327 GLY B O 1
ATOM 10411 N N . GLY B 2 328 ? 18.343 -31.438 -11.008 1.000 0.910 328 GLY B N 1
ATOM 10412 C CA . GLY B 2 328 ? 19.760 -31.458 -11.351 1.000 0.910 328 GLY B CA 1
ATOM 10413 C C . GLY B 2 328 ? 19.979 -31.817 -12.821 1.000 0.910 328 GLY B C 1
ATOM 10414 O O . GLY B 2 328 ? 19.156 -32.489 -13.435 1.000 0.910 328 GLY B O 1
ATOM 10418 N N . ALA B 2 329 ? 21.110 -31.395 -13.383 1.000 0.910 329 ALA B N 1
ATOM 10419 C CA . ALA B 2 329 ? 21.426 -31.608 -14.798 1.000 0.910 329 ALA B CA 1
ATOM 10420 C C . ALA B 2 329 ? 21.756 -33.077 -15.161 1.000 0.910 329 ALA B C 1
ATOM 10421 O O . ALA B 2 329 ? 21.528 -33.499 -16.291 1.000 0.910 329 ALA B O 1
ATOM 10428 N N . GLU B 2 330 ? 22.292 -33.883 -14.229 1.000 0.880 330 GLU B N 1
ATOM 10429 C CA . GLU B 2 330 ? 22.755 -35.256 -14.530 1.000 0.880 330 GLU B CA 1
ATOM 10430 C C . GLU B 2 330 ? 21.613 -36.237 -14.863 1.000 0.880 330 GLU B C 1
ATOM 10431 O O . GLU B 2 330 ? 21.841 -37.171 -15.627 1.000 0.880 330 GLU B O 1
ATOM 10443 N N . SER B 2 331 ? 20.404 -36.043 -14.326 1.000 0.890 331 SER B N 1
ATOM 10444 C CA . SER B 2 331 ? 19.256 -36.959 -14.478 1.000 0.890 331 SER B CA 1
ATOM 10445 C C . SER B 2 331 ? 18.100 -36.381 -15.307 1.000 0.890 331 SER B C 1
ATOM 10446 O O . SER B 2 331 ? 16.968 -36.858 -15.225 1.000 0.890 331 SER B O 1
ATOM 10454 N N . GLU B 2 332 ? 18.385 -35.374 -16.134 1.000 0.890 332 GLU B N 1
ATOM 10455 C CA . GLU B 2 332 ? 17.417 -34.722 -17.020 1.000 0.890 332 GLU B CA 1
ATOM 10456 C C . GLU B 2 332 ? 16.894 -35.660 -18.128 1.000 0.890 332 GLU B C 1
ATOM 10457 O O . GLU B 2 332 ? 17.640 -36.465 -18.699 1.000 0.890 332 GLU B O 1
ATOM 10469 N N . VAL B 2 333 ? 15.612 -35.498 -18.479 1.000 0.940 333 VAL B N 1
ATOM 10470 C CA . VAL B 2 333 ? 14.996 -36.100 -19.671 1.000 0.940 333 VAL B CA 1
ATOM 10471 C C . VAL B 2 333 ? 15.518 -35.416 -20.937 1.000 0.940 333 VAL B C 1
ATOM 10472 O O . VAL B 2 333 ? 15.253 -34.240 -21.176 1.000 0.940 333 VAL B O 1
ATOM 10485 N N . GLN B 2 334 ? 16.208 -36.175 -21.782 1.000 0.920 334 GLN B N 1
ATOM 10486 C CA . GLN B 2 334 ? 16.764 -35.723 -23.063 1.000 0.920 334 GLN B CA 1
ATOM 10487 C C . GLN B 2 334 ? 16.145 -36.517 -24.217 1.000 0.920 334 GLN B C 1
ATOM 10488 O O . GLN B 2 334 ? 15.374 -37.445 -24.001 1.000 0.920 334 GLN B O 1
ATOM 10502 N N . GLU B 2 335 ? 16.486 -36.177 -25.459 1.000 0.920 335 GLU B N 1
ATOM 10503 C CA . GLU B 2 335 ? 15.883 -36.774 -26.663 1.000 0.920 335 GLU B CA 1
ATOM 10504 C C . GLU B 2 335 ? 16.009 -38.310 -26.751 1.000 0.920 335 GLU B C 1
ATOM 10505 O O . GLU B 2 335 ? 15.161 -38.971 -27.347 1.000 0.920 335 GLU B O 1
ATOM 10517 N N . ASP B 2 336 ? 17.053 -38.894 -26.162 1.000 0.950 336 ASP B N 1
ATOM 10518 C CA . ASP B 2 336 ? 17.354 -40.330 -26.158 1.000 0.950 336 ASP B CA 1
ATOM 10519 C C . ASP B 2 336 ? 16.835 -41.090 -24.920 1.000 0.950 336 ASP B C 1
ATOM 10520 O O . ASP B 2 336 ? 17.001 -42.313 -24.849 1.000 0.950 336 ASP B O 1
ATOM 10529 N N . THR B 2 337 ? 16.189 -40.409 -23.967 1.000 0.970 337 THR B N 1
ATOM 10530 C CA . THR B 2 337 ? 15.624 -41.022 -22.755 1.000 0.970 337 THR B CA 1
ATOM 10531 C C . THR B 2 337 ? 14.570 -42.079 -23.101 1.000 0.970 337 THR B C 1
ATOM 10532 O O . THR B 2 337 ? 13.648 -41.818 -23.873 1.000 0.970 337 THR B O 1
ATOM 10543 N N . LYS B 2 338 ? 14.674 -43.278 -22.500 1.000 0.970 338 LYS B N 1
ATOM 10544 C CA . LYS B 2 338 ? 13.739 -44.404 -22.727 1.000 0.970 338 LYS B CA 1
ATOM 10545 C C . LYS B 2 338 ? 12.921 -44.821 -21.517 1.000 0.970 338 LYS B C 1
ATOM 10546 O O . LYS B 2 338 ? 11.900 -45.491 -21.687 1.000 0.970 338 LYS B O 1
ATOM 10565 N N . THR B 2 339 ? 13.352 -44.449 -20.319 1.000 0.970 339 THR B N 1
ATOM 10566 C CA . THR B 2 339 ? 12.682 -44.824 -19.076 1.000 0.970 339 THR B CA 1
ATOM 10567 C C . THR B 2 339 ? 12.560 -43.598 -18.188 1.000 0.970 339 THR B C 1
ATOM 10568 O O . THR B 2 339 ? 13.552 -42.949 -17.871 1.000 0.970 339 THR B O 1
ATOM 10579 N N . ILE B 2 340 ? 11.332 -43.290 -17.789 1.000 0.980 340 ILE B N 1
ATOM 10580 C CA . ILE B 2 340 ? 11.012 -42.171 -16.912 1.000 0.980 340 ILE B CA 1
ATOM 10581 C C . ILE B 2 340 ? 10.771 -42.696 -15.504 1.000 0.980 340 ILE B C 1
ATOM 10582 O O . ILE B 2 340 ? 9.999 -43.638 -15.313 1.000 0.980 340 ILE B O 1
ATOM 10598 N N . LEU B 2 341 ? 11.398 -42.051 -14.528 1.000 0.980 341 LEU B N 1
ATOM 10599 C CA . LEU B 2 341 ? 11.016 -42.092 -13.121 1.000 0.980 341 LEU B CA 1
ATOM 10600 C C . LEU B 2 341 ? 10.216 -40.813 -12.824 1.000 0.980 341 LEU B C 1
ATOM 10601 O O . LEU B 2 341 ? 10.777 -39.721 -12.813 1.000 0.980 341 LEU B O 1
ATOM 10617 N N . LEU B 2 342 ? 8.901 -40.942 -12.641 1.000 0.980 342 LEU B N 1
ATOM 10618 C CA . LEU B 2 342 ? 7.976 -39.829 -12.408 1.000 0.980 342 LEU B CA 1
ATOM 10619 C C . LEU B 2 342 ? 7.741 -39.641 -10.906 1.000 0.980 342 LEU B C 1
ATOM 10620 O O . LEU B 2 342 ? 7.232 -40.548 -10.248 1.000 0.980 342 LEU B O 1
ATOM 10636 N N . GLU B 2 343 ? 8.070 -38.461 -10.397 1.000 0.960 343 GLU B N 1
ATOM 10637 C CA . GLU B 2 343 ? 7.852 -38.027 -9.019 1.000 0.960 343 GLU B CA 1
ATOM 10638 C C . GLU B 2 343 ? 6.518 -37.291 -8.869 1.000 0.960 343 GLU B C 1
ATOM 10639 O O . GLU B 2 343 ? 6.217 -36.369 -9.633 1.000 0.960 343 GLU B O 1
ATOM 10651 N N . ALA B 2 344 ? 5.792 -37.615 -7.796 1.000 0.970 344 ALA B N 1
ATOM 10652 C CA . ALA B 2 344 ? 4.837 -36.702 -7.176 1.000 0.970 344 ALA B CA 1
ATOM 10653 C C . ALA B 2 344 ? 5.028 -36.697 -5.655 1.000 0.970 344 ALA B C 1
ATOM 10654 O O . ALA B 2 344 ? 4.953 -37.749 -5.012 1.000 0.970 344 ALA B O 1
ATOM 10661 N N . ALA B 2 345 ? 5.262 -35.517 -5.080 1.000 0.970 345 ALA B N 1
ATOM 10662 C CA . ALA B 2 345 ? 5.622 -35.370 -3.676 1.000 0.970 345 ALA B CA 1
ATOM 10663 C C . ALA B 2 345 ? 4.875 -34.225 -2.987 1.000 0.970 345 ALA B C 1
ATOM 10664 O O . ALA B 2 345 ? 4.424 -33.262 -3.613 1.000 0.970 345 ALA B O 1
ATOM 10671 N N . TYR B 2 346 ? 4.788 -34.339 -1.667 1.000 0.970 346 TYR B N 1
ATOM 10672 C CA . TYR B 2 346 ? 4.337 -33.287 -0.775 1.000 0.970 346 TYR B CA 1
ATOM 10673 C C . TYR B 2 346 ? 5.531 -32.817 0.054 1.000 0.970 346 TYR B C 1
ATOM 10674 O O . TYR B 2 346 ? 6.049 -33.558 0.893 1.000 0.970 346 TYR B O 1
ATOM 10692 N N . PHE B 2 347 ? 5.993 -31.595 -0.198 1.000 0.960 347 PHE B N 1
ATOM 10693 C CA . PHE B 2 347 ? 7.082 -30.972 0.552 1.000 0.960 347 PHE B CA 1
ATOM 10694 C C . PHE B 2 347 ? 6.541 -29.877 1.462 1.000 0.960 347 PHE B C 1
ATOM 10695 O O . PHE B 2 347 ? 5.586 -29.180 1.120 1.000 0.960 347 PHE B O 1
ATOM 10712 N N . ASN B 2 348 ? 7.184 -29.693 2.611 1.000 0.920 348 ASN B N 1
ATOM 10713 C CA . ASN B 2 348 ? 6.878 -28.592 3.506 1.000 0.920 348 ASN B CA 1
ATOM 10714 C C . ASN B 2 348 ? 7.161 -27.243 2.814 1.000 0.920 348 ASN B C 1
ATOM 10715 O O . ASN B 2 348 ? 8.293 -26.965 2.405 1.000 0.920 348 ASN B O 1
ATOM 10726 N N . GLY B 2 349 ? 6.138 -26.388 2.727 1.000 0.890 349 GLY B N 1
ATOM 10727 C CA . GLY B 2 349 ? 6.218 -25.111 2.017 1.000 0.890 349 GLY B CA 1
ATOM 10728 C C . GLY B 2 349 ? 7.308 -24.172 2.535 1.000 0.890 349 GLY B C 1
ATOM 10729 O O . GLY B 2 349 ? 7.956 -23.503 1.734 1.000 0.890 349 GLY B O 1
ATOM 10733 N N . GLN B 2 350 ? 7.603 -24.172 3.842 1.000 0.870 350 GLN B N 1
ATOM 10734 C CA . GLN B 2 350 ? 8.676 -23.341 4.407 1.000 0.870 350 GLN B CA 1
ATOM 10735 C C . GLN B 2 350 ? 10.062 -23.812 3.967 1.000 0.870 350 GLN B C 1
ATOM 10736 O O . GLN B 2 350 ? 10.926 -22.992 3.650 1.000 0.870 350 GLN B O 1
ATOM 10750 N N . LYS B 2 351 ? 10.280 -25.132 3.907 1.000 0.900 351 LYS B N 1
ATOM 10751 C CA . LYS B 2 351 ? 11.554 -25.700 3.446 1.000 0.900 351 LYS B CA 1
ATOM 10752 C C . LYS B 2 351 ? 11.816 -25.361 1.980 1.000 0.900 351 LYS B C 1
ATOM 10753 O O . LYS B 2 351 ? 12.926 -24.942 1.649 1.000 0.900 351 LYS B O 1
ATOM 10772 N N . VAL B 2 352 ? 10.791 -25.459 1.131 1.000 0.930 352 VAL B N 1
ATOM 10773 C CA . VAL B 2 352 ? 10.890 -25.070 -0.285 1.000 0.930 352 VAL B CA 1
ATOM 10774 C C . VAL B 2 352 ? 11.099 -23.561 -0.424 1.000 0.930 352 VAL B C 1
ATOM 10775 O O . VAL B 2 352 ? 11.972 -23.145 -1.186 1.000 0.930 352 VAL B O 1
ATOM 10788 N N . ARG B 2 353 ? 10.387 -22.745 0.367 1.000 0.890 353 ARG B N 1
ATOM 10789 C CA . ARG B 2 353 ? 10.543 -21.281 0.388 1.000 0.890 353 ARG B CA 1
ATOM 10790 C C . ARG B 2 353 ? 11.974 -20.857 0.649 1.000 0.890 353 ARG B C 1
ATOM 10791 O O . ARG B 2 353 ? 12.538 -20.048 -0.085 1.000 0.890 353 ARG B O 1
ATOM 10812 N N . LYS B 2 354 ? 12.564 -21.410 1.708 1.000 0.860 354 LYS B N 1
ATOM 10813 C CA . LYS B 2 354 ? 13.914 -21.055 2.137 1.000 0.860 354 LYS B CA 1
ATOM 10814 C C . LYS B 2 354 ? 14.942 -21.425 1.069 1.000 0.860 354 LYS B C 1
ATOM 10815 O O . LYS B 2 354 ? 15.720 -20.570 0.666 1.000 0.860 354 LYS B O 1
ATOM 10834 N N . ALA B 2 355 ? 14.866 -22.639 0.519 1.000 0.930 355 ALA B N 1
ATOM 10835 C CA . ALA B 2 355 ? 15.742 -23.065 -0.575 1.000 0.930 355 ALA B CA 1
ATOM 10836 C C . ALA B 2 355 ? 15.571 -22.206 -1.844 1.000 0.930 355 ALA B C 1
ATOM 10837 O O . ALA B 2 355 ? 16.556 -21.749 -2.418 1.000 0.930 355 ALA B O 1
ATOM 10844 N N . SER B 2 356 ? 14.329 -21.933 -2.253 1.000 0.900 356 SER B N 1
ATOM 10845 C CA . SER B 2 356 ? 13.989 -21.056 -3.383 1.000 0.900 356 SER B CA 1
ATOM 10846 C C . SER B 2 356 ? 14.601 -19.655 -3.225 1.000 0.900 356 SER B C 1
ATOM 10847 O O . SER B 2 356 ? 15.225 -19.150 -4.161 1.000 0.900 356 SER B O 1
ATOM 10855 N N . LYS B 2 357 ? 14.491 -19.047 -2.033 1.000 0.830 357 LYS B N 1
ATOM 10856 C CA . LYS B 2 357 ? 14.995 -17.696 -1.725 1.000 0.830 357 LYS B CA 1
ATOM 10857 C C . LYS B 2 357 ? 16.525 -17.651 -1.618 1.000 0.830 357 LYS B C 1
ATOM 10858 O O . LYS B 2 357 ? 17.137 -16.796 -2.253 1.000 0.830 357 LYS B O 1
ATOM 10877 N N . ASP B 2 358 ? 17.135 -18.596 -0.898 1.000 0.890 358 ASP B N 1
ATOM 10878 C CA . ASP B 2 358 ? 18.594 -18.698 -0.718 1.000 0.890 358 ASP B CA 1
ATOM 10879 C C . ASP B 2 358 ? 19.324 -18.925 -2.048 1.000 0.890 358 ASP B C 1
ATOM 10880 O O . ASP B 2 358 ? 20.423 -18.414 -2.268 1.000 0.890 358 ASP B O 1
ATOM 10889 N N . LEU B 2 359 ? 18.707 -19.699 -2.944 1.000 0.920 359 LEU B N 1
ATOM 10890 C CA . LEU B 2 359 ? 19.261 -20.013 -4.257 1.000 0.920 359 LEU B CA 1
ATOM 10891 C C . LEU B 2 359 ? 18.802 -19.021 -5.338 1.000 0.920 359 LEU B C 1
ATOM 10892 O O . LEU B 2 359 ? 19.342 -19.036 -6.439 1.000 0.920 359 LEU B O 1
ATOM 10908 N N . GLY B 2 360 ? 17.815 -18.164 -5.083 1.000 0.870 360 GLY B N 1
ATOM 10909 C CA . GLY B 2 360 ? 17.241 -17.294 -6.116 1.000 0.870 360 GLY B CA 1
ATOM 10910 C C . GLY B 2 360 ? 16.581 -18.069 -7.268 1.000 0.870 360 GLY B C 1
ATOM 10911 O O . GLY B 2 360 ? 16.677 -17.660 -8.422 1.000 0.870 360 GLY B O 1
ATOM 10915 N N . LEU B 2 361 ? 15.939 -19.202 -6.966 1.000 0.890 361 LEU B N 1
ATOM 10916 C CA . LEU B 2 361 ? 15.299 -20.114 -7.925 1.000 0.890 361 LEU B CA 1
ATOM 10917 C C . LEU B 2 361 ? 13.775 -20.131 -7.750 1.000 0.890 361 LEU B C 1
ATOM 10918 O O . LEU B 2 361 ? 13.165 -21.152 -7.425 1.000 0.890 361 LEU B O 1
ATOM 10934 N N . ARG B 2 362 ? 13.140 -18.979 -7.972 1.000 0.860 362 ARG B N 1
ATOM 10935 C CA . ARG B 2 362 ? 11.679 -18.871 -7.908 1.000 0.860 362 ARG B CA 1
ATOM 10936 C C . ARG B 2 362 ? 11.054 -19.414 -9.198 1.000 0.860 362 ARG B C 1
ATOM 10937 O O . ARG B 2 362 ? 11.339 -18.900 -10.276 1.000 0.860 362 ARG B O 1
ATOM 10958 N N . SER B 2 363 ? 10.218 -20.444 -9.092 1.000 0.890 363 SER B N 1
ATOM 10959 C CA . SER B 2 363 ? 9.574 -21.130 -10.218 1.000 0.890 363 SER B CA 1
ATOM 10960 C C . SER B 2 363 ? 8.081 -21.342 -9.950 1.000 0.890 363 SER B C 1
ATOM 10961 O O . SER B 2 363 ? 7.632 -21.273 -8.805 1.000 0.890 363 SER B O 1
ATOM 10969 N N . GLU B 2 364 ? 7.300 -21.654 -10.990 1.000 0.910 364 GLU B N 1
ATOM 10970 C CA . GLU B 2 364 ? 5.880 -22.020 -10.837 1.000 0.910 364 GLU B CA 1
ATOM 10971 C C . GLU B 2 364 ? 5.686 -23.204 -9.861 1.000 0.910 364 GLU B C 1
ATOM 10972 O O . GLU B 2 364 ? 4.675 -23.271 -9.160 1.000 0.910 364 GLU B O 1
ATOM 10984 N N . SER B 2 365 ? 6.665 -24.116 -9.774 1.000 0.920 365 SER B N 1
ATOM 10985 C CA . SER B 2 365 ? 6.676 -25.221 -8.805 1.000 0.920 365 SER B CA 1
ATOM 10986 C C . SER B 2 365 ? 6.877 -24.720 -7.377 1.000 0.920 365 SER B C 1
ATOM 10987 O O . SER B 2 365 ? 6.042 -24.985 -6.509 1.000 0.920 365 SER B O 1
ATOM 10995 N N . SER B 2 366 ? 7.962 -23.978 -7.121 1.000 0.930 366 SER B N 1
ATOM 10996 C CA . SER B 2 366 ? 8.295 -23.565 -5.756 1.000 0.930 366 SER B CA 1
ATOM 10997 C C . SER B 2 366 ? 7.215 -22.668 -5.157 1.000 0.930 366 SER B C 1
ATOM 10998 O O . SER B 2 366 ? 6.848 -22.860 -4.003 1.000 0.930 366 SER B O 1
ATOM 11006 N N . VAL B 2 367 ? 6.607 -21.788 -5.960 1.000 0.880 367 VAL B N 1
ATOM 11007 C CA . VAL B 2 367 ? 5.484 -20.934 -5.532 1.000 0.880 367 VAL B CA 1
ATOM 11008 C C . VAL B 2 367 ? 4.262 -21.749 -5.081 1.000 0.880 367 VAL B C 1
ATOM 11009 O O . VAL B 2 367 ? 3.593 -21.363 -4.122 1.000 0.880 367 VAL B O 1
ATOM 11022 N N . ARG B 2 368 ? 3.967 -22.885 -5.730 1.000 0.930 368 ARG B N 1
ATOM 11023 C CA . ARG B 2 368 ? 2.863 -23.782 -5.336 1.000 0.930 368 ARG B CA 1
ATOM 11024 C C . ARG B 2 368 ? 3.136 -24.482 -4.014 1.000 0.930 368 ARG B C 1
ATOM 11025 O O . ARG B 2 368 ? 2.281 -24.446 -3.135 1.000 0.930 368 ARG B O 1
ATOM 11046 N N . PHE B 2 369 ? 4.332 -25.040 -3.832 1.000 0.930 369 PHE B N 1
ATOM 11047 C CA . PHE B 2 369 ? 4.714 -25.606 -2.536 1.000 0.930 369 PHE B CA 1
ATOM 11048 C C . PHE B 2 369 ? 4.725 -24.545 -1.424 1.000 0.930 369 PHE B C 1
ATOM 11049 O O . PHE B 2 369 ? 4.234 -24.818 -0.334 1.000 0.930 369 PHE B O 1
ATOM 11066 N N . GLU B 2 370 ? 5.230 -23.334 -1.698 1.000 0.870 370 GLU B N 1
ATOM 11067 C CA . GLU B 2 370 ? 5.269 -22.214 -0.743 1.000 0.870 370 GLU B CA 1
ATOM 11068 C C . GLU B 2 370 ? 3.880 -21.832 -0.214 1.000 0.870 370 GLU B C 1
ATOM 11069 O O . GLU B 2 370 ? 3.728 -21.606 0.986 1.000 0.870 370 GLU B O 1
ATOM 11081 N N . LYS B 2 371 ? 2.878 -21.742 -1.098 1.000 0.840 371 LYS B N 1
ATOM 11082 C CA . LYS B 2 371 ? 1.500 -21.365 -0.736 1.000 0.840 371 LYS B CA 1
ATOM 11083 C C . LYS B 2 371 ? 0.660 -22.531 -0.198 1.000 0.840 371 LYS B C 1
ATOM 11084 O O . LYS B 2 371 ? -0.383 -22.286 0.397 1.000 0.840 371 LYS B O 1
ATOM 11103 N N . GLY B 2 372 ? 1.116 -23.768 -0.386 1.000 0.880 372 GLY B N 1
ATOM 11104 C CA . GLY B 2 372 ? 0.392 -24.983 -0.026 1.000 0.880 372 GLY B CA 1
ATOM 11105 C C . GLY B 2 372 ? -0.309 -25.618 -1.228 1.000 0.880 372 GLY B C 1
ATOM 11106 O O . GLY B 2 372 ? -0.909 -24.945 -2.064 1.000 0.880 372 GLY B O 1
ATOM 11110 N N . ILE B 2 373 ? -0.223 -26.943 -1.305 1.000 0.920 373 ILE B N 1
ATOM 11111 C CA . ILE B 2 373 ? -0.839 -27.778 -2.343 1.000 0.920 373 ILE B CA 1
ATOM 11112 C C . ILE B 2 373 ? -1.887 -28.696 -1.714 1.000 0.920 373 ILE B C 1
ATOM 11113 O O . ILE B 2 373 ? -1.817 -28.987 -0.523 1.000 0.920 373 ILE B O 1
ATOM 11129 N N . ASP B 2 374 ? -2.844 -29.181 -2.507 1.000 0.940 374 ASP B N 1
ATOM 11130 C CA . ASP B 2 374 ? -3.867 -30.113 -2.021 1.000 0.940 374 ASP B CA 1
ATOM 11131 C C . ASP B 2 374 ? -3.269 -31.517 -1.785 1.000 0.940 374 ASP B C 1
ATOM 11132 O O . ASP B 2 374 ? -2.936 -32.209 -2.758 1.000 0.940 374 ASP B O 1
ATOM 11141 N N . PRO B 2 375 ? -3.178 -31.992 -0.527 1.000 0.940 375 PRO B N 1
ATOM 11142 C CA . PRO B 2 375 ? -2.584 -33.290 -0.211 1.000 0.940 375 PRO B CA 1
ATOM 11143 C C . PRO B 2 375 ? -3.316 -34.474 -0.867 1.000 0.940 375 PRO B C 1
ATOM 11144 O O . PRO B 2 375 ? -2.692 -35.486 -1.190 1.000 0.940 375 PRO B O 1
ATOM 11155 N N . ALA B 2 376 ? -4.623 -34.362 -1.130 1.000 0.930 376 ALA B N 1
ATOM 11156 C CA . ALA B 2 376 ? -5.390 -35.425 -1.779 1.000 0.930 376 ALA B CA 1
ATOM 11157 C C . ALA B 2 376 ? -5.131 -35.522 -3.296 1.000 0.930 376 ALA B C 1
ATOM 11158 O O . ALA B 2 376 ? -5.419 -36.555 -3.907 1.000 0.930 376 ALA B O 1
ATOM 11165 N N . ARG B 2 377 ? -4.575 -34.475 -3.924 1.000 0.940 377 ARG B N 1
ATOM 11166 C CA . ARG B 2 377 ? -4.297 -34.448 -5.371 1.000 0.940 377 ARG B CA 1
ATOM 11167 C C . ARG B 2 377 ? -2.936 -34.994 -5.763 1.000 0.940 377 ARG B C 1
ATOM 11168 O O . ARG B 2 377 ? -2.784 -35.321 -6.936 1.000 0.940 377 ARG B O 1
ATOM 11189 N N . VAL B 2 378 ? -1.993 -35.144 -4.831 1.000 0.960 378 VAL B N 1
ATOM 11190 C CA . VAL B 2 378 ? -0.625 -35.618 -5.123 1.000 0.960 378 VAL B CA 1
ATOM 11191 C C . VAL B 2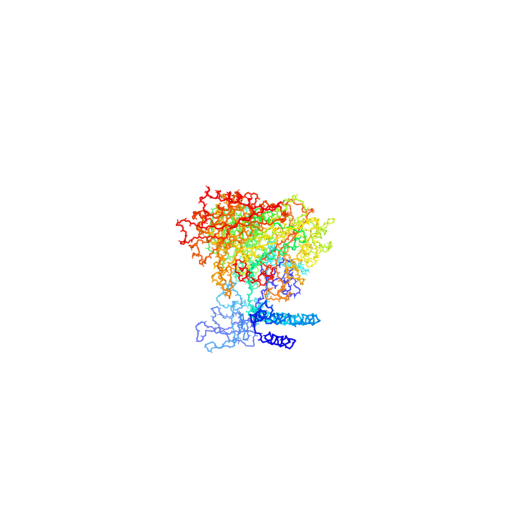 378 ? -0.656 -36.901 -5.972 1.000 0.960 378 VAL B C 1
ATOM 11192 O O . VAL B 2 378 ? -0.118 -36.931 -7.078 1.000 0.960 378 VAL B O 1
ATOM 11205 N N . ARG B 2 379 ? -1.382 -37.933 -5.510 1.000 0.950 379 ARG B N 1
ATOM 11206 C CA . ARG B 2 379 ? -1.520 -39.229 -6.207 1.000 0.950 379 ARG B CA 1
ATOM 11207 C C . ARG B 2 379 ? -2.321 -39.128 -7.508 1.000 0.950 379 ARG B C 1
ATOM 11208 O O . ARG B 2 379 ? -1.948 -39.728 -8.510 1.000 0.950 379 ARG B O 1
ATOM 11229 N N . LEU B 2 380 ? -3.407 -38.353 -7.509 1.000 0.960 380 LEU B N 1
ATOM 11230 C CA . LEU B 2 380 ? -4.262 -38.175 -8.690 1.000 0.960 380 LEU B CA 1
ATOM 11231 C C . LEU B 2 380 ? -3.512 -37.488 -9.841 1.000 0.960 380 LEU B C 1
ATOM 11232 O O . LEU B 2 380 ? -3.659 -37.883 -10.995 1.000 0.960 380 LEU B O 1
ATOM 11248 N N . ALA B 2 381 ? -2.687 -36.488 -9.529 1.000 0.970 381 ALA B N 1
ATOM 11249 C CA . ALA B 2 381 ? -1.845 -35.810 -10.505 1.000 0.970 381 ALA B CA 1
ATOM 11250 C C . ALA B 2 381 ? -0.776 -36.751 -11.085 1.000 0.970 381 ALA B C 1
ATOM 11251 O O . ALA B 2 381 ? -0.537 -36.729 -12.292 1.000 0.970 381 ALA B O 1
ATOM 11258 N N . ALA B 2 382 ? -0.186 -37.627 -10.265 1.000 0.970 382 ALA B N 1
ATOM 11259 C CA . ALA B 2 382 ? 0.746 -38.649 -10.742 1.000 0.970 382 ALA B CA 1
ATOM 11260 C C . ALA B 2 382 ? 0.086 -39.614 -11.748 1.000 0.970 382 ALA B C 1
ATOM 11261 O O . ALA B 2 382 ? 0.646 -39.871 -12.814 1.000 0.970 382 ALA B O 1
ATOM 11268 N N . GLU B 2 383 ? -1.122 -40.113 -11.449 1.000 0.970 383 GLU B N 1
ATOM 11269 C CA . GLU B 2 383 ? -1.890 -40.975 -12.363 1.000 0.970 383 GLU B CA 1
ATOM 11270 C C . GLU B 2 383 ? -2.270 -40.237 -13.662 1.000 0.970 383 GLU B C 1
ATOM 11271 O O . GLU B 2 383 ? -2.152 -40.797 -14.754 1.000 0.970 383 GLU B O 1
ATOM 11283 N N . ARG B 2 384 ? -2.644 -38.949 -13.572 1.000 0.980 384 ARG B N 1
ATOM 11284 C CA . ARG B 2 384 ? -2.921 -38.097 -14.740 1.000 0.980 384 ARG B CA 1
ATOM 11285 C C . ARG B 2 384 ? -1.691 -37.915 -15.630 1.000 0.980 384 ARG B C 1
ATOM 11286 O O . ARG B 2 384 ? -1.797 -38.046 -16.849 1.000 0.980 384 ARG B O 1
ATOM 11307 N N . ALA B 2 385 ? -0.530 -37.635 -15.046 1.000 0.980 385 ALA B N 1
ATOM 11308 C CA . ALA B 2 385 ? 0.711 -37.509 -15.800 1.000 0.980 385 ALA B CA 1
ATOM 11309 C C . ALA B 2 385 ? 1.123 -38.843 -16.438 1.000 0.980 385 ALA B C 1
ATOM 11310 O O . ALA B 2 385 ? 1.476 -38.866 -17.615 1.000 0.980 385 ALA B O 1
ATOM 11317 N N . ALA B 2 386 ? 0.997 -39.962 -15.718 1.000 0.980 386 ALA B N 1
ATOM 11318 C CA . ALA B 2 386 ? 1.281 -41.291 -16.257 1.000 0.980 386 ALA B CA 1
ATOM 11319 C C . ALA B 2 386 ? 0.394 -41.631 -17.470 1.000 0.980 386 ALA B C 1
ATOM 11320 O O . ALA B 2 386 ? 0.900 -42.080 -18.500 1.000 0.980 386 ALA B O 1
ATOM 11327 N N . GLN B 2 387 ? -0.909 -41.341 -17.393 1.000 0.980 387 GLN B N 1
ATOM 11328 C CA . GLN B 2 387 ? -1.835 -41.493 -18.516 1.000 0.980 387 GLN B CA 1
ATOM 11329 C C . GLN B 2 387 ? -1.420 -40.653 -19.733 1.000 0.980 387 GLN B C 1
ATOM 11330 O O . GLN B 2 387 ? -1.421 -41.145 -20.863 1.000 0.980 387 GLN B O 1
ATOM 11344 N N . LEU B 2 388 ? -1.083 -39.376 -19.530 1.000 0.980 388 LEU B N 1
ATOM 11345 C CA . LEU B 2 388 ? -0.689 -38.498 -20.630 1.000 0.980 388 LEU B CA 1
ATOM 11346 C C . LEU B 2 388 ? 0.629 -38.971 -21.272 1.000 0.980 388 LEU B C 1
ATOM 11347 O O . LEU B 2 388 ? 0.743 -38.944 -22.497 1.000 0.980 388 LEU B O 1
ATOM 11363 N N . ILE B 2 389 ? 1.600 -39.454 -20.481 1.000 0.980 389 ILE B N 1
ATOM 11364 C CA . ILE B 2 389 ? 2.877 -39.987 -20.996 1.000 0.980 389 ILE B CA 1
ATOM 11365 C C . ILE B 2 389 ? 2.618 -41.255 -21.815 1.000 0.980 389 ILE B C 1
ATOM 11366 O O . ILE B 2 389 ? 3.231 -41.460 -22.863 1.000 0.980 389 ILE B O 1
ATOM 11382 N N . HIS B 2 390 ? 1.661 -42.079 -21.399 1.000 0.970 390 HIS B N 1
ATOM 11383 C CA . HIS B 2 390 ? 1.218 -43.214 -22.198 1.000 0.970 390 HIS B CA 1
ATOM 11384 C C . HIS B 2 390 ? 0.647 -42.772 -23.555 1.000 0.970 390 HIS B C 1
ATOM 11385 O O . HIS B 2 390 ? 1.105 -43.228 -24.602 1.000 0.970 390 HIS B O 1
ATOM 11399 N N . LEU B 2 391 ? -0.317 -41.850 -23.549 1.000 0.960 391 LEU B N 1
ATOM 11400 C CA . LEU B 2 391 ? -1.011 -41.411 -24.762 1.000 0.960 391 LEU B CA 1
ATOM 11401 C C . LEU B 2 391 ? -0.099 -40.680 -25.759 1.000 0.960 391 LEU B C 1
ATOM 11402 O O . LEU B 2 391 ? -0.263 -40.855 -26.965 1.000 0.960 391 LEU B O 1
ATOM 11418 N N . TYR B 2 392 ? 0.840 -39.861 -25.273 1.000 0.970 392 TYR B N 1
ATOM 11419 C CA . TYR B 2 392 ? 1.576 -38.901 -26.112 1.000 0.970 392 TYR B CA 1
ATOM 11420 C C . TYR B 2 392 ? 3.093 -39.095 -26.150 1.000 0.970 392 TYR B C 1
ATOM 11421 O O . TYR B 2 392 ? 3.747 -38.565 -27.049 1.000 0.970 392 TYR B O 1
ATOM 11439 N N . ALA B 2 393 ? 3.661 -39.859 -25.217 1.000 0.970 393 ALA B N 1
ATOM 11440 C CA . ALA B 2 393 ? 5.043 -40.332 -25.294 1.000 0.970 393 ALA B CA 1
ATOM 11441 C C . ALA B 2 393 ? 5.140 -41.843 -25.560 1.000 0.970 393 ALA B C 1
ATOM 11442 O O . ALA B 2 393 ? 6.247 -42.369 -25.643 1.000 0.970 393 ALA B O 1
ATOM 11449 N N . GLY B 2 394 ? 4.009 -42.545 -25.723 1.000 0.960 394 GLY B N 1
ATOM 11450 C CA . GLY B 2 394 ? 3.969 -43.980 -26.025 1.000 0.960 394 GLY B CA 1
ATOM 11451 C C . GLY B 2 394 ? 4.455 -44.876 -24.883 1.000 0.960 394 GLY B C 1
ATOM 11452 O O . GLY B 2 394 ? 4.806 -46.026 -25.126 1.000 0.960 394 GLY B O 1
ATOM 11456 N N . GLY B 2 395 ? 4.515 -44.356 -23.655 1.000 0.960 395 GLY B N 1
ATOM 11457 C CA . GLY B 2 395 ? 5.104 -45.060 -22.519 1.000 0.960 395 GLY B CA 1
ATOM 11458 C C . GLY B 2 395 ? 4.291 -46.262 -22.017 1.000 0.960 395 GLY B C 1
ATOM 11459 O O . GLY B 2 395 ? 3.061 -46.223 -21.941 1.000 0.960 395 GLY B O 1
ATOM 11463 N N . GLU B 2 396 ? 4.987 -47.318 -21.597 1.000 0.980 396 GLU B N 1
ATOM 11464 C CA . GLU B 2 396 ? 4.438 -48.463 -20.864 1.000 0.980 396 GLU B CA 1
ATOM 11465 C C . GLU B 2 396 ? 4.537 -48.190 -19.359 1.000 0.980 396 GLU B C 1
ATOM 11466 O O . GLU B 2 396 ? 5.605 -48.310 -18.750 1.000 0.980 396 GLU B O 1
ATOM 11478 N N . VAL B 2 397 ? 3.419 -47.773 -18.760 1.000 0.980 397 VAL B N 1
ATOM 11479 C CA . VAL B 2 397 ? 3.354 -47.459 -17.328 1.000 0.980 397 VAL B CA 1
ATOM 11480 C C . VAL B 2 397 ? 3.382 -48.753 -16.524 1.000 0.980 397 VAL B C 1
ATOM 11481 O O . VAL B 2 397 ? 2.496 -49.596 -16.664 1.000 0.980 397 VAL B O 1
ATOM 11494 N N . LEU B 2 398 ? 4.388 -48.910 -15.667 1.000 0.970 398 LEU B N 1
ATOM 11495 C CA . LEU B 2 398 ? 4.534 -50.089 -14.819 1.000 0.970 398 LEU B CA 1
ATOM 11496 C C . LEU B 2 398 ? 3.442 -50.157 -13.755 1.000 0.970 398 LEU B C 1
ATOM 11497 O O . LEU B 2 398 ? 2.910 -49.138 -13.307 1.000 0.970 398 LEU B O 1
ATOM 11513 N N . ALA B 2 399 ? 3.103 -51.378 -13.354 1.000 0.950 399 ALA B N 1
ATOM 11514 C CA . ALA B 2 399 ? 2.102 -51.600 -12.331 1.000 0.950 399 ALA B CA 1
ATOM 11515 C C . ALA B 2 399 ? 2.589 -51.109 -10.960 1.000 0.950 399 ALA B C 1
ATOM 11516 O O . ALA B 2 399 ? 3.768 -51.225 -10.607 1.000 0.950 399 ALA B O 1
ATOM 11523 N N . GLY B 2 400 ? 1.635 -50.599 -10.181 1.000 0.930 400 GLY B N 1
ATOM 11524 C CA . GLY B 2 400 ? 1.873 -50.082 -8.841 1.000 0.930 400 GLY B CA 1
ATOM 11525 C C . GLY B 2 400 ? 2.483 -48.682 -8.818 1.000 0.930 400 GLY B C 1
ATOM 11526 O O . GLY B 2 400 ? 2.827 -48.084 -9.841 1.000 0.930 400 GLY B O 1
ATOM 11530 N N . THR B 2 401 ? 2.587 -48.173 -7.602 1.000 0.960 401 THR B N 1
ATOM 11531 C CA . THR B 2 401 ? 3.233 -46.910 -7.266 1.000 0.960 401 THR B CA 1
ATOM 11532 C C . THR B 2 401 ? 4.110 -47.197 -6.061 1.000 0.960 401 THR B C 1
ATOM 11533 O O . THR B 2 401 ? 3.651 -47.817 -5.101 1.000 0.960 401 THR B O 1
ATOM 11544 N N . VAL B 2 402 ? 5.382 -46.817 -6.138 1.000 0.970 402 VAL B N 1
ATOM 11545 C CA . VAL B 2 402 ? 6.303 -46.942 -5.009 1.000 0.970 402 VAL B CA 1
ATOM 11546 C C . VAL B 2 402 ? 6.192 -45.654 -4.216 1.000 0.970 402 VAL B C 1
ATOM 11547 O O . VAL B 2 402 ? 6.418 -44.580 -4.763 1.000 0.970 402 VAL B O 1
ATOM 11560 N N . GLU B 2 403 ? 5.819 -45.737 -2.949 1.000 0.950 403 GLU B N 1
ATOM 11561 C CA . GLU B 2 403 ? 5.647 -44.564 -2.099 1.000 0.950 403 GLU B CA 1
ATOM 11562 C C . GLU B 2 403 ? 6.169 -44.824 -0.692 1.000 0.950 403 GLU B C 1
ATOM 11563 O O . GLU B 2 403 ? 6.179 -45.961 -0.216 1.000 0.950 403 GLU B O 1
ATOM 11575 N N . GLU B 2 404 ? 6.591 -43.753 -0.033 1.000 0.960 404 GLU B N 1
ATOM 11576 C CA . GLU B 2 404 ? 6.711 -43.714 1.416 1.000 0.960 404 GLU B CA 1
ATOM 11577 C C . GLU B 2 404 ? 5.768 -42.625 1.931 1.000 0.960 404 GLU B C 1
ATOM 11578 O O . GLU B 2 404 ? 5.834 -41.478 1.482 1.000 0.960 404 GLU B O 1
ATOM 11590 N N . ASP B 2 405 ? 4.853 -43.015 2.819 1.000 0.940 405 ASP B N 1
ATOM 11591 C CA . ASP B 2 405 ? 3.723 -42.192 3.246 1.000 0.940 405 ASP B CA 1
ATOM 11592 C C . ASP B 2 405 ? 3.723 -41.995 4.766 1.000 0.940 405 ASP B C 1
ATOM 11593 O O . ASP B 2 405 ? 3.567 -42.947 5.535 1.000 0.940 405 ASP B O 1
ATOM 11602 N N . HIS B 2 406 ? 3.873 -40.735 5.170 1.000 0.950 406 HIS B N 1
ATOM 11603 C CA . HIS B 2 406 ? 3.738 -40.224 6.536 1.000 0.950 406 HIS B CA 1
ATOM 11604 C C . HIS B 2 406 ? 2.696 -39.091 6.607 1.000 0.950 406 HIS B C 1
ATOM 11605 O O . HIS B 2 406 ? 2.582 -38.397 7.621 1.000 0.950 406 HIS B O 1
ATOM 11619 N N . LEU B 2 407 ? 1.934 -38.868 5.532 1.000 0.900 407 LEU B N 1
ATOM 11620 C CA . LEU B 2 407 ? 0.967 -37.788 5.414 1.000 0.900 407 LEU B CA 1
ATOM 11621 C C . LEU B 2 407 ? -0.351 -38.195 6.080 1.000 0.900 407 LEU B C 1
ATOM 11622 O O . LEU B 2 407 ? -1.038 -39.120 5.652 1.000 0.900 407 LEU B O 1
ATOM 11638 N N . THR B 2 408 ? -0.744 -37.467 7.123 1.000 0.850 408 THR B N 1
ATOM 11639 C CA . THR B 2 408 ? -2.030 -37.684 7.803 1.000 0.850 408 THR B CA 1
ATOM 11640 C C . THR B 2 408 ? -3.019 -36.607 7.364 1.000 0.850 408 THR B C 1
ATOM 11641 O O . THR B 2 408 ? -2.827 -35.436 7.674 1.000 0.850 408 THR B O 1
ATOM 11652 N N . ILE B 2 409 ? -4.071 -36.981 6.629 1.000 0.830 409 ILE B N 1
ATOM 11653 C CA . ILE B 2 409 ? -5.133 -36.055 6.201 1.000 0.830 409 ILE B CA 1
ATOM 11654 C C . ILE B 2 409 ? -6.308 -36.194 7.171 1.000 0.830 409 ILE B C 1
ATOM 11655 O O . ILE B 2 409 ? -7.091 -37.140 7.075 1.000 0.830 409 ILE B O 1
ATOM 11671 N N . GLU B 2 410 ? -6.430 -35.271 8.121 1.000 0.830 410 GLU B N 1
ATOM 11672 C CA . GLU B 2 410 ? -7.574 -35.242 9.034 1.000 0.830 410 GLU B CA 1
ATOM 11673 C C . GLU B 2 410 ? -8.806 -34.615 8.369 1.000 0.830 410 GLU B C 1
ATOM 11674 O O . GLU B 2 410 ? -8.710 -33.705 7.544 1.000 0.830 410 GLU B O 1
ATOM 11686 N N . ALA B 2 411 ? -9.992 -35.113 8.729 1.000 0.830 411 ALA B N 1
ATOM 11687 C CA . ALA B 2 411 ? -11.244 -34.541 8.256 1.000 0.830 411 ALA B CA 1
ATOM 11688 C C . ALA B 2 411 ? -11.486 -33.186 8.933 1.000 0.830 411 ALA B C 1
ATOM 11689 O O . ALA B 2 411 ? -11.715 -33.127 10.142 1.000 0.830 411 ALA B O 1
ATOM 11696 N N . ASN B 2 412 ? -11.480 -32.114 8.144 1.000 0.920 412 ASN B N 1
ATOM 11697 C CA . ASN B 2 412 ? -11.706 -30.760 8.625 1.000 0.920 412 ASN B CA 1
ATOM 11698 C C . ASN B 2 412 ? -13.210 -30.483 8.784 1.000 0.920 412 ASN B C 1
ATOM 11699 O O . ASN B 2 412 ? -13.891 -30.081 7.839 1.000 0.920 412 ASN B O 1
ATOM 11710 N N . ASN B 2 413 ? -13.739 -30.781 9.971 1.000 0.950 413 ASN B N 1
ATOM 11711 C CA . ASN B 2 413 ? -15.138 -30.546 10.321 1.000 0.950 413 ASN B CA 1
ATOM 11712 C C . ASN B 2 413 ? -15.258 -29.268 11.147 1.000 0.950 413 ASN B C 1
ATOM 11713 O O . ASN B 2 413 ? -14.804 -29.223 12.290 1.000 0.950 413 ASN B O 1
ATOM 11724 N N . ILE B 2 414 ? -15.923 -28.265 10.587 1.000 0.970 414 ILE B N 1
ATOM 11725 C CA . ILE B 2 414 ? -16.115 -26.964 11.223 1.000 0.970 414 ILE B CA 1
ATOM 11726 C C . ILE B 2 414 ? -17.598 -26.797 11.555 1.000 0.970 414 ILE B C 1
ATOM 11727 O O . ILE B 2 414 ? -18.483 -27.178 10.783 1.000 0.970 414 ILE B O 1
ATOM 11743 N N . HIS B 2 415 ? -17.868 -26.254 12.738 1.000 0.960 415 HIS B N 1
ATOM 11744 C CA . HIS B 2 415 ? -19.217 -25.994 13.224 1.000 0.960 415 HIS B CA 1
ATOM 11745 C C . HIS B 2 415 ? -19.577 -24.533 12.959 1.000 0.960 415 HIS B C 1
ATOM 11746 O O . HIS B 2 415 ? -18.795 -23.650 13.295 1.000 0.960 415 HIS B O 1
ATOM 11760 N N . VAL B 2 416 ? -20.760 -24.284 12.402 1.000 0.950 416 VAL B N 1
ATOM 11761 C CA . VAL B 2 416 ? -21.259 -22.925 12.139 1.000 0.950 416 VAL B CA 1
ATOM 11762 C C . VAL B 2 416 ? -22.765 -22.853 12.383 1.000 0.950 416 VAL B C 1
ATOM 11763 O O . VAL B 2 416 ? -23.485 -23.829 12.147 1.000 0.950 416 VAL B O 1
ATOM 11776 N N . SER B 2 417 ? -23.263 -21.711 12.865 1.000 0.920 417 SER B N 1
ATOM 11777 C CA . SER B 2 417 ? -24.702 -21.463 13.029 1.000 0.920 417 SER B CA 1
ATOM 11778 C C . SER B 2 417 ? -25.192 -20.335 12.123 1.000 0.920 417 SER B C 1
ATOM 11779 O O . SER B 2 417 ? -24.471 -19.375 11.844 1.000 0.920 417 SER B O 1
ATOM 11787 N N . ALA B 2 418 ? -26.451 -20.425 11.686 1.000 0.930 418 ALA B N 1
ATOM 11788 C CA . ALA B 2 418 ? -27.072 -19.355 10.906 1.000 0.930 418 ALA B CA 1
ATOM 11789 C C . ALA B 2 418 ? -27.149 -18.039 11.697 1.000 0.930 418 ALA B C 1
ATOM 11790 O O . ALA B 2 418 ? -26.979 -16.968 11.115 1.000 0.930 418 ALA B O 1
ATOM 11797 N N . ASP B 2 419 ? -27.335 -18.116 13.017 1.000 0.920 419 ASP B N 1
ATOM 11798 C CA . ASP B 2 419 ? -27.349 -16.949 13.901 1.000 0.920 419 ASP B CA 1
ATOM 11799 C C . ASP B 2 419 ? -25.988 -16.256 13.950 1.000 0.920 419 ASP B C 1
ATOM 11800 O O . ASP B 2 419 ? -25.930 -15.030 13.913 1.000 0.920 419 ASP B O 1
ATOM 11809 N N . LYS B 2 420 ? -24.887 -17.016 13.991 1.000 0.930 420 LYS B N 1
ATOM 11810 C CA . LYS B 2 420 ? -23.535 -16.452 14.031 1.000 0.930 420 LYS B CA 1
ATOM 11811 C C . LYS B 2 420 ? -23.155 -15.811 12.699 1.000 0.930 420 LYS B C 1
ATOM 11812 O O . LYS B 2 420 ? -22.706 -14.669 12.694 1.000 0.930 420 LYS B O 1
ATOM 11831 N N . VAL B 2 421 ? -23.424 -16.479 11.573 1.000 0.960 421 VAL B N 1
ATOM 11832 C CA . VAL B 2 421 ? -23.277 -15.883 10.229 1.000 0.960 421 VAL B CA 1
ATOM 11833 C C . VAL B 2 421 ? -24.099 -14.589 10.137 1.000 0.960 421 VAL B C 1
ATOM 11834 O O . VAL B 2 421 ? -23.589 -13.554 9.711 1.000 0.960 421 VAL B O 1
ATOM 11847 N N . SER B 2 422 ? -25.350 -14.618 10.614 1.000 0.950 422 SER B N 1
ATOM 11848 C CA . SER B 2 422 ? -26.239 -13.451 10.627 1.000 0.950 422 SER B CA 1
ATOM 11849 C C . SER B 2 422 ? -25.734 -12.327 11.540 1.000 0.950 422 SER B C 1
ATOM 11850 O O . SER B 2 422 ? -25.832 -11.159 11.166 1.000 0.950 422 SER B O 1
ATOM 11858 N N . SER B 2 423 ? -25.160 -12.642 12.708 1.000 0.950 423 SER B N 1
ATOM 11859 C CA . SER B 2 423 ? -24.629 -11.640 13.645 1.000 0.950 423 SER B CA 1
ATOM 11860 C C . SER B 2 423 ? -23.341 -10.993 13.141 1.000 0.950 423 SER B C 1
ATOM 11861 O O . SER B 2 423 ? -23.146 -9.795 13.337 1.000 0.950 423 SER B O 1
ATOM 11869 N N . VAL B 2 424 ? -22.456 -11.758 12.493 1.000 0.960 424 VAL B N 1
ATOM 11870 C CA . VAL B 2 424 ? -21.200 -11.241 11.931 1.000 0.960 424 VAL B CA 1
ATOM 11871 C C . VAL B 2 424 ? -21.470 -10.390 10.696 1.000 0.960 424 VAL B C 1
ATOM 11872 O O . VAL B 2 424 ? -20.898 -9.311 10.566 1.000 0.960 424 VAL B O 1
ATOM 11885 N N . LEU B 2 425 ? -22.377 -10.816 9.815 1.000 0.970 425 LEU B N 1
ATOM 11886 C CA . LEU B 2 425 ? -22.675 -10.085 8.580 1.000 0.970 425 LEU B CA 1
ATOM 11887 C C . LEU B 2 425 ? -23.696 -8.953 8.773 1.000 0.970 425 LEU B C 1
ATOM 11888 O O . LEU B 2 425 ? -23.662 -7.970 8.033 1.000 0.970 425 LEU B O 1
ATOM 11904 N N . GLY B 2 426 ? -24.576 -9.046 9.772 1.000 0.960 426 GLY B N 1
ATOM 11905 C CA . GLY B 2 426 ? -25.634 -8.062 10.044 1.000 0.960 426 GLY B CA 1
ATOM 11906 C C . GLY B 2 426 ? -26.864 -8.197 9.133 1.000 0.960 426 GLY B C 1
ATOM 11907 O O . GLY B 2 426 ? -27.580 -7.230 8.892 1.000 0.960 426 GLY B O 1
ATOM 11911 N N . LEU B 2 427 ? -27.124 -9.395 8.612 1.000 0.920 427 LEU B N 1
ATOM 11912 C CA . LEU B 2 427 ? -28.242 -9.704 7.714 1.000 0.920 427 LEU B CA 1
ATOM 11913 C C . LEU B 2 427 ? -28.889 -11.032 8.115 1.000 0.920 427 LEU B C 1
ATOM 11914 O O . LEU B 2 427 ? -28.298 -11.807 8.853 1.000 0.920 427 LEU B O 1
ATOM 11930 N N . THR B 2 428 ? -30.089 -11.321 7.616 1.000 0.900 428 THR B N 1
ATOM 11931 C CA . THR B 2 428 ? -30.776 -12.595 7.884 1.000 0.900 428 THR B CA 1
ATOM 11932 C C . THR B 2 428 ? -30.613 -13.570 6.717 1.000 0.900 428 THR B C 1
ATOM 11933 O O . THR B 2 428 ? -31.135 -13.312 5.634 1.000 0.900 428 THR B O 1
ATOM 11944 N N . ILE B 2 429 ? -29.942 -14.704 6.941 1.000 0.910 429 ILE B N 1
ATOM 11945 C CA . ILE B 2 429 ? -29.879 -15.847 6.008 1.000 0.910 429 ILE B CA 1
ATOM 11946 C C . ILE B 2 429 ? -30.562 -17.056 6.660 1.000 0.910 429 ILE B C 1
ATOM 11947 O O . ILE B 2 429 ? -30.348 -17.329 7.840 1.000 0.910 429 ILE B O 1
ATOM 11963 N N . SER B 2 430 ? -31.396 -17.787 5.909 1.000 0.920 430 SER B N 1
ATOM 11964 C CA . SER B 2 430 ? -32.033 -19.008 6.417 1.000 0.920 430 SER B CA 1
ATOM 11965 C C . SER B 2 430 ? -31.068 -20.192 6.417 1.000 0.920 430 SER B C 1
ATOM 11966 O O . SER B 2 430 ? -30.125 -20.253 5.626 1.000 0.920 430 SER B O 1
ATOM 11974 N N . LYS B 2 431 ? -31.341 -21.185 7.270 1.000 0.930 431 LYS B N 1
ATOM 11975 C CA . LYS B 2 431 ? -30.554 -22.422 7.330 1.000 0.930 431 LYS B CA 1
ATOM 11976 C C . LYS B 2 431 ? -30.544 -23.156 5.979 1.000 0.930 431 LYS B C 1
ATOM 11977 O O . LYS B 2 431 ? -29.492 -23.650 5.584 1.000 0.930 431 LYS B O 1
ATOM 11996 N N . GLU B 2 432 ? -31.667 -23.199 5.246 1.000 0.940 432 GLU B N 1
ATOM 11997 C CA . GLU B 2 432 ? -31.716 -23.848 3.923 1.000 0.940 432 GLU B CA 1
ATOM 11998 C C . GLU B 2 432 ? -30.808 -23.165 2.892 1.000 0.940 432 GLU B C 1
ATOM 11999 O O . GLU B 2 432 ? -30.134 -23.846 2.117 1.000 0.940 432 GLU B O 1
ATOM 12011 N N . GLU B 2 433 ? -30.763 -21.833 2.900 1.000 0.940 433 GLU B N 1
ATOM 12012 C CA . GLU B 2 433 ? -29.932 -21.040 1.990 1.000 0.940 433 GLU B CA 1
ATOM 12013 C C . GLU B 2 433 ? -28.442 -21.255 2.291 1.000 0.940 433 GLU B C 1
ATOM 12014 O O . GLU B 2 433 ? -27.631 -21.482 1.395 1.000 0.940 433 GLU B O 1
ATOM 12026 N N . LEU B 2 434 ? -28.094 -21.274 3.578 1.000 0.950 434 LEU B N 1
ATOM 12027 C CA . LEU B 2 434 ? -26.739 -21.511 4.070 1.000 0.950 434 LEU B CA 1
ATOM 12028 C C . LEU B 2 434 ? -26.226 -22.905 3.655 1.000 0.950 434 LEU B C 1
ATOM 12029 O O . LEU B 2 434 ? -25.123 -23.040 3.125 1.000 0.950 434 LEU B O 1
ATOM 12045 N N . ILE B 2 435 ? -27.066 -23.940 3.791 1.000 0.960 435 ILE B N 1
ATOM 12046 C CA . ILE B 2 435 ? -26.771 -25.298 3.299 1.000 0.960 435 ILE B CA 1
ATOM 12047 C C . ILE B 2 435 ? -26.596 -25.308 1.772 1.000 0.960 435 ILE B C 1
ATOM 12048 O O . ILE B 2 435 ? -25.701 -25.987 1.263 1.000 0.960 435 ILE B O 1
ATOM 12064 N N . SER B 2 436 ? -27.452 -24.589 1.038 1.000 0.960 436 SER B N 1
ATOM 12065 C CA . SER B 2 436 ? -27.374 -24.472 -0.425 1.000 0.960 436 SER B CA 1
ATOM 12066 C C . SER B 2 436 ? -26.026 -23.896 -0.868 1.000 0.960 436 SER B C 1
ATOM 12067 O O . SER B 2 436 ? -25.366 -24.460 -1.743 1.000 0.960 436 SER B O 1
ATOM 12075 N N . ILE B 2 437 ? -25.562 -22.836 -0.201 1.000 0.960 437 ILE B N 1
ATOM 12076 C CA . ILE B 2 437 ? -24.272 -22.200 -0.482 1.000 0.960 437 ILE B CA 1
ATOM 12077 C C . ILE B 2 437 ? -23.107 -23.174 -0.254 1.000 0.960 437 ILE B C 1
ATOM 12078 O O . ILE B 2 437 ? -22.299 -23.386 -1.158 1.000 0.960 437 ILE B O 1
ATOM 12094 N N . TYR B 2 438 ? -23.039 -23.836 0.904 1.000 0.970 438 TYR B N 1
ATOM 12095 C CA . TYR B 2 438 ? -21.951 -24.784 1.182 1.000 0.970 438 TYR B CA 1
ATOM 12096 C C . TYR B 2 438 ? -21.960 -26.002 0.248 1.000 0.970 438 TYR B C 1
ATOM 12097 O O . TYR B 2 438 ? -20.901 -26.492 -0.146 1.000 0.970 438 TYR B O 1
ATOM 12115 N N . LYS B 2 439 ? -23.136 -26.466 -0.192 1.000 0.970 439 LYS B N 1
ATOM 12116 C CA . LYS B 2 439 ? -23.223 -27.513 -1.221 1.000 0.970 439 LYS B CA 1
ATOM 12117 C C . LYS B 2 439 ? -22.706 -27.038 -2.577 1.000 0.970 439 LYS B C 1
ATOM 12118 O O . LYS B 2 439 ? -21.997 -27.799 -3.232 1.000 0.970 439 LYS B O 1
ATOM 12137 N N . ARG B 2 440 ? -22.998 -25.795 -2.980 1.000 0.950 440 ARG B N 1
ATOM 12138 C CA . ARG B 2 440 ? -22.449 -25.190 -4.211 1.000 0.950 440 ARG B CA 1
ATOM 12139 C C . ARG B 2 440 ? -20.926 -25.102 -4.187 1.000 0.950 440 ARG B C 1
ATOM 12140 O O . ARG B 2 440 ? -20.298 -25.303 -5.218 1.000 0.950 440 ARG B O 1
ATOM 12161 N N . LEU B 2 441 ? -20.328 -24.888 -3.014 1.000 0.960 441 LEU B N 1
ATOM 12162 C CA . LEU B 2 441 ? -18.873 -24.941 -2.821 1.000 0.960 441 LEU B CA 1
ATOM 12163 C C . LEU B 2 441 ? -18.288 -26.354 -2.900 1.000 0.960 441 LEU B C 1
ATOM 12164 O O . LEU B 2 441 ? -17.068 -26.504 -2.873 1.000 0.960 441 LEU B O 1
ATOM 12180 N N . GLY B 2 442 ? -19.120 -27.393 -2.998 1.000 0.950 442 GLY B N 1
ATOM 12181 C CA . GLY B 2 442 ? -18.696 -28.788 -2.963 1.000 0.950 442 GLY B CA 1
ATOM 12182 C C . GLY B 2 442 ? -18.304 -29.258 -1.562 1.000 0.950 442 GLY B C 1
ATOM 12183 O O . GLY B 2 442 ? -17.424 -30.113 -1.444 1.000 0.950 442 GLY B O 1
ATOM 12187 N N . PHE B 2 443 ? -18.901 -28.683 -0.509 1.000 0.970 443 PHE B N 1
ATOM 12188 C CA . PHE B 2 443 ? -18.701 -29.109 0.879 1.000 0.970 443 PHE B CA 1
ATOM 12189 C C . PHE B 2 443 ? -19.807 -30.072 1.314 1.000 0.970 443 PHE B C 1
ATOM 12190 O O . PHE B 2 443 ? -20.958 -29.976 0.877 1.000 0.970 443 PHE B O 1
ATOM 12207 N N . THR B 2 444 ? -19.465 -31.015 2.195 1.000 0.960 444 THR B N 1
ATOM 12208 C CA . THR B 2 444 ? -20.468 -31.906 2.797 1.000 0.960 444 THR B CA 1
ATOM 12209 C C . THR B 2 444 ? -21.037 -31.233 4.036 1.000 0.960 444 THR B C 1
ATOM 12210 O O . THR B 2 444 ? -20.280 -30.772 4.882 1.000 0.960 444 THR B O 1
ATOM 12221 N N . VAL B 2 445 ? -22.363 -31.175 4.152 1.000 0.960 445 VAL B N 1
ATOM 12222 C CA . VAL B 2 445 ? -23.039 -30.497 5.265 1.000 0.960 445 VAL B CA 1
ATOM 12223 C C . VAL B 2 445 ? -23.906 -31.494 6.020 1.000 0.960 445 VAL B C 1
ATOM 12224 O O . VAL B 2 445 ? -24.805 -32.105 5.439 1.000 0.960 445 VAL B O 1
ATOM 12237 N N . GLY B 2 446 ? -23.627 -31.650 7.310 1.000 0.950 446 GLY B N 1
ATOM 12238 C CA . GLY B 2 446 ? -24.463 -32.354 8.275 1.000 0.950 446 GLY B CA 1
ATOM 12239 C C . GLY B 2 446 ? -25.207 -31.386 9.192 1.000 0.950 446 GLY B C 1
ATOM 12240 O O . GLY B 2 446 ? -24.861 -30.209 9.295 1.000 0.950 446 GLY B O 1
ATOM 12244 N N . GLU B 2 447 ? -26.219 -31.895 9.887 1.000 0.920 447 GLU B N 1
ATOM 12245 C CA . GLU B 2 447 ? -26.997 -31.129 10.863 1.000 0.920 447 GLU B CA 1
ATOM 12246 C C . GLU B 2 447 ? -26.853 -31.738 12.263 1.000 0.920 447 GLU B C 1
ATOM 12247 O O . GLU B 2 447 ? -26.970 -32.956 12.426 1.000 0.920 447 GLU B O 1
ATOM 12259 N N . ALA B 2 448 ? -26.612 -30.888 13.267 1.000 0.890 448 ALA B N 1
ATOM 12260 C CA . ALA B 2 448 ? -26.554 -31.244 14.683 1.000 0.890 448 ALA B CA 1
ATOM 12261 C C . ALA B 2 448 ? -27.249 -30.155 15.523 1.000 0.890 448 ALA B C 1
ATOM 12262 O O . ALA B 2 448 ? -26.657 -29.120 15.821 1.000 0.890 448 ALA B O 1
ATOM 12269 N N . ASP B 2 449 ? -28.513 -30.386 15.892 1.000 0.840 449 ASP B N 1
ATOM 12270 C CA . ASP B 2 449 ? -29.403 -29.382 16.498 1.000 0.840 449 ASP B CA 1
ATOM 12271 C C . ASP B 2 449 ? -29.458 -28.086 15.652 1.000 0.840 449 ASP B C 1
ATOM 12272 O O . ASP B 2 449 ? -29.785 -28.122 14.457 1.000 0.840 449 ASP B O 1
ATOM 12281 N N . ASP B 2 450 ? -29.116 -26.944 16.250 1.000 0.850 450 ASP B N 1
ATOM 12282 C CA . ASP B 2 450 ? -29.088 -25.633 15.591 1.000 0.850 450 ASP B CA 1
ATOM 12283 C C . ASP B 2 450 ? -27.754 -25.341 14.873 1.000 0.850 450 ASP B C 1
ATOM 12284 O O . ASP B 2 450 ? -27.604 -24.294 14.241 1.000 0.850 450 ASP B O 1
ATOM 12293 N N . LEU B 2 451 ? -26.792 -26.270 14.918 1.000 0.920 451 LEU B N 1
ATOM 12294 C CA . LEU B 2 451 ? -25.491 -26.147 14.258 1.000 0.920 451 LEU B CA 1
ATOM 12295 C C . LEU B 2 451 ? -25.446 -26.945 12.948 1.000 0.920 451 LEU B C 1
ATOM 12296 O O . LEU B 2 451 ? -25.994 -28.046 12.833 1.000 0.920 451 LEU B O 1
ATOM 12312 N N . LEU B 2 452 ? -24.745 -26.398 11.958 1.000 0.960 452 LEU B N 1
ATOM 12313 C CA . LEU B 2 452 ? -24.299 -27.123 10.774 1.000 0.960 452 LEU B CA 1
ATOM 12314 C C . LEU B 2 452 ? -22.886 -27.638 11.016 1.000 0.960 452 LEU B C 1
ATOM 12315 O O . LEU B 2 452 ? -22.041 -26.935 11.568 1.000 0.960 452 LEU B O 1
ATOM 12331 N N . VAL B 2 453 ? -22.635 -28.866 10.581 1.000 0.970 453 VAL B N 1
ATOM 12332 C CA . VAL B 2 453 ? -21.299 -29.460 10.582 1.000 0.970 453 VAL B CA 1
ATOM 12333 C C . VAL B 2 453 ? -20.843 -29.529 9.136 1.000 0.970 453 VAL B C 1
ATOM 12334 O O . VAL B 2 453 ? -21.352 -30.340 8.362 1.000 0.970 453 VAL B O 1
ATOM 12347 N N . VAL B 2 454 ? -19.926 -28.646 8.760 1.000 0.970 454 VAL B N 1
ATOM 12348 C CA . VAL B 2 454 ? -19.417 -28.535 7.393 1.000 0.970 454 VAL B CA 1
ATOM 12349 C C . VAL B 2 454 ? -18.081 -29.268 7.312 1.000 0.970 454 VAL B C 1
ATOM 12350 O O . VAL B 2 454 ? -17.123 -28.895 7.986 1.000 0.970 454 VAL B O 1
ATOM 12363 N N . THR B 2 455 ? -18.011 -30.322 6.498 1.000 0.970 455 THR B N 1
ATOM 12364 C CA . THR B 2 455 ? -16.761 -31.024 6.181 1.000 0.970 455 THR B CA 1
ATOM 12365 C C . THR B 2 455 ? -16.117 -30.359 4.972 1.000 0.970 455 THR B C 1
ATOM 12366 O O . THR B 2 455 ? -16.581 -30.518 3.835 1.000 0.970 455 THR B O 1
ATOM 12377 N N . VAL B 2 456 ? -15.044 -29.617 5.224 1.000 0.970 456 VAL B N 1
ATOM 12378 C CA . VAL B 2 456 ? -14.291 -28.894 4.202 1.000 0.970 456 VAL B CA 1
ATOM 12379 C C . VAL B 2 456 ? -13.283 -29.847 3.541 1.000 0.970 456 VAL B C 1
ATOM 12380 O O . VAL B 2 456 ? -12.519 -30.518 4.240 1.000 0.970 456 VAL B O 1
ATOM 12393 N N . PRO B 2 457 ? -13.257 -29.951 2.200 1.000 0.950 457 PRO B N 1
ATOM 12394 C CA . PRO B 2 457 ? -12.289 -30.785 1.493 1.000 0.950 457 PRO B CA 1
ATOM 12395 C C . PRO B 2 457 ? -10.873 -30.182 1.548 1.000 0.950 457 PRO B C 1
ATOM 12396 O O . PRO B 2 457 ? -10.715 -28.965 1.499 1.000 0.950 457 PRO B O 1
ATOM 12407 N N . SER B 2 458 ? -9.832 -31.027 1.532 1.000 0.950 458 SER B N 1
ATOM 12408 C CA . SER B 2 458 ? -8.412 -30.624 1.647 1.000 0.950 458 SER B CA 1
ATOM 12409 C C . SER B 2 458 ? -7.923 -29.639 0.580 1.000 0.950 458 SER B C 1
ATOM 12410 O O . SER B 2 458 ? -6.951 -28.923 0.800 1.000 0.950 458 SER B O 1
ATOM 12418 N N . ARG B 2 459 ? -8.620 -29.556 -0.561 1.000 0.930 459 ARG B N 1
ATOM 12419 C CA . ARG B 2 459 ? -8.362 -28.547 -1.599 1.000 0.930 459 ARG B CA 1
ATOM 12420 C C . ARG B 2 459 ? -8.584 -27.104 -1.135 1.000 0.930 459 ARG B C 1
ATOM 12421 O O . ARG B 2 459 ? -8.081 -26.209 -1.797 1.000 0.930 459 ARG B O 1
ATOM 12442 N N . ARG B 2 460 ? -9.357 -26.880 -0.066 1.000 0.950 460 ARG B N 1
ATOM 12443 C CA . ARG B 2 460 ? -9.597 -25.571 0.566 1.000 0.950 460 ARG B CA 1
ATOM 12444 C C . ARG B 2 460 ? -8.966 -25.541 1.956 1.000 0.950 460 ARG B C 1
ATOM 12445 O O . ARG B 2 460 ? -9.654 -25.421 2.964 1.000 0.950 460 ARG B O 1
ATOM 12466 N N . GLY B 2 461 ? -7.647 -25.733 2.001 1.000 0.900 461 GLY B N 1
ATOM 12467 C CA . GLY B 2 461 ? -6.871 -25.729 3.248 1.000 0.900 461 GLY B CA 1
ATOM 12468 C C . GLY B 2 461 ? -6.830 -24.372 3.961 1.000 0.900 461 GLY B C 1
ATOM 12469 O O . GLY B 2 461 ? -6.362 -24.295 5.089 1.000 0.900 461 GLY B O 1
ATOM 12473 N N . ASP B 2 462 ? -7.318 -23.322 3.307 1.000 0.910 462 ASP B N 1
ATOM 12474 C CA . ASP B 2 462 ? -7.509 -21.983 3.850 1.000 0.910 462 ASP B CA 1
ATOM 12475 C C . ASP B 2 462 ? -8.680 -21.885 4.834 1.000 0.910 462 ASP B C 1
ATOM 12476 O O . ASP B 2 462 ? -8.606 -21.098 5.769 1.000 0.910 462 ASP B O 1
ATOM 12485 N N . ILE B 2 463 ? -9.720 -22.708 4.674 1.000 0.960 463 ILE B N 1
ATOM 12486 C CA . ILE B 2 463 ? -10.886 -22.697 5.562 1.000 0.960 463 ILE B CA 1
ATOM 12487 C C . ILE B 2 463 ? -10.615 -23.640 6.734 1.000 0.960 463 ILE B C 1
ATOM 12488 O O . ILE B 2 463 ? -10.678 -24.858 6.585 1.000 0.960 463 ILE B O 1
ATOM 12504 N N . THR B 2 464 ? -10.337 -23.100 7.911 1.000 0.940 464 THR B N 1
ATOM 12505 C CA . THR B 2 464 ? -9.994 -23.854 9.130 1.000 0.940 464 THR B CA 1
ATOM 12506 C C . THR B 2 464 ? -10.823 -23.453 10.347 1.000 0.940 464 THR B C 1
ATOM 12507 O O . THR B 2 464 ? -10.930 -24.232 11.298 1.000 0.940 464 THR B O 1
ATOM 12518 N N . ILE B 2 465 ? -11.436 -22.271 10.320 1.000 0.940 465 ILE B N 1
ATOM 12519 C CA . ILE B 2 465 ? -12.254 -21.731 11.405 1.000 0.940 465 ILE B CA 1
ATOM 12520 C C . ILE B 2 465 ? -13.676 -21.401 10.938 1.000 0.940 465 ILE B C 1
ATOM 12521 O O . ILE B 2 465 ? -14.019 -21.488 9.759 1.000 0.940 465 ILE B O 1
ATOM 12537 N N . GLU B 2 466 ? -14.540 -21.070 11.900 1.000 0.950 466 GLU B N 1
ATOM 12538 C CA . GLU B 2 466 ? -15.926 -20.678 11.634 1.000 0.950 466 GLU B CA 1
ATOM 12539 C C . GLU B 2 466 ? -15.990 -19.411 10.775 1.000 0.950 466 GLU B C 1
ATOM 12540 O O . GLU B 2 466 ? -16.806 -19.337 9.862 1.000 0.950 466 GLU B O 1
ATOM 12552 N N . GLU B 2 467 ? -15.123 -18.435 11.039 1.000 0.960 467 GLU B N 1
ATOM 12553 C CA . GLU B 2 467 ? -15.096 -17.149 10.346 1.000 0.960 467 GLU B CA 1
ATOM 12554 C C . GLU B 2 467 ? -14.814 -17.286 8.844 1.000 0.960 467 GLU B C 1
ATOM 12555 O O . GLU B 2 467 ? -15.481 -16.624 8.048 1.000 0.960 467 GLU B O 1
ATOM 12567 N N . ASP B 2 468 ? -13.957 -18.228 8.449 1.000 0.970 468 ASP B N 1
ATOM 12568 C CA . ASP B 2 468 ? -13.698 -18.536 7.038 1.000 0.970 468 ASP B CA 1
ATOM 12569 C C . ASP B 2 468 ? -14.982 -19.033 6.344 1.000 0.970 468 ASP B C 1
ATOM 12570 O O . ASP B 2 468 ? -15.316 -18.653 5.222 1.000 0.970 468 ASP B O 1
ATOM 12579 N N . LEU B 2 469 ? -15.785 -19.857 7.032 1.000 0.970 469 LEU B N 1
ATOM 12580 C CA . LEU B 2 469 ? -17.082 -20.302 6.509 1.000 0.970 469 LEU B CA 1
ATOM 12581 C C . LEU B 2 469 ? -18.117 -19.175 6.434 1.000 0.970 469 LEU B C 1
ATOM 12582 O O . LEU B 2 469 ? -19.062 -19.268 5.640 1.000 0.970 469 LEU B O 1
ATOM 12598 N N . ILE B 2 470 ? -17.982 -18.138 7.261 1.000 0.970 470 ILE B N 1
ATOM 12599 C CA . ILE B 2 470 ? -18.816 -16.937 7.183 1.000 0.970 470 ILE B CA 1
ATOM 12600 C C . ILE B 2 470 ? -18.433 -16.123 5.940 1.000 0.970 470 ILE B C 1
ATOM 12601 O O . ILE B 2 470 ? -19.340 -15.660 5.246 1.000 0.970 470 ILE B O 1
ATOM 12617 N N . GLU B 2 471 ? -17.140 -15.990 5.613 1.000 0.970 471 GLU B N 1
ATOM 12618 C CA . GLU B 2 471 ? -16.683 -15.362 4.360 1.000 0.970 471 GLU B CA 1
ATOM 12619 C C . GLU B 2 471 ? -17.254 -16.105 3.146 1.000 0.970 471 GLU B C 1
ATOM 12620 O O . GLU B 2 471 ? -17.859 -15.490 2.263 1.000 0.970 471 GLU B O 1
ATOM 12632 N N . GLU B 2 472 ? -17.145 -17.437 3.133 1.000 0.970 472 GLU B N 1
ATOM 12633 C CA . GLU B 2 472 ? -17.678 -18.278 2.059 1.000 0.970 472 GLU B CA 1
ATOM 12634 C C . GLU B 2 472 ? -19.194 -18.099 1.872 1.000 0.970 472 GLU B C 1
ATOM 12635 O O . GLU B 2 472 ? -19.686 -18.014 0.740 1.000 0.970 472 GLU B O 1
ATOM 12647 N N . ALA B 2 473 ? -19.943 -17.998 2.975 1.000 0.960 473 ALA B N 1
ATOM 12648 C CA . ALA B 2 473 ? -21.367 -17.694 2.929 1.000 0.960 473 ALA B CA 1
ATOM 12649 C C . ALA B 2 473 ? -21.621 -16.283 2.369 1.000 0.960 473 ALA B C 1
ATOM 12650 O O . ALA B 2 473 ? -22.440 -16.121 1.463 1.000 0.960 473 ALA B O 1
ATOM 12657 N N . ALA B 2 474 ? -20.898 -15.271 2.856 1.000 0.960 474 ALA B N 1
ATOM 12658 C CA . ALA B 2 474 ? -21.057 -13.873 2.462 1.000 0.960 474 ALA B CA 1
ATOM 12659 C C . ALA B 2 474 ? -20.737 -13.626 0.981 1.000 0.960 474 ALA B C 1
ATOM 12660 O O . ALA B 2 474 ? -21.505 -12.955 0.288 1.000 0.960 474 ALA B O 1
ATOM 12667 N N . ARG B 2 475 ? -19.631 -14.180 0.469 1.000 0.940 475 ARG B N 1
ATOM 12668 C CA . ARG B 2 475 ? -19.162 -13.931 -0.905 1.000 0.940 475 ARG B CA 1
ATOM 12669 C C . ARG B 2 475 ? -20.072 -14.548 -1.959 1.0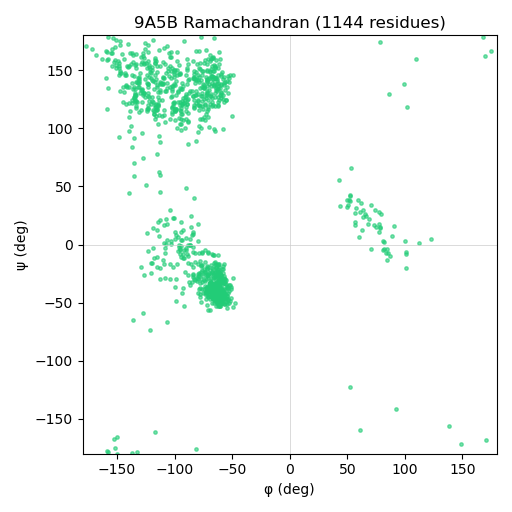00 0.940 475 ARG B C 1
ATOM 12670 O O . ARG B 2 475 ? -20.329 -13.913 -2.980 1.000 0.940 475 ARG B O 1
ATOM 12691 N N . LEU B 2 476 ? -20.611 -15.744 -1.697 1.000 0.950 476 LEU B N 1
ATOM 12692 C CA . LEU B 2 476 ? -21.561 -16.405 -2.596 1.000 0.950 476 LEU B CA 1
ATOM 12693 C C . LEU B 2 476 ? -22.989 -15.881 -2.439 1.000 0.950 476 LEU B C 1
ATOM 12694 O O . LEU B 2 476 ? -23.725 -15.853 -3.427 1.000 0.950 476 LEU B O 1
ATOM 12710 N N . TYR B 2 477 ? -23.380 -15.444 -1.236 1.000 0.940 477 TYR B N 1
ATOM 12711 C CA . TYR B 2 477 ? -24.639 -14.724 -1.037 1.000 0.940 477 TYR B CA 1
ATOM 12712 C C . TYR B 2 477 ? -24.612 -13.336 -1.696 1.000 0.940 477 TYR B C 1
ATOM 12713 O O . TYR B 2 477 ? -25.631 -12.860 -2.196 1.000 0.940 477 TYR B O 1
ATOM 12731 N N . GLY B 2 478 ? -23.439 -12.706 -1.744 1.000 0.930 478 GLY B N 1
ATOM 12732 C CA . GLY B 2 478 ? -23.180 -11.422 -2.380 1.000 0.930 478 GLY B CA 1
ATOM 12733 C C . GLY B 2 478 ? -23.109 -10.282 -1.368 1.000 0.930 478 GLY B C 1
ATOM 12734 O O . GLY B 2 478 ? -24.100 -9.924 -0.733 1.000 0.930 478 GLY B O 1
ATOM 12738 N N . TYR B 2 479 ? -21.947 -9.635 -1.290 1.000 0.920 479 TYR B N 1
ATOM 12739 C CA . TYR B 2 479 ? -21.695 -8.495 -0.399 1.000 0.920 479 TYR B CA 1
ATOM 12740 C C . TYR B 2 479 ? -22.576 -7.273 -0.696 1.000 0.920 479 TYR B C 1
ATOM 12741 O O . TYR B 2 479 ? -22.859 -6.445 0.177 1.000 0.920 479 TYR B O 1
ATOM 12759 N N . ASP B 2 480 ? -23.063 -7.172 -1.932 1.000 0.890 480 ASP B N 1
ATOM 12760 C CA . ASP B 2 480 ? -24.046 -6.168 -2.329 1.000 0.890 480 ASP B CA 1
ATOM 12761 C C . ASP B 2 480 ? -25.347 -6.288 -1.511 1.000 0.890 480 ASP B C 1
ATOM 12762 O O . ASP B 2 480 ? -25.958 -5.266 -1.199 1.000 0.890 480 ASP B O 1
ATOM 12771 N N . ASN B 2 481 ? -25.719 -7.507 -1.092 1.000 0.930 481 ASN B N 1
ATOM 12772 C CA . ASN B 2 481 ? -26.936 -7.803 -0.327 1.000 0.930 481 ASN B CA 1
ATOM 12773 C C . ASN B 2 481 ? -26.798 -7.549 1.183 1.000 0.930 481 ASN B C 1
ATOM 12774 O O . ASN B 2 481 ? -27.791 -7.623 1.909 1.000 0.930 481 ASN B O 1
ATOM 12785 N N . ILE B 2 482 ? -25.591 -7.249 1.668 1.000 0.950 482 ILE B N 1
ATOM 12786 C CA . ILE B 2 482 ? -25.370 -6.847 3.060 1.000 0.950 482 ILE B CA 1
ATOM 12787 C C . ILE B 2 482 ? -25.991 -5.452 3.257 1.000 0.950 482 ILE B C 1
ATOM 12788 O O . ILE B 2 482 ? -25.694 -4.549 2.469 1.000 0.950 482 ILE B O 1
ATOM 12804 N N . PRO B 2 483 ? -26.857 -5.230 4.256 1.000 0.950 483 PRO B N 1
ATOM 12805 C CA . PRO B 2 483 ? -27.446 -3.921 4.503 1.000 0.950 483 PRO B CA 1
ATOM 12806 C C . PRO B 2 483 ? -26.409 -2.916 5.026 1.000 0.950 483 PRO B C 1
ATOM 12807 O O . PRO B 2 483 ? -25.329 -3.277 5.481 1.000 0.950 483 PRO B O 1
ATOM 12818 N N . SER B 2 484 ? -26.746 -1.629 4.959 1.000 0.950 484 SER B N 1
ATOM 12819 C CA . SER B 2 484 ? -25.913 -0.557 5.512 1.000 0.950 484 SER B CA 1
ATOM 12820 C C . SER B 2 484 ? -26.489 -0.072 6.840 1.000 0.950 484 SER B C 1
ATOM 12821 O O . SER B 2 484 ? -27.569 0.525 6.865 1.000 0.950 484 SER B O 1
ATOM 12829 N N . THR B 2 485 ? -25.764 -0.292 7.935 1.000 0.960 485 THR B N 1
ATOM 12830 C CA . THR B 2 485 ? -26.117 0.168 9.288 1.000 0.960 485 THR B CA 1
ATOM 12831 C C . THR B 2 485 ? -24.979 0.976 9.908 1.000 0.960 485 THR B C 1
ATOM 12832 O O . THR B 2 485 ? -23.910 1.133 9.321 1.000 0.960 485 THR B O 1
ATOM 12843 N N . LEU B 2 486 ? -25.222 1.566 11.079 1.000 0.940 486 LEU B N 1
ATOM 12844 C CA . LEU B 2 486 ? -24.186 2.246 11.851 1.000 0.940 486 LEU B CA 1
ATOM 12845 C C . LEU B 2 486 ? -24.042 1.569 13.213 1.000 0.940 486 LEU B C 1
ATOM 12846 O O . LEU B 2 486 ? -25.062 1.238 13.818 1.000 0.940 486 LEU B O 1
ATOM 12862 N N . PRO B 2 487 ? -22.805 1.440 13.728 1.000 0.920 487 PRO B N 1
ATOM 12863 C CA . PRO B 2 487 ? -22.558 0.727 14.970 1.000 0.920 487 PRO B CA 1
ATOM 12864 C C . PRO B 2 487 ? -23.167 1.477 16.157 1.000 0.920 487 PRO B C 1
ATOM 12865 O O . PRO B 2 487 ? -22.814 2.631 16.435 1.000 0.920 487 PRO B O 1
ATOM 12876 N N . GLU B 2 488 ? -24.043 0.792 16.888 1.000 0.870 488 GLU B N 1
ATOM 12877 C CA . GLU B 2 488 ? -24.606 1.267 18.148 1.000 0.870 488 GLU B CA 1
ATOM 12878 C C . GLU B 2 488 ? -23.729 0.812 19.317 1.000 0.870 488 GLU B C 1
ATOM 12879 O O . GLU B 2 488 ? -23.702 -0.359 19.686 1.000 0.870 488 GLU B O 1
ATOM 12891 N N . THR B 2 489 ? -23.010 1.754 19.922 1.000 0.830 489 THR B N 1
ATOM 12892 C CA . THR B 2 489 ? -22.161 1.506 21.095 1.000 0.830 489 THR B CA 1
ATOM 12893 C C . THR B 2 489 ? -22.667 2.306 22.290 1.000 0.830 489 THR B C 1
ATOM 12894 O O . THR B 2 489 ? -23.361 3.317 22.126 1.000 0.830 489 THR B O 1
ATOM 12905 N N . ALA B 2 490 ? -22.285 1.910 23.510 1.000 0.760 490 ALA B N 1
ATOM 12906 C CA . ALA B 2 490 ? -22.465 2.781 24.673 1.000 0.760 490 ALA B CA 1
ATOM 12907 C C . ALA B 2 490 ? -21.842 4.160 24.380 1.000 0.760 490 ALA B C 1
ATOM 12908 O O . ALA B 2 490 ? -20.798 4.239 23.734 1.000 0.760 490 ALA B O 1
ATOM 12915 N N . GLY B 2 491 ? -22.509 5.241 24.799 1.000 0.660 491 GLY B N 1
ATOM 12916 C CA . GLY B 2 491 ? -22.161 6.603 24.385 1.000 0.660 491 GLY B CA 1
ATOM 12917 C C . GLY B 2 491 ? -20.720 6.982 24.733 1.000 0.660 491 GLY B C 1
ATOM 12918 O O . GLY B 2 491 ? -20.437 7.368 25.866 1.000 0.660 491 GLY B O 1
ATOM 12922 N N . THR B 2 492 ? -19.823 6.895 23.751 1.000 0.700 492 THR B N 1
ATOM 12923 C CA . THR B 2 492 ? -18.457 7.412 23.821 1.000 0.700 492 THR B CA 1
ATOM 12924 C C . THR B 2 492 ? -18.437 8.855 23.339 1.000 0.700 492 THR B C 1
ATOM 12925 O O . THR B 2 492 ? -19.077 9.220 22.351 1.000 0.700 492 THR B O 1
ATOM 12936 N N . THR B 2 493 ? -17.692 9.704 24.040 1.000 0.820 493 THR B N 1
ATOM 12937 C CA . THR B 2 493 ? -17.485 11.094 23.621 1.000 0.820 493 THR B CA 1
ATOM 12938 C C . THR B 2 493 ? -16.223 11.182 22.777 1.000 0.820 493 THR B C 1
ATOM 12939 O O . THR B 2 493 ? -15.122 11.082 23.313 1.000 0.820 493 THR B O 1
ATOM 12950 N N . GLY B 2 494 ? -16.394 11.377 21.469 1.000 0.860 494 GLY B N 1
ATOM 12951 C CA . GLY B 2 494 ? -15.294 11.672 20.554 1.000 0.860 494 GLY B CA 1
ATOM 12952 C C . GLY B 2 494 ? -14.760 13.092 20.751 1.000 0.860 494 GLY B C 1
ATOM 12953 O O . GLY B 2 494 ? -15.492 14.008 21.133 1.000 0.860 494 GLY B O 1
ATOM 12957 N N . GLY B 2 495 ? -13.474 13.288 20.478 1.000 0.890 495 GLY B N 1
ATOM 12958 C CA . GLY B 2 495 ? -12.830 14.593 20.568 1.000 0.890 495 GLY B CA 1
ATOM 12959 C C . GLY B 2 495 ? -11.316 14.503 20.443 1.000 0.890 495 GLY B C 1
ATOM 12960 O O . GLY B 2 495 ? -10.724 13.442 20.618 1.000 0.890 495 GLY B O 1
ATOM 12964 N N . LEU B 2 496 ? -10.690 15.641 20.155 1.000 0.940 496 LEU B N 1
ATOM 12965 C CA . LEU B 2 496 ? -9.236 15.771 20.193 1.000 0.940 496 LEU B CA 1
ATOM 12966 C C . LEU B 2 496 ? -8.762 15.883 21.642 1.000 0.940 496 LEU B C 1
ATOM 12967 O O . LEU B 2 496 ? -9.357 16.608 22.446 1.000 0.940 496 LEU B O 1
ATOM 12983 N N . THR B 2 497 ? -7.631 15.261 21.955 1.000 0.940 497 THR B N 1
ATOM 12984 C CA . THR B 2 497 ? -6.935 15.516 23.218 1.000 0.940 497 THR B CA 1
ATOM 12985 C C . THR B 2 497 ? -6.450 16.972 23.282 1.000 0.940 497 THR B C 1
ATOM 12986 O O . THR B 2 497 ? -6.258 17.620 22.245 1.000 0.940 497 THR B O 1
ATOM 12997 N N . PRO B 2 498 ? -6.181 17.522 24.481 1.000 0.930 498 PRO B N 1
ATOM 12998 C CA . PRO B 2 498 ? -5.596 18.856 24.605 1.000 0.930 498 PRO B CA 1
ATOM 12999 C C . PRO B 2 498 ? -4.301 19.014 23.797 1.000 0.930 498 PRO B C 1
ATOM 13000 O O . PRO B 2 498 ? -4.085 20.066 23.196 1.000 0.930 498 PRO B O 1
ATOM 13011 N N . TYR B 2 499 ? -3.475 17.963 23.738 1.000 0.950 499 TYR B N 1
ATOM 13012 C CA . TYR B 2 499 ? -2.252 17.939 22.938 1.000 0.950 499 TYR B CA 1
ATOM 13013 C C . TYR B 2 499 ? -2.570 18.083 21.440 1.000 0.950 499 TYR B C 1
ATOM 13014 O O . TYR B 2 499 ? -2.089 19.015 20.792 1.000 0.950 499 TYR B O 1
ATOM 13032 N N . GLN B 2 500 ? -3.457 17.241 20.902 1.000 0.950 500 GLN B N 1
ATOM 13033 C CA . GLN B 2 500 ? -3.871 17.282 19.491 1.000 0.950 500 GLN B CA 1
ATOM 13034 C C . GLN B 2 500 ? -4.532 18.622 19.117 1.000 0.950 500 GLN B C 1
ATOM 13035 O O . GLN B 2 500 ? -4.223 19.218 18.081 1.000 0.950 500 GLN B O 1
ATOM 13049 N N . ALA B 2 501 ? -5.387 19.167 19.989 1.000 0.950 501 ALA B N 1
ATOM 13050 C CA . ALA B 2 501 ? -6.016 20.470 19.783 1.000 0.950 501 ALA B CA 1
ATOM 13051 C C . ALA B 2 501 ? -4.987 21.617 19.759 1.000 0.950 501 ALA B C 1
ATOM 13052 O O . ALA B 2 501 ? -5.091 22.530 18.931 1.000 0.950 501 ALA B O 1
ATOM 13059 N N . LYS B 2 502 ? -3.968 21.581 20.633 1.000 0.960 502 LYS B N 1
ATOM 13060 C CA . LYS B 2 502 ? -2.858 22.544 20.584 1.000 0.960 502 LYS B CA 1
ATOM 13061 C C . LYS B 2 502 ? -2.024 22.371 19.308 1.000 0.960 502 LYS B C 1
ATOM 13062 O O . LYS B 2 502 ? -1.668 23.377 18.700 1.000 0.960 502 LYS B O 1
ATOM 13081 N N . ARG B 2 503 ? -1.785 21.143 18.839 1.000 0.960 503 ARG B N 1
ATOM 13082 C CA . ARG B 2 503 ? -1.082 20.880 17.570 1.000 0.960 503 ARG B CA 1
ATOM 13083 C C . ARG B 2 503 ? -1.797 21.528 16.376 1.000 0.960 503 ARG B C 1
ATOM 13084 O O . ARG B 2 503 ? -1.158 22.230 15.594 1.000 0.960 503 ARG B O 1
ATOM 13105 N N . ARG B 2 504 ? -3.130 21.406 16.273 1.000 0.960 504 ARG B N 1
ATOM 13106 C CA . ARG B 2 504 ? -3.919 22.121 15.244 1.000 0.960 504 ARG B CA 1
ATOM 13107 C C . ARG B 2 504 ? -3.829 23.647 15.396 1.000 0.960 504 ARG B C 1
ATOM 13108 O O . ARG B 2 504 ? -3.736 24.357 14.395 1.000 0.960 504 ARG B O 1
ATOM 13129 N N . LYS B 2 505 ? -3.795 24.173 16.630 1.000 0.960 505 LYS B N 1
ATOM 13130 C CA . LYS B 2 505 ? -3.572 25.615 16.872 1.000 0.960 505 LYS B CA 1
ATOM 13131 C C . LYS B 2 505 ? -2.213 26.095 16.352 1.000 0.960 505 LYS B C 1
ATOM 13132 O O . LYS B 2 505 ? -2.161 27.184 15.789 1.000 0.960 505 LYS B O 1
ATOM 13151 N N . VAL B 2 506 ? -1.149 25.304 16.513 1.000 0.980 506 VAL B N 1
ATOM 13152 C CA . VAL B 2 506 ? 0.206 25.619 16.014 1.000 0.980 506 VAL B CA 1
ATOM 13153 C C . VAL B 2 506 ? 0.201 25.744 14.492 1.000 0.980 506 VAL B C 1
ATOM 13154 O O . VAL B 2 506 ? 0.645 26.763 13.966 1.000 0.980 506 VAL B O 1
ATOM 13167 N N . ARG B 2 507 ? -0.387 24.765 13.789 1.000 0.970 507 ARG B N 1
ATOM 13168 C CA . ARG B 2 507 ? -0.533 24.791 12.321 1.000 0.970 507 ARG B CA 1
ATOM 13169 C C . ARG B 2 507 ? -1.269 26.043 11.851 1.000 0.970 507 ARG B C 1
ATOM 13170 O O . ARG B 2 507 ? -0.746 26.815 11.054 1.000 0.970 507 ARG B O 1
ATOM 13191 N N . ARG B 2 508 ? -2.440 26.313 12.443 1.000 0.960 508 ARG B N 1
ATOM 13192 C CA . ARG B 2 508 ? -3.265 27.483 12.103 1.000 0.960 508 ARG B CA 1
ATOM 13193 C C . ARG B 2 508 ? -2.557 28.805 12.336 1.000 0.960 508 ARG B C 1
ATOM 13194 O O . ARG B 2 508 ? -2.742 29.741 11.560 1.000 0.960 508 ARG B O 1
ATOM 13215 N N . PHE B 2 509 ? -1.764 28.888 13.399 1.000 0.970 509 PHE B N 1
ATOM 13216 C CA . PHE B 2 509 ? -0.961 30.068 13.664 1.000 0.970 509 PHE B CA 1
ATOM 13217 C C . PHE B 2 509 ? 0.112 30.271 12.585 1.000 0.970 509 PHE B C 1
ATOM 13218 O O . PHE B 2 509 ? 0.189 31.356 12.018 1.000 0.970 509 PHE B O 1
ATOM 13235 N N . LEU B 2 510 ? 0.900 29.239 12.265 1.000 0.970 510 LEU B N 1
ATOM 13236 C CA . LEU B 2 510 ? 1.986 29.335 11.281 1.000 0.970 510 LEU B CA 1
ATOM 13237 C C . LEU B 2 510 ? 1.467 29.617 9.862 1.000 0.970 510 LEU B C 1
ATOM 13238 O O . LEU B 2 510 ? 2.017 30.469 9.164 1.000 0.970 510 LEU B O 1
ATOM 13254 N N . GLU B 2 511 ? 0.360 28.986 9.471 1.000 0.950 511 GLU B N 1
ATOM 13255 C CA . GLU B 2 511 ? -0.354 29.273 8.219 1.000 0.950 511 GLU B CA 1
ATOM 13256 C C . GLU B 2 511 ? -0.856 30.718 8.173 1.000 0.950 511 GLU B C 1
ATOM 13257 O O . GLU B 2 511 ? -0.651 31.422 7.182 1.000 0.950 511 GLU B O 1
ATOM 13269 N N . GLY B 2 512 ? -1.467 31.189 9.265 1.000 0.940 512 GLY B N 1
ATOM 13270 C CA . GLY B 2 512 ? -1.929 32.569 9.405 1.000 0.940 512 GLY B CA 1
ATOM 13271 C C . GLY B 2 512 ? -0.794 33.598 9.430 1.000 0.940 512 GLY B C 1
ATOM 13272 O O . GLY B 2 512 ? -1.001 34.737 9.022 1.000 0.940 512 GLY B O 1
ATOM 13276 N N . ALA B 2 513 ? 0.406 33.199 9.860 1.000 0.940 513 ALA B N 1
ATOM 13277 C CA . ALA B 2 513 ? 1.615 34.012 9.784 1.000 0.940 513 ALA B CA 1
ATOM 13278 C C . ALA B 2 513 ? 2.223 34.039 8.369 1.000 0.940 513 ALA B C 1
ATOM 13279 O O . ALA B 2 513 ? 3.053 34.900 8.097 1.000 0.940 513 ALA B O 1
ATOM 13286 N N . GLY B 2 514 ? 1.809 33.138 7.468 1.000 0.940 514 GLY B N 1
ATOM 13287 C CA . GLY B 2 514 ? 2.220 33.112 6.061 1.000 0.940 514 GLY B CA 1
ATOM 13288 C C . GLY B 2 514 ? 3.094 31.922 5.656 1.000 0.940 514 GLY B C 1
ATOM 13289 O O . GLY B 2 514 ? 3.488 31.835 4.492 1.000 0.940 514 GLY B O 1
ATOM 13293 N N . LEU B 2 515 ? 3.399 31.004 6.574 1.000 0.970 515 LEU B N 1
ATOM 13294 C CA . LEU B 2 515 ? 4.214 29.829 6.279 1.000 0.970 515 LEU B CA 1
ATOM 13295 C C . LEU B 2 515 ? 3.320 28.723 5.718 1.000 0.970 515 LEU B C 1
ATOM 13296 O O . LEU B 2 515 ? 2.270 28.423 6.278 1.000 0.970 515 LEU B O 1
ATOM 13312 N N . SER B 2 516 ? 3.727 28.102 4.615 1.000 0.970 516 SER B N 1
ATOM 13313 C CA . SER B 2 516 ? 3.006 26.953 4.057 1.000 0.970 516 SER B CA 1
ATOM 13314 C C . SER B 2 516 ? 3.498 25.662 4.697 1.000 0.970 516 SER B C 1
ATOM 13315 O O . SER B 2 516 ? 4.691 25.519 4.965 1.000 0.970 516 SER B O 1
ATOM 13323 N N . GLN B 2 517 ? 2.586 24.730 4.947 1.000 0.980 517 GLN B N 1
ATOM 13324 C CA . GLN B 2 517 ? 2.949 23.459 5.556 1.000 0.980 517 GLN B CA 1
ATOM 13325 C C . GLN B 2 517 ? 3.696 22.584 4.545 1.000 0.980 517 GLN B C 1
ATOM 13326 O O . GLN B 2 517 ? 3.188 22.311 3.459 1.000 0.980 517 GLN B O 1
ATOM 13340 N N . ALA B 2 518 ? 4.875 22.123 4.935 1.000 0.980 518 ALA B N 1
ATOM 13341 C CA . ALA B 2 518 ? 5.665 21.113 4.258 1.000 0.980 518 ALA B CA 1
ATOM 13342 C C . ALA B 2 518 ? 5.561 19.773 4.998 1.000 0.980 518 ALA B C 1
ATOM 13343 O O . ALA B 2 518 ? 5.340 19.724 6.211 1.000 0.980 518 ALA B O 1
ATOM 13350 N N . ILE B 2 519 ? 5.753 18.687 4.256 1.000 0.980 519 ILE B N 1
ATOM 13351 C CA . ILE B 2 519 ? 5.937 17.337 4.779 1.000 0.980 519 ILE B CA 1
ATOM 13352 C C . ILE B 2 519 ? 7.168 16.765 4.087 1.000 0.980 519 ILE B C 1
ATOM 13353 O O . ILE B 2 519 ? 7.176 16.565 2.873 1.000 0.980 519 ILE B O 1
ATOM 13369 N N . THR B 2 520 ? 8.231 16.516 4.845 1.000 0.970 520 THR B N 1
ATOM 13370 C CA . THR B 2 520 ? 9.461 15.948 4.288 1.000 0.970 520 THR B CA 1
ATOM 13371 C C . THR B 2 520 ? 9.587 14.459 4.618 1.000 0.970 520 THR B C 1
ATOM 13372 O O . THR B 2 520 ? 8.852 13.903 5.449 1.000 0.970 520 THR B O 1
ATOM 13383 N N . TYR B 2 521 ? 10.501 13.780 3.924 1.000 0.960 521 TYR B N 1
ATOM 13384 C CA . TYR B 2 521 ? 10.839 12.388 4.213 1.000 0.960 521 TYR B CA 1
ATOM 13385 C C . TYR B 2 521 ? 11.549 12.264 5.568 1.000 0.960 521 TYR B C 1
ATOM 13386 O O . TYR B 2 521 ? 12.385 13.101 5.915 1.000 0.960 521 TYR B O 1
ATOM 13404 N N . SER B 2 522 ? 11.207 11.229 6.339 1.000 0.970 522 SER B N 1
ATOM 13405 C CA . SER B 2 522 ? 11.833 10.936 7.637 1.000 0.970 522 SER B CA 1
ATOM 13406 C C . SER B 2 522 ? 13.236 10.324 7.494 1.000 0.970 522 SER B C 1
ATOM 13407 O O . SER B 2 522 ? 14.074 10.499 8.381 1.000 0.970 522 SER B O 1
ATOM 13415 N N . LEU B 2 523 ? 13.500 9.639 6.374 1.000 0.960 523 LEU B N 1
ATOM 13416 C CA . LEU B 2 523 ? 14.802 9.072 6.018 1.000 0.960 523 LEU B CA 1
ATOM 13417 C C . LEU B 2 523 ? 15.660 10.086 5.257 1.000 0.960 523 LEU B C 1
ATOM 13418 O O . LEU B 2 523 ? 15.169 10.845 4.420 1.000 0.960 523 LEU B O 1
ATOM 13434 N N . THR B 2 524 ? 16.953 10.076 5.551 1.000 0.960 524 THR B N 1
ATOM 13435 C CA . THR B 2 524 ? 17.964 10.973 4.990 1.000 0.960 524 THR B CA 1
ATOM 13436 C C . THR B 2 524 ? 19.329 10.263 4.931 1.000 0.960 524 THR B C 1
ATOM 13437 O O . THR B 2 524 ? 19.403 9.037 5.053 1.000 0.960 524 THR B O 1
ATOM 13448 N N . ASN B 2 525 ? 20.413 11.016 4.732 1.000 0.940 525 ASN B N 1
ATOM 13449 C CA . ASN B 2 525 ? 21.789 10.514 4.660 1.000 0.940 525 ASN B CA 1
ATOM 13450 C C . ASN B 2 525 ? 22.632 10.901 5.890 1.000 0.940 525 ASN B C 1
ATOM 13451 O O . ASN B 2 525 ? 22.248 11.761 6.680 1.000 0.940 525 ASN B O 1
ATOM 13462 N N . GLU B 2 526 ? 23.822 10.312 6.036 1.000 0.910 526 GLU B N 1
ATOM 13463 C CA . GLU B 2 526 ? 24.709 10.506 7.198 1.000 0.910 526 GLU B CA 1
ATOM 13464 C C . GLU B 2 526 ? 25.092 11.967 7.465 1.000 0.910 526 GLU B C 1
ATOM 13465 O O . GLU B 2 526 ? 25.084 12.425 8.613 1.000 0.910 526 GLU B O 1
ATOM 13477 N N . LYS B 2 527 ? 25.374 12.730 6.404 1.000 0.890 527 LYS B N 1
ATOM 13478 C CA . LYS B 2 527 ? 25.771 14.138 6.521 1.000 0.890 527 LYS B CA 1
ATOM 13479 C C . LYS B 2 527 ? 24.617 15.007 7.032 1.000 0.890 527 LYS B C 1
ATOM 13480 O O . LYS B 2 527 ? 24.854 15.948 7.792 1.000 0.890 527 LYS B O 1
ATOM 13499 N N . LYS B 2 528 ? 23.384 14.712 6.608 1.000 0.930 528 LYS B N 1
ATOM 13500 C CA . LYS B 2 528 ? 22.169 15.460 6.962 1.000 0.930 528 LYS B CA 1
ATOM 13501 C C . LYS B 2 528 ? 21.540 14.990 8.274 1.000 0.930 528 LYS B C 1
ATOM 13502 O O . LYS B 2 528 ? 21.052 15.833 9.014 1.000 0.930 528 LYS B O 1
ATOM 13521 N N . ALA B 2 529 ? 21.593 13.698 8.601 1.000 0.930 529 ALA B N 1
ATOM 13522 C CA . ALA B 2 529 ? 20.925 13.121 9.772 1.000 0.930 529 ALA B CA 1
ATOM 13523 C C . ALA B 2 529 ? 21.300 13.827 11.082 1.000 0.930 529 ALA B C 1
ATOM 13524 O O . ALA B 2 529 ? 20.426 14.164 11.876 1.000 0.930 529 ALA B O 1
ATOM 13531 N N . THR B 2 530 ? 22.592 14.112 11.268 1.000 0.910 530 THR B N 1
ATOM 13532 C CA . THR B 2 530 ? 23.135 14.778 12.466 1.000 0.910 530 THR B CA 1
ATOM 13533 C C . THR B 2 530 ? 23.152 16.304 12.376 1.000 0.910 530 THR B C 1
ATOM 13534 O O . THR B 2 530 ? 23.454 16.984 13.361 1.000 0.910 530 THR B O 1
ATOM 13545 N N . ALA B 2 531 ? 22.853 16.866 11.205 1.000 0.920 531 ALA B N 1
ATOM 13546 C CA . ALA B 2 531 ? 22.833 18.304 11.010 1.000 0.920 531 ALA B CA 1
ATOM 13547 C C . ALA B 2 531 ? 21.694 18.950 11.815 1.000 0.920 531 ALA B C 1
ATOM 13548 O O . ALA B 2 531 ? 20.610 18.394 11.927 1.000 0.920 531 ALA B O 1
ATOM 13555 N N . PHE B 2 532 ? 21.951 20.134 12.374 1.000 0.940 532 PHE B N 1
ATOM 13556 C CA . PHE B 2 532 ? 21.023 20.967 13.149 1.000 0.940 532 PHE B CA 1
ATOM 13557 C C . PHE B 2 532 ? 20.447 20.331 14.424 1.000 0.940 532 PHE B C 1
ATOM 13558 O O . PHE B 2 532 ? 19.637 20.963 15.098 1.000 0.940 532 PHE B O 1
ATOM 13575 N N . ALA B 2 533 ? 20.917 19.145 14.819 1.000 0.930 533 ALA B N 1
ATOM 13576 C CA . ALA B 2 533 ? 20.423 18.450 15.999 1.000 0.930 533 ALA B CA 1
ATOM 13577 C C . ALA B 2 533 ? 20.504 19.324 17.269 1.000 0.930 533 ALA B C 1
ATOM 13578 O O . ALA B 2 533 ? 21.507 20.007 17.539 1.000 0.930 533 ALA B O 1
ATOM 13585 N N . ILE B 2 534 ? 19.422 19.308 18.054 1.000 0.900 534 ILE B N 1
ATOM 13586 C CA . ILE B 2 534 ? 19.349 19.991 19.355 1.000 0.900 534 ILE B CA 1
ATOM 13587 C C . ILE B 2 534 ? 20.191 19.240 20.387 1.000 0.900 534 ILE B C 1
ATOM 13588 O O . ILE B 2 534 ? 20.928 19.855 21.158 1.000 0.900 534 ILE B O 1
ATOM 13604 N N . GLU B 2 535 ? 20.127 17.915 20.332 1.000 0.880 535 GLU B N 1
ATOM 13605 C CA . GLU B 2 535 ? 20.722 16.982 21.279 1.000 0.880 535 GLU B CA 1
ATOM 13606 C C . GLU B 2 535 ? 21.673 16.032 20.541 1.000 0.880 535 GLU B C 1
ATOM 13607 O O . GLU B 2 535 ? 21.525 15.792 19.341 1.000 0.880 535 GLU B O 1
ATOM 13619 N N . LYS B 2 536 ? 22.667 15.477 21.243 1.000 0.870 536 LYS B N 1
ATOM 13620 C CA . LYS B 2 536 ? 23.519 14.431 20.661 1.000 0.870 536 LYS B CA 1
ATOM 13621 C C . LYS B 2 536 ? 22.765 13.106 20.646 1.000 0.870 536 LYS B C 1
ATOM 13622 O O . LYS B 2 536 ? 22.185 12.721 21.656 1.000 0.870 536 LYS B O 1
ATOM 13641 N N . SER B 2 537 ? 22.845 12.403 19.525 1.000 0.920 537 SER B N 1
ATOM 13642 C CA . SER B 2 537 ? 22.221 11.101 19.330 1.000 0.920 537 SER B CA 1
ATOM 13643 C C . SER B 2 537 ? 23.061 10.242 18.388 1.000 0.920 537 SER B C 1
ATOM 13644 O O . SER B 2 537 ? 23.796 10.781 17.555 1.000 0.920 537 SER B O 1
ATOM 13652 N N . LEU B 2 538 ? 22.979 8.923 18.563 1.000 0.940 538 LEU B N 1
ATOM 13653 C CA . LEU B 2 538 ? 23.525 7.937 17.635 1.000 0.940 538 LEU B CA 1
ATOM 13654 C C . LEU B 2 538 ? 22.636 7.837 16.392 1.000 0.940 538 LEU B C 1
ATOM 13655 O O . LEU B 2 538 ? 21.423 8.014 16.472 1.000 0.940 538 LEU B O 1
ATOM 13671 N N . ASN B 2 539 ? 23.241 7.523 15.249 1.000 0.940 539 ASN B N 1
ATOM 13672 C CA . ASN B 2 539 ? 22.499 7.347 14.006 1.000 0.940 539 ASN B CA 1
ATOM 13673 C C . ASN B 2 539 ? 21.653 6.073 14.064 1.000 0.940 539 ASN B C 1
ATOM 13674 O O . ASN B 2 539 ? 22.163 5.002 14.384 1.000 0.940 539 ASN B O 1
ATOM 13685 N N . THR B 2 540 ? 20.384 6.179 13.673 1.000 0.960 540 THR B N 1
ATOM 13686 C CA . THR B 2 540 ? 19.533 5.002 13.457 1.000 0.960 540 THR B CA 1
ATOM 13687 C C . THR B 2 540 ? 19.563 4.642 11.984 1.000 0.960 540 THR B C 1
ATOM 13688 O O . THR B 2 540 ? 18.964 5.339 11.162 1.000 0.960 540 THR B O 1
ATOM 13699 N N . VAL B 2 541 ? 20.311 3.595 11.657 1.000 0.940 541 VAL B N 1
ATOM 13700 C CA . VAL B 2 541 ? 20.573 3.171 10.280 1.000 0.940 541 VAL B CA 1
ATOM 13701 C C . VAL B 2 541 ? 19.655 2.008 9.928 1.000 0.940 541 VAL B C 1
ATOM 13702 O O . VAL B 2 541 ? 19.460 1.100 10.732 1.000 0.940 541 VAL B O 1
ATOM 13715 N N . LEU B 2 542 ? 19.090 2.031 8.726 1.000 0.940 542 LEU B N 1
ATOM 13716 C CA . LEU B 2 542 ? 18.354 0.888 8.195 1.000 0.940 542 LEU B CA 1
ATOM 13717 C C . LEU B 2 542 ? 19.322 -0.241 7.830 1.000 0.940 542 LEU B C 1
ATOM 13718 O O . LEU B 2 542 ? 20.373 0.013 7.247 1.000 0.940 542 LEU B O 1
ATOM 13734 N N . ALA B 2 543 ? 18.942 -1.489 8.088 1.000 0.900 543 ALA B N 1
ATOM 13735 C CA . ALA B 2 543 ? 19.765 -2.648 7.744 1.000 0.900 543 ALA B CA 1
ATOM 13736 C C . ALA B 2 543 ? 19.916 -2.827 6.220 1.000 0.900 543 ALA B C 1
ATOM 13737 O O . ALA B 2 543 ? 20.984 -3.190 5.731 1.000 0.900 543 ALA B O 1
ATOM 13744 N N . LEU B 2 544 ? 18.847 -2.556 5.459 1.000 0.870 544 LEU B N 1
ATOM 13745 C CA . LEU B 2 544 ? 18.798 -2.695 3.996 1.000 0.870 544 LEU B CA 1
ATOM 13746 C C . LEU B 2 544 ? 18.128 -1.473 3.341 1.000 0.870 544 LEU B C 1
ATOM 13747 O O . LEU B 2 544 ? 17.001 -1.567 2.841 1.000 0.870 544 LEU B O 1
ATOM 13763 N N . PRO B 2 545 ? 18.790 -0.304 3.348 1.000 0.910 545 PRO B N 1
ATOM 13764 C CA . PRO B 2 545 ? 18.249 0.896 2.729 1.000 0.910 545 PRO B CA 1
ATOM 13765 C C . PRO B 2 545 ? 18.187 0.743 1.206 1.000 0.910 545 PRO B C 1
ATOM 13766 O O . PRO B 2 545 ? 18.974 0.019 0.600 1.000 0.910 545 PRO B O 1
ATOM 13777 N N . MET B 2 546 ? 17.264 1.455 0.563 1.000 0.890 546 MET B N 1
ATOM 13778 C CA . MET B 2 546 ? 17.162 1.456 -0.904 1.000 0.890 546 MET B CA 1
ATOM 13779 C C . MET B 2 546 ? 18.230 2.325 -1.581 1.000 0.890 546 MET B C 1
ATOM 13780 O O . MET B 2 546 ? 18.547 2.128 -2.750 1.000 0.890 546 MET B O 1
ATOM 13794 N N . SER B 2 547 ? 18.770 3.312 -0.863 1.000 0.900 547 SER B N 1
ATOM 13795 C CA . SER B 2 547 ? 19.842 4.188 -1.339 1.000 0.900 547 SER B CA 1
ATOM 13796 C C . SER B 2 547 ? 20.592 4.806 -0.160 1.000 0.900 547 SER B C 1
ATOM 13797 O O . SER B 2 547 ? 20.037 4.916 0.936 1.000 0.900 547 SER B O 1
ATOM 13805 N N . GLU B 2 548 ? 21.820 5.281 -0.384 1.000 0.910 548 GLU B N 1
ATOM 13806 C CA . GLU B 2 548 ? 22.552 6.052 0.634 1.000 0.910 548 GLU B CA 1
ATOM 13807 C C . GLU B 2 548 ? 21.826 7.353 1.022 1.000 0.910 548 GLU B C 1
ATOM 13808 O O . GLU B 2 548 ? 21.883 7.758 2.183 1.000 0.910 548 GLU B O 1
ATOM 13820 N N . GLU B 2 549 ? 21.087 7.970 0.091 1.000 0.910 549 GLU B N 1
ATOM 13821 C CA . GLU B 2 549 ? 20.296 9.192 0.322 1.000 0.910 549 GLU B CA 1
ATOM 13822 C C . GLU B 2 549 ? 19.166 8.992 1.345 1.000 0.910 549 GLU B C 1
ATOM 13823 O O . GLU B 2 549 ? 18.707 9.965 1.943 1.000 0.910 549 GLU B O 1
ATOM 13835 N N . ARG B 2 550 ? 18.720 7.745 1.558 1.000 0.930 550 ARG B N 1
ATOM 13836 C CA . ARG B 2 550 ? 17.621 7.386 2.467 1.000 0.930 550 ARG B CA 1
ATOM 13837 C C . ARG B 2 550 ? 17.973 6.172 3.314 1.000 0.930 550 ARG B C 1
ATOM 13838 O O . ARG B 2 550 ? 17.314 5.135 3.257 1.000 0.930 550 ARG B O 1
ATOM 13859 N N . SER B 2 551 ? 19.047 6.315 4.076 1.000 0.950 551 SER B N 1
ATOM 13860 C CA . SER B 2 551 ? 19.636 5.238 4.870 1.000 0.950 551 SER B CA 1
ATOM 13861 C C . SER B 2 551 ? 19.519 5.437 6.380 1.000 0.950 551 SER B C 1
ATOM 13862 O O . SER B 2 551 ? 19.603 4.460 7.122 1.000 0.950 551 SER B O 1
ATOM 13870 N N . ILE B 2 552 ? 19.305 6.673 6.844 1.000 0.970 552 ILE B N 1
ATOM 13871 C CA . ILE B 2 552 ? 19.367 7.039 8.266 1.000 0.970 552 ILE B CA 1
ATOM 13872 C C . ILE B 2 552 ? 18.156 7.890 8.656 1.000 0.970 552 ILE B C 1
ATOM 13873 O O . ILE B 2 552 ? 17.736 8.761 7.894 1.000 0.970 552 ILE B O 1
ATOM 13889 N N . LEU B 2 553 ? 17.591 7.663 9.844 1.000 0.970 553 LEU B N 1
ATOM 13890 C CA . LEU B 2 553 ? 16.514 8.503 10.381 1.000 0.970 553 LEU B CA 1
ATOM 13891 C C . LEU B 2 553 ? 17.025 9.882 10.823 1.000 0.970 553 LEU B C 1
ATOM 13892 O O . LEU B 2 553 ? 18.111 10.028 11.379 1.000 0.970 553 LEU B O 1
ATOM 13908 N N . ARG B 2 554 ? 16.218 10.917 10.583 1.000 0.970 554 ARG B N 1
ATOM 13909 C CA . ARG B 2 554 ? 16.571 12.316 10.869 1.000 0.970 554 ARG B CA 1
ATOM 13910 C C . ARG B 2 554 ? 16.596 12.653 12.370 1.000 0.970 554 ARG B C 1
ATOM 13911 O O . ARG B 2 554 ? 15.679 12.286 13.106 1.000 0.970 554 ARG B O 1
ATOM 13932 N N . HIS B 2 555 ? 17.576 13.458 12.798 1.000 0.970 555 HIS B N 1
ATOM 13933 C CA . HIS B 2 555 ? 17.617 14.054 14.148 1.000 0.970 555 HIS B CA 1
ATOM 13934 C C . HIS B 2 555 ? 17.079 15.502 14.183 1.000 0.970 555 HIS B C 1
ATOM 13935 O O . HIS B 2 555 ? 16.975 16.099 15.254 1.000 0.970 555 HIS B O 1
ATOM 13949 N N . SER B 2 556 ? 16.765 16.077 13.016 1.000 0.970 556 SER B N 1
ATOM 13950 C CA . SER B 2 556 ? 16.238 17.435 12.830 1.000 0.970 556 SER B CA 1
ATOM 13951 C C . SER B 2 556 ? 15.371 17.493 11.569 1.000 0.970 556 SER B C 1
ATOM 13952 O O . SER B 2 556 ? 15.584 16.733 10.622 1.000 0.970 556 SER B O 1
ATOM 13960 N N . LEU B 2 557 ? 14.398 18.404 11.541 1.000 0.980 557 LEU B N 1
ATOM 13961 C CA . LEU B 2 557 ? 13.561 18.667 10.363 1.000 0.980 557 LEU B CA 1
ATOM 13962 C C . LEU B 2 557 ? 14.231 19.641 9.378 1.000 0.980 557 LEU B C 1
ATOM 13963 O O . LEU B 2 557 ? 13.944 19.634 8.179 1.000 0.980 557 LEU B O 1
ATOM 13979 N N . VAL B 2 558 ? 15.131 20.491 9.880 1.000 0.980 558 VAL B N 1
ATOM 13980 C CA . VAL B 2 558 ? 15.744 21.591 9.124 1.000 0.980 558 VAL B CA 1
ATOM 13981 C C . VAL B 2 558 ? 16.469 21.147 7.844 1.000 0.980 558 VAL B C 1
ATOM 13982 O O . VAL B 2 558 ? 16.246 21.803 6.825 1.000 0.980 558 VAL B O 1
ATOM 13995 N N . PRO B 2 559 ? 17.296 20.079 7.817 1.000 0.970 559 PRO B N 1
ATOM 13996 C CA . PRO B 2 559 ? 18.012 19.676 6.602 1.000 0.970 559 PRO B CA 1
ATOM 13997 C C . PRO B 2 559 ? 17.092 19.484 5.390 1.000 0.970 559 PRO B C 1
ATOM 13998 O O . PRO B 2 559 ? 17.344 20.043 4.324 1.000 0.970 559 PRO B O 1
ATOM 14009 N N . ASN B 2 560 ? 15.980 18.771 5.575 1.000 0.960 560 ASN B N 1
ATOM 14010 C CA . ASN B 2 560 ? 15.059 18.450 4.488 1.000 0.960 560 ASN B CA 1
ATOM 14011 C C . ASN B 2 560 ? 14.136 19.640 4.144 1.000 0.960 560 ASN B C 1
ATOM 14012 O O . ASN B 2 560 ? 13.704 19.801 2.997 1.000 0.960 560 ASN B O 1
ATOM 14023 N N . LEU B 2 561 ? 13.865 20.531 5.107 1.000 0.970 561 LEU B N 1
ATOM 14024 C CA . LEU B 2 561 ? 13.235 21.824 4.821 1.000 0.970 561 LEU B CA 1
ATOM 14025 C C . LEU B 2 561 ? 14.136 22.703 3.940 1.000 0.970 561 LEU B C 1
ATOM 14026 O O . LEU B 2 561 ? 13.637 23.340 3.014 1.000 0.970 561 LEU B O 1
ATOM 14042 N N . LEU B 2 562 ? 15.453 22.716 4.175 1.000 0.980 562 LEU B N 1
ATOM 14043 C CA . LEU B 2 562 ? 16.407 23.448 3.334 1.000 0.980 562 LEU B CA 1
ATOM 14044 C C . LEU B 2 562 ? 16.522 22.853 1.924 1.000 0.980 562 LEU B C 1
ATOM 14045 O O . LEU B 2 562 ? 16.640 23.617 0.965 1.000 0.980 562 LEU B O 1
ATOM 14061 N N . ASP B 2 563 ? 16.395 21.533 1.769 1.000 0.960 563 ASP B N 1
ATOM 14062 C CA . ASP B 2 563 ? 16.269 20.905 0.444 1.000 0.960 563 ASP B CA 1
ATOM 14063 C C . ASP B 2 563 ? 15.006 21.391 -0.281 1.000 0.960 563 ASP B C 1
ATOM 14064 O O . ASP B 2 563 ? 15.052 21.746 -1.460 1.000 0.960 563 ASP B O 1
ATOM 14073 N N . SER B 2 564 ? 13.881 21.479 0.437 1.000 0.970 564 SER B N 1
ATOM 14074 C CA . SER B 2 564 ? 12.628 22.018 -0.108 1.000 0.970 564 SER B CA 1
ATOM 14075 C C . SER B 2 564 ? 12.783 23.494 -0.512 1.000 0.970 564 SER B C 1
ATOM 14076 O O . SER B 2 564 ? 12.274 23.911 -1.554 1.000 0.970 564 SER B O 1
ATOM 14084 N N . VAL B 2 565 ? 13.538 24.294 0.252 1.000 0.980 565 VAL B N 1
ATOM 14085 C CA . VAL B 2 565 ? 13.889 25.677 -0.122 1.000 0.980 565 VAL B CA 1
ATOM 14086 C C . VAL B 2 565 ? 14.741 25.708 -1.395 1.000 0.980 565 VAL B C 1
ATOM 14087 O O . VAL B 2 565 ? 14.399 26.438 -2.327 1.000 0.980 565 VAL B O 1
ATOM 14100 N N . SER B 2 566 ? 15.798 24.894 -1.472 1.000 0.970 566 SER B N 1
ATOM 14101 C CA . SER B 2 566 ? 16.667 24.790 -2.654 1.000 0.970 566 SER B CA 1
ATOM 14102 C C . SER B 2 566 ? 15.874 24.386 -3.904 1.000 0.970 566 SER B C 1
ATOM 14103 O O . SER B 2 566 ? 15.944 25.051 -4.941 1.000 0.970 566 SER B O 1
ATOM 14111 N N . TYR B 2 567 ? 14.993 23.388 -3.781 1.000 0.960 567 TYR B N 1
ATOM 14112 C CA . TYR B 2 567 ? 14.106 22.934 -4.854 1.000 0.960 567 TYR B CA 1
ATOM 14113 C C . TYR B 2 567 ? 13.215 24.055 -5.415 1.000 0.960 567 TYR B C 1
ATOM 14114 O O . TYR B 2 567 ? 13.035 24.160 -6.636 1.000 0.960 567 TYR B O 1
ATOM 14132 N N . ASN B 2 568 ? 12.650 24.885 -4.532 1.000 0.970 568 ASN B N 1
ATOM 14133 C CA . ASN B 2 568 ? 11.786 26.005 -4.901 1.000 0.970 568 ASN B CA 1
ATOM 14134 C C . ASN B 2 568 ? 12.586 27.155 -5.548 1.000 0.970 568 ASN B C 1
ATOM 14135 O O . ASN B 2 568 ? 12.152 27.705 -6.568 1.000 0.970 568 ASN B O 1
ATOM 14146 N N . LEU B 2 569 ? 13.768 27.488 -5.014 1.000 0.960 569 LEU B N 1
ATOM 14147 C CA . LEU B 2 569 ? 14.648 28.527 -5.567 1.000 0.960 569 LEU B CA 1
ATOM 14148 C C . LEU B 2 569 ? 15.154 28.164 -6.970 1.000 0.960 569 LEU B C 1
ATOM 14149 O O . LEU B 2 569 ? 15.086 28.999 -7.875 1.000 0.960 569 LEU B O 1
ATOM 14165 N N . ALA B 2 570 ? 15.547 26.905 -7.193 1.000 0.950 570 ALA B N 1
ATOM 14166 C CA . ALA B 2 570 ? 15.948 26.394 -8.508 1.000 0.950 570 ALA B CA 1
ATOM 14167 C C . ALA B 2 570 ? 14.836 26.519 -9.573 1.000 0.950 570 ALA B C 1
ATOM 14168 O O . ALA B 2 570 ? 15.108 26.549 -10.774 1.000 0.950 570 ALA B O 1
ATOM 14175 N N . ARG B 2 571 ? 13.571 26.640 -9.143 1.000 0.940 571 ARG B N 1
ATOM 14176 C CA . ARG B 2 571 ? 12.381 26.840 -9.990 1.000 0.940 571 ARG B CA 1
ATOM 14177 C C . ARG B 2 571 ? 11.886 28.288 -10.020 1.000 0.940 571 ARG B C 1
ATOM 14178 O O . ARG B 2 571 ? 10.722 28.529 -10.330 1.000 0.940 571 ARG B O 1
ATOM 14199 N N . GLN B 2 572 ? 12.765 29.246 -9.724 1.000 0.910 572 GLN B N 1
ATOM 14200 C CA . GLN B 2 572 ? 12.490 30.689 -9.741 1.000 0.910 572 GLN B CA 1
ATOM 14201 C C . GLN B 2 572 ? 11.433 31.157 -8.726 1.000 0.910 572 GLN B C 1
ATOM 14202 O O . GLN B 2 572 ? 10.838 32.224 -8.885 1.000 0.910 572 GLN B O 1
ATOM 14216 N N . THR B 2 573 ? 11.213 30.399 -7.650 1.000 0.920 573 THR B N 1
ATOM 14217 C CA . THR B 2 573 ? 10.389 30.860 -6.526 1.000 0.920 573 THR B CA 1
ATOM 14218 C C . THR B 2 573 ? 11.280 31.594 -5.536 1.000 0.920 573 THR B C 1
ATOM 14219 O O . THR B 2 573 ? 11.808 31.010 -4.601 1.000 0.920 573 THR B O 1
ATOM 14230 N N . ASP B 2 574 ? 11.479 32.891 -5.763 1.000 0.900 574 ASP B N 1
ATOM 14231 C CA . ASP B 2 574 ? 12.443 33.697 -5.002 1.000 0.900 574 ASP B CA 1
ATOM 14232 C C . ASP B 2 574 ? 12.134 33.848 -3.501 1.000 0.900 574 ASP B C 1
ATOM 14233 O O . ASP B 2 574 ? 13.054 34.103 -2.724 1.000 0.900 574 ASP B O 1
ATOM 14242 N N . SER B 2 575 ? 10.858 33.761 -3.107 1.000 0.930 575 SER B N 1
ATOM 14243 C CA . SER B 2 575 ? 10.403 33.856 -1.713 1.000 0.930 575 SER B CA 1
ATOM 14244 C C . SER B 2 575 ? 9.762 32.540 -1.298 1.000 0.930 575 SER B C 1
ATOM 14245 O O . SER B 2 575 ? 8.745 32.146 -1.869 1.000 0.930 575 SER B O 1
ATOM 14253 N N . VAL B 2 576 ? 10.323 31.899 -0.277 1.000 0.960 576 VAL B N 1
ATOM 14254 C CA . VAL B 2 576 ? 9.858 30.606 0.236 1.000 0.960 576 VAL B CA 1
ATOM 14255 C C . VAL B 2 576 ? 9.703 30.717 1.747 1.000 0.960 576 VAL B C 1
ATOM 14256 O O . VAL B 2 576 ? 10.610 31.193 2.423 1.000 0.960 576 VAL B O 1
ATOM 14269 N N . ALA B 2 577 ? 8.550 30.299 2.266 1.000 0.970 577 ALA B N 1
ATOM 14270 C CA . ALA B 2 577 ? 8.244 30.278 3.691 1.000 0.970 577 ALA B CA 1
ATOM 14271 C C . ALA B 2 577 ? 7.529 28.967 4.006 1.000 0.970 577 ALA B C 1
ATOM 14272 O O . ALA B 2 577 ? 6.347 28.806 3.692 1.000 0.970 577 ALA B O 1
ATOM 14279 N N . LEU B 2 578 ? 8.269 28.023 4.576 1.000 0.980 578 LEU B N 1
ATOM 14280 C CA . LEU B 2 578 ? 7.795 26.676 4.859 1.000 0.980 578 LEU B CA 1
ATOM 14281 C C . LEU B 2 578 ? 7.897 26.387 6.352 1.000 0.980 578 LEU B C 1
ATOM 14282 O O . LEU B 2 578 ? 8.815 26.866 7.018 1.000 0.980 578 LEU B O 1
ATOM 14298 N N . TYR B 2 579 ? 6.972 25.580 6.858 1.000 0.980 579 TYR B N 1
ATOM 14299 C CA . TYR B 2 579 ? 7.058 24.985 8.187 1.000 0.980 579 TYR B CA 1
ATOM 14300 C C . TYR B 2 579 ? 6.727 23.495 8.123 1.000 0.980 579 TYR B C 1
ATOM 14301 O O . TYR B 2 579 ? 5.944 23.079 7.278 1.000 0.980 579 TYR B O 1
ATOM 14319 N N . GLU B 2 580 ? 7.275 22.694 9.027 1.000 0.980 580 GLU B N 1
ATOM 14320 C CA . GLU B 2 580 ? 6.913 21.286 9.196 1.000 0.980 580 GLU B CA 1
ATOM 14321 C C . GLU B 2 580 ? 6.656 21.012 10.678 1.000 0.980 580 GLU B C 1
ATOM 14322 O O . GLU B 2 580 ? 7.365 21.518 11.549 1.000 0.980 580 GLU B O 1
ATOM 14334 N N . VAL B 2 581 ? 5.634 20.202 10.954 1.000 0.980 581 VAL B N 1
ATOM 14335 C CA . VAL B 2 581 ? 5.454 19.524 12.239 1.000 0.980 581 VAL B CA 1
ATOM 14336 C C . VAL B 2 581 ? 5.672 18.042 11.982 1.000 0.980 581 VAL B C 1
ATOM 14337 O O . VAL B 2 581 ? 5.014 17.476 11.109 1.000 0.980 581 VAL B O 1
ATOM 14350 N N . GLY B 2 582 ? 6.588 17.418 12.714 1.000 0.960 582 GLY B N 1
ATOM 14351 C CA . GLY B 2 582 ? 6.870 16.003 12.525 1.000 0.960 582 GLY B CA 1
ATOM 14352 C C . GLY B 2 582 ? 7.896 15.446 13.497 1.000 0.960 582 GLY B C 1
ATOM 14353 O O . GLY B 2 582 ? 8.556 16.182 14.228 1.000 0.960 582 GLY B O 1
ATOM 14357 N N . SER B 2 583 ? 8.026 14.125 13.480 1.000 0.960 583 SER B N 1
ATOM 14358 C CA . SER B 2 583 ? 8.896 13.382 14.388 1.000 0.960 583 SER B CA 1
ATOM 14359 C C . SER B 2 583 ? 10.364 13.445 13.965 1.000 0.960 583 SER B C 1
ATOM 14360 O O . SER B 2 583 ? 10.687 13.425 12.769 1.000 0.960 583 SER B O 1
ATOM 14368 N N . VAL B 2 584 ? 11.244 13.498 14.963 1.000 0.970 584 VAL B N 1
ATOM 14369 C CA . VAL B 2 584 ? 12.672 13.177 14.855 1.000 0.970 584 VAL B CA 1
ATOM 14370 C C . VAL B 2 584 ? 12.982 11.976 15.742 1.000 0.970 584 VAL B C 1
ATOM 14371 O O . VAL B 2 584 ? 12.270 11.725 16.716 1.000 0.970 584 VAL B O 1
ATOM 14384 N N . PHE B 2 585 ? 14.049 11.252 15.416 1.000 0.970 585 PHE B N 1
ATOM 14385 C CA . PHE B 2 585 ? 14.357 9.953 16.009 1.000 0.970 585 PHE B CA 1
ATOM 14386 C C . PHE B 2 585 ? 15.695 10.035 16.736 1.000 0.970 585 PHE B C 1
ATOM 14387 O O . PHE B 2 585 ? 16.722 10.289 16.109 1.000 0.970 585 PHE B O 1
ATOM 14404 N N . LEU B 2 586 ? 15.676 9.865 18.060 1.000 0.950 586 LEU B N 1
ATOM 14405 C CA . LEU B 2 586 ? 16.850 10.020 18.913 1.000 0.950 586 LEU B CA 1
ATOM 14406 C C . LEU B 2 586 ? 17.204 8.702 19.604 1.000 0.950 586 LEU B C 1
ATOM 14407 O O . LEU B 2 586 ? 16.554 8.278 20.559 1.000 0.950 586 LEU B O 1
ATOM 14423 N N . THR B 2 587 ? 18.290 8.084 19.160 1.000 0.930 587 THR B N 1
ATOM 14424 C CA . THR B 2 587 ? 18.872 6.884 19.769 1.000 0.930 587 THR B CA 1
ATOM 14425 C C . THR B 2 587 ? 19.911 7.273 20.816 1.000 0.930 587 THR B C 1
ATOM 14426 O O . THR B 2 587 ? 20.837 8.044 20.529 1.000 0.930 587 THR B O 1
ATOM 14437 N N . LYS B 2 588 ? 19.731 6.777 22.050 1.000 0.890 588 LYS B N 1
ATOM 14438 C CA . LYS B 2 588 ? 20.641 7.008 23.189 1.000 0.890 588 LYS B CA 1
ATOM 14439 C C . LYS B 2 588 ? 21.693 5.911 23.334 1.000 0.890 588 LYS B C 1
ATOM 14440 O O . LYS B 2 588 ? 22.829 6.225 23.673 1.000 0.890 588 LYS B O 1
ATOM 14459 N N . GLU B 2 589 ? 21.311 4.664 23.078 1.000 0.870 589 GLU B N 1
ATOM 14460 C CA . GLU B 2 589 ? 22.168 3.481 23.183 1.000 0.870 589 GLU B CA 1
ATOM 14461 C C . GLU B 2 589 ? 22.062 2.644 21.905 1.000 0.870 589 GLU B C 1
ATOM 14462 O O . GLU B 2 589 ? 21.012 2.622 21.259 1.000 0.870 589 GLU B O 1
ATOM 14474 N N . GLU B 2 590 ? 23.152 1.977 21.525 1.000 0.820 590 GLU B N 1
ATOM 14475 C CA . GLU B 2 590 ? 23.155 1.059 20.379 1.000 0.820 590 GLU B CA 1
ATOM 14476 C C . GLU B 2 590 ? 22.137 -0.073 20.576 1.000 0.820 590 GLU B C 1
ATOM 14477 O O . GLU B 2 590 ? 21.849 -0.466 21.705 1.000 0.820 590 GLU B O 1
ATOM 14489 N N . ASP B 2 591 ? 21.567 -0.560 19.471 1.000 0.780 591 ASP B N 1
ATOM 14490 C CA . ASP B 2 591 ? 20.555 -1.628 19.431 1.000 0.780 591 ASP B CA 1
ATOM 14491 C C . ASP B 2 591 ? 19.281 -1.370 20.260 1.000 0.780 591 ASP B C 1
ATOM 14492 O O . ASP B 2 591 ? 18.491 -2.282 20.508 1.000 0.780 591 ASP B O 1
ATOM 14501 N N . THR B 2 592 ? 19.031 -0.117 20.655 1.000 0.860 592 THR B N 1
ATOM 14502 C CA . THR B 2 592 ? 17.784 0.283 21.317 1.000 0.860 592 THR B CA 1
ATOM 14503 C C . THR B 2 592 ? 16.850 1.018 20.364 1.000 0.860 592 THR B C 1
ATOM 14504 O O . THR B 2 592 ? 17.281 1.721 19.449 1.000 0.860 592 THR B O 1
ATOM 14515 N N . LYS B 2 593 ? 15.540 0.873 20.595 1.000 0.900 593 LYS B N 1
ATOM 14516 C CA . LYS B 2 593 ? 14.514 1.602 19.844 1.000 0.900 593 LYS B CA 1
ATOM 14517 C C . LYS B 2 593 ? 14.708 3.120 20.040 1.000 0.900 593 LYS B C 1
ATOM 14518 O O . LYS B 2 593 ? 14.775 3.560 21.193 1.000 0.900 593 LYS B O 1
ATOM 14537 N N . PRO B 2 594 ? 14.767 3.927 18.962 1.000 0.950 594 PRO B N 1
ATOM 14538 C CA . PRO B 2 594 ? 14.894 5.377 19.072 1.000 0.950 594 PRO B CA 1
ATOM 14539 C C . PRO B 2 594 ? 13.716 5.981 19.839 1.000 0.950 594 PRO B C 1
ATOM 14540 O O . PRO B 2 594 ? 12.576 5.530 19.722 1.000 0.950 594 PRO B O 1
ATOM 14551 N N . VAL B 2 595 ? 13.983 7.050 20.586 1.000 0.940 595 VAL B N 1
ATOM 14552 C CA . VAL B 2 595 ? 12.939 7.895 21.169 1.000 0.940 595 VAL B CA 1
ATOM 14553 C C . VAL B 2 595 ? 12.453 8.860 20.099 1.000 0.940 595 VAL B C 1
ATOM 14554 O O . VAL B 2 595 ? 13.231 9.642 19.551 1.000 0.940 595 VAL B O 1
ATOM 14567 N N . GLU B 2 596 ? 11.161 8.807 19.811 1.000 0.960 596 GLU B N 1
ATOM 14568 C CA . GLU B 2 596 ? 10.510 9.711 18.873 1.000 0.960 596 GLU B CA 1
ATOM 14569 C C . GLU B 2 596 ? 10.034 10.969 19.592 1.000 0.960 596 GLU B C 1
ATOM 14570 O O . GLU B 2 596 ? 9.270 10.891 20.555 1.000 0.960 596 GLU B O 1
ATOM 14582 N N . THR B 2 597 ? 10.457 12.133 19.102 1.000 0.950 597 THR B N 1
ATOM 14583 C CA . THR B 2 597 ? 10.031 13.427 19.643 1.000 0.950 597 THR B CA 1
ATOM 14584 C C . THR B 2 597 ? 9.483 14.294 18.523 1.000 0.950 597 THR B C 1
ATOM 14585 O O . THR B 2 597 ? 10.119 14.472 17.484 1.000 0.950 597 THR B O 1
ATOM 14596 N N . GLU B 2 598 ? 8.306 14.871 18.738 1.000 0.970 598 GLU B N 1
ATOM 14597 C CA . GLU B 2 598 ? 7.689 15.777 17.776 1.000 0.970 598 GLU B CA 1
ATOM 14598 C C . GLU B 2 598 ? 8.371 17.155 17.810 1.000 0.970 598 GLU B C 1
ATOM 14599 O O . GLU B 2 598 ? 8.542 17.766 18.869 1.000 0.970 598 GLU B O 1
ATOM 14611 N N . ARG B 2 599 ? 8.748 17.667 16.638 1.000 0.980 599 ARG B N 1
ATOM 14612 C CA . ARG B 2 599 ? 9.354 18.990 16.449 1.000 0.980 599 ARG B CA 1
ATOM 14613 C C . ARG B 2 599 ? 8.445 19.870 15.597 1.000 0.980 599 ARG B C 1
ATOM 14614 O O . ARG B 2 599 ? 7.653 19.376 14.794 1.000 0.980 599 ARG B O 1
ATOM 14635 N N . VAL B 2 600 ? 8.596 21.184 15.744 1.000 0.980 600 VAL B N 1
ATOM 14636 C CA . VAL B 2 600 ? 8.108 22.171 14.777 1.000 0.980 600 VAL B CA 1
ATOM 14637 C C . VAL B 2 600 ? 9.289 22.975 14.261 1.000 0.980 600 VAL B C 1
ATOM 14638 O O . VAL B 2 600 ? 10.033 23.571 15.038 1.000 0.980 600 VAL B O 1
ATOM 14651 N N . ALA B 2 601 ? 9.471 22.981 12.949 1.000 0.990 601 ALA B N 1
ATOM 14652 C CA . ALA B 2 601 ? 10.549 23.705 12.299 1.000 0.990 601 ALA B CA 1
ATOM 14653 C C . ALA B 2 601 ? 10.014 24.572 11.172 1.000 0.990 601 ALA B C 1
ATOM 14654 O O . ALA B 2 601 ? 8.920 24.348 10.656 1.000 0.990 601 ALA B O 1
ATOM 14661 N N . GLY B 2 602 ? 10.807 25.548 10.760 1.000 0.980 602 GLY B N 1
ATOM 14662 C CA . GLY B 2 602 ? 10.517 26.323 9.570 1.000 0.980 602 GLY B CA 1
ATOM 14663 C C . GLY B 2 602 ? 11.766 26.876 8.922 1.000 0.980 602 GLY B C 1
ATOM 14664 O O . GLY B 2 602 ? 12.803 27.036 9.565 1.000 0.980 602 GLY B O 1
ATOM 14668 N N . ALA B 2 603 ? 11.642 27.159 7.631 1.000 0.980 603 ALA B N 1
ATOM 14669 C CA . ALA B 2 603 ? 12.679 27.746 6.801 1.000 0.980 603 ALA B CA 1
ATOM 14670 C C . ALA B 2 603 ? 12.070 28.861 5.945 1.000 0.980 603 ALA B C 1
ATOM 14671 O O . ALA B 2 603 ? 11.058 28.662 5.265 1.000 0.980 603 ALA B O 1
ATOM 14678 N N . VAL B 2 604 ? 12.672 30.050 6.004 1.000 0.980 604 VAL B N 1
ATOM 14679 C CA . VAL B 2 604 ? 12.153 31.262 5.365 1.000 0.980 604 VAL B CA 1
ATOM 14680 C C . VAL B 2 604 ? 13.284 32.000 4.640 1.000 0.980 604 VAL B C 1
ATOM 14681 O O . VAL B 2 604 ? 14.331 32.276 5.223 1.000 0.980 604 VAL B O 1
ATOM 14694 N N . THR B 2 605 ? 13.078 32.343 3.367 1.000 0.970 605 THR B N 1
ATOM 14695 C CA . THR B 2 605 ? 14.031 33.099 2.534 1.000 0.970 605 THR B CA 1
ATOM 14696 C C . THR B 2 605 ? 13.311 34.054 1.575 1.000 0.970 605 THR B C 1
ATOM 14697 O O . THR B 2 605 ? 12.127 33.887 1.271 1.000 0.970 605 THR B O 1
ATOM 14708 N N . GLY B 2 606 ? 14.026 35.071 1.088 1.000 0.950 606 GLY B N 1
ATOM 14709 C CA . GLY B 2 606 ? 13.535 36.034 0.101 1.000 0.950 606 GLY B CA 1
ATOM 14710 C C . GLY B 2 606 ? 12.905 37.290 0.711 1.000 0.950 606 GLY B C 1
ATOM 14711 O O . GLY B 2 606 ? 13.406 37.856 1.681 1.000 0.950 606 GLY B O 1
ATOM 14715 N N . LEU B 2 607 ? 11.828 37.788 0.097 1.000 0.920 607 LEU B N 1
ATOM 14716 C CA . LEU B 2 607 ? 11.069 38.946 0.585 1.000 0.920 607 LEU B CA 1
ATOM 14717 C C . LEU B 2 607 ? 9.903 38.487 1.459 1.000 0.920 607 LEU B C 1
ATOM 14718 O O . LEU B 2 607 ? 9.037 37.756 0.980 1.000 0.920 607 LEU B O 1
ATOM 14734 N N . TRP B 2 608 ? 9.863 38.982 2.697 1.000 0.900 608 TRP B N 1
ATOM 14735 C CA . TRP B 2 608 ? 8.751 38.793 3.626 1.000 0.900 608 TRP B CA 1
ATOM 14736 C C . TRP B 2 608 ? 7.574 39.718 3.301 1.000 0.900 608 TRP B C 1
ATOM 14737 O O . TRP B 2 608 ? 6.428 39.281 3.244 1.000 0.900 608 TRP B O 1
ATOM 14758 N N . ARG B 2 609 ? 7.859 41.003 3.028 1.000 0.860 609 ARG B N 1
ATOM 14759 C CA . ARG B 2 609 ? 6.875 41.956 2.485 1.000 0.860 609 ARG B CA 1
ATOM 14760 C C . ARG B 2 609 ? 7.358 42.566 1.181 1.000 0.860 609 ARG B C 1
ATOM 14761 O O . ARG B 2 609 ? 8.509 42.995 1.064 1.000 0.860 609 ARG B O 1
ATOM 14782 N N . LYS B 2 610 ? 6.444 42.637 0.215 1.000 0.830 610 LYS B N 1
ATOM 14783 C CA . LYS B 2 610 ? 6.676 43.212 -1.109 1.000 0.830 610 LYS B CA 1
ATOM 14784 C C . LYS B 2 610 ? 5.457 44.023 -1.546 1.000 0.830 610 LYS B C 1
ATOM 14785 O O . LYS B 2 610 ? 4.444 43.432 -1.905 1.000 0.830 610 LYS B O 1
ATOM 14804 N N . GLN B 2 611 ? 5.597 45.350 -1.584 1.000 0.810 611 GLN B N 1
ATOM 14805 C CA . GLN B 2 611 ? 4.633 46.266 -2.198 1.000 0.810 611 GLN B CA 1
ATOM 14806 C C . GLN B 2 611 ? 5.353 47.326 -3.043 1.000 0.810 611 GLN B C 1
ATOM 14807 O O . GLN B 2 611 ? 5.774 48.380 -2.569 1.000 0.810 611 GLN B O 1
ATOM 14821 N N . LEU B 2 612 ? 5.521 47.033 -4.334 1.000 0.830 612 LEU B N 1
ATOM 14822 C CA . LEU B 2 612 ? 6.453 47.766 -5.199 1.000 0.830 612 LEU B CA 1
ATOM 14823 C C . LEU B 2 612 ? 6.055 49.231 -5.457 1.000 0.830 612 LEU B C 1
ATOM 14824 O O . LEU B 2 612 ? 6.943 50.077 -5.503 1.000 0.830 612 LEU B O 1
ATOM 14840 N N . TRP B 2 613 ? 4.762 49.545 -5.614 1.000 0.810 613 TRP B N 1
ATOM 14841 C CA . TRP B 2 613 ? 4.297 50.899 -5.972 1.000 0.810 613 TRP B CA 1
ATOM 14842 C C . TRP B 2 613 ? 4.388 51.910 -4.816 1.000 0.810 613 TRP B C 1
ATOM 14843 O O . TRP B 2 613 ? 4.522 53.104 -5.061 1.000 0.810 613 TRP B O 1
ATOM 14864 N N . GLN B 2 614 ? 4.378 51.425 -3.569 1.000 0.860 614 GLN B N 1
ATOM 14865 C CA . GLN B 2 614 ? 4.660 52.218 -2.363 1.000 0.860 614 GLN B CA 1
ATOM 14866 C C . GLN B 2 614 ? 6.154 52.219 -2.001 1.000 0.860 614 GLN B C 1
ATOM 14867 O O . GLN B 2 614 ? 6.563 52.899 -1.066 1.000 0.860 614 GLN B O 1
ATOM 14881 N N . GLY B 2 615 ? 6.979 51.452 -2.725 1.000 0.860 615 GLY B N 1
ATOM 14882 C CA . GLY B 2 615 ? 8.409 51.308 -2.449 1.000 0.860 615 GLY B CA 1
ATOM 14883 C C . GLY B 2 615 ? 8.744 50.385 -1.271 1.000 0.860 615 GLY B C 1
ATOM 14884 O O . GLY B 2 615 ? 9.903 50.333 -0.865 1.000 0.860 615 GLY B O 1
ATOM 14888 N N . GLU B 2 616 ? 7.784 49.626 -0.735 1.000 0.860 616 GLU B N 1
ATOM 14889 C CA . GLU B 2 616 ? 8.014 48.768 0.430 1.000 0.860 616 GLU B CA 1
ATOM 14890 C C . GLU B 2 616 ? 8.619 47.416 0.033 1.000 0.860 616 GLU B C 1
ATOM 14891 O O . GLU B 2 616 ? 8.032 46.612 -0.706 1.000 0.860 616 GLU B O 1
ATOM 14903 N N . LYS B 2 617 ? 9.811 47.141 0.566 1.000 0.880 617 LYS B N 1
ATOM 14904 C CA . LYS B 2 617 ? 10.500 45.854 0.435 1.000 0.880 617 LYS B CA 1
ATOM 14905 C C . LYS B 2 617 ? 11.137 45.479 1.769 1.000 0.880 617 LYS B C 1
ATOM 14906 O O . LYS B 2 617 ? 12.063 46.151 2.213 1.000 0.880 617 LYS B O 1
ATOM 14925 N N . LYS B 2 618 ? 10.666 44.391 2.385 1.000 0.900 618 LYS B N 1
ATOM 14926 C CA . LYS B 2 618 ? 11.248 43.820 3.608 1.000 0.900 618 LYS B CA 1
ATOM 14927 C C . LYS B 2 618 ? 11.815 42.435 3.291 1.000 0.900 618 LYS B C 1
ATOM 14928 O O . LYS B 2 618 ? 11.023 41.500 3.135 1.000 0.900 618 LYS B O 1
ATOM 14947 N N . PRO B 2 619 ? 13.143 42.288 3.155 1.000 0.930 619 PRO B N 1
ATOM 14948 C CA . PRO B 2 619 ? 13.756 40.967 3.115 1.000 0.930 619 PRO B CA 1
ATOM 14949 C C . PRO B 2 619 ? 13.506 40.229 4.434 1.000 0.930 619 PRO B C 1
ATOM 14950 O O . PRO B 2 619 ? 13.304 40.859 5.476 1.000 0.930 619 PRO B O 1
ATOM 14961 N N . VAL B 2 620 ? 13.478 38.900 4.366 1.000 0.950 620 VAL B N 1
ATOM 14962 C CA . VAL B 2 620 ? 13.472 38.042 5.554 1.000 0.950 620 VAL B CA 1
ATOM 14963 C C . VAL B 2 620 ? 14.781 38.281 6.305 1.000 0.950 620 VAL B C 1
ATOM 14964 O O . VAL B 2 620 ? 15.846 38.313 5.696 1.000 0.950 620 VAL B O 1
ATOM 14977 N N . ASP B 2 621 ? 14.688 38.482 7.616 1.000 0.940 621 ASP B N 1
ATOM 14978 C CA . ASP B 2 621 ? 15.831 38.624 8.511 1.000 0.940 621 ASP B CA 1
ATOM 14979 C C . ASP B 2 621 ? 15.604 37.821 9.803 1.000 0.940 621 ASP B C 1
ATOM 14980 O O . ASP B 2 621 ? 14.565 37.176 9.993 1.000 0.940 621 ASP B O 1
ATOM 14989 N N . PHE B 2 622 ? 16.571 37.885 10.718 1.000 0.950 622 PHE B N 1
ATOM 14990 C CA . PHE B 2 622 ? 16.479 37.213 12.012 1.000 0.950 622 PHE B CA 1
ATOM 14991 C C . PHE B 2 622 ? 15.252 37.660 12.822 1.000 0.950 622 PHE B C 1
ATOM 14992 O O . PHE B 2 622 ? 14.594 36.834 13.450 1.000 0.950 622 PHE B O 1
ATOM 15009 N N . PHE B 2 623 ? 14.920 38.955 12.804 1.000 0.930 623 PHE B N 1
ATOM 15010 C CA . PHE B 2 623 ? 13.824 39.511 13.599 1.000 0.930 623 PHE B CA 1
ATOM 15011 C C . PHE B 2 623 ? 12.447 39.158 13.024 1.000 0.930 623 PHE B C 1
ATOM 15012 O O . PHE B 2 623 ? 11.487 39.070 13.784 1.000 0.930 623 PHE B O 1
ATOM 15029 N N . VAL B 2 624 ? 12.342 38.881 11.718 1.000 0.950 624 VAL B N 1
ATOM 15030 C CA . VAL B 2 624 ? 11.127 38.313 11.108 1.000 0.950 624 VAL B CA 1
ATOM 15031 C C . VAL B 2 624 ? 10.852 36.918 11.664 1.000 0.950 624 VAL B C 1
ATOM 15032 O O . VAL B 2 624 ? 9.759 36.660 12.164 1.000 0.950 624 VAL B O 1
ATOM 15045 N N . VAL B 2 625 ? 11.841 36.021 11.617 1.000 0.970 625 VAL B N 1
ATOM 15046 C CA . VAL B 2 625 ? 11.657 34.648 12.115 1.000 0.970 625 VAL B CA 1
ATOM 15047 C C . VAL B 2 625 ? 11.481 34.628 13.626 1.000 0.970 625 VAL B C 1
ATOM 15048 O O . VAL B 2 625 ? 10.593 33.938 14.124 1.000 0.970 625 VAL B O 1
ATOM 15061 N N . LYS B 2 626 ? 12.251 35.438 14.359 1.000 0.960 626 LYS B N 1
ATOM 15062 C CA . LYS B 2 626 ? 12.050 35.607 15.798 1.000 0.960 626 LYS B CA 1
ATOM 15063 C C . LYS B 2 626 ? 10.632 36.082 16.122 1.000 0.960 626 LYS B C 1
ATOM 15064 O O . LYS B 2 626 ? 10.009 35.473 16.978 1.000 0.960 626 LYS B O 1
ATOM 15083 N N . GLY B 2 627 ? 10.089 37.063 15.396 1.000 0.950 627 GLY B N 1
ATOM 15084 C CA . GLY B 2 627 ? 8.714 37.535 15.596 1.000 0.950 627 GLY B CA 1
ATOM 15085 C C . GLY B 2 627 ? 7.641 36.478 15.297 1.000 0.950 627 GLY B C 1
ATOM 15086 O O . GLY B 2 627 ? 6.635 36.413 15.999 1.000 0.950 627 GLY B O 1
ATOM 15090 N N . ILE B 2 628 ? 7.861 35.612 14.298 1.000 0.960 628 ILE B N 1
ATOM 15091 C CA . ILE B 2 628 ? 6.992 34.447 14.043 1.000 0.960 628 ILE B CA 1
ATOM 15092 C C . ILE B 2 628 ? 7.021 33.490 15.243 1.000 0.960 628 ILE B C 1
ATOM 15093 O O . ILE B 2 628 ? 5.967 33.070 15.720 1.000 0.960 628 ILE B O 1
ATOM 15109 N N . VAL B 2 629 ? 8.213 33.155 15.744 1.000 0.980 629 VAL B N 1
ATOM 15110 C CA . VAL B 2 629 ? 8.376 32.239 16.882 1.000 0.980 629 VAL B CA 1
ATOM 15111 C C . VAL B 2 629 ? 7.801 32.831 18.166 1.000 0.980 629 VAL B C 1
ATOM 15112 O O . VAL B 2 629 ? 7.078 32.140 18.874 1.000 0.980 629 VAL B O 1
ATOM 15125 N N . GLU B 2 630 ? 8.050 34.107 18.450 1.000 0.960 630 GLU B N 1
ATOM 15126 C CA . GLU B 2 630 ? 7.458 34.807 19.595 1.000 0.960 630 GLU B CA 1
ATOM 15127 C C . GLU B 2 630 ? 5.934 34.780 19.542 1.000 0.960 630 GLU B C 1
ATOM 15128 O O . GLU B 2 630 ? 5.303 34.464 20.545 1.000 0.960 630 GLU B O 1
ATOM 15140 N N . GLY B 2 631 ? 5.338 35.019 18.371 1.000 0.960 631 GLY B N 1
ATOM 15141 C CA . GLY B 2 631 ? 3.890 34.924 18.215 1.000 0.960 631 GLY B CA 1
ATOM 15142 C C . GLY B 2 631 ? 3.357 33.503 18.423 1.000 0.960 631 GLY B C 1
ATOM 15143 O O . GLY B 2 631 ? 2.276 33.335 18.986 1.000 0.960 631 GLY B O 1
ATOM 15147 N N . LEU B 2 632 ? 4.112 32.473 18.025 1.000 0.960 632 LEU B N 1
ATOM 15148 C CA . LEU B 2 632 ? 3.740 31.080 18.281 1.000 0.960 632 LEU B CA 1
ATOM 15149 C C . LEU B 2 632 ? 3.771 30.771 19.784 1.000 0.960 632 LEU B C 1
ATOM 15150 O O . LEU B 2 632 ? 2.842 30.161 20.313 1.000 0.960 632 LEU B O 1
ATOM 15166 N N . LEU B 2 633 ? 4.829 31.202 20.469 1.000 0.950 633 LEU B N 1
ATOM 15167 C CA . LEU B 2 633 ? 5.014 31.010 21.907 1.000 0.950 633 LEU B CA 1
ATOM 15168 C C . LEU B 2 633 ? 3.968 31.784 22.723 1.000 0.950 633 LEU B C 1
ATOM 15169 O O . LEU B 2 633 ? 3.427 31.245 23.690 1.000 0.950 633 LEU B O 1
ATOM 15185 N N . ASP B 2 634 ? 3.628 33.003 22.301 1.000 0.920 634 ASP B N 1
ATOM 15186 C CA . ASP B 2 634 ? 2.532 33.802 22.862 1.000 0.920 634 ASP B CA 1
ATOM 15187 C C . ASP B 2 634 ? 1.187 33.090 22.676 1.000 0.920 634 ASP B C 1
ATOM 15188 O O . ASP B 2 634 ? 0.420 32.899 23.619 1.000 0.920 634 ASP B O 1
ATOM 15197 N N . LYS B 2 635 ? 0.937 32.558 21.472 1.000 0.930 635 LYS B N 1
ATOM 15198 C CA . LYS B 2 635 ? -0.284 31.801 21.173 1.000 0.930 635 LYS B CA 1
ATOM 15199 C C . LYS B 2 635 ? -0.453 30.553 22.045 1.000 0.930 635 LYS B C 1
ATOM 15200 O O . LYS B 2 635 ? -1.589 30.123 22.273 1.000 0.930 635 LYS B O 1
ATOM 15219 N N . LEU B 2 636 ? 0.653 29.969 22.502 1.000 0.930 636 LEU B N 1
ATOM 15220 C CA . LEU B 2 636 ? 0.693 28.826 23.414 1.000 0.930 636 LEU B CA 1
ATOM 15221 C C . LEU B 2 636 ? 0.716 29.228 24.896 1.000 0.930 636 LEU B C 1
ATOM 15222 O O . LEU B 2 636 ? 0.623 28.344 25.743 1.000 0.930 636 LEU B O 1
ATOM 15238 N N . ASN B 2 637 ? 0.767 30.526 25.208 1.000 0.900 637 ASN B N 1
ATOM 15239 C CA . ASN B 2 637 ? 0.828 31.067 26.565 1.000 0.900 637 ASN B CA 1
ATOM 15240 C C . ASN B 2 637 ? 2.058 30.579 27.359 1.000 0.900 637 ASN B C 1
ATOM 15241 O O . ASN B 2 637 ? 1.956 30.283 28.548 1.000 0.900 637 ASN B O 1
ATOM 15252 N N . VAL B 2 638 ? 3.208 30.454 26.684 1.000 0.910 638 VAL B N 1
ATOM 15253 C CA . VAL B 2 638 ? 4.494 30.048 27.292 1.000 0.910 638 VAL B CA 1
ATOM 15254 C C . VAL B 2 638 ? 5.586 31.114 27.162 1.000 0.910 638 VAL B C 1
ATOM 15255 O O . VAL B 2 638 ? 6.673 30.920 27.697 1.000 0.910 638 VAL B O 1
ATOM 15268 N N . LEU B 2 639 ? 5.315 32.237 26.482 1.000 0.870 639 LEU B N 1
ATOM 15269 C CA . LEU B 2 639 ? 6.309 33.275 26.171 1.000 0.870 639 LEU B CA 1
ATOM 15270 C C . LEU B 2 639 ? 7.022 33.837 27.415 1.000 0.870 639 LEU B C 1
ATOM 15271 O O . LEU B 2 639 ? 8.234 34.017 27.377 1.000 0.870 639 LEU B O 1
ATOM 15287 N N . ASP B 2 640 ? 6.313 34.041 28.529 1.000 0.810 640 ASP B N 1
ATOM 15288 C CA . ASP B 2 640 ? 6.896 34.557 29.782 1.000 0.810 640 ASP B CA 1
ATOM 15289 C C . ASP B 2 640 ? 7.924 33.603 30.424 1.000 0.810 640 ASP B C 1
ATOM 15290 O O . ASP B 2 640 ? 8.720 34.007 31.271 1.000 0.810 640 ASP B O 1
ATOM 15299 N N . SER B 2 641 ? 7.913 32.328 30.032 1.000 0.880 641 SER B N 1
ATOM 15300 C CA . SER B 2 641 ? 8.845 31.294 30.495 1.000 0.880 641 SER B CA 1
ATOM 15301 C C . SER B 2 641 ? 9.992 31.039 29.508 1.000 0.880 641 SER B C 1
ATOM 15302 O O . SER B 2 641 ? 10.747 30.077 29.690 1.000 0.880 641 SER B O 1
ATOM 15310 N N . ILE B 2 642 ? 10.107 31.865 28.460 1.000 0.910 642 ILE B N 1
ATOM 15311 C CA . ILE B 2 642 ? 11.083 31.712 27.379 1.000 0.910 642 ILE B CA 1
ATOM 15312 C C . ILE B 2 642 ? 12.238 32.705 27.528 1.000 0.910 642 ILE B C 1
ATOM 15313 O O . ILE B 2 642 ? 12.040 33.904 27.713 1.000 0.910 642 ILE B O 1
ATOM 15329 N N . GLU B 2 643 ? 13.459 32.207 27.342 1.000 0.880 643 GLU B N 1
ATOM 15330 C CA . GLU B 2 643 ? 14.676 33.012 27.247 1.000 0.880 643 GLU B CA 1
ATOM 15331 C C . GLU B 2 643 ? 15.381 32.750 25.903 1.000 0.880 643 GLU B C 1
ATOM 15332 O O . GLU B 2 643 ? 15.651 31.603 25.536 1.000 0.880 643 GLU B O 1
ATOM 15344 N N . PHE B 2 644 ? 15.682 33.818 25.153 1.000 0.920 644 PHE B N 1
ATOM 15345 C CA . PHE B 2 644 ? 16.482 33.758 23.924 1.000 0.920 644 PHE B CA 1
ATOM 15346 C C . PHE B 2 644 ? 17.945 34.072 24.250 1.000 0.920 644 PHE B C 1
ATOM 15347 O O . PHE B 2 644 ? 18.264 35.200 24.625 1.000 0.920 644 PHE B O 1
ATOM 15364 N N . VAL B 2 645 ? 18.848 33.111 24.051 1.000 0.880 645 VAL B N 1
ATOM 15365 C CA . VAL B 2 645 ? 20.271 33.255 24.406 1.000 0.880 645 VAL B CA 1
ATOM 15366 C C . VAL B 2 645 ? 21.146 33.116 23.167 1.000 0.880 645 VAL B C 1
ATOM 15367 O O . VAL B 2 645 ? 21.043 32.128 22.441 1.000 0.880 645 VAL B O 1
ATOM 15380 N N . GLN B 2 646 ? 22.025 34.093 22.913 1.000 0.890 646 GLN B N 1
ATOM 15381 C CA . GLN B 2 646 ? 22.961 34.036 21.785 1.000 0.890 646 GLN B CA 1
ATOM 15382 C C . GLN B 2 646 ? 23.828 32.774 21.864 1.000 0.890 646 GLN B C 1
ATOM 15383 O O . GLN B 2 646 ? 24.316 32.398 22.928 1.000 0.890 646 GLN B O 1
ATOM 15397 N N . SER B 2 647 ? 24.029 32.121 20.723 1.000 0.880 647 SER B N 1
ATOM 15398 C CA . SER B 2 647 ? 24.747 30.852 20.656 1.000 0.880 647 SER B CA 1
ATOM 15399 C C . SER B 2 647 ? 25.497 30.703 19.337 1.000 0.880 647 SER B C 1
ATOM 15400 O O . SER B 2 647 ? 25.091 31.235 18.308 1.000 0.880 647 SER B O 1
ATOM 15408 N N . GLU B 2 648 ? 26.569 29.910 19.364 1.000 0.890 648 GLU B N 1
ATOM 15409 C CA . GLU B 2 648 ? 27.247 29.428 18.162 1.000 0.890 648 GLU B CA 1
ATOM 15410 C C . GLU B 2 648 ? 26.868 27.966 17.887 1.000 0.890 648 GLU B C 1
ATOM 15411 O O . GLU B 2 648 ? 26.991 27.104 18.759 1.000 0.890 648 GLU B O 1
ATOM 15423 N N . ARG B 2 649 ? 26.407 27.675 16.665 1.000 0.890 649 ARG B N 1
ATOM 15424 C CA . ARG B 2 649 ? 26.136 26.315 16.173 1.000 0.890 649 ARG B CA 1
ATOM 15425 C C . ARG B 2 649 ? 26.794 26.161 14.812 1.000 0.890 649 ARG B C 1
ATOM 15426 O O . ARG B 2 649 ? 26.711 27.053 13.980 1.000 0.890 649 ARG B O 1
ATOM 15447 N N . LYS B 2 650 ? 27.410 25.009 14.561 1.000 0.860 650 LYS B N 1
ATOM 15448 C CA . LYS B 2 650 ? 28.294 24.785 13.405 1.000 0.860 650 LYS B CA 1
ATOM 15449 C C . LYS B 2 650 ? 27.682 25.144 12.037 1.000 0.860 650 LYS B C 1
ATOM 15450 O O . LYS B 2 650 ? 28.404 25.574 11.147 1.000 0.860 650 LYS B O 1
ATOM 15469 N N . GLN B 2 651 ? 26.379 24.938 11.858 1.000 0.920 651 GLN B N 1
ATOM 15470 C CA . GLN B 2 651 ? 25.671 25.139 10.582 1.000 0.920 651 GLN B CA 1
ATOM 15471 C C . GLN B 2 651 ? 24.849 26.429 10.525 1.000 0.920 651 GLN B C 1
ATOM 15472 O O . GLN B 2 651 ? 24.184 26.681 9.522 1.000 0.920 651 GLN B O 1
ATOM 15486 N N . LEU B 2 652 ? 24.906 27.256 11.569 1.000 0.950 652 LEU B N 1
ATOM 15487 C CA . LEU B 2 652 ? 24.234 28.548 11.620 1.000 0.950 652 LEU B CA 1
ATOM 15488 C C . LEU B 2 652 ? 25.257 29.677 11.732 1.000 0.950 652 LEU B C 1
ATOM 15489 O O . LEU B 2 652 ? 26.398 29.481 12.148 1.000 0.950 652 LEU B O 1
ATOM 15505 N N . HIS B 2 653 ? 24.856 30.881 11.351 1.000 0.940 653 HIS B N 1
ATOM 15506 C CA . HIS B 2 653 ? 25.708 32.053 11.433 1.000 0.940 653 HIS B CA 1
ATOM 15507 C C . HIS B 2 653 ? 25.993 32.423 12.908 1.000 0.940 653 HIS B C 1
ATOM 15508 O O . HIS B 2 653 ? 25.050 32.683 13.663 1.000 0.940 653 HIS B O 1
ATOM 15522 N N . PRO B 2 654 ? 27.264 32.560 13.332 1.000 0.910 654 PRO B N 1
ATOM 15523 C CA . PRO B 2 654 ? 27.630 32.711 14.749 1.000 0.910 654 PRO B CA 1
ATOM 15524 C C . PRO B 2 654 ? 27.107 34.008 15.389 1.000 0.910 654 PRO B C 1
ATOM 15525 O O . PRO B 2 654 ? 26.720 34.036 16.552 1.000 0.910 654 PRO B O 1
ATOM 15536 N N . GLY B 2 655 ? 27.024 35.093 14.615 1.000 0.890 655 GLY B N 1
ATOM 15537 C CA . GLY B 2 655 ? 26.463 36.368 15.081 1.000 0.890 655 GLY B CA 1
ATOM 15538 C C . GLY B 2 655 ? 24.942 36.519 14.933 1.000 0.890 655 GLY B C 1
ATOM 15539 O O . GLY B 2 655 ? 24.422 37.587 15.235 1.000 0.890 655 GLY B O 1
ATOM 15543 N N . ARG B 2 656 ? 24.229 35.520 14.390 1.000 0.940 656 ARG B N 1
ATOM 15544 C CA . ARG B 2 656 ? 22.798 35.626 14.024 1.000 0.940 656 ARG B CA 1
ATOM 15545 C C . ARG B 2 656 ? 22.037 34.355 14.385 1.000 0.940 656 ARG B C 1
ATOM 15546 O O . ARG B 2 656 ? 21.273 33.827 13.579 1.000 0.940 656 ARG B O 1
ATOM 15567 N N . THR B 2 657 ? 22.310 33.864 15.588 1.000 0.950 657 THR B N 1
ATOM 15568 C CA . THR B 2 657 ? 21.761 32.620 16.119 1.000 0.950 657 THR B CA 1
ATOM 15569 C C . THR B 2 657 ? 21.440 32.790 17.594 1.000 0.950 657 THR B C 1
ATOM 15570 O O . THR B 2 657 ? 22.242 33.332 18.358 1.000 0.950 657 THR B O 1
ATOM 15581 N N . ALA B 2 658 ? 20.272 32.303 17.994 1.000 0.950 658 ALA B N 1
ATOM 15582 C CA . ALA B 2 658 ? 19.852 32.237 19.381 1.000 0.950 658 ALA B CA 1
ATOM 15583 C C . ALA B 2 658 ? 19.302 30.844 19.694 1.000 0.950 658 ALA B C 1
ATOM 15584 O O . ALA B 2 658 ? 18.508 30.293 18.932 1.000 0.950 658 ALA B O 1
ATOM 15591 N N . ASN B 2 659 ? 19.708 30.297 20.832 1.000 0.950 659 ASN B N 1
ATOM 15592 C CA . ASN B 2 659 ? 19.047 29.168 21.465 1.000 0.950 659 ASN B CA 1
ATOM 15593 C C . ASN B 2 659 ? 17.796 29.647 22.198 1.000 0.950 659 ASN B C 1
ATOM 15594 O O . ASN B 2 659 ? 17.739 30.781 22.675 1.000 0.950 659 ASN B O 1
ATOM 15605 N N . ILE B 2 660 ? 16.820 28.755 22.305 1.000 0.960 660 ILE B N 1
ATOM 15606 C CA . ILE B 2 660 ? 15.563 28.999 23.002 1.000 0.960 660 ILE B CA 1
ATOM 15607 C C . ILE B 2 660 ? 15.508 28.084 24.209 1.000 0.960 660 ILE B C 1
ATOM 15608 O O . ILE B 2 660 ? 15.567 26.857 24.081 1.000 0.960 660 ILE B O 1
ATOM 15624 N N . LEU B 2 661 ? 15.397 28.703 25.376 1.000 0.950 661 LEU B N 1
ATOM 15625 C CA . LEU B 2 661 ? 15.289 28.025 26.653 1.000 0.950 661 LEU B CA 1
ATOM 15626 C C . LEU B 2 661 ? 13.857 28.174 27.176 1.000 0.950 661 LEU B C 1
ATOM 15627 O O . LEU B 2 661 ? 13.336 29.284 27.206 1.000 0.950 661 LEU B O 1
ATOM 15643 N N . LEU B 2 662 ? 13.245 27.074 27.611 1.000 0.940 662 LEU B N 1
ATOM 15644 C CA . LEU B 2 662 ? 11.978 27.041 28.345 1.000 0.940 662 LEU B CA 1
ATOM 15645 C C . LEU B 2 662 ? 12.277 26.650 29.797 1.000 0.940 662 LEU B C 1
ATOM 15646 O O . LEU B 2 662 ? 12.769 25.547 30.039 1.000 0.940 662 LEU B O 1
ATOM 15662 N N . ASN B 2 663 ? 12.019 27.537 30.764 1.000 0.920 663 ASN B N 1
ATOM 15663 C CA . ASN B 2 663 ? 12.365 27.323 32.184 1.000 0.920 663 ASN B CA 1
ATOM 15664 C C . ASN B 2 663 ? 13.834 26.876 32.397 1.000 0.920 663 ASN B C 1
ATOM 15665 O O . ASN B 2 663 ? 14.125 26.002 33.213 1.000 0.920 663 ASN B O 1
ATOM 15676 N N . GLY B 2 664 ? 14.762 27.431 31.609 1.000 0.910 664 GLY B N 1
ATOM 15677 C CA . GLY B 2 664 ? 16.192 27.093 31.636 1.000 0.910 664 GLY B CA 1
ATOM 15678 C C . GLY B 2 664 ? 16.598 25.826 30.865 1.000 0.910 664 GLY B C 1
ATOM 15679 O O . GLY B 2 664 ? 17.792 25.558 30.741 1.000 0.910 664 GLY B O 1
ATOM 15683 N N . SER B 2 665 ? 15.652 25.060 30.311 1.000 0.940 665 SER B N 1
ATOM 15684 C CA . SER B 2 665 ? 15.938 23.868 29.494 1.000 0.940 665 SER B CA 1
ATOM 15685 C C . SER B 2 665 ? 15.938 24.200 28.001 1.000 0.940 665 SER B C 1
ATOM 15686 O O . SER B 2 665 ? 15.036 24.881 27.520 1.000 0.940 665 SER B O 1
ATOM 15694 N N . LEU B 2 666 ? 16.932 23.716 27.249 1.000 0.960 666 LEU B N 1
ATOM 15695 C CA . LEU B 2 666 ? 17.030 23.941 25.802 1.000 0.960 666 LEU B CA 1
ATOM 15696 C C . LEU B 2 666 ? 15.911 23.215 25.056 1.000 0.960 666 LEU B C 1
ATOM 15697 O O . LEU B 2 666 ? 15.855 21.991 25.079 1.000 0.960 666 LEU B O 1
ATOM 15713 N N . ILE B 2 667 ? 15.081 23.977 24.344 1.000 0.960 667 ILE B N 1
ATOM 15714 C CA . ILE B 2 667 ? 13.993 23.428 23.525 1.000 0.960 667 ILE B CA 1
ATOM 15715 C C . ILE B 2 667 ? 14.174 23.677 22.032 1.000 0.960 667 ILE B C 1
ATOM 15716 O O . ILE B 2 667 ? 13.418 23.139 21.236 1.000 0.960 667 ILE B O 1
ATOM 15732 N N . GLY B 2 668 ? 15.127 24.508 21.616 1.000 0.970 668 GLY B N 1
ATOM 15733 C CA . GLY B 2 668 ? 15.234 24.855 20.207 1.000 0.970 668 GLY B CA 1
ATOM 15734 C C . GLY B 2 668 ? 16.214 25.967 19.909 1.000 0.970 668 GLY B C 1
ATOM 15735 O O . GLY B 2 668 ? 17.023 26.363 20.750 1.000 0.970 668 GLY B O 1
ATOM 15739 N N . PHE B 2 669 ? 16.144 26.465 18.686 1.000 0.970 669 PHE B N 1
ATOM 15740 C CA . PHE B 2 669 ? 16.970 27.567 18.218 1.000 0.970 669 PHE B CA 1
ATOM 15741 C C . PHE B 2 669 ? 16.296 28.307 17.063 1.000 0.970 669 PHE B C 1
ATOM 15742 O O . PHE B 2 669 ? 15.381 27.801 16.414 1.000 0.970 669 PHE B O 1
ATOM 15759 N N . ILE B 2 670 ? 16.806 29.502 16.784 1.000 0.970 670 ILE B N 1
ATOM 15760 C CA . ILE B 2 670 ? 16.539 30.297 15.586 1.000 0.970 670 ILE B CA 1
ATOM 15761 C C . ILE B 2 670 ? 17.888 30.773 15.061 1.000 0.970 670 ILE B C 1
ATOM 15762 O O . ILE B 2 670 ? 18.733 31.197 15.850 1.000 0.970 670 ILE B O 1
ATOM 15778 N N . GLY B 2 671 ? 18.101 30.774 13.748 1.000 0.970 671 GLY B N 1
ATOM 15779 C CA . GLY B 2 671 ? 19.288 31.408 13.187 1.000 0.970 671 GLY B CA 1
ATOM 15780 C C . GLY B 2 671 ? 19.300 31.507 11.671 1.000 0.970 671 GLY B C 1
ATOM 15781 O O . GLY B 2 671 ? 18.488 30.892 10.983 1.000 0.970 671 GLY B O 1
ATOM 15785 N N . GLN B 2 672 ? 20.238 32.296 11.150 1.000 0.970 672 GLN B N 1
ATOM 15786 C CA . GLN B 2 672 ? 20.569 32.271 9.725 1.000 0.970 672 GLN B CA 1
ATOM 15787 C C . GLN B 2 672 ? 21.382 31.012 9.417 1.000 0.970 672 GLN B C 1
ATOM 15788 O O . GLN B 2 672 ? 22.311 30.693 10.162 1.000 0.970 672 GLN B O 1
ATOM 15802 N N . VAL B 2 673 ? 21.084 30.331 8.312 1.000 0.970 673 VAL B N 1
ATOM 15803 C CA . VAL B 2 673 ? 21.928 29.252 7.782 1.000 0.970 673 VAL B CA 1
ATOM 15804 C C . VAL B 2 673 ? 23.346 29.785 7.540 1.000 0.970 673 VAL B C 1
ATOM 15805 O O . VAL B 2 673 ? 23.540 30.922 7.118 1.000 0.970 673 VAL B O 1
ATOM 15818 N N . HIS B 2 674 ? 24.375 28.998 7.862 1.000 0.960 674 HIS B N 1
ATOM 15819 C CA . HIS B 2 674 ? 25.757 29.448 7.708 1.000 0.960 674 HIS B CA 1
ATOM 15820 C C . HIS B 2 674 ? 26.073 29.739 6.224 1.000 0.960 674 HIS B C 1
ATOM 15821 O O . HIS B 2 674 ? 25.793 28.882 5.384 1.000 0.960 674 HIS B O 1
ATOM 15835 N N . PRO B 2 675 ? 26.739 30.856 5.870 1.000 0.940 675 PRO B N 1
ATOM 15836 C CA . PRO B 2 675 ? 26.953 31.245 4.468 1.000 0.940 675 PRO B CA 1
ATOM 15837 C C . PRO B 2 675 ? 27.680 30.206 3.598 1.000 0.940 675 PRO B C 1
ATOM 15838 O O . PRO B 2 675 ? 27.463 30.129 2.390 1.000 0.940 675 PRO B O 1
ATOM 15849 N N . SER B 2 676 ? 28.559 29.386 4.189 1.000 0.940 676 SER B N 1
ATOM 15850 C CA . SER B 2 676 ? 29.204 28.277 3.463 1.000 0.940 676 SER B CA 1
ATOM 15851 C C . SER B 2 676 ? 28.219 27.170 3.084 1.000 0.940 676 SER B C 1
ATOM 15852 O O . SER B 2 676 ? 28.376 26.565 2.030 1.000 0.940 676 SER B O 1
ATOM 15860 N N . LEU B 2 677 ? 27.222 26.916 3.937 1.000 0.940 677 LEU B N 1
ATOM 15861 C CA . LEU B 2 677 ? 26.156 25.953 3.687 1.000 0.940 677 LEU B CA 1
ATOM 15862 C C . LEU B 2 677 ? 25.109 26.537 2.732 1.000 0.940 677 LEU B C 1
ATOM 15863 O O . LEU B 2 677 ? 24.652 25.820 1.853 1.000 0.940 677 LEU B O 1
ATOM 15879 N N . GLU B 2 678 ? 24.799 27.838 2.836 1.000 0.950 678 GLU B N 1
ATOM 15880 C CA . GLU B 2 678 ? 23.953 28.535 1.854 1.000 0.950 678 GLU B CA 1
ATOM 15881 C C . GLU B 2 678 ? 24.509 28.357 0.430 1.000 0.950 678 GLU B C 1
ATOM 15882 O O . GLU B 2 678 ? 23.780 27.993 -0.487 1.000 0.950 678 GLU B O 1
ATOM 15894 N N . LYS B 2 679 ? 25.832 28.507 0.267 1.000 0.950 679 LYS B N 1
ATOM 15895 C CA . LYS B 2 679 ? 26.531 28.243 -0.999 1.000 0.950 679 LYS B CA 1
ATOM 15896 C C . LYS B 2 679 ? 26.509 26.779 -1.431 1.000 0.950 679 LYS B C 1
ATOM 15897 O O . LYS B 2 679 ? 26.357 26.515 -2.616 1.000 0.950 679 LYS B O 1
ATOM 15916 N N . GLU B 2 680 ? 26.725 25.845 -0.503 1.000 0.940 680 GLU B N 1
ATOM 15917 C CA . GLU B 2 680 ? 26.710 24.405 -0.807 1.000 0.940 680 GLU B CA 1
ATOM 15918 C C . GLU B 2 680 ? 25.337 23.961 -1.334 1.000 0.940 680 GLU B C 1
ATOM 15919 O O . GLU B 2 680 ? 25.270 23.172 -2.270 1.000 0.940 680 GLU B O 1
ATOM 15931 N N . LEU B 2 681 ? 24.259 24.504 -0.761 1.000 0.950 681 LEU B N 1
ATOM 15932 C CA . LEU B 2 681 ? 22.874 24.182 -1.116 1.000 0.950 681 LEU B CA 1
ATOM 15933 C C . LEU B 2 681 ? 22.303 25.045 -2.257 1.000 0.950 681 LEU B C 1
ATOM 15934 O O . LEU B 2 681 ? 21.141 24.865 -2.623 1.000 0.950 681 LEU B O 1
ATOM 15950 N N . ASP B 2 682 ? 23.089 25.982 -2.793 1.000 0.950 682 ASP B N 1
ATOM 15951 C CA . ASP B 2 682 ? 22.672 26.985 -3.786 1.000 0.950 682 ASP B CA 1
ATOM 15952 C C . ASP B 2 682 ? 21.418 27.783 -3.364 1.000 0.950 682 ASP B C 1
ATOM 15953 O O . ASP B 2 682 ? 20.493 28.027 -4.141 1.000 0.950 682 ASP B O 1
ATOM 15962 N N . ILE B 2 683 ? 21.372 28.188 -2.090 1.000 0.940 683 ILE B N 1
ATOM 15963 C CA . ILE B 2 683 ? 20.292 28.997 -1.510 1.000 0.940 683 ILE B CA 1
ATOM 15964 C C . ILE B 2 683 ? 20.768 30.418 -1.178 1.000 0.940 683 ILE B C 1
ATOM 15965 O O . ILE B 2 683 ? 21.955 30.690 -1.001 1.000 0.940 683 ILE B O 1
ATOM 15981 N N . LYS B 2 684 ? 19.818 31.356 -1.101 1.000 0.940 684 LYS B N 1
ATOM 15982 C CA . LYS B 2 684 ? 20.066 32.741 -0.661 1.000 0.940 684 LYS B CA 1
ATOM 15983 C C . LYS B 2 684 ? 20.094 32.816 0.871 1.000 0.940 684 LYS B C 1
ATOM 15984 O O . LYS B 2 684 ? 19.939 31.801 1.548 1.000 0.940 684 LYS B O 1
ATOM 16003 N N . GLU B 2 685 ? 20.219 34.035 1.402 1.000 0.950 685 GLU B N 1
ATOM 16004 C CA . GLU B 2 685 ? 20.076 34.314 2.836 1.000 0.950 685 GLU B CA 1
ATOM 16005 C C . GLU B 2 685 ? 18.776 33.689 3.369 1.000 0.950 685 GLU B C 1
ATOM 16006 O O . GLU B 2 685 ? 17.671 34.076 2.971 1.000 0.950 685 GLU B O 1
ATOM 16018 N N . THR B 2 686 ? 18.925 32.653 4.195 1.000 0.980 686 THR B N 1
ATOM 16019 C CA . THR B 2 686 ? 17.823 31.802 4.663 1.000 0.980 686 THR B CA 1
ATOM 16020 C C . THR B 2 686 ? 17.874 31.695 6.177 1.000 0.980 686 THR B C 1
ATOM 16021 O O . THR B 2 686 ? 18.924 31.438 6.764 1.000 0.980 686 THR B O 1
ATOM 16032 N N . TYR B 2 687 ? 16.726 31.872 6.820 1.000 0.980 687 TYR B N 1
ATOM 16033 C CA . TYR B 2 687 ? 16.582 31.772 8.266 1.000 0.980 687 TYR B CA 1
ATOM 16034 C C . TYR B 2 687 ? 15.742 30.560 8.624 1.000 0.980 687 TYR B C 1
ATOM 16035 O O . TYR B 2 687 ? 14.733 30.276 7.977 1.000 0.980 687 TYR B O 1
ATOM 16053 N N . VAL B 2 688 ? 16.162 29.857 9.668 1.000 0.980 688 VAL B N 1
ATOM 16054 C CA . VAL B 2 688 ? 15.522 28.633 10.138 1.000 0.980 688 VAL B CA 1
ATOM 16055 C C . VAL B 2 688 ? 15.239 28.706 11.628 1.000 0.980 688 VAL B C 1
ATOM 16056 O O . VAL B 2 688 ? 15.914 29.418 12.376 1.000 0.980 688 VAL B O 1
ATOM 16069 N N . PHE B 2 689 ? 14.250 27.937 12.057 1.000 0.980 689 PHE B N 1
ATOM 16070 C CA . PHE B 2 689 ? 14.002 27.642 13.459 1.000 0.980 689 PHE B CA 1
ATOM 16071 C C . PHE B 2 689 ? 13.606 26.181 13.611 1.000 0.980 689 PHE B C 1
ATOM 16072 O O . PHE B 2 689 ? 13.037 25.595 12.692 1.000 0.980 689 PHE B O 1
ATOM 16089 N N . GLU B 2 690 ? 13.873 25.616 14.779 1.000 0.980 690 GLU B N 1
ATOM 16090 C CA . GLU B 2 690 ? 13.341 24.322 15.197 1.000 0.980 690 GLU B CA 1
ATOM 16091 C C . GLU B 2 690 ? 13.079 24.365 16.703 1.000 0.980 690 GLU B C 1
ATOM 16092 O O . GLU B 2 690 ? 13.900 24.886 17.462 1.000 0.980 690 GLU B O 1
ATOM 16104 N N . LEU B 2 691 ? 11.921 23.856 17.121 1.000 0.980 691 LEU B N 1
ATOM 16105 C CA . LEU B 2 691 ? 11.462 23.802 18.505 1.000 0.980 691 LEU B CA 1
ATOM 16106 C C . LEU B 2 691 ? 10.974 22.389 18.839 1.000 0.980 691 LEU B C 1
ATOM 16107 O O . LEU B 2 691 ? 10.311 21.743 18.027 1.000 0.980 691 LEU B O 1
ATOM 16123 N N . ASP B 2 692 ? 11.255 21.939 20.057 1.000 0.970 692 ASP B N 1
ATOM 16124 C CA . ASP B 2 692 ? 10.653 20.765 20.677 1.000 0.970 692 ASP B CA 1
ATOM 16125 C C . ASP B 2 692 ? 9.160 21.006 20.894 1.000 0.970 692 ASP B C 1
ATOM 16126 O O . ASP B 2 692 ? 8.742 21.682 21.841 1.000 0.970 692 ASP B O 1
ATOM 16135 N N . LEU B 2 693 ? 8.346 20.498 19.969 1.000 0.970 693 LEU B N 1
ATOM 16136 C CA . LEU B 2 693 ? 6.912 20.711 20.032 1.000 0.970 693 LEU B CA 1
ATOM 16137 C C . LEU B 2 693 ? 6.319 19.940 21.212 1.000 0.970 693 LEU B C 1
ATOM 16138 O O . LEU B 2 693 ? 5.440 20.462 21.892 1.000 0.970 693 LEU B O 1
ATOM 16154 N N . HIS B 2 694 ? 6.837 18.748 21.506 1.000 0.950 694 HIS B N 1
ATOM 16155 C CA . HIS B 2 694 ? 6.367 17.944 22.626 1.000 0.950 694 HIS B CA 1
ATOM 16156 C C . HIS B 2 694 ? 6.554 18.670 23.968 1.000 0.950 694 HIS B C 1
ATOM 16157 O O . HIS B 2 694 ? 5.592 18.811 24.726 1.000 0.950 694 HIS B O 1
ATOM 16171 N N . ALA B 2 695 ? 7.744 19.215 24.241 1.000 0.940 695 ALA B N 1
ATOM 16172 C CA . ALA B 2 695 ? 8.007 19.991 25.456 1.000 0.940 695 ALA B CA 1
ATOM 16173 C C . ALA B 2 695 ? 7.118 21.245 25.555 1.000 0.940 695 ALA B C 1
ATOM 16174 O O . ALA B 2 695 ? 6.579 21.537 26.624 1.000 0.940 695 ALA B O 1
ATOM 16181 N N . LEU B 2 696 ? 6.912 21.957 24.440 1.000 0.950 696 LEU B N 1
ATOM 16182 C CA . LEU B 2 696 ? 6.045 23.141 24.386 1.000 0.950 696 LEU B CA 1
ATOM 16183 C C . LEU B 2 696 ? 4.573 22.816 24.670 1.000 0.950 696 LEU B C 1
ATOM 16184 O O . LEU B 2 696 ? 3.886 23.583 25.346 1.000 0.950 696 LEU B O 1
ATOM 16200 N N . LEU B 2 697 ? 4.066 21.697 24.150 1.000 0.950 697 LEU B N 1
ATOM 16201 C CA . LEU B 2 697 ? 2.659 21.320 24.297 1.000 0.950 697 LEU B CA 1
ATOM 16202 C C . LEU B 2 697 ? 2.357 20.638 25.635 1.000 0.950 697 LEU B C 1
ATOM 16203 O O . LEU B 2 697 ? 1.242 20.803 26.151 1.000 0.950 697 LEU B O 1
ATOM 16219 N N . ALA B 2 698 ? 3.337 19.924 26.194 1.000 0.920 698 ALA B N 1
ATOM 16220 C CA . ALA B 2 698 ? 3.274 19.302 27.513 1.000 0.920 698 ALA B CA 1
ATOM 16221 C C . ALA B 2 698 ? 3.473 20.300 28.667 1.000 0.920 698 ALA B C 1
ATOM 16222 O O . ALA B 2 698 ? 3.091 19.996 29.795 1.000 0.920 698 ALA B O 1
ATOM 16229 N N . ALA B 2 699 ? 4.035 21.486 28.405 1.000 0.910 699 ALA B N 1
ATOM 16230 C CA . ALA B 2 699 ? 4.220 22.518 29.419 1.000 0.910 699 ALA B CA 1
ATOM 16231 C C . ALA B 2 699 ? 2.892 22.908 30.100 1.000 0.910 699 ALA B C 1
ATOM 16232 O O . ALA B 2 699 ? 1.877 23.164 29.435 1.000 0.910 699 ALA B O 1
ATOM 16239 N N . GLU B 2 700 ? 2.910 22.976 31.436 1.000 0.840 700 GLU B N 1
ATOM 16240 C CA . GLU B 2 700 ? 1.782 23.468 32.225 1.000 0.840 700 GLU B CA 1
ATOM 16241 C C . GLU B 2 700 ? 1.616 24.975 32.016 1.000 0.840 700 GLU B C 1
ATOM 16242 O O . GLU B 2 700 ? 2.507 25.772 32.299 1.000 0.840 700 GLU B O 1
ATOM 16254 N N . THR B 2 701 ? 0.445 25.368 31.523 1.000 0.810 701 THR B N 1
ATOM 16255 C CA . THR B 2 701 ? 0.094 26.768 31.274 1.000 0.810 701 THR B CA 1
ATOM 16256 C C . THR B 2 701 ? -1.003 27.193 32.234 1.000 0.810 701 THR B C 1
ATOM 16257 O O . THR B 2 701 ? -2.027 26.509 32.336 1.000 0.810 701 THR B O 1
ATOM 16268 N N . ALA B 2 702 ? -0.832 28.341 32.889 1.000 0.750 702 ALA B N 1
ATOM 16269 C CA . ALA B 2 702 ? -1.876 28.915 33.727 1.000 0.750 702 ALA B CA 1
ATOM 16270 C C . ALA B 2 702 ? -3.156 29.189 32.904 1.000 0.750 702 ALA B C 1
ATOM 16271 O O . ALA B 2 702 ? -3.068 29.557 31.726 1.000 0.750 702 ALA B O 1
ATOM 16278 N N . PRO B 2 703 ? -4.353 29.019 33.494 1.000 0.770 703 PRO B N 1
ATOM 16279 C CA . PRO B 2 703 ? -5.605 29.311 32.813 1.000 0.770 703 PRO B CA 1
ATOM 16280 C C . PRO B 2 703 ? -5.717 30.806 32.506 1.000 0.770 703 PRO B C 1
ATOM 16281 O O . PRO B 2 703 ? -5.202 31.653 33.235 1.000 0.770 703 PRO B O 1
ATOM 16292 N N . LEU B 2 704 ? -6.448 31.136 31.444 1.000 0.780 704 LEU B N 1
ATOM 16293 C CA . LEU B 2 704 ? -6.690 32.522 31.066 1.000 0.780 704 LEU B CA 1
ATOM 16294 C C . LEU B 2 704 ? -7.635 33.186 32.082 1.000 0.780 704 LEU B C 1
ATOM 16295 O O . LEU B 2 704 ? -8.848 32.980 32.041 1.000 0.780 704 LEU B O 1
ATOM 16311 N N . VAL B 2 705 ? -7.081 33.981 32.999 1.000 0.780 705 VAL B N 1
ATOM 16312 C CA . VAL B 2 705 ? -7.846 34.747 33.993 1.000 0.780 705 VAL B CA 1
ATOM 16313 C C . VAL B 2 705 ? -7.940 36.204 33.539 1.000 0.780 705 VAL B C 1
ATOM 16314 O O . VAL B 2 705 ? -6.933 36.879 33.339 1.000 0.780 705 VAL B O 1
ATOM 16327 N N . TYR B 2 706 ? -9.163 36.706 33.375 1.000 0.840 706 TYR B N 1
ATOM 16328 C CA . TYR B 2 706 ? -9.407 38.115 33.060 1.000 0.840 706 TYR B CA 1
ATOM 16329 C C . TYR B 2 706 ? -8.898 39.039 34.185 1.000 0.840 706 TYR B C 1
ATOM 16330 O O . TYR B 2 706 ? -9.208 38.820 35.355 1.000 0.840 706 TYR B O 1
ATOM 16348 N N . THR B 2 707 ? -8.175 40.110 33.835 1.000 0.780 707 THR B N 1
ATOM 16349 C CA . THR B 2 707 ? -7.720 41.165 34.761 1.000 0.780 707 THR B CA 1
ATOM 16350 C C . THR B 2 707 ? -8.462 42.479 34.518 1.000 0.780 707 THR B C 1
ATOM 16351 O O . THR B 2 707 ? -8.697 42.884 33.382 1.000 0.780 707 THR B O 1
ATOM 16362 N N . ALA B 2 708 ? -8.845 43.164 35.601 1.000 0.780 708 ALA B N 1
ATOM 16363 C CA . ALA B 2 708 ? -9.578 44.424 35.517 1.000 0.780 708 ALA B CA 1
ATOM 16364 C C . ALA B 2 708 ? -8.725 45.545 34.900 1.000 0.780 708 ALA B C 1
ATOM 16365 O O . ALA B 2 708 ? -7.534 45.676 35.179 1.000 0.780 708 ALA B O 1
ATOM 16372 N N . ILE B 2 709 ? -9.365 46.389 34.091 1.000 0.800 709 ILE B N 1
ATOM 16373 C CA . ILE B 2 709 ? -8.703 47.499 33.404 1.000 0.800 709 ILE B CA 1
ATOM 16374 C C . ILE B 2 709 ? -8.406 48.632 34.407 1.000 0.800 709 ILE B C 1
ATOM 16375 O O . ILE B 2 709 ? -9.296 49.003 35.183 1.000 0.800 709 ILE B O 1
ATOM 16391 N N . PRO B 2 710 ? -7.196 49.224 34.392 1.000 0.770 710 PRO B N 1
ATOM 16392 C CA . PRO B 2 710 ? -6.863 50.346 35.265 1.000 0.770 710 PRO B CA 1
ATOM 16393 C C . PRO B 2 710 ? -7.781 51.549 35.011 1.000 0.770 710 PRO B C 1
ATOM 16394 O O . PRO B 2 710 ? -7.993 51.943 33.866 1.000 0.770 710 PRO B O 1
ATOM 16405 N N . LYS B 2 711 ? -8.298 52.176 36.077 1.000 0.780 711 LYS B N 1
ATOM 16406 C CA . LYS B 2 711 ? -9.102 53.414 35.970 1.000 0.780 711 LYS B CA 1
ATOM 16407 C C . LYS B 2 711 ? -8.260 54.663 35.730 1.000 0.780 711 LYS B C 1
ATOM 16408 O O . LYS B 2 711 ? -8.797 55.703 35.357 1.000 0.780 711 LYS B O 1
ATOM 16427 N N . TYR B 2 712 ? -6.967 54.563 36.005 1.000 0.800 712 TYR B N 1
ATOM 16428 C CA . TYR B 2 712 ? -6.058 55.693 36.069 1.000 0.800 712 TYR B CA 1
ATOM 16429 C C . TYR B 2 712 ? -5.082 55.676 34.891 1.000 0.800 712 TYR B C 1
ATOM 16430 O O . TYR B 2 712 ? -4.675 54.592 34.462 1.000 0.800 712 TYR B O 1
ATOM 16448 N N . PRO B 2 713 ? -4.714 56.859 34.356 1.000 0.820 713 PRO B N 1
ATOM 16449 C CA . PRO B 2 713 ? -3.824 56.949 33.208 1.000 0.820 713 PRO B CA 1
ATOM 16450 C C . PRO B 2 713 ? -2.411 56.473 33.564 1.000 0.820 713 PRO B C 1
ATOM 16451 O O . PRO B 2 713 ? -1.924 56.698 34.673 1.000 0.820 713 PRO B O 1
ATOM 16462 N N . SER B 2 714 ? -1.748 55.833 32.602 1.000 0.850 714 SER B N 1
ATOM 16463 C CA . SER B 2 714 ? -0.336 55.458 32.696 1.000 0.850 714 SER B CA 1
ATOM 16464 C C . SER B 2 714 ? 0.578 56.670 32.521 1.000 0.850 714 SER B C 1
ATOM 16465 O O . SER B 2 714 ? 0.216 57.633 31.842 1.000 0.850 714 SER B O 1
ATOM 16473 N N . VAL B 2 715 ? 1.798 56.590 33.050 1.000 0.860 715 VAL B N 1
ATOM 16474 C CA . VAL B 2 715 ? 2.860 57.569 32.785 1.000 0.860 715 VAL B CA 1
ATOM 16475 C C . VAL B 2 715 ? 3.982 56.889 32.014 1.000 0.860 715 VAL B C 1
ATOM 16476 O O . VAL B 2 715 ? 4.542 55.901 32.484 1.000 0.860 715 VAL B O 1
ATOM 16489 N N . THR B 2 716 ? 4.323 57.440 30.850 1.000 0.900 716 THR B N 1
ATOM 16490 C CA . THR B 2 716 ? 5.431 56.954 30.020 1.000 0.900 716 THR B CA 1
ATOM 16491 C C . THR B 2 716 ? 6.665 57.836 30.201 1.000 0.900 716 THR B C 1
ATOM 16492 O O . THR B 2 716 ? 6.569 59.069 30.290 1.000 0.900 716 THR B O 1
ATOM 16503 N N . ARG B 2 717 ? 7.833 57.196 30.289 1.000 0.870 717 ARG B N 1
ATOM 16504 C CA . ARG B 2 717 ? 9.141 57.851 30.353 1.000 0.870 717 ARG B CA 1
ATOM 16505 C C . ARG B 2 717 ? 10.111 57.173 29.404 1.000 0.870 717 ARG B C 1
ATOM 16506 O O . ARG B 2 717 ? 10.387 55.988 29.563 1.000 0.870 717 ARG B O 1
ATOM 16527 N N . ASP B 2 718 ? 10.665 57.959 28.495 1.000 0.880 718 ASP B N 1
ATOM 16528 C CA . ASP B 2 718 ? 11.701 57.496 27.585 1.000 0.880 718 ASP B CA 1
ATOM 16529 C C . ASP B 2 718 ? 13.074 57.814 28.173 1.000 0.880 718 ASP B C 1
ATOM 16530 O O . ASP B 2 718 ? 13.311 58.924 28.655 1.000 0.880 718 ASP B O 1
ATOM 16539 N N . ILE B 2 719 ? 13.977 56.841 28.141 1.000 0.850 719 ILE B N 1
ATOM 16540 C CA . ILE B 2 719 ? 15.378 57.017 28.527 1.000 0.850 719 ILE B CA 1
ATOM 16541 C C . ILE B 2 719 ? 16.275 56.620 27.373 1.000 0.850 719 ILE B C 1
ATOM 16542 O O . ILE B 2 719 ? 16.043 55.602 26.727 1.000 0.850 719 ILE B O 1
ATOM 16558 N N . ALA B 2 720 ? 17.324 57.405 27.147 1.000 0.860 720 ALA B N 1
ATOM 16559 C CA . ALA B 2 720 ? 18.407 57.066 26.238 1.000 0.860 720 ALA B CA 1
ATOM 16560 C C . ALA B 2 720 ? 19.652 56.756 27.070 1.000 0.860 720 ALA B C 1
ATOM 16561 O O . ALA B 2 720 ? 20.213 57.640 27.721 1.000 0.860 720 ALA B O 1
ATOM 16568 N N . LEU B 2 721 ? 20.062 55.492 27.066 1.000 0.870 721 LEU B N 1
ATOM 16569 C CA . LEU B 2 721 ? 21.215 55.003 27.810 1.000 0.870 721 LEU B CA 1
ATOM 16570 C C . LEU B 2 721 ? 22.414 54.869 26.881 1.000 0.870 721 LEU B C 1
ATOM 16571 O O . LEU B 2 721 ? 22.260 54.525 25.711 1.000 0.870 721 LEU B O 1
ATOM 16587 N N . VAL B 2 722 ? 23.605 55.103 27.417 1.000 0.870 722 VAL B N 1
ATOM 16588 C CA . VAL B 2 722 ? 24.892 54.852 26.772 1.000 0.870 722 VAL B CA 1
ATOM 16589 C C . VAL B 2 722 ? 25.595 53.753 27.554 1.000 0.870 722 VAL B C 1
ATOM 16590 O O . VAL B 2 722 ? 25.863 53.909 28.744 1.000 0.870 722 VAL B O 1
ATOM 16603 N N . THR B 2 723 ? 25.885 52.640 26.890 1.000 0.840 723 THR B N 1
ATOM 16604 C CA . THR B 2 723 ? 26.506 51.455 27.498 1.000 0.840 723 THR B CA 1
ATOM 16605 C C . THR B 2 723 ? 27.537 50.830 26.552 1.000 0.840 723 THR B C 1
ATOM 16606 O O . THR B 2 723 ? 27.675 51.262 25.404 1.000 0.840 723 THR B O 1
ATOM 16617 N N . ASP B 2 724 ? 28.291 49.842 27.032 1.000 0.820 724 ASP B N 1
ATOM 16618 C CA . ASP B 2 724 ? 29.259 49.096 26.227 1.000 0.820 724 ASP B CA 1
ATOM 16619 C C . ASP B 2 724 ? 28.549 48.317 25.106 1.000 0.820 724 ASP B C 1
ATOM 16620 O O . ASP B 2 724 ? 27.444 47.790 25.282 1.000 0.820 724 ASP B O 1
ATOM 16629 N N . LYS B 2 725 ? 29.177 48.239 23.929 1.000 0.800 725 LYS B N 1
ATOM 16630 C CA . LYS B 2 725 ? 28.617 47.551 22.759 1.000 0.800 725 LYS B CA 1
ATOM 16631 C C . LYS B 2 725 ? 28.277 46.079 23.036 1.000 0.800 725 LYS B C 1
ATOM 16632 O O . LYS B 2 725 ? 27.342 45.550 22.428 1.000 0.800 725 LYS B O 1
ATOM 16651 N N . THR B 2 726 ? 28.975 45.449 23.980 1.000 0.800 726 THR B N 1
ATOM 16652 C CA . THR B 2 726 ? 28.774 44.051 24.397 1.000 0.800 726 THR B CA 1
ATOM 16653 C C . THR B 2 726 ? 27.523 43.814 25.253 1.000 0.800 726 THR B C 1
ATOM 16654 O O . THR B 2 726 ? 27.022 42.691 25.274 1.000 0.800 726 THR B O 1
ATOM 16665 N N . VAL B 2 727 ? 26.966 44.841 25.911 1.000 0.800 727 VAL B N 1
ATOM 16666 C CA . VAL B 2 727 ? 25.784 44.691 26.782 1.000 0.800 727 VAL B CA 1
ATOM 16667 C C . VAL B 2 727 ? 24.532 44.474 25.931 1.000 0.800 727 VAL B C 1
ATOM 16668 O O . VAL B 2 727 ? 24.189 45.300 25.083 1.000 0.800 727 VAL B O 1
ATOM 16681 N N . THR B 2 728 ? 23.835 43.354 26.114 1.000 0.810 728 THR B N 1
ATOM 16682 C CA . THR B 2 728 ? 22.630 43.042 25.324 1.000 0.810 728 THR B CA 1
ATOM 16683 C C . THR B 2 728 ? 21.426 43.865 25.798 1.000 0.810 728 THR B C 1
ATOM 16684 O O . THR B 2 728 ? 21.312 44.211 26.973 1.000 0.810 728 THR B O 1
ATOM 16695 N N . SER B 2 729 ? 20.493 44.190 24.896 1.000 0.800 729 SER B N 1
ATOM 16696 C CA . SER B 2 729 ? 19.272 44.925 25.263 1.000 0.800 729 SER B CA 1
ATOM 16697 C C . SER B 2 729 ? 18.419 44.172 26.291 1.000 0.800 729 SER B C 1
ATOM 16698 O O . SER B 2 729 ? 17.870 44.806 27.186 1.000 0.800 729 SER B O 1
ATOM 16706 N N . GLY B 2 730 ? 18.371 42.836 26.225 1.000 0.770 730 GLY B N 1
ATOM 16707 C CA . GLY B 2 730 ? 17.638 42.001 27.185 1.000 0.770 730 GLY B CA 1
ATOM 16708 C C . GLY B 2 730 ? 18.221 42.048 28.599 1.000 0.770 730 GLY B C 1
ATOM 16709 O O . GLY B 2 730 ? 17.478 42.121 29.572 1.000 0.770 730 GLY B O 1
ATOM 16713 N N . GLN B 2 731 ? 19.548 42.104 28.729 1.000 0.800 731 GLN B N 1
ATOM 16714 C CA . GLN B 2 731 ? 20.201 42.315 30.024 1.000 0.800 731 GLN B CA 1
ATOM 16715 C C . GLN B 2 731 ? 19.795 43.652 30.664 1.000 0.800 731 GLN B C 1
ATOM 16716 O O . GLN B 2 731 ? 19.472 43.686 31.852 1.000 0.800 731 GLN B O 1
ATOM 16730 N N . LEU B 2 732 ? 19.774 44.739 29.879 1.000 0.820 732 LEU B N 1
ATOM 16731 C CA . LEU B 2 732 ? 19.302 46.050 30.344 1.000 0.820 732 LEU B CA 1
ATOM 16732 C C . LEU B 2 732 ? 17.824 45.991 30.746 1.000 0.820 732 LEU B C 1
ATOM 16733 O O . LEU B 2 732 ? 17.450 46.488 31.805 1.000 0.820 732 LEU B O 1
ATOM 16749 N N . GLU B 2 733 ? 16.992 45.354 29.923 1.000 0.820 733 GLU B N 1
ATOM 16750 C CA . GLU B 2 733 ? 15.563 45.197 30.182 1.000 0.820 733 GLU B CA 1
ATOM 16751 C C . GLU B 2 733 ? 15.285 44.403 31.470 1.000 0.820 733 GLU B C 1
ATOM 16752 O O . GLU B 2 733 ? 14.421 44.799 32.253 1.000 0.820 733 GLU B O 1
ATOM 16764 N N . SER B 2 734 ? 16.052 43.337 31.737 1.000 0.810 734 SER B N 1
ATOM 16765 C CA . SER B 2 734 ? 15.949 42.531 32.962 1.000 0.810 734 SER B CA 1
ATOM 16766 C C . SER B 2 734 ? 16.226 43.369 34.209 1.000 0.810 734 SER B C 1
ATOM 16767 O O . SER B 2 734 ? 15.430 43.349 35.146 1.000 0.810 734 SER B O 1
ATOM 16775 N N . VAL B 2 735 ? 17.301 44.169 34.201 1.000 0.840 735 VAL B N 1
ATOM 16776 C CA . VAL B 2 735 ? 17.636 45.076 35.317 1.000 0.840 735 VAL B CA 1
ATOM 16777 C C . VAL B 2 735 ? 16.553 46.139 35.508 1.000 0.840 735 VAL B C 1
ATOM 16778 O O . VAL B 2 735 ? 16.154 46.424 36.637 1.000 0.840 735 VAL B O 1
ATOM 16791 N N . ILE B 2 736 ? 16.043 46.711 34.412 1.000 0.860 736 ILE B N 1
ATOM 16792 C CA . ILE B 2 736 ? 14.956 47.695 34.444 1.000 0.860 736 ILE B CA 1
ATOM 16793 C C . ILE B 2 736 ? 13.697 47.103 35.097 1.000 0.860 736 ILE B C 1
ATOM 16794 O O . ILE B 2 736 ? 13.108 47.749 35.967 1.000 0.860 736 ILE B O 1
ATOM 16810 N N . LYS B 2 737 ? 13.290 45.891 34.695 1.000 0.830 737 LYS B N 1
ATOM 16811 C CA . LYS B 2 737 ? 12.120 45.185 35.243 1.000 0.830 737 LYS B CA 1
ATOM 16812 C C . LYS B 2 737 ? 12.300 44.869 36.730 1.000 0.830 737 LYS B C 1
ATOM 16813 O O . LYS B 2 737 ? 11.407 45.164 37.523 1.000 0.830 737 LYS B O 1
ATOM 16832 N N . GLU B 2 738 ? 13.464 44.353 37.123 1.000 0.810 738 GLU B N 1
ATOM 16833 C CA . GLU B 2 738 ? 13.771 43.991 38.514 1.000 0.810 738 GLU B CA 1
ATOM 16834 C C . GLU B 2 738 ? 13.783 45.223 39.442 1.000 0.810 738 GLU B C 1
ATOM 16835 O O . GLU B 2 738 ? 13.199 45.214 40.530 1.000 0.810 738 GLU B O 1
ATOM 16847 N N . ALA B 2 739 ? 14.376 46.332 38.985 1.000 0.820 739 ALA B N 1
ATOM 16848 C CA . ALA B 2 739 ? 14.447 47.586 39.736 1.000 0.820 739 ALA B CA 1
ATOM 16849 C C . ALA B 2 739 ? 13.149 48.417 39.688 1.000 0.820 739 ALA B C 1
ATOM 16850 O O . ALA B 2 739 ? 12.875 49.187 40.616 1.000 0.820 739 ALA B O 1
ATOM 16857 N N . GLY B 2 740 ? 12.352 48.280 38.622 1.000 0.800 740 GLY B N 1
ATOM 16858 C CA . GLY B 2 740 ? 11.127 49.049 38.375 1.000 0.800 740 GLY B CA 1
ATOM 16859 C C . GLY B 2 740 ? 10.023 48.817 39.409 1.000 0.800 740 GLY B C 1
ATOM 16860 O O . GLY B 2 740 ? 9.188 49.698 39.638 1.000 0.800 740 GLY B O 1
ATOM 16864 N N . GLY B 2 741 ? 10.053 47.671 40.094 1.000 0.760 741 GLY B N 1
ATOM 16865 C CA . GLY B 2 741 ? 9.105 47.317 41.147 1.000 0.760 741 GLY B CA 1
ATOM 16866 C C . GLY B 2 741 ? 7.656 47.240 40.651 1.000 0.760 741 GLY B C 1
ATOM 16867 O O . GLY B 2 741 ? 7.385 47.110 39.466 1.000 0.760 741 GLY B O 1
ATOM 16871 N N . LYS B 2 742 ? 6.692 47.351 41.575 1.000 0.780 742 LYS B N 1
ATOM 16872 C CA . LYS B 2 742 ? 5.257 47.128 41.289 1.000 0.780 742 LYS B CA 1
ATOM 16873 C C . LYS B 2 742 ? 4.607 48.142 40.344 1.000 0.780 742 LYS B C 1
ATOM 16874 O O . LYS B 2 742 ? 3.487 47.918 39.903 1.000 0.780 742 LYS B O 1
ATOM 16893 N N . LEU B 2 743 ? 5.255 49.283 40.130 1.000 0.810 743 LEU B N 1
ATOM 16894 C CA . LEU B 2 743 ? 4.681 50.384 39.362 1.000 0.810 743 LEU B CA 1
ATOM 16895 C C . LEU B 2 743 ? 5.026 50.297 37.873 1.000 0.810 743 LEU B C 1
ATOM 16896 O O . LEU B 2 743 ? 4.311 50.884 37.071 1.000 0.810 743 LEU B O 1
ATOM 16912 N N . LEU B 2 744 ? 6.113 49.625 37.488 1.000 0.840 744 LEU B N 1
ATOM 16913 C CA . LEU B 2 744 ? 6.509 49.476 36.088 1.000 0.840 744 LEU B CA 1
ATOM 16914 C C . LEU B 2 744 ? 5.722 48.318 35.465 1.000 0.840 744 LEU B C 1
ATOM 16915 O O . LEU B 2 744 ? 5.832 47.185 35.917 1.000 0.840 744 LEU B O 1
ATOM 16931 N N . LYS B 2 745 ? 4.914 48.604 34.447 1.000 0.800 745 LYS B N 1
ATOM 16932 C CA . LYS B 2 745 ? 4.066 47.612 33.777 1.000 0.800 745 LYS B CA 1
ATOM 16933 C C . LYS B 2 745 ? 4.748 47.016 32.552 1.000 0.800 745 LYS B C 1
ATOM 16934 O O . LYS B 2 745 ? 4.640 45.820 32.315 1.000 0.800 745 LYS B O 1
ATOM 16953 N N . GLU B 2 746 ? 5.409 47.861 31.768 1.000 0.830 746 GLU B N 1
ATOM 16954 C CA . GLU B 2 746 ? 5.933 47.484 30.459 1.000 0.830 746 GLU B CA 1
ATOM 16955 C C . GLU B 2 746 ? 7.230 48.237 30.155 1.000 0.830 746 GLU B C 1
ATOM 16956 O O . GLU B 2 746 ? 7.429 49.376 30.595 1.000 0.830 746 GLU B O 1
ATOM 16968 N N . VAL B 2 747 ? 8.118 47.573 29.417 1.000 0.850 747 VAL B N 1
ATOM 16969 C CA . VAL B 2 747 ? 9.408 48.100 28.969 1.000 0.850 747 VAL B CA 1
ATOM 16970 C C . VAL B 2 747 ? 9.562 47.747 27.503 1.000 0.850 747 VAL B C 1
ATOM 16971 O O . VAL B 2 747 ? 9.409 46.586 27.137 1.000 0.850 747 VAL B O 1
ATOM 16984 N N . THR B 2 748 ? 9.880 48.731 26.669 1.000 0.860 748 THR B N 1
ATOM 16985 C CA . THR B 2 748 ? 10.027 48.507 25.227 1.000 0.860 748 THR B CA 1
ATOM 16986 C C . THR B 2 748 ? 11.289 49.182 24.715 1.000 0.860 748 THR B C 1
ATOM 16987 O O . THR B 2 748 ? 11.481 50.380 24.926 1.000 0.860 748 THR B O 1
ATOM 16998 N N . VAL B 2 749 ? 12.145 48.428 24.023 1.000 0.850 749 VAL B N 1
ATOM 16999 C CA . VAL B 2 749 ? 13.255 48.996 23.244 1.000 0.850 749 VAL B CA 1
ATOM 17000 C C . VAL B 2 749 ? 12.677 49.582 21.964 1.000 0.850 749 VAL B C 1
ATOM 17001 O O . VAL B 2 749 ? 12.036 48.855 21.206 1.000 0.850 749 VAL B O 1
ATOM 17014 N N . PHE B 2 750 ? 12.909 50.868 21.707 1.000 0.820 750 PHE B N 1
ATOM 17015 C CA . PHE B 2 750 ? 12.400 51.524 20.497 1.000 0.820 750 PHE B CA 1
ATOM 17016 C C . PHE B 2 750 ? 13.492 52.121 19.604 1.000 0.820 750 PHE B C 1
ATOM 17017 O O . PHE B 2 750 ? 13.212 52.398 18.440 1.000 0.820 750 PHE B O 1
ATOM 17034 N N . ASP B 2 751 ? 14.720 52.296 20.107 1.000 0.820 751 ASP B N 1
ATOM 17035 C CA . ASP B 2 751 ? 15.844 52.768 19.294 1.000 0.820 751 ASP B CA 1
ATOM 17036 C C . ASP B 2 751 ? 17.191 52.192 19.760 1.000 0.820 751 ASP B C 1
ATOM 17037 O O . ASP B 2 751 ? 17.421 51.977 20.956 1.000 0.820 751 ASP B O 1
ATOM 17046 N N . VAL B 2 752 ? 18.085 51.946 18.801 1.000 0.840 752 VAL B N 1
ATOM 17047 C CA . VAL B 2 752 ? 19.469 51.506 19.024 1.000 0.840 752 VAL B CA 1
ATOM 17048 C C . VAL B 2 752 ? 20.369 52.244 18.044 1.000 0.840 752 VAL B C 1
ATOM 17049 O O . VAL B 2 752 ? 20.221 52.108 16.831 1.000 0.840 752 VAL B O 1
ATOM 17062 N N . TYR B 2 753 ? 21.343 52.984 18.571 1.000 0.800 753 TYR B N 1
ATOM 17063 C CA . TYR B 2 753 ? 22.253 53.785 17.766 1.000 0.800 753 TYR B CA 1
ATOM 17064 C C . TYR B 2 753 ? 23.718 53.415 18.001 1.000 0.800 753 TYR B C 1
ATOM 17065 O O . TYR B 2 753 ? 24.264 53.568 19.099 1.000 0.800 753 TYR B O 1
ATOM 17083 N N . GLU B 2 754 ? 24.362 52.988 16.917 1.000 0.780 754 GLU B N 1
ATOM 17084 C CA . GLU B 2 754 ? 25.794 52.728 16.804 1.000 0.780 754 GLU B CA 1
ATOM 17085 C C . GLU B 2 754 ? 26.321 53.478 15.577 1.000 0.780 754 GLU B C 1
ATOM 17086 O O . GLU B 2 754 ? 26.197 53.005 14.451 1.000 0.780 754 GLU B O 1
ATOM 17098 N N . GLY B 2 755 ? 26.876 54.672 15.762 1.000 0.720 755 GLY B N 1
ATOM 17099 C CA . GLY B 2 755 ? 27.358 55.487 14.646 1.000 0.720 755 GLY B CA 1
ATOM 17100 C C . GLY B 2 755 ? 28.498 56.409 15.050 1.000 0.720 755 GLY B C 1
ATOM 17101 O O . GLY B 2 755 ? 28.951 56.382 16.189 1.000 0.720 755 GLY B O 1
ATOM 17105 N N . GLU B 2 756 ? 28.930 57.267 14.127 1.000 0.750 756 GLU B N 1
ATOM 17106 C CA . GLU B 2 756 ? 30.124 58.119 14.282 1.000 0.750 756 GLU B CA 1
ATOM 17107 C C . GLU B 2 756 ? 30.056 59.123 15.453 1.000 0.750 756 GLU B C 1
ATOM 17108 O O . GLU B 2 756 ? 31.075 59.659 15.873 1.000 0.750 756 GLU B O 1
ATOM 17120 N N . HIS B 2 757 ? 28.865 59.388 15.998 1.000 0.750 757 HIS B N 1
ATOM 17121 C CA . HIS B 2 757 ? 28.650 60.324 17.116 1.000 0.750 757 HIS B CA 1
ATOM 17122 C C . HIS B 2 757 ? 28.626 59.660 18.494 1.000 0.750 757 HIS B C 1
ATOM 17123 O O . HIS B 2 757 ? 28.210 60.272 19.477 1.000 0.750 757 HIS B O 1
ATOM 17137 N N . MET B 2 758 ? 29.009 58.394 18.559 1.000 0.750 758 MET B N 1
ATOM 17138 C CA . MET B 2 758 ? 29.184 57.667 19.803 1.000 0.750 758 MET B CA 1
ATOM 17139 C C . MET B 2 758 ? 30.665 57.610 20.152 1.000 0.750 758 MET B C 1
ATOM 17140 O O . MET B 2 758 ? 31.515 57.546 19.265 1.000 0.750 758 MET B O 1
ATOM 17154 N N . GLU B 2 759 ? 30.973 57.600 21.450 1.000 0.750 759 GLU B N 1
ATOM 17155 C CA . GLU B 2 759 ? 32.300 57.162 21.876 1.000 0.750 759 GLU B CA 1
ATOM 17156 C C . GLU B 2 759 ? 32.594 55.772 21.310 1.000 0.750 759 GLU B C 1
ATOM 17157 O O . GLU B 2 759 ? 31.726 54.892 21.255 1.000 0.750 759 GLU B O 1
ATOM 17169 N N . GLU B 2 760 ? 33.839 55.590 20.887 1.000 0.790 760 GLU B N 1
ATOM 17170 C CA . GLU B 2 760 ? 34.306 54.347 20.296 1.000 0.790 760 GLU B CA 1
ATOM 17171 C C . GLU B 2 760 ? 34.100 53.178 21.280 1.000 0.790 760 GLU B C 1
ATOM 17172 O O . GLU B 2 760 ? 34.470 53.256 22.451 1.000 0.790 760 GLU B O 1
ATOM 17184 N N . GLY B 2 761 ? 33.459 52.096 20.827 1.000 0.810 761 GLY B N 1
ATOM 17185 C CA . GLY B 2 761 ? 33.134 50.930 21.665 1.000 0.810 761 GLY B CA 1
ATOM 17186 C C . GLY B 2 761 ? 31.835 51.031 22.476 1.000 0.810 761 GLY B C 1
ATOM 17187 O O . GLY B 2 761 ? 31.430 50.042 23.088 1.000 0.810 761 GLY B O 1
ATOM 17191 N N . LYS B 2 762 ? 31.133 52.170 22.445 1.000 0.840 762 LYS B N 1
ATOM 17192 C CA . LYS B 2 762 ? 29.832 52.333 23.109 1.000 0.840 762 LYS B CA 1
ATOM 17193 C C . LYS B 2 762 ? 28.672 52.279 22.117 1.000 0.840 762 LYS B C 1
ATOM 17194 O O . LYS B 2 762 ? 28.841 52.510 20.921 1.000 0.840 762 LYS B O 1
ATOM 17213 N N . LYS B 2 763 ? 27.464 52.023 22.623 1.000 0.860 763 LYS B N 1
ATOM 17214 C CA . LYS B 2 763 ? 26.199 52.165 21.881 1.000 0.860 763 LYS B CA 1
ATOM 17215 C C . LYS B 2 763 ? 25.157 52.904 22.705 1.000 0.860 763 LYS B C 1
ATOM 17216 O O . LYS B 2 763 ? 25.223 52.905 23.937 1.000 0.860 763 LYS B O 1
ATOM 17235 N N . SER B 2 764 ? 24.198 53.524 22.026 1.000 0.850 764 SER B N 1
ATOM 17236 C CA . SER B 2 764 ? 23.027 54.091 22.683 1.000 0.850 764 SER B CA 1
ATOM 17237 C C . SER B 2 764 ? 21.827 53.172 22.505 1.000 0.850 764 SER B C 1
ATOM 17238 O O . SER B 2 764 ? 21.582 52.693 21.401 1.000 0.850 764 SER B O 1
ATOM 17246 N N . VAL B 2 765 ? 21.093 52.920 23.586 1.000 0.870 765 VAL B N 1
ATOM 17247 C CA . VAL B 2 765 ? 19.857 52.130 23.572 1.000 0.870 765 VAL B CA 1
ATOM 17248 C C . VAL B 2 765 ? 18.766 52.940 24.250 1.000 0.870 765 VAL B C 1
ATOM 17249 O O . VAL B 2 765 ? 18.963 53.431 25.366 1.000 0.870 765 VAL B O 1
ATOM 17262 N N . ALA B 2 766 ? 17.629 53.081 23.578 1.000 0.870 766 ALA B N 1
ATOM 17263 C CA . ALA B 2 766 ? 16.492 53.818 24.091 1.000 0.870 766 ALA B CA 1
ATOM 17264 C C . ALA B 2 766 ? 15.364 52.880 24.516 1.000 0.870 766 ALA B C 1
ATOM 17265 O O . ALA B 2 766 ? 14.988 51.952 23.793 1.000 0.870 766 ALA B O 1
ATOM 17272 N N . PHE B 2 767 ? 14.814 53.166 25.690 1.000 0.880 767 PHE B N 1
ATOM 17273 C CA . PHE B 2 767 ? 13.723 52.413 26.287 1.000 0.880 767 PHE B CA 1
ATOM 17274 C C . PHE B 2 767 ? 12.561 53.336 26.594 1.000 0.880 767 PHE B C 1
ATOM 17275 O O . PHE B 2 767 ? 12.774 54.429 27.119 1.000 0.880 767 PHE B O 1
ATOM 17292 N N . SER B 2 768 ? 11.345 52.867 26.334 1.000 0.880 768 SER B N 1
ATOM 17293 C CA . SER B 2 768 ? 10.124 53.477 26.847 1.000 0.880 768 SER B CA 1
ATOM 17294 C C . SER B 2 768 ? 9.634 52.666 28.040 1.000 0.880 768 SER B C 1
ATOM 17295 O O . SER B 2 768 ? 9.390 51.462 27.936 1.000 0.880 768 SER B O 1
ATOM 17303 N N . LEU B 2 769 ? 9.553 53.315 29.197 1.000 0.880 769 LEU B N 1
ATOM 17304 C CA . LEU B 2 769 ? 9.088 52.729 30.448 1.000 0.880 769 LEU B CA 1
ATOM 17305 C C . LEU B 2 769 ? 7.658 53.179 30.711 1.000 0.880 769 LEU B C 1
ATOM 17306 O O . LEU B 2 769 ? 7.408 54.374 30.902 1.000 0.880 769 LEU B O 1
ATOM 17322 N N . GLN B 2 770 ? 6.730 52.227 30.766 1.000 0.870 770 GLN B N 1
ATOM 17323 C CA . GLN B 2 770 ? 5.339 52.506 31.091 1.000 0.870 770 GLN B CA 1
ATOM 17324 C C . GLN B 2 770 ? 5.053 52.176 32.556 1.000 0.870 770 GLN B C 1
ATOM 17325 O O . GLN B 2 770 ? 5.078 51.016 32.968 1.000 0.870 770 GLN B O 1
ATOM 17339 N N . TYR B 2 771 ? 4.725 53.199 33.343 1.000 0.880 771 TYR B N 1
ATOM 17340 C CA . TYR B 2 771 ? 4.346 53.065 34.747 1.000 0.880 771 TYR B CA 1
ATOM 17341 C C . TYR B 2 771 ? 2.828 53.163 34.925 1.000 0.880 771 TYR B C 1
ATOM 17342 O O . TYR B 2 771 ? 2.179 54.035 34.342 1.000 0.880 771 TYR B O 1
ATOM 17360 N N . VAL B 2 772 ? 2.251 52.291 35.752 1.000 0.850 772 VAL B N 1
ATOM 17361 C CA . VAL B 2 772 ? 0.812 52.236 36.047 1.000 0.850 772 VAL B CA 1
ATOM 17362 C C . VAL B 2 772 ? 0.596 51.900 37.522 1.000 0.850 772 VAL B C 1
ATOM 17363 O O . VAL B 2 772 ? 1.220 50.986 38.052 1.000 0.850 772 VAL B O 1
ATOM 17376 N N . ASN B 2 773 ? -0.330 52.605 38.181 1.000 0.800 773 ASN B N 1
ATOM 17377 C CA . ASN B 2 773 ? -0.858 52.206 39.486 1.000 0.800 773 ASN B CA 1
ATOM 17378 C C . ASN B 2 773 ? -2.367 51.903 39.351 1.000 0.800 773 ASN B C 1
ATOM 17379 O O . ASN B 2 773 ? -3.125 52.777 38.926 1.000 0.800 773 ASN B O 1
ATOM 17390 N N . PRO B 2 774 ? -2.821 50.675 39.665 1.000 0.750 774 PRO B N 1
ATOM 17391 C CA . PRO B 2 774 ? -4.221 50.291 39.498 1.000 0.750 774 PRO B CA 1
ATOM 17392 C C . PRO B 2 774 ? -5.161 50.940 40.530 1.000 0.750 774 PRO B C 1
ATOM 17393 O O . PRO B 2 774 ? -6.362 51.027 40.273 1.000 0.750 774 PRO B O 1
ATOM 17404 N N . GLU B 2 775 ? -4.642 51.402 41.672 1.000 0.780 775 GLU B N 1
ATOM 17405 C CA . GLU B 2 775 ? -5.442 51.870 42.815 1.000 0.780 775 GLU B CA 1
ATOM 17406 C C . GLU B 2 775 ? -5.597 53.388 42.883 1.000 0.780 775 GLU B C 1
ATOM 17407 O O . GLU B 2 775 ? -6.603 53.889 43.384 1.000 0.780 775 GLU B O 1
ATOM 17419 N N . GLN B 2 776 ? -4.613 54.126 42.379 1.000 0.790 776 GLN B N 1
ATOM 17420 C CA . GLN B 2 776 ? -4.585 55.582 42.443 1.000 0.790 776 GLN B CA 1
ATOM 17421 C C . GLN B 2 776 ? -3.859 56.172 41.237 1.000 0.790 776 GLN B C 1
ATOM 17422 O O . GLN B 2 776 ? -3.032 55.521 40.603 1.000 0.790 776 GLN B O 1
ATOM 17436 N N . THR B 2 777 ? -4.133 57.436 40.933 1.000 0.820 777 THR B N 1
ATOM 17437 C CA . THR B 2 777 ? -3.357 58.192 39.946 1.000 0.820 777 THR B CA 1
ATOM 17438 C C . THR B 2 777 ? -1.909 58.346 40.411 1.000 0.820 777 THR B C 1
ATOM 17439 O O . THR B 2 777 ? -1.663 58.661 41.574 1.000 0.820 777 THR B O 1
ATOM 17450 N N . LEU B 2 778 ? -0.956 58.184 39.494 1.000 0.830 778 LEU B N 1
ATOM 17451 C CA . LEU B 2 778 ? 0.467 58.368 39.773 1.000 0.830 778 LEU B CA 1
ATOM 17452 C C . LEU B 2 778 ? 0.831 59.845 39.947 1.000 0.830 778 LEU B C 1
ATOM 17453 O O . LEU B 2 778 ? 0.540 60.675 39.082 1.000 0.830 778 LEU B O 1
ATOM 17469 N N . THR B 2 779 ? 1.515 60.153 41.048 1.000 0.810 779 THR B N 1
ATOM 17470 C CA . THR B 2 779 ? 2.135 61.467 41.257 1.000 0.810 779 THR B CA 1
ATOM 17471 C C . THR B 2 779 ? 3.507 61.550 40.590 1.000 0.810 779 THR B C 1
ATOM 17472 O O . THR B 2 779 ? 4.177 60.543 40.344 1.000 0.810 779 THR B O 1
ATOM 17483 N N . GLU B 2 780 ? 3.957 62.775 40.314 1.000 0.820 780 GLU B N 1
ATOM 17484 C CA . GLU B 2 780 ? 5.272 63.005 39.711 1.000 0.820 780 GLU B CA 1
ATOM 17485 C C . GLU B 2 780 ? 6.415 62.509 40.602 1.000 0.820 780 GLU B C 1
ATOM 17486 O O . GLU B 2 780 ? 7.367 61.903 40.111 1.000 0.820 780 GLU B O 1
ATOM 17498 N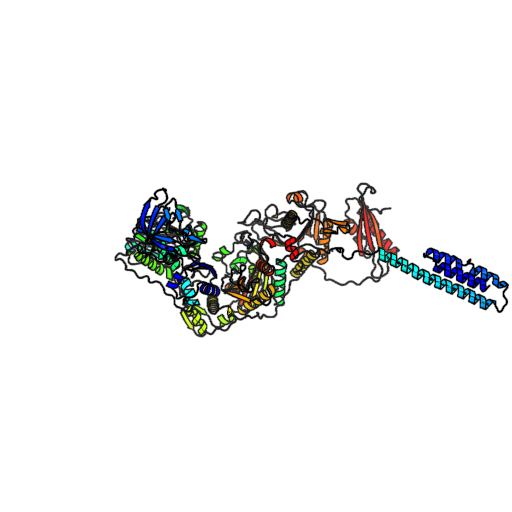 N . GLU B 2 781 ? 6.312 62.705 41.917 1.000 0.820 781 GLU B N 1
ATOM 17499 C CA . GLU B 2 781 ? 7.323 62.240 42.868 1.000 0.820 781 GLU B CA 1
ATOM 17500 C C . GLU B 2 781 ? 7.444 60.717 42.883 1.000 0.820 781 GLU B C 1
ATOM 17501 O O . GLU B 2 781 ? 8.558 60.190 42.903 1.000 0.820 781 GLU B O 1
ATOM 17513 N N . GLU B 2 782 ? 6.320 59.998 42.842 1.000 0.820 782 GLU B N 1
ATOM 17514 C CA . GLU B 2 782 ? 6.318 58.534 42.842 1.000 0.820 782 GLU B CA 1
ATOM 17515 C C . GLU B 2 782 ? 7.009 57.975 41.600 1.000 0.820 782 GLU B C 1
ATOM 17516 O O . GLU B 2 782 ? 7.914 57.144 41.723 1.000 0.820 782 GLU B O 1
ATOM 17528 N N . VAL B 2 783 ? 6.636 58.467 40.414 1.000 0.830 783 VAL B N 1
ATOM 17529 C CA . VAL B 2 783 ? 7.276 58.065 39.154 1.000 0.830 783 VAL B CA 1
ATOM 17530 C C . VAL B 2 783 ? 8.759 58.412 39.194 1.000 0.830 783 VAL B C 1
ATOM 17531 O O . VAL B 2 783 ? 9.589 57.562 38.891 1.000 0.830 783 VAL B O 1
ATOM 17544 N N . THR B 2 784 ? 9.116 59.622 39.636 1.000 0.850 784 THR B N 1
ATOM 17545 C CA . THR B 2 784 ? 10.513 60.078 39.694 1.000 0.850 784 THR B CA 1
ATOM 17546 C C . THR B 2 784 ? 11.345 59.221 40.640 1.000 0.850 784 THR B C 1
ATOM 17547 O O . THR B 2 784 ? 12.479 58.881 40.315 1.000 0.850 784 THR B O 1
ATOM 17558 N N . LYS B 2 785 ? 10.797 58.814 41.789 1.000 0.820 785 LYS B N 1
ATOM 17559 C CA . LYS B 2 785 ? 11.481 57.960 42.771 1.000 0.820 785 LYS B CA 1
ATOM 17560 C C . LYS B 2 785 ? 11.679 56.527 42.271 1.000 0.820 785 LYS B C 1
ATOM 17561 O O . LYS B 2 785 ? 12.715 55.923 42.544 1.000 0.820 785 LYS B O 1
ATOM 17580 N N . ALA B 2 786 ? 10.702 55.977 41.551 1.000 0.830 786 ALA B N 1
ATOM 17581 C CA . ALA B 2 786 ? 10.839 54.674 40.902 1.000 0.830 786 ALA B CA 1
ATOM 17582 C C . ALA B 2 786 ? 11.835 54.738 39.730 1.000 0.830 786 ALA B C 1
ATOM 17583 O O . ALA B 2 786 ? 12.731 53.905 39.620 1.000 0.830 786 ALA B O 1
ATOM 17590 N N . HIS B 2 787 ? 11.739 55.774 38.901 1.000 0.840 787 HIS B N 1
ATOM 17591 C CA . HIS B 2 787 ? 12.602 55.985 37.743 1.000 0.840 787 HIS B CA 1
ATOM 17592 C C . HIS B 2 787 ? 14.066 56.230 38.134 1.000 0.840 787 HIS B C 1
ATOM 17593 O O . HIS B 2 787 ? 14.973 55.637 37.560 1.000 0.840 787 HIS B O 1
ATOM 17607 N N . SER B 2 788 ? 14.316 57.029 39.174 1.000 0.860 788 SER B N 1
ATOM 17608 C CA . SER B 2 788 ? 15.675 57.252 39.688 1.000 0.860 788 SER B CA 1
ATOM 17609 C C . SER B 2 788 ? 16.296 55.995 40.307 1.000 0.860 788 SER B C 1
ATOM 17610 O O . SER B 2 788 ? 17.509 55.826 40.219 1.000 0.860 788 SER B O 1
ATOM 17618 N N . LYS B 2 789 ? 15.497 55.065 40.856 1.000 0.860 789 LYS B N 1
ATOM 17619 C CA . LYS B 2 789 ? 15.992 53.727 41.232 1.000 0.860 789 LYS B CA 1
ATOM 17620 C C . LYS B 2 789 ? 16.424 52.906 40.020 1.000 0.860 789 LYS B C 1
ATOM 17621 O O . LYS B 2 789 ? 17.479 52.289 40.084 1.000 0.860 789 LYS B O 1
ATOM 17640 N N . VAL B 2 790 ? 15.637 52.915 38.942 1.000 0.870 790 VAL B N 1
ATOM 17641 C CA . VAL B 2 790 ? 15.969 52.213 37.691 1.000 0.870 790 VAL B CA 1
ATOM 17642 C C . VAL B 2 790 ? 17.280 52.742 37.110 1.000 0.870 790 VAL B C 1
ATOM 17643 O O . VAL B 2 790 ? 18.187 51.959 36.847 1.000 0.870 790 VAL B O 1
ATOM 17656 N N . LEU B 2 791 ? 17.412 54.067 36.986 1.000 0.860 791 LEU B N 1
ATOM 17657 C CA . LEU B 2 791 ? 18.634 54.708 36.491 1.000 0.860 791 LEU B CA 1
ATOM 17658 C C . LEU B 2 791 ? 19.854 54.368 37.355 1.000 0.860 791 LEU B C 1
ATOM 17659 O O . LEU B 2 791 ? 20.904 54.041 36.812 1.000 0.860 791 LEU B O 1
ATOM 17675 N N . LYS B 2 792 ? 19.699 54.369 38.686 1.000 0.860 792 LYS B N 1
ATOM 17676 C CA . LYS B 2 792 ? 20.779 54.010 39.612 1.000 0.860 792 LYS B CA 1
ATOM 17677 C C . LYS B 2 792 ? 21.178 52.535 39.504 1.000 0.860 792 LYS B C 1
ATOM 17678 O O . LYS B 2 792 ? 22.360 52.230 39.480 1.000 0.860 792 LYS B O 1
ATOM 17697 N N . ALA B 2 793 ? 20.213 51.622 39.385 1.000 0.880 793 ALA B N 1
ATOM 17698 C CA . ALA B 2 793 ? 20.496 50.199 39.202 1.000 0.880 793 ALA B CA 1
ATOM 17699 C C . ALA B 2 793 ? 21.238 49.919 37.881 1.000 0.880 793 ALA B C 1
ATOM 17700 O O . ALA B 2 793 ? 22.159 49.107 37.853 1.000 0.880 793 ALA B O 1
ATOM 17707 N N . LEU B 2 794 ? 20.872 50.612 36.798 1.000 0.870 794 LEU B N 1
ATOM 17708 C CA . LEU B 2 794 ? 21.553 50.530 35.502 1.000 0.870 794 LEU B CA 1
ATOM 17709 C C . LEU B 2 794 ? 22.997 51.055 35.550 1.000 0.870 794 LEU B C 1
ATOM 17710 O O . LEU B 2 794 ? 23.895 50.435 34.971 1.000 0.870 794 LEU B O 1
ATOM 17726 N N . GLU B 2 795 ? 23.214 52.170 36.253 1.000 0.840 795 GLU B N 1
ATOM 17727 C CA . GLU B 2 795 ? 24.536 52.761 36.482 1.000 0.840 795 GLU B CA 1
ATOM 17728 C C . GLU B 2 795 ? 25.414 51.834 37.343 1.000 0.840 795 GLU B C 1
ATOM 17729 O O . GLU B 2 795 ? 26.540 51.523 36.960 1.000 0.840 795 GLU B O 1
ATOM 17741 N N . ASP B 2 796 ? 24.876 51.298 38.443 1.000 0.860 796 ASP B N 1
ATOM 17742 C CA . ASP B 2 796 ? 25.594 50.391 39.349 1.000 0.860 796 ASP B CA 1
ATOM 17743 C C . ASP B 2 796 ? 25.953 49.050 38.671 1.000 0.860 796 ASP B C 1
ATOM 17744 O O . ASP B 2 796 ? 27.011 48.481 38.946 1.000 0.860 796 ASP B O 1
ATOM 17753 N N . THR B 2 797 ? 25.091 48.539 37.779 1.000 0.840 797 THR B N 1
ATOM 17754 C CA . THR B 2 797 ? 25.224 47.176 37.225 1.000 0.840 797 THR B CA 1
ATOM 17755 C C . THR B 2 797 ? 26.029 47.114 35.926 1.000 0.840 797 THR B C 1
ATOM 17756 O O . THR B 2 797 ? 26.972 46.333 35.830 1.000 0.840 797 THR B O 1
ATOM 17767 N N . TYR B 2 798 ? 25.669 47.910 34.914 1.000 0.830 798 TYR B N 1
ATOM 17768 C CA . TYR B 2 798 ? 26.299 47.884 33.582 1.000 0.830 798 TYR B CA 1
ATOM 17769 C C . TYR B 2 798 ? 27.034 49.196 33.253 1.000 0.830 798 TYR B C 1
ATOM 17770 O O . TYR B 2 798 ? 27.378 49.419 32.090 1.000 0.830 798 TYR B O 1
ATOM 17788 N N . GLN B 2 799 ? 27.244 50.082 34.245 1.000 0.790 799 GLN B N 1
ATOM 17789 C CA . GLN B 2 799 ? 27.827 51.426 34.062 1.000 0.790 799 GLN B CA 1
ATOM 17790 C C . GLN B 2 799 ? 27.132 52.221 32.949 1.000 0.790 799 GLN B C 1
ATOM 17791 O O . GLN B 2 799 ? 27.761 52.972 32.197 1.000 0.790 799 GLN B O 1
ATOM 17805 N N . ALA B 2 800 ? 25.821 52.013 32.810 1.000 0.790 800 ALA B N 1
ATOM 17806 C CA . ALA B 2 800 ? 25.024 52.671 31.794 1.000 0.790 800 ALA B CA 1
ATOM 17807 C C . ALA B 2 800 ? 24.699 54.095 32.248 1.000 0.790 800 ALA B C 1
ATOM 17808 O O . ALA B 2 800 ? 24.131 54.303 33.318 1.000 0.790 800 ALA B O 1
ATOM 17815 N N . VAL B 2 801 ? 25.048 55.075 31.418 1.000 0.790 801 VAL B N 1
ATOM 17816 C CA . VAL B 2 801 ? 24.877 56.497 31.739 1.000 0.790 801 VAL B CA 1
ATOM 17817 C C . VAL B 2 801 ? 23.773 57.082 30.868 1.000 0.790 801 VAL B C 1
ATOM 17818 O O . VAL B 2 801 ? 23.645 56.720 29.698 1.000 0.790 801 VAL B O 1
ATOM 17831 N N . LEU B 2 802 ? 22.969 57.989 31.422 1.000 0.790 802 LEU B N 1
ATOM 17832 C CA . LEU B 2 802 ? 22.000 58.765 30.648 1.000 0.790 802 LEU B CA 1
ATOM 17833 C C . LEU B 2 802 ? 22.710 59.642 29.612 1.000 0.790 802 LEU B C 1
ATOM 17834 O O . LEU B 2 802 ? 23.699 60.309 29.915 1.000 0.790 802 LEU B O 1
ATOM 17850 N N . ARG B 2 803 ? 22.170 59.670 28.394 1.000 0.680 803 ARG B N 1
ATOM 17851 C CA . ARG B 2 803 ? 22.631 60.566 27.333 1.000 0.680 803 ARG B CA 1
ATOM 17852 C C . ARG B 2 803 ? 22.224 62.009 27.682 1.000 0.680 803 ARG B C 1
ATOM 17853 O O . ARG B 2 803 ? 21.036 62.267 27.870 1.000 0.680 803 ARG B O 1
ATOM 17874 N N . GLY B 2 804 ? 23.216 62.892 27.841 1.000 0.540 804 GLY B N 1
ATOM 17875 C CA . GLY B 2 804 ? 23.037 64.306 28.217 1.000 0.540 804 GLY B CA 1
ATOM 17876 C C . GLY B 2 804 ? 22.661 65.238 27.076 1.000 0.540 804 GLY B C 1
ATOM 17877 O O . GLY B 2 804 ? 22.638 64.774 25.911 1.000 0.540 804 GLY B O 1
#

B-factor: mean 0.91, std 0.07, range [0.54, 0.99]

Radius of gyration: 45.9 Å; Cα contacts (8 Å, |Δi|>4): 2386; chains: 2; bounding box: 69×174×103 Å

Nearest PDB structures (foldseek):
  2rhs-assembly1_B  TM=9.767E-01  e=4.032E-97  Staphylococcus haemolyticus
  2rhq-assembly1_B-2  TM=9.529E-01  e=1.896E-97  Staphylococcus haemolyticus
  2rhs-assembly1_D  TM=9.658E-01  e=2.065E-94  Staphylococcus haemolyticus
  3pco-assembly1_D  TM=9.313E-01  e=6.158E-74  Escherichia coli
  7n8y-assembly1_B  TM=9.294E-01  e=3.757E-69  Salmonella enterica subsp. enterica serovar Typhimurium

Foldseek 3Di:
DLVVLVVVLVVLLVQLVPDPALVSLVVSCCQCVNPPHVLNVVVVPLVPDDPVVSVVVVVSSVVSVVSSVVSSVVSNVVNVVVVVVVVVVVPDDDPPPDDDDDDDAFDQLLVVLVVLVQVLLVVVVAAEFEDDQKAFPCLQAVLLQHDPPRPCVVVLQWADPDPTITGHSAQSSRVLVQLLVCQQDDFHWYKYKDKGAHNDDQDQPDDRIFIKIKIKTKAQDDDVVNVLVVVLSVCCSLQHVLKDKDWDADDDSQAPRKTWIWIFQSPPRQQADPVCNGRRIDTFWIKHKGDQSSCVSSNHHPVRMIMMMMMGTSLSSSCRRPVRRGSCLSVVVDSVSSVVRSPD/DKDWPVVLVVWWDPVPDDPVVLQVLLCLLPWHFPDKDQFQVFWDQKFWWAFADWDQDPQDHQKIWTFIQQPDPGTFIAIFRAPPDDHGFTFIWRFQQTAWPVRDHHHWDDDPNHTHGTYTAQVVRNPQDLLQEEPVRSGGTDTADSPDDHNHHVCVLLVSRIMITDIPDDLLVLLPQASQSVSLSSLLSVVHGTDDDDLDDDADPAALLVQAAEAEPDCQQFQKKKKWKWFQFAWDWFHSVLSSVQSSVVHHGDTLQVSLQVSLCRHAVFHKDKWLSVQLPARYKYKAFDDQQAWFQFCVRDIDGHHSLWIFIHRVPHGQAGPQFTGGNRGDDDRPRGMIIMMQTQGQLVNLVVVCVVGVRDDSRNVSNVSDHQPVCSVVSSSNSSSSSCVTRVINIHPDMHMDHNDDDDFQKEKEAQVVLCVVLVHHDDPVLLCVLLVSSVWDWDDDPRIITTGDHSSSVSPRYRVSSSSSSDSSVGVVPRDDDDDDDDDDDDDDDLLRVLVVVLVVLLVVLPAAEDDFDQFAAPVQQPPQALDDADWDFDPDDPDNGGTTGHRFPVSRQLLVQLVCVVVVNQWHKHKYWAWGFGHDDPPDGTDIFIKIKMKTFHWPDDDPVVPDTHTDALVSVVVSVLSSCVSLQQNVQKDWAQADDPQFDNRFKTFIDGNNHTFWIKGWGDVVVCVVSVHDTMIMIMGRSVCSSPDDHDDDDDDDDAPEDKDKDKFKKKFFPPDDPVNLVVLLVVLLPPFWDDKDWDDKDDDPPHDPRMIITMMMTITDDRPDYDDPVNNVVSVVSSQVSCCVPGVIHTDD